Protein AF-0000000072901178 (afdb_homodimer)

pLDDT: mean 89.62, std 11.82, range [24.44, 98.69]

Organism: NCBI:txid1402861

Structure (mmCIF, N/CA/C/O backbone):
data_AF-0000000072901178-model_v1
#
loop_
_entity.id
_entity.type
_entity.pdbx_description
1 polymer 'GntR family transcriptional regulator'
#
loop_
_atom_site.group_PDB
_atom_site.id
_atom_site.type_symbol
_atom_site.label_atom_id
_atom_site.label_alt_id
_atom_site.label_comp_id
_atom_site.label_asym_id
_atom_site.label_entity_id
_atom_site.label_seq_id
_atom_site.pdbx_PDB_ins_code
_atom_site.Cartn_x
_atom_site.Cartn_y
_atom_site.Cartn_z
_atom_site.occupancy
_atom_site.B_iso_or_equiv
_atom_site.auth_seq_id
_atom_site.auth_comp_id
_atom_site.auth_asym_id
_atom_site.auth_atom_id
_atom_site.pdbx_PDB_model_num
ATOM 1 N N . MET A 1 1 ? 55.562 -14.57 12.508 1 24.8 1 MET A N 1
ATOM 2 C CA . MET A 1 1 ? 54.75 -13.367 12.734 1 24.8 1 MET A CA 1
ATOM 3 C C . MET A 1 1 ? 54.156 -12.867 11.43 1 24.8 1 MET A C 1
ATOM 5 O O . MET A 1 1 ? 54.781 -12.141 10.672 1 24.8 1 MET A O 1
ATOM 9 N N . LEU A 1 2 ? 53.594 -13.602 10.602 1 33.19 2 LEU A N 1
ATOM 10 C CA . LEU A 1 2 ? 53.031 -13.305 9.281 1 33.19 2 LEU A CA 1
ATOM 11 C C . LEU A 1 2 ? 52.125 -12.086 9.336 1 33.19 2 LEU A C 1
ATOM 13 O O . LEU A 1 2 ? 51.156 -12.062 10.102 1 33.19 2 LEU A O 1
ATOM 17 N N . SER A 1 3 ? 52.688 -10.852 9.195 1 34.44 3 SER A N 1
ATOM 18 C CA . SER A 1 3 ? 52.094 -9.531 9.359 1 34.44 3 SER A CA 1
ATOM 19 C C . SER A 1 3 ? 50.719 -9.438 8.672 1 34.44 3 SER A C 1
ATOM 21 O O . SER A 1 3 ? 50.562 -9.914 7.543 1 34.44 3 SER A O 1
ATOM 23 N N . LYS A 1 4 ? 49.656 -9.625 9.305 1 43.03 4 LYS A N 1
ATOM 24 C CA . LYS A 1 4 ? 48.281 -9.328 8.891 1 43.03 4 LYS A CA 1
ATOM 25 C C . LYS A 1 4 ? 48.219 -8.094 7.992 1 43.03 4 LYS A C 1
ATOM 27 O O . LYS A 1 4 ? 48.219 -6.965 8.484 1 43.03 4 LYS A O 1
ATOM 32 N N . THR A 1 5 ? 48.938 -7.812 6.957 1 46.62 5 THR A N 1
ATOM 33 C CA . THR A 1 5 ? 49.094 -6.656 6.078 1 46.62 5 THR A CA 1
ATOM 34 C C . THR A 1 5 ? 47.719 -6.02 5.797 1 46.62 5 THR A C 1
ATOM 36 O O . THR A 1 5 ? 46.875 -6.625 5.145 1 46.62 5 THR A O 1
ATOM 39 N N . SER A 1 6 ? 47.094 -5.203 6.625 1 63 6 SER A N 1
ATOM 40 C CA . SER A 1 6 ? 45.812 -4.473 6.715 1 63 6 SER A CA 1
ATOM 41 C C . SER A 1 6 ? 45.562 -3.678 5.441 1 63 6 SER A C 1
ATOM 43 O O . SER A 1 6 ? 46.406 -2.939 4.969 1 63 6 SER A O 1
ATOM 45 N N . ILE A 1 7 ? 44.812 -4.09 4.488 1 76.81 7 ILE A N 1
ATOM 46 C CA . ILE A 1 7 ? 44.438 -3.406 3.256 1 76.81 7 ILE A CA 1
ATOM 47 C C . ILE A 1 7 ? 44.188 -1.925 3.539 1 76.81 7 ILE A C 1
ATOM 49 O O . ILE A 1 7 ? 43.5 -1.571 4.488 1 76.81 7 ILE A O 1
ATOM 53 N N . PRO A 1 8 ? 45.094 -1.052 2.891 1 85.75 8 PRO A N 1
ATOM 54 C CA . PRO A 1 8 ? 44.875 0.387 3.057 1 85.75 8 PRO A CA 1
ATOM 55 C C . PRO A 1 8 ? 43.406 0.784 2.904 1 85.75 8 PRO A C 1
ATOM 57 O O . PRO A 1 8 ? 42.688 0.168 2.125 1 85.75 8 PRO A O 1
ATOM 60 N N . LYS A 1 9 ? 43 1.73 3.66 1 90.12 9 LYS A N 1
ATOM 61 C CA . LYS A 1 9 ? 41.594 2.166 3.713 1 90.12 9 LYS A CA 1
ATOM 62 C C . LYS A 1 9 ? 41.094 2.576 2.332 1 90.12 9 LYS A C 1
ATOM 64 O O . LYS A 1 9 ? 39.938 2.32 1.982 1 90.12 9 LYS A O 1
ATOM 69 N N . TYR A 1 10 ? 41.969 3.277 1.532 1 91.12 10 TYR A N 1
ATOM 70 C CA . TYR A 1 10 ? 41.531 3.68 0.201 1 91.12 10 TYR A CA 1
ATOM 71 C C . TYR A 1 10 ? 41.25 2.461 -0.67 1 91.12 10 TYR A C 1
ATOM 73 O O . TYR A 1 10 ? 40.344 2.488 -1.509 1 91.12 10 TYR A O 1
ATOM 81 N N . GLU A 1 11 ? 41.938 1.38 -0.488 1 91.31 11 GLU A N 1
ATOM 82 C CA . GLU A 1 11 ? 41.688 0.149 -1.235 1 91.31 11 GLU A CA 1
ATOM 83 C C . GLU A 1 11 ? 40.375 -0.48 -0.843 1 91.31 11 GLU A C 1
ATOM 85 O O . GLU A 1 11 ? 39.688 -1.094 -1.676 1 91.31 11 GLU A O 1
ATOM 90 N N . LYS A 1 12 ? 40.094 -0.376 0.398 1 91.94 12 LYS A N 1
ATOM 91 C CA . LYS A 1 12 ? 38.812 -0.865 0.851 1 91.94 12 LYS A CA 1
ATOM 92 C C . LYS A 1 12 ? 37.656 -0.14 0.139 1 91.94 12 LYS A C 1
ATOM 94 O O . LYS A 1 12 ? 36.688 -0.762 -0.254 1 91.94 12 LYS A O 1
ATOM 99 N N . ILE A 1 13 ? 37.781 1.166 0.029 1 93.25 13 ILE A N 1
ATOM 100 C CA . ILE A 1 13 ? 36.781 1.977 -0.667 1 93.25 13 ILE A CA 1
ATOM 101 C C . ILE A 1 13 ? 36.719 1.555 -2.133 1 93.25 13 ILE A C 1
ATOM 103 O O . ILE A 1 13 ? 35.625 1.398 -2.686 1 93.25 13 ILE A O 1
ATOM 107 N N . MET A 1 14 ? 37.875 1.368 -2.723 1 92.12 14 MET A N 1
ATOM 108 C CA . MET A 1 14 ? 37.906 0.944 -4.117 1 92.12 14 MET A CA 1
ATOM 109 C C . MET A 1 14 ? 37.219 -0.394 -4.301 1 92.12 14 MET A C 1
ATOM 111 O O . MET A 1 14 ? 36.406 -0.563 -5.238 1 92.12 14 MET A O 1
ATOM 115 N N . ARG A 1 15 ? 37.531 -1.324 -3.428 1 90.75 15 ARG A N 1
ATOM 116 C CA . ARG A 1 15 ? 36.906 -2.646 -3.504 1 90.75 15 ARG A CA 1
ATOM 117 C C . ARG A 1 15 ? 35.406 -2.555 -3.355 1 90.75 15 ARG A C 1
ATOM 119 O O . ARG A 1 15 ? 34.656 -3.254 -4.051 1 90.75 15 ARG A O 1
ATOM 126 N N . TYR A 1 16 ? 35 -1.699 -2.422 1 91.56 16 TYR A N 1
ATOM 127 C CA . TYR A 1 16 ? 33.594 -1.48 -2.195 1 91.56 16 TYR A CA 1
ATOM 128 C C . TYR A 1 16 ? 32.906 -0.979 -3.463 1 91.56 16 TYR A C 1
ATOM 130 O O . TYR A 1 16 ? 31.875 -1.518 -3.873 1 91.56 16 TYR A O 1
ATOM 138 N N . ILE A 1 17 ? 33.406 -0.001 -4.094 1 91.25 17 ILE A N 1
ATOM 139 C CA . ILE A 1 17 ? 32.844 0.615 -5.285 1 91.25 17 ILE A CA 1
ATOM 140 C C . ILE A 1 17 ? 32.844 -0.384 -6.441 1 91.25 17 ILE A C 1
ATOM 142 O O . ILE A 1 17 ? 31.859 -0.537 -7.152 1 91.25 17 ILE A O 1
ATOM 146 N N . LYS A 1 18 ? 33.969 -1.109 -6.602 1 90 18 LYS A N 1
ATOM 147 C CA . LYS A 1 18 ? 34.062 -2.117 -7.652 1 90 18 LYS A CA 1
ATOM 148 C C . LYS A 1 18 ? 33 -3.211 -7.473 1 90 18 LYS A C 1
ATOM 150 O O . LYS A 1 18 ? 32.438 -3.693 -8.453 1 90 18 LYS A O 1
ATOM 155 N N . GLU A 1 19 ? 32.812 -3.549 -6.254 1 88.94 19 GLU A N 1
ATOM 156 C CA . GLU A 1 19 ? 31.812 -4.578 -5.957 1 88.94 19 GLU A CA 1
ATOM 157 C C . GLU A 1 19 ? 30.406 -4.105 -6.324 1 88.94 19 GLU A C 1
ATOM 159 O O . GLU A 1 19 ? 29.625 -4.863 -6.898 1 88.94 19 GLU A O 1
ATOM 164 N N . LYS A 1 20 ? 30.062 -2.854 -5.973 1 90.75 20 LYS A N 1
ATOM 165 C CA . LYS A 1 20 ? 28.75 -2.287 -6.316 1 90.75 20 LYS A CA 1
ATOM 166 C C . LYS A 1 20 ? 28.531 -2.281 -7.828 1 90.75 20 LYS A C 1
ATOM 168 O O . LYS A 1 20 ? 27.438 -2.59 -8.305 1 90.75 20 LYS A O 1
ATOM 173 N N . ILE A 1 21 ? 29.578 -1.979 -8.531 1 86.31 21 ILE A N 1
ATOM 174 C CA . ILE A 1 21 ? 29.516 -1.896 -9.992 1 86.31 21 ILE A CA 1
ATOM 175 C C . ILE A 1 21 ? 29.391 -3.299 -10.578 1 86.31 21 ILE A C 1
ATOM 177 O O . ILE A 1 21 ? 28.531 -3.555 -11.422 1 86.31 21 ILE A O 1
ATOM 181 N N . SER A 1 22 ? 30.188 -4.246 -10.047 1 84.56 22 SER A N 1
ATOM 182 C CA . SER A 1 22 ? 30.25 -5.598 -10.602 1 84.56 22 SER A CA 1
ATOM 183 C C . SER A 1 22 ? 28.953 -6.355 -10.32 1 84.56 22 SER A C 1
ATOM 185 O O . SER A 1 22 ? 28.547 -7.215 -11.109 1 84.56 22 SER A O 1
ATOM 187 N N . ASN A 1 23 ? 28.328 -5.969 -9.25 1 85.62 23 ASN A N 1
ATOM 188 C CA . ASN A 1 23 ? 27.094 -6.645 -8.875 1 85.62 23 ASN A CA 1
ATOM 189 C C . ASN A 1 23 ? 25.891 -6 -9.555 1 85.62 23 ASN A C 1
ATOM 191 O O . ASN A 1 23 ? 24.75 -6.441 -9.359 1 85.62 23 ASN A O 1
ATOM 195 N N . GLY A 1 24 ? 26.094 -4.977 -10.281 1 83.75 24 GLY A N 1
ATOM 196 C CA . GLY A 1 24 ? 25.016 -4.328 -11 1 83.75 24 GLY A CA 1
ATOM 197 C C . GLY A 1 24 ? 24.203 -3.385 -10.133 1 83.75 24 GLY A C 1
ATOM 198 O O . GLY A 1 24 ? 23.156 -2.877 -10.57 1 83.75 24 GLY A O 1
ATOM 199 N N . GLU A 1 25 ? 24.609 -3.172 -8.922 1 87.75 25 GLU A N 1
ATOM 200 C CA . GLU A 1 25 ? 23.922 -2.238 -8.047 1 87.75 25 GLU A CA 1
ATOM 201 C C . GLU A 1 25 ? 24.078 -0.799 -8.523 1 87.75 25 GLU A C 1
ATOM 203 O O . GLU A 1 25 ? 23.188 0.032 -8.328 1 87.75 25 GLU A O 1
ATOM 208 N N . TRP A 1 26 ? 25.312 -0.471 -8.992 1 88 26 TRP A N 1
ATOM 209 C CA . TRP A 1 26 ? 25.625 0.805 -9.633 1 88 26 TRP A CA 1
ATOM 210 C C . TRP A 1 26 ? 25.953 0.611 -11.109 1 88 26 TRP A C 1
ATOM 212 O O . TRP A 1 26 ? 27.109 0.619 -11.508 1 88 26 TRP A O 1
ATOM 222 N N . PRO A 1 27 ? 24.875 0.467 -11.969 1 80.88 27 PRO A N 1
ATOM 223 C CA . PRO A 1 27 ? 25.125 0.315 -13.398 1 80.88 27 PRO A CA 1
ATOM 224 C C . PRO A 1 27 ? 25.734 1.566 -14.031 1 80.88 27 PRO A C 1
ATOM 226 O O . PRO A 1 27 ? 25.859 2.596 -13.359 1 80.88 27 PRO A O 1
ATOM 229 N N . ILE A 1 28 ? 26.141 1.435 -15.242 1 79.81 28 ILE A N 1
ATOM 230 C CA . ILE A 1 28 ? 26.719 2.559 -15.977 1 79.81 28 ILE A CA 1
ATOM 231 C C . ILE A 1 28 ? 25.75 3.736 -15.953 1 79.81 28 ILE A C 1
ATOM 233 O O . ILE A 1 28 ? 24.531 3.559 -16.141 1 79.81 28 ILE A O 1
ATOM 237 N N . GLY A 1 29 ? 26.312 4.848 -15.602 1 78.44 29 GLY A N 1
ATOM 238 C CA . GLY A 1 29 ? 25.484 6.047 -15.523 1 78.44 29 GLY A CA 1
ATOM 239 C C . GLY A 1 29 ? 25.047 6.383 -14.109 1 78.44 29 GLY A C 1
ATOM 240 O O . GLY A 1 29 ? 24.609 7.5 -13.844 1 78.44 29 GLY A O 1
ATOM 241 N N . SER A 1 30 ? 25.25 5.484 -13.234 1 83.56 30 SER A N 1
ATOM 242 C CA . SER A 1 30 ? 24.844 5.691 -11.844 1 83.56 30 SER A CA 1
ATOM 243 C C . SER A 1 30 ? 25.75 6.719 -11.164 1 83.56 30 SER A C 1
ATOM 245 O O . SER A 1 30 ? 26.969 6.719 -11.359 1 83.56 30 SER A O 1
ATOM 247 N N . LYS A 1 31 ? 25.156 7.578 -10.453 1 84.88 31 LYS A N 1
ATOM 248 C CA . LYS A 1 31 ? 25.906 8.477 -9.586 1 84.88 31 LYS A CA 1
ATOM 249 C C . LYS A 1 31 ? 26.266 7.789 -8.273 1 84.88 31 LYS A C 1
ATOM 251 O O . LYS A 1 31 ? 25.422 7.16 -7.637 1 84.88 31 LYS A O 1
ATOM 256 N N . ILE A 1 32 ? 27.516 7.84 -7.945 1 89.38 32 ILE A N 1
ATOM 257 C CA . ILE A 1 32 ? 27.922 7.234 -6.684 1 89.38 32 ILE A CA 1
ATOM 258 C C . ILE A 1 32 ? 27.812 8.266 -5.559 1 89.38 32 ILE A C 1
ATOM 260 O O . ILE A 1 32 ? 27.672 9.461 -5.82 1 89.38 32 ILE A O 1
ATOM 264 N N . PRO A 1 33 ? 27.797 7.859 -4.344 1 86.69 33 PRO A N 1
ATOM 265 C CA . PRO A 1 33 ? 27.734 8.805 -3.225 1 86.69 33 PRO A CA 1
ATOM 266 C C . PRO A 1 33 ? 28.844 9.852 -3.287 1 86.69 33 PRO A C 1
ATOM 268 O O . PRO A 1 33 ? 29.922 9.594 -3.838 1 86.69 33 PRO A O 1
ATOM 271 N N . SER A 1 34 ? 28.562 10.977 -2.734 1 86.69 34 SER A N 1
ATOM 272 C CA . SER A 1 34 ? 29.531 12.07 -2.721 1 86.69 34 SER A CA 1
ATOM 273 C C . SER A 1 34 ? 30.75 11.719 -1.89 1 86.69 34 SER A C 1
ATOM 275 O O . SER A 1 34 ? 30.734 10.766 -1.111 1 86.69 34 SER A O 1
ATOM 277 N N . GLN A 1 35 ? 31.844 12.477 -2.119 1 89.56 35 GLN A N 1
ATOM 278 C CA . GLN A 1 35 ? 33.094 12.281 -1.364 1 89.56 35 GLN A CA 1
ATOM 279 C C . GLN A 1 35 ? 32.844 12.398 0.137 1 89.56 35 GLN A C 1
ATOM 281 O O . GLN A 1 35 ? 33.375 11.609 0.922 1 89.56 35 GLN A O 1
ATOM 286 N N . ARG A 1 36 ? 31.984 13.32 0.454 1 84.38 36 ARG A N 1
ATOM 287 C CA . ARG A 1 36 ? 31.672 13.547 1.861 1 84.38 36 ARG A CA 1
ATOM 288 C C . ARG A 1 36 ? 30.938 12.352 2.453 1 84.38 36 ARG A C 1
ATOM 290 O O . ARG A 1 36 ? 31.234 11.922 3.572 1 84.38 36 ARG A O 1
ATOM 297 N N . GLN A 1 37 ? 30 11.836 1.739 1 85.5 37 GLN A N 1
ATOM 298 C CA . GLN A 1 37 ? 29.219 10.695 2.191 1 85.5 37 GLN A CA 1
ATOM 299 C C . GLN A 1 37 ? 30.094 9.453 2.346 1 85.5 37 GLN A C 1
ATOM 301 O O . GLN A 1 37 ? 29.969 8.719 3.328 1 85.5 37 GLN A O 1
ATOM 306 N N . LEU A 1 38 ? 30.953 9.195 1.382 1 90.69 38 LEU A N 1
ATOM 307 C CA . LEU A 1 38 ? 31.844 8.047 1.439 1 90.69 38 LEU A CA 1
ATOM 308 C C . LEU A 1 38 ? 32.812 8.172 2.607 1 90.69 38 LEU A C 1
ATOM 310 O O . LEU A 1 38 ? 33.125 7.184 3.281 1 90.69 38 LEU A O 1
ATOM 314 N N . ALA A 1 39 ? 33.281 9.383 2.816 1 90.81 39 ALA A N 1
ATOM 315 C CA . ALA A 1 39 ? 34.188 9.617 3.934 1 90.81 39 ALA A CA 1
ATOM 316 C C . ALA A 1 39 ? 33.531 9.281 5.266 1 90.81 39 ALA A C 1
ATOM 318 O O . ALA A 1 39 ? 34.156 8.656 6.133 1 90.81 39 ALA A O 1
ATOM 319 N N . LYS A 1 40 ? 32.344 9.695 5.359 1 85.75 40 LYS A N 1
ATOM 320 C CA . LYS A 1 40 ? 31.578 9.414 6.574 1 85.75 40 LYS A CA 1
ATOM 321 C C . LYS A 1 40 ? 31.312 7.922 6.727 1 85.75 40 LYS A C 1
ATOM 323 O O . LYS A 1 40 ? 31.484 7.363 7.816 1 85.75 40 LYS A O 1
ATOM 328 N N . GLU A 1 41 ? 30.906 7.297 5.684 1 86.5 41 GLU A N 1
ATOM 329 C CA . GLU A 1 41 ? 30.547 5.883 5.691 1 86.5 41 GLU A CA 1
ATOM 330 C C . GLU A 1 41 ? 31.75 5.012 6.066 1 86.5 41 GLU A C 1
ATOM 332 O O . GLU A 1 41 ? 31.609 4.012 6.773 1 86.5 41 GLU A O 1
ATOM 337 N N . PHE A 1 42 ? 32.938 5.359 5.598 1 91.19 42 PHE A N 1
ATOM 338 C CA . PHE A 1 42 ? 34.125 4.543 5.824 1 91.19 42 PHE A CA 1
ATOM 339 C C . PHE A 1 42 ? 34.969 5.102 6.973 1 91.19 42 PHE A C 1
ATOM 341 O O . PHE A 1 42 ? 36.031 4.555 7.309 1 91.19 42 PHE A O 1
ATOM 348 N N . ASN A 1 43 ? 34.406 6.176 7.562 1 90.31 43 ASN A N 1
ATOM 349 C CA . ASN A 1 43 ? 35.125 6.832 8.664 1 90.31 43 ASN A CA 1
ATOM 350 C C . ASN A 1 43 ? 36.562 7.16 8.305 1 90.31 43 ASN A C 1
ATOM 352 O O . ASN A 1 43 ? 37.5 6.75 9.008 1 90.31 43 ASN A O 1
ATOM 356 N N . VAL A 1 44 ? 36.781 7.812 7.223 1 92.81 44 VAL A N 1
ATOM 357 C CA . VAL A 1 44 ? 38.094 8.219 6.738 1 92.81 44 VAL A CA 1
ATOM 358 C C . VAL A 1 44 ? 38.062 9.688 6.332 1 92.81 44 VAL A C 1
ATOM 360 O O . VAL A 1 44 ? 37 10.297 6.254 1 92.81 44 VAL A O 1
ATOM 363 N N . ASN A 1 45 ? 39.188 10.219 6.219 1 91.19 45 ASN A N 1
ATOM 364 C CA . ASN A 1 45 ? 39.281 11.578 5.707 1 91.19 45 ASN A CA 1
ATOM 365 C C . ASN A 1 45 ? 38.906 11.656 4.234 1 91.19 45 ASN A C 1
ATOM 367 O O . ASN A 1 45 ? 39.062 10.68 3.494 1 91.19 45 ASN A O 1
ATOM 371 N N . ARG A 1 46 ? 38.5 12.812 3.867 1 92.06 46 ARG A N 1
ATOM 372 C CA . ARG A 1 46 ? 38.062 13.047 2.486 1 92.06 46 ARG A CA 1
ATOM 373 C C . ARG A 1 46 ? 39.219 12.758 1.518 1 92.06 46 ARG A C 1
ATOM 375 O O . ARG A 1 46 ? 39 12.289 0.4 1 92.06 46 ARG A O 1
ATOM 382 N N . SER A 1 47 ? 40.406 12.961 1.979 1 92.12 47 SER A N 1
ATOM 383 C CA . SER A 1 47 ? 41.594 12.75 1.116 1 92.12 47 SER A CA 1
ATOM 384 C C . SER A 1 47 ? 41.719 11.281 0.741 1 92.12 47 SER A C 1
ATOM 386 O O . SER A 1 47 ? 42.156 10.961 -0.373 1 92.12 47 SER A O 1
ATOM 388 N N . THR A 1 48 ? 41.375 10.445 1.671 1 93.31 48 THR A N 1
ATOM 389 C CA . THR A 1 48 ? 41.438 9.008 1.424 1 93.31 48 THR A CA 1
ATOM 390 C C . THR A 1 48 ? 40.438 8.609 0.351 1 93.31 48 THR A C 1
ATOM 392 O O . THR A 1 48 ? 40.719 7.773 -0.506 1 93.31 48 THR A O 1
ATOM 395 N N . VAL A 1 49 ? 39.219 9.203 0.395 1 94.44 49 VAL A N 1
ATOM 396 C CA . VAL A 1 49 ? 38.188 8.945 -0.592 1 94.44 49 VAL A CA 1
ATOM 397 C C . VAL A 1 49 ? 38.625 9.445 -1.963 1 94.44 49 VAL A C 1
ATOM 399 O O . VAL A 1 49 ? 38.469 8.758 -2.971 1 94.44 49 VAL A O 1
ATOM 402 N N . ILE A 1 50 ? 39.219 10.625 -1.949 1 93.44 50 ILE A N 1
ATOM 403 C CA . ILE A 1 50 ? 39.656 11.242 -3.191 1 93.44 50 ILE A CA 1
ATOM 404 C C . ILE A 1 50 ? 40.688 10.336 -3.865 1 93.44 50 ILE A C 1
ATOM 406 O O . ILE A 1 50 ? 40.656 10.117 -5.078 1 93.44 50 ILE A O 1
ATOM 410 N N . THR A 1 51 ? 41.594 9.781 -3.074 1 93.44 51 THR A N 1
ATOM 411 C CA . THR A 1 51 ? 42.625 8.867 -3.596 1 93.44 51 THR A CA 1
ATOM 412 C C . THR A 1 51 ? 41.969 7.66 -4.258 1 93.44 51 THR A C 1
ATOM 414 O O . THR A 1 51 ? 42.344 7.258 -5.355 1 93.44 51 THR A O 1
ATOM 417 N N . ALA A 1 52 ? 41.062 7.109 -3.586 1 93.88 52 ALA A N 1
ATOM 418 C CA . ALA A 1 52 ? 40.344 5.949 -4.113 1 93.88 52 ALA A CA 1
ATOM 419 C C . ALA A 1 52 ? 39.625 6.285 -5.422 1 93.88 52 ALA A C 1
ATOM 421 O O . ALA A 1 52 ? 39.719 5.527 -6.391 1 93.88 52 ALA A O 1
ATOM 422 N N . LEU A 1 53 ? 38.969 7.43 -5.441 1 94.12 53 LEU A N 1
ATOM 423 C CA . LEU A 1 53 ? 38.188 7.828 -6.609 1 94.12 53 LEU A CA 1
ATOM 424 C C . LEU A 1 53 ? 39.094 8.148 -7.785 1 94.12 53 LEU A C 1
ATOM 426 O O . LEU A 1 53 ? 38.781 7.809 -8.93 1 94.12 53 LEU A O 1
ATOM 430 N N . GLU A 1 54 ? 40.156 8.781 -7.477 1 92.94 54 GLU A N 1
ATOM 431 C CA . GLU A 1 54 ? 41.125 9.094 -8.531 1 92.94 54 GLU A CA 1
ATOM 432 C C . GLU A 1 54 ? 41.656 7.828 -9.172 1 92.94 54 GLU A C 1
ATOM 434 O O . GLU A 1 54 ? 41.844 7.77 -10.391 1 92.94 54 GLU A O 1
ATOM 439 N N . GLU A 1 55 ? 41.938 6.855 -8.336 1 92.19 55 GLU A N 1
ATOM 440 C CA . GLU A 1 55 ? 42.406 5.578 -8.867 1 92.19 55 GLU A CA 1
ATOM 441 C C . GLU A 1 55 ? 41.375 4.922 -9.758 1 92.19 55 GLU A C 1
ATOM 443 O O . GLU A 1 55 ? 41.688 4.387 -10.812 1 92.19 55 GLU A O 1
ATOM 448 N N . LEU A 1 56 ? 40.188 4.938 -9.328 1 92.62 56 LEU A N 1
ATOM 449 C CA . LEU A 1 56 ? 39.094 4.309 -10.078 1 92.62 56 LEU A CA 1
ATOM 450 C C . LEU A 1 56 ? 38.812 5.07 -11.367 1 92.62 56 LEU A C 1
ATOM 452 O O . LEU A 1 56 ? 38.438 4.477 -12.375 1 92.62 56 LEU A O 1
ATOM 456 N N . ILE A 1 57 ? 38.969 6.395 -11.359 1 91.5 57 ILE A N 1
ATOM 457 C CA . ILE A 1 57 ? 38.844 7.219 -12.562 1 91.5 57 ILE A CA 1
ATOM 458 C C . ILE A 1 57 ? 39.969 6.887 -13.531 1 91.5 57 ILE A C 1
ATOM 460 O O . ILE A 1 57 ? 39.719 6.734 -14.734 1 91.5 57 ILE A O 1
ATOM 464 N N . ALA A 1 58 ? 41.094 6.734 -12.969 1 91 58 ALA A N 1
ATOM 465 C CA . ALA A 1 58 ? 42.25 6.363 -13.789 1 91 58 ALA A CA 1
ATOM 466 C C . ALA A 1 58 ? 42.062 5 -14.438 1 91 58 ALA A C 1
ATOM 468 O O . ALA A 1 58 ? 42.469 4.777 -15.578 1 91 58 ALA A O 1
ATOM 469 N N . ASP A 1 59 ? 41.438 4.176 -13.672 1 89.44 59 ASP A N 1
ATOM 470 C CA . ASP A 1 59 ? 41.156 2.832 -14.164 1 89.44 59 ASP A CA 1
ATOM 471 C C . ASP A 1 59 ? 40.031 2.854 -15.203 1 89.44 59 ASP A C 1
ATOM 473 O O . ASP A 1 59 ? 39.75 1.835 -15.828 1 89.44 59 ASP A O 1
ATOM 477 N N . GLY A 1 60 ? 39.344 4.031 -15.352 1 87.94 60 GLY A N 1
ATOM 478 C CA . GLY A 1 60 ? 38.281 4.188 -16.344 1 87.94 60 GLY A CA 1
ATOM 479 C C . GLY A 1 60 ? 36.938 3.742 -15.852 1 87.94 60 GLY A C 1
ATOM 480 O O . GLY A 1 60 ? 35.969 3.656 -16.641 1 87.94 60 GLY A O 1
ATOM 481 N N . LEU A 1 61 ? 36.781 3.418 -14.609 1 89.75 61 LEU A N 1
ATOM 482 C CA . LEU A 1 61 ? 35.531 2.918 -14.055 1 89.75 61 LEU A CA 1
ATOM 483 C C . LEU A 1 61 ? 34.594 4.066 -13.727 1 89.75 61 LEU A C 1
ATOM 485 O O . LEU A 1 61 ? 33.375 3.908 -13.789 1 89.75 61 LEU A O 1
ATOM 489 N N . LEU A 1 62 ? 35.125 5.234 -13.328 1 92.12 62 LEU A N 1
ATOM 490 C CA . LEU A 1 62 ? 34.344 6.391 -12.906 1 92.12 62 LEU A CA 1
ATOM 491 C C . LEU A 1 62 ? 34.75 7.629 -13.711 1 92.12 62 LEU A C 1
ATOM 493 O O . LEU A 1 62 ? 35.812 7.664 -14.328 1 92.12 62 LEU A O 1
ATOM 497 N N . GLU A 1 63 ? 33.875 8.531 -13.742 1 91 63 GLU A N 1
ATOM 498 C CA . GLU A 1 63 ? 34.156 9.844 -14.32 1 91 63 GLU A CA 1
ATOM 499 C C . GLU A 1 63 ? 33.5 10.953 -13.484 1 91 63 GLU A C 1
ATOM 501 O O . GLU A 1 63 ? 32.375 10.82 -13.047 1 91 63 GLU A O 1
ATOM 506 N N . ALA A 1 64 ? 34.25 11.93 -13.148 1 89.25 64 ALA A N 1
ATOM 507 C CA . ALA A 1 64 ? 33.719 13.094 -12.453 1 89.25 64 ALA A CA 1
ATOM 508 C C . ALA A 1 64 ? 33.062 14.078 -13.438 1 89.25 64 ALA A C 1
ATOM 510 O O . ALA A 1 64 ? 33.688 14.398 -14.469 1 89.25 64 ALA A O 1
ATOM 511 N N . GLN A 1 65 ? 31.906 14.391 -13.266 1 82.69 65 GLN A N 1
ATOM 512 C CA . GLN A 1 65 ? 31.219 15.367 -14.094 1 82.69 65 GLN A CA 1
ATOM 513 C C . GLN A 1 65 ? 30.844 16.609 -13.289 1 82.69 65 GLN A C 1
ATOM 515 O O . GLN A 1 65 ? 30.203 16.5 -12.242 1 82.69 65 GLN A O 1
ATOM 520 N N . THR A 1 66 ? 31.188 17.703 -13.766 1 76.69 66 THR A N 1
ATOM 521 C CA . THR A 1 66 ? 30.906 18.969 -13.086 1 76.69 66 THR A CA 1
ATOM 522 C C . THR A 1 66 ? 29.406 19.172 -12.906 1 76.69 66 THR A C 1
ATOM 524 O O . THR A 1 66 ? 28.641 19.031 -13.867 1 76.69 66 THR A O 1
ATOM 527 N N . GLY A 1 67 ? 29.047 19.469 -11.828 1 70.81 67 GLY A N 1
ATOM 528 C CA . GLY A 1 67 ? 27.641 19.766 -11.547 1 70.81 67 GLY A CA 1
ATOM 529 C C . GLY A 1 67 ? 26.812 18.516 -11.289 1 70.81 67 GLY A C 1
ATOM 530 O O . GLY A 1 67 ? 25.688 18.609 -10.805 1 70.81 67 GLY A O 1
ATOM 531 N N . VAL A 1 68 ? 27.344 17.359 -11.641 1 73.12 68 VAL A N 1
ATOM 532 C CA . VAL A 1 68 ? 26.547 16.125 -11.508 1 73.12 68 VAL A CA 1
ATOM 533 C C . VAL A 1 68 ? 27.125 15.266 -10.391 1 73.12 68 VAL A C 1
ATOM 535 O O . VAL A 1 68 ? 26.391 14.758 -9.547 1 73.12 68 VAL A O 1
ATOM 538 N N . GLY A 1 69 ? 28.375 15.117 -10.336 1 84.44 69 GLY A N 1
ATOM 539 C CA . GLY A 1 69 ? 29.047 14.219 -9.406 1 84.44 69 GLY A CA 1
ATOM 540 C C . GLY A 1 69 ? 29.875 13.148 -10.102 1 84.44 69 GLY A C 1
ATOM 541 O O . GLY A 1 69 ? 30.312 13.344 -11.234 1 84.44 69 GLY A O 1
ATOM 542 N N . THR A 1 70 ? 30.234 12.133 -9.375 1 89.38 70 THR A N 1
ATOM 543 C CA . THR A 1 70 ? 31.016 11.023 -9.922 1 89.38 70 THR A CA 1
ATOM 544 C C . THR A 1 70 ? 30.094 9.914 -10.414 1 89.38 70 THR A C 1
ATOM 546 O O . THR A 1 70 ? 29.219 9.453 -9.688 1 89.38 70 THR A O 1
ATOM 549 N N . ILE A 1 71 ? 30.219 9.539 -11.656 1 89.94 71 ILE A N 1
ATOM 550 C CA . ILE A 1 71 ? 29.328 8.562 -12.25 1 89.94 71 ILE A CA 1
ATOM 551 C C . ILE A 1 71 ? 30.109 7.328 -12.688 1 89.94 71 ILE A C 1
ATOM 553 O O . ILE A 1 71 ? 31.297 7.422 -13 1 89.94 71 ILE A O 1
ATOM 557 N N . VAL A 1 72 ? 29.453 6.223 -12.75 1 88.31 72 VAL A N 1
ATOM 558 C CA . VAL A 1 72 ? 30.031 4.984 -13.266 1 88.31 72 VAL A CA 1
ATOM 559 C C . VAL A 1 72 ? 30.047 5.02 -14.797 1 88.31 72 VAL A C 1
ATOM 561 O O . VAL A 1 72 ? 29.016 5.289 -15.43 1 88.31 72 VAL A O 1
ATOM 564 N N . THR A 1 73 ? 31.094 4.797 -15.438 1 85.12 73 THR A N 1
ATOM 565 C CA . THR A 1 73 ? 31.203 4.914 -16.891 1 85.12 73 THR A CA 1
ATOM 566 C C . THR A 1 73 ? 31.484 3.553 -17.531 1 85.12 73 THR A C 1
ATOM 568 O O . THR A 1 73 ? 31.266 3.365 -18.719 1 85.12 73 THR A O 1
ATOM 571 N N . ASN A 1 74 ? 32.094 2.684 -16.781 1 79.12 74 ASN A N 1
ATOM 572 C CA . ASN A 1 74 ? 32.406 1.367 -17.312 1 79.12 74 ASN A CA 1
ATOM 573 C C . ASN A 1 74 ? 32.281 0.28 -16.25 1 79.12 74 ASN A C 1
ATOM 575 O O . ASN A 1 74 ? 32.25 0.573 -15.055 1 79.12 74 ASN A O 1
ATOM 579 N N . ASN A 1 75 ? 31.938 -0.873 -16.75 1 68.56 75 ASN A N 1
ATOM 580 C CA . ASN A 1 75 ? 31.953 -2.031 -15.859 1 68.56 75 ASN A CA 1
ATOM 581 C C . ASN A 1 75 ? 33.094 -2.979 -16.188 1 68.56 75 ASN A C 1
ATOM 583 O O . ASN A 1 75 ? 33.594 -3.004 -17.328 1 68.56 75 ASN A O 1
ATOM 587 N N . THR A 1 76 ? 34.062 -3.012 -15.312 1 55.84 76 THR A N 1
ATOM 588 C CA . THR A 1 76 ? 35.344 -3.693 -15.531 1 55.84 76 THR A CA 1
ATOM 589 C C . THR A 1 76 ? 35.219 -4.754 -16.625 1 55.84 76 THR A C 1
ATOM 591 O O . THR A 1 76 ? 36.125 -4.922 -17.438 1 55.84 76 THR A O 1
ATOM 594 N N . TRP A 1 77 ? 34.375 -5.672 -16.406 1 47.19 77 TRP A N 1
ATOM 595 C CA . TRP A 1 77 ? 34.562 -6.941 -17.094 1 47.19 77 TRP A CA 1
ATOM 596 C C . TRP A 1 77 ? 33.906 -6.902 -18.469 1 47.19 77 TRP A C 1
ATOM 598 O O . TRP A 1 77 ? 34.188 -7.75 -19.328 1 47.19 77 TRP A O 1
ATOM 608 N N . ASN A 1 78 ? 32.844 -6.102 -18.672 1 48.09 78 ASN A N 1
ATOM 609 C CA . ASN A 1 78 ? 32.188 -6.219 -19.984 1 48.09 78 ASN A CA 1
ATOM 610 C C . ASN A 1 78 ? 32.25 -4.898 -20.75 1 48.09 78 ASN A C 1
ATOM 612 O O . ASN A 1 78 ? 31.391 -4.031 -20.547 1 48.09 78 ASN A O 1
ATOM 616 N N . LEU A 1 79 ? 33.375 -4.516 -21.219 1 42.41 79 LEU A N 1
ATOM 617 C CA . LEU A 1 79 ? 33.594 -3.348 -22.062 1 42.41 79 LEU A CA 1
ATOM 618 C C . LEU A 1 79 ? 32.406 -3.141 -23.016 1 42.41 79 LEU A C 1
ATOM 620 O O . LEU A 1 79 ? 32.125 -2.012 -23.406 1 42.41 79 LEU A O 1
ATOM 624 N N . LEU A 1 80 ? 32.031 -4.09 -23.812 1 40.91 80 LEU A N 1
ATOM 625 C CA . LEU A 1 80 ? 31.172 -3.986 -24.969 1 40.91 80 LEU A CA 1
ATOM 626 C C . LEU A 1 80 ? 29.703 -4.031 -24.578 1 40.91 80 LEU A C 1
ATOM 628 O O . LEU A 1 80 ? 28.828 -4.051 -25.438 1 40.91 80 LEU A O 1
ATOM 632 N N . SER A 1 81 ? 29.391 -4.289 -23.344 1 46.62 81 SER A N 1
ATOM 633 C CA . SER A 1 81 ? 27.984 -4.641 -23.156 1 46.62 81 SER A CA 1
ATOM 634 C C . SER A 1 81 ? 27.109 -3.396 -23.031 1 46.62 81 SER A C 1
ATOM 636 O O . SER A 1 81 ? 27.531 -2.398 -22.438 1 46.62 81 SER A O 1
ATOM 638 N N . SER A 1 82 ? 26.25 -3.248 -24.031 1 47.34 82 SER A N 1
ATOM 639 C CA . SER A 1 82 ? 25.141 -2.293 -24.047 1 47.34 82 SER A CA 1
ATOM 640 C C . SER A 1 82 ? 24.469 -2.195 -22.672 1 47.34 82 SER A C 1
ATOM 642 O O . SER A 1 82 ? 24.031 -3.205 -22.125 1 47.34 82 SER A O 1
ATOM 644 N N . SER A 1 83 ? 24.922 -1.233 -21.906 1 54.5 83 SER A N 1
ATOM 645 C CA . SER A 1 83 ? 24.422 -1.045 -20.547 1 54.5 83 SER A CA 1
ATOM 646 C C . SER A 1 83 ? 23.031 -0.402 -20.547 1 54.5 83 SER A C 1
ATOM 648 O O . SER A 1 83 ? 22.734 0.432 -21.406 1 54.5 83 SER A O 1
ATOM 650 N N . LEU A 1 84 ? 22.078 -1.113 -20 1 57.09 84 LEU A N 1
ATOM 651 C CA . LEU A 1 84 ? 20.781 -0.518 -19.766 1 57.09 84 LEU A CA 1
ATOM 652 C C . LEU A 1 84 ? 20.906 0.753 -18.922 1 57.09 84 LEU A C 1
ATOM 654 O O . LEU A 1 84 ? 21.547 0.748 -17.875 1 57.09 84 LEU A O 1
ATOM 658 N N . ASN A 1 85 ? 20.719 1.864 -19.562 1 56.28 85 ASN A N 1
ATOM 659 C CA . ASN A 1 85 ? 20.719 3.119 -18.812 1 56.28 85 ASN A CA 1
ATOM 660 C C . ASN A 1 85 ? 19.422 3.314 -18.047 1 56.28 85 ASN A C 1
ATOM 662 O O . ASN A 1 85 ? 18.422 3.768 -18.625 1 56.28 85 ASN A O 1
ATOM 666 N N . TRP A 1 86 ? 19.391 2.91 -16.828 1 64.12 86 TRP A N 1
ATOM 667 C CA . TRP A 1 86 ? 18.188 3.004 -16.016 1 64.12 86 TRP A CA 1
ATOM 668 C C . TRP A 1 86 ? 17.781 4.457 -15.805 1 64.12 86 TRP A C 1
ATOM 670 O O . TRP A 1 86 ? 16.625 4.746 -15.461 1 64.12 86 TRP A O 1
ATOM 680 N N . ASN A 1 87 ? 18.703 5.355 -15.984 1 59.53 87 ASN A N 1
ATOM 681 C CA . ASN A 1 87 ? 18.375 6.766 -15.805 1 59.53 87 ASN A CA 1
ATOM 682 C C . ASN A 1 87 ? 17.25 7.195 -16.75 1 59.53 87 ASN A C 1
ATOM 684 O O . ASN A 1 87 ? 16.438 8.055 -16.406 1 59.53 87 ASN A O 1
ATOM 688 N N . THR A 1 88 ? 17.297 6.559 -17.906 1 60.75 88 THR A N 1
ATOM 689 C CA . THR A 1 88 ? 16.25 6.879 -18.859 1 60.75 88 THR A CA 1
ATOM 690 C C . THR A 1 88 ? 14.914 6.293 -18.391 1 60.75 88 THR A C 1
ATOM 692 O O . THR A 1 88 ? 13.867 6.918 -18.562 1 60.75 88 THR A O 1
ATOM 695 N N . HIS A 1 89 ? 15.008 5.246 -17.719 1 64.69 89 HIS A N 1
ATOM 696 C CA . HIS A 1 89 ? 13.789 4.57 -17.281 1 64.69 89 HIS A CA 1
ATOM 697 C C . HIS A 1 89 ? 13.227 5.215 -16.016 1 64.69 89 HIS A C 1
ATOM 699 O O . HIS A 1 89 ? 12.008 5.293 -15.852 1 64.69 89 HIS A O 1
ATOM 705 N N . VAL A 1 90 ? 14.102 5.73 -15.234 1 62.03 90 VAL A N 1
ATOM 706 C CA . VAL A 1 90 ? 13.688 6.328 -13.969 1 62.03 90 VAL A CA 1
ATOM 707 C C . VAL A 1 90 ? 12.945 7.637 -14.234 1 62.03 90 VAL A C 1
ATOM 709 O O . VAL A 1 90 ? 12.125 8.07 -13.414 1 62.03 90 VAL A O 1
ATOM 712 N N . GLU A 1 91 ? 13.164 8.211 -15.344 1 59.72 91 GLU A N 1
ATOM 713 C CA . GLU A 1 91 ? 12.484 9.453 -15.688 1 59.72 91 GLU A CA 1
ATOM 714 C C . GLU A 1 91 ? 11.258 9.18 -16.547 1 59.72 91 GLU A C 1
ATOM 716 O O . GLU A 1 91 ? 10.484 10.094 -16.844 1 59.72 91 GLU A O 1
ATOM 721 N N . ALA A 1 92 ? 11.039 7.875 -16.891 1 56.19 92 ALA A N 1
ATOM 722 C CA . ALA A 1 92 ? 10.055 7.527 -17.922 1 56.19 92 ALA A CA 1
ATOM 723 C C . ALA A 1 92 ? 8.688 7.27 -17.281 1 56.19 92 ALA A C 1
ATOM 725 O O . ALA A 1 92 ? 7.656 7.375 -17.953 1 56.19 92 ALA A O 1
ATOM 726 N N . GLY A 1 93 ? 8.641 7.094 -16.031 1 61.69 93 GLY A N 1
ATOM 727 C CA . GLY A 1 93 ? 7.395 6.684 -15.391 1 61.69 93 GLY A CA 1
ATOM 728 C C . GLY A 1 93 ? 6.32 7.754 -15.43 1 61.69 93 GLY A C 1
ATOM 729 O O . GLY A 1 93 ? 6.621 8.938 -15.633 1 61.69 93 GLY A O 1
ATOM 730 N N . MET A 1 94 ? 5.117 7.227 -15.25 1 66.12 94 MET A N 1
ATOM 731 C CA . MET A 1 94 ? 3.957 8.117 -15.258 1 66.12 94 MET A CA 1
ATOM 732 C C . MET A 1 94 ? 3.967 9.031 -14.039 1 66.12 94 MET A C 1
ATOM 734 O O . MET A 1 94 ? 3.57 10.195 -14.125 1 66.12 94 MET A O 1
ATOM 738 N N . LEU A 1 95 ? 4.48 8.492 -12.953 1 67.12 95 LEU A N 1
ATOM 739 C CA . LEU A 1 95 ? 4.504 9.289 -11.727 1 67.12 95 LEU A CA 1
ATOM 740 C C . LEU A 1 95 ? 5.773 10.125 -11.641 1 67.12 95 LEU A C 1
ATOM 742 O O . LEU A 1 95 ? 6.879 9.602 -11.805 1 67.12 95 LEU A O 1
ATOM 746 N N . LYS A 1 96 ? 5.566 11.336 -11.422 1 65.25 96 LYS A N 1
ATOM 747 C CA . LYS A 1 96 ? 6.707 12.242 -11.328 1 65.25 96 LYS A CA 1
ATOM 748 C C . LYS A 1 96 ? 7.414 12.109 -9.984 1 65.25 96 LYS A C 1
ATOM 750 O O . LYS A 1 96 ? 6.793 11.734 -8.984 1 65.25 96 LYS A O 1
ATOM 755 N N . GLN A 1 97 ? 8.695 12.367 -10.062 1 62.75 97 GLN A N 1
ATOM 756 C CA . GLN A 1 97 ? 9.469 12.422 -8.82 1 62.75 97 GLN A CA 1
ATOM 757 C C . GLN A 1 97 ? 8.945 13.516 -7.898 1 62.75 97 GLN A C 1
ATOM 759 O O . GLN A 1 97 ? 8.414 14.531 -8.359 1 62.75 97 GLN A O 1
ATOM 764 N N . SER A 1 98 ? 8.977 13.18 -6.629 1 67.69 98 SER A N 1
ATOM 765 C CA . SER A 1 98 ? 8.688 14.25 -5.684 1 67.69 98 SER A CA 1
ATOM 766 C C . SER A 1 98 ? 9.555 15.477 -5.957 1 67.69 98 SER A C 1
ATOM 768 O O . SER A 1 98 ? 10.617 15.367 -6.566 1 67.69 98 SER A O 1
ATOM 770 N N . ARG A 1 99 ? 8.961 16.609 -5.531 1 69.94 99 ARG A N 1
ATOM 771 C CA . ARG A 1 99 ? 9.805 17.797 -5.566 1 69.94 99 ARG A CA 1
ATOM 772 C C . ARG A 1 99 ? 11.125 17.562 -4.836 1 69.94 99 ARG A C 1
ATOM 774 O O . ARG A 1 99 ? 11.148 16.891 -3.801 1 69.94 99 ARG A O 1
ATOM 781 N N . SER A 1 100 ? 12.203 18.094 -5.445 1 69.56 100 SER A N 1
ATOM 782 C CA . SER A 1 100 ? 13.531 17.875 -4.887 1 69.56 100 SER A CA 1
ATOM 783 C C . SER A 1 100 ? 13.57 18.25 -3.408 1 69.56 100 SER A C 1
ATOM 785 O O . SER A 1 100 ? 14.148 17.516 -2.598 1 69.56 100 SER A O 1
ATOM 787 N N . THR A 1 101 ? 12.891 19.328 -3.115 1 73.94 101 THR A N 1
ATOM 788 C CA . THR A 1 101 ? 12.867 19.781 -1.729 1 73.94 101 THR A CA 1
ATOM 789 C C . THR A 1 101 ? 12.141 18.781 -0.84 1 73.94 101 THR A C 1
ATOM 791 O O . THR A 1 101 ? 12.594 18.484 0.268 1 73.94 101 THR A O 1
ATOM 794 N N . VAL A 1 102 ? 11.086 18.25 -1.323 1 76.88 102 VAL A N 1
ATOM 795 C CA . VAL A 1 102 ? 10.305 17.281 -0.566 1 76.88 102 VAL A CA 1
ATOM 796 C C . VAL A 1 102 ? 11.109 15.992 -0.382 1 76.88 102 VAL A C 1
ATOM 798 O O . VAL A 1 102 ? 11.133 15.422 0.709 1 76.88 102 VAL A O 1
ATOM 801 N N . GLN A 1 103 ? 11.797 15.586 -1.403 1 73.31 103 GLN A N 1
ATOM 802 C CA . GLN A 1 103 ? 12.656 14.414 -1.313 1 73.31 103 GLN A CA 1
ATOM 803 C C . GLN A 1 103 ? 13.758 14.617 -0.28 1 73.31 103 GLN A C 1
ATOM 805 O O . GLN A 1 103 ? 14.047 13.719 0.514 1 73.31 103 GLN A O 1
ATOM 810 N N . GLU A 1 104 ? 14.305 15.836 -0.353 1 75.56 104 GLU A N 1
ATOM 811 C CA . GLU A 1 104 ? 15.375 16.172 0.579 1 75.56 104 GLU A CA 1
ATOM 812 C C . GLU A 1 104 ? 14.875 16.156 2.021 1 75.56 104 GLU A C 1
ATOM 814 O O . GLU A 1 104 ? 15.555 15.648 2.916 1 75.56 104 GLU A O 1
ATOM 819 N N . ILE A 1 105 ? 13.758 16.688 2.191 1 75.69 105 ILE A N 1
ATOM 820 C CA . ILE A 1 105 ? 13.164 16.75 3.521 1 75.69 105 ILE A CA 1
ATOM 821 C C . ILE A 1 105 ? 12.875 15.336 4.02 1 75.69 105 ILE A C 1
ATOM 823 O O . ILE A 1 105 ? 13.258 14.977 5.137 1 75.69 105 ILE A O 1
ATOM 827 N N . ASN A 1 106 ? 12.32 14.547 3.205 1 72.44 106 ASN A N 1
ATOM 828 C CA . ASN A 1 106 ? 11.984 13.18 3.578 1 72.44 106 ASN A CA 1
ATOM 829 C C . ASN A 1 106 ? 13.234 12.367 3.924 1 72.44 106 ASN A C 1
ATOM 831 O O . ASN A 1 106 ? 13.242 11.625 4.906 1 72.44 106 ASN A O 1
ATOM 835 N N . ASN A 1 107 ? 14.25 12.586 3.115 1 71.75 107 ASN A N 1
ATOM 836 C CA . ASN A 1 107 ? 15.508 11.891 3.359 1 71.75 107 ASN A CA 1
ATOM 837 C C . ASN A 1 107 ? 16.188 12.375 4.641 1 71.75 107 ASN A C 1
ATOM 839 O O . ASN A 1 107 ? 16.75 11.586 5.391 1 71.75 107 ASN A O 1
ATOM 843 N N . SER A 1 108 ? 16.031 13.641 4.859 1 73.31 108 SER A N 1
ATOM 844 C CA . SER A 1 108 ? 16.703 14.25 6.008 1 73.31 108 SER A CA 1
ATOM 845 C C . SER A 1 108 ? 15.938 13.953 7.301 1 73.31 108 SER A C 1
ATOM 847 O O . SER A 1 108 ? 16.531 13.867 8.375 1 73.31 108 SER A O 1
ATOM 849 N N . GLU A 1 109 ? 14.695 13.828 7.18 1 72.62 109 GLU A N 1
ATOM 850 C CA . GLU A 1 109 ? 13.852 13.57 8.344 1 72.62 109 GLU A CA 1
ATOM 851 C C . GLU A 1 109 ? 14.188 12.219 8.977 1 72.62 109 GLU A C 1
ATOM 853 O O . GLU A 1 109 ? 13.875 11.984 10.141 1 72.62 109 GLU A O 1
ATOM 858 N N . SER A 1 110 ? 14.82 11.438 8.234 1 71.19 110 SER A N 1
ATOM 859 C CA . SER A 1 110 ? 15.172 10.125 8.75 1 71.19 110 SER A CA 1
ATOM 860 C C . SER A 1 110 ? 16.531 10.141 9.445 1 71.19 110 SER A C 1
ATOM 862 O O . SER A 1 110 ? 16.922 9.172 10.086 1 71.19 110 SER A O 1
ATOM 864 N N . GLN A 1 111 ? 17.203 11.344 9.359 1 71.44 111 GLN A N 1
ATOM 865 C CA . GLN A 1 111 ? 18.547 11.461 9.938 1 71.44 111 GLN A CA 1
ATOM 866 C C . GLN A 1 111 ? 18.484 12.039 11.344 1 71.44 111 GLN A C 1
ATOM 868 O O . GLN A 1 111 ? 17.938 13.133 11.555 1 71.44 111 GLN A O 1
ATOM 873 N N . GLN A 1 112 ? 19.047 11.422 12.258 1 71.94 112 GLN A N 1
ATOM 874 C CA . GLN A 1 112 ? 18.953 11.742 13.672 1 71.94 112 GLN A CA 1
ATOM 875 C C . GLN A 1 112 ? 19.781 12.984 14.016 1 71.94 112 GLN A C 1
ATOM 877 O O . GLN A 1 112 ? 19.578 13.602 15.062 1 71.94 112 GLN A O 1
ATOM 882 N N . GLN A 1 113 ? 20.562 13.406 13.172 1 80.5 113 GLN A N 1
ATOM 883 C CA . GLN A 1 113 ? 21.484 14.492 13.484 1 80.5 113 GLN A CA 1
ATOM 884 C C . GLN A 1 113 ? 20.797 15.852 13.312 1 80.5 113 GLN A C 1
ATOM 886 O O . GLN A 1 113 ? 21.297 16.859 13.805 1 80.5 113 GLN A O 1
ATOM 891 N N . PHE A 1 114 ? 19.656 15.836 12.75 1 90.06 114 PHE A N 1
ATOM 892 C CA . PHE A 1 114 ? 18.984 17.094 12.484 1 90.06 114 PHE A CA 1
ATOM 893 C C . PHE A 1 114 ? 17.938 17.391 13.562 1 90.06 114 PHE A C 1
ATOM 895 O O . PHE A 1 114 ? 17.297 16.484 14.07 1 90.06 114 PHE A O 1
ATOM 902 N N . ILE A 1 115 ? 17.844 18.672 13.953 1 94.81 115 ILE A N 1
ATOM 903 C CA . ILE A 1 115 ? 16.672 19.156 14.695 1 94.81 115 ILE A CA 1
ATOM 904 C C . ILE A 1 115 ? 15.461 19.219 13.766 1 94.81 115 ILE A C 1
ATOM 906 O O . ILE A 1 115 ? 15.469 19.969 12.789 1 94.81 115 ILE A O 1
ATOM 910 N N . GLN A 1 116 ? 14.469 18.453 14.102 1 94.12 116 GLN A N 1
ATOM 911 C CA . GLN A 1 116 ? 13.32 18.281 13.219 1 94.12 116 GLN A CA 1
ATOM 912 C C . GLN A 1 116 ? 12.211 19.266 13.555 1 94.12 116 GLN A C 1
ATOM 914 O O . GLN A 1 116 ? 11.312 18.969 14.344 1 94.12 116 GLN A O 1
ATOM 919 N N . LEU A 1 117 ? 12.242 20.391 12.852 1 96 117 LEU A N 1
ATOM 920 C CA . LEU A 1 117 ? 11.18 21.375 13.023 1 96 117 LEU A CA 1
ATOM 921 C C . LEU A 1 117 ? 10.156 21.266 11.898 1 96 117 LEU A C 1
ATOM 923 O O . LEU A 1 117 ? 9.305 22.156 11.734 1 96 117 LEU A O 1
ATOM 927 N N . SER A 1 118 ? 10.273 20.188 11.109 1 93.5 118 SER A N 1
ATOM 928 C CA . SER A 1 118 ? 9.43 20.031 9.93 1 93.5 118 SER A CA 1
ATOM 929 C C . SER A 1 118 ? 8.5 18.828 10.078 1 93.5 118 SER A C 1
ATOM 931 O O . SER A 1 118 ? 7.434 18.781 9.461 1 93.5 118 SER A O 1
ATOM 933 N N . LYS A 1 119 ? 8.766 17.875 10.844 1 92.38 119 LYS A N 1
ATOM 934 C CA . LYS A 1 119 ? 8.156 16.547 10.828 1 92.38 119 LYS A CA 1
ATOM 935 C C . LYS A 1 119 ? 6.719 16.594 11.336 1 92.38 119 LYS A C 1
ATOM 937 O O . LYS A 1 119 ? 6.43 17.234 12.352 1 92.38 119 LYS A O 1
ATOM 942 N N . GLY A 1 120 ? 5.867 16 10.531 1 93.5 120 GLY A N 1
ATOM 943 C CA . GLY A 1 120 ? 4.473 15.852 10.914 1 93.5 120 GLY A CA 1
ATOM 944 C C . GLY A 1 120 ? 4.172 14.539 11.602 1 93.5 120 GLY A C 1
ATOM 945 O O . GLY A 1 120 ? 3.273 13.805 11.188 1 93.5 120 GLY A O 1
ATOM 946 N N . GLU A 1 121 ? 4.852 14.273 12.609 1 94.38 121 GLU A N 1
ATOM 947 C CA . GLU A 1 121 ? 4.758 13.047 13.398 1 94.38 121 GLU A CA 1
ATOM 948 C C . GLU A 1 121 ? 4.949 13.344 14.891 1 94.38 121 GLU A C 1
ATOM 950 O O . GLU A 1 121 ? 5.609 14.32 15.25 1 94.38 121 GLU A O 1
ATOM 955 N N . LEU A 1 122 ? 4.344 12.531 15.719 1 96.69 122 LEU A N 1
ATOM 956 C CA . LEU A 1 122 ? 4.535 12.672 17.156 1 96.69 122 LEU A CA 1
ATOM 957 C C . LEU A 1 122 ? 5.961 12.305 17.562 1 96.69 122 LEU A C 1
ATOM 959 O O . LEU A 1 122 ? 6.559 11.398 16.969 1 96.69 122 LEU A O 1
ATOM 963 N N . SER A 1 123 ? 6.41 12.961 18.531 1 95.25 123 SER A N 1
ATOM 964 C CA . SER A 1 123 ? 7.707 12.633 19.109 1 95.25 123 SER A CA 1
ATOM 965 C C . SER A 1 123 ? 7.734 11.203 19.641 1 95.25 123 SER A C 1
ATOM 967 O O . SER A 1 123 ? 6.719 10.688 20.109 1 95.25 123 SER A O 1
ATOM 969 N N . SER A 1 124 ? 8.891 10.656 19.656 1 92.31 124 SER A N 1
ATOM 970 C CA . SER A 1 124 ? 9.062 9.312 20.203 1 92.31 124 SER A CA 1
ATOM 971 C C . SER A 1 124 ? 8.742 9.273 21.688 1 92.31 124 SER A C 1
ATOM 973 O O . SER A 1 124 ? 8.336 8.234 22.203 1 92.31 124 SER A O 1
ATOM 975 N N . ASP A 1 125 ? 8.844 10.43 22.312 1 92.38 125 ASP A N 1
ATOM 976 C CA . ASP A 1 125 ? 8.57 10.516 23.75 1 92.38 125 ASP A CA 1
ATOM 977 C C . ASP A 1 125 ? 7.086 10.328 24.031 1 92.38 125 ASP A C 1
ATOM 979 O O . ASP A 1 125 ? 6.707 9.977 25.156 1 92.38 125 ASP A O 1
ATOM 983 N N . MET A 1 126 ? 6.273 10.562 23.094 1 94.94 126 MET A N 1
ATOM 984 C CA . MET A 1 126 ? 4.828 10.453 23.281 1 94.94 126 MET A CA 1
ATOM 985 C C . MET A 1 126 ? 4.332 9.07 22.875 1 94.94 126 MET A C 1
ATOM 987 O O . MET A 1 126 ? 3.152 8.758 23.047 1 94.94 126 MET A O 1
ATOM 991 N N . PHE A 1 127 ? 5.262 8.258 22.359 1 95.38 127 PHE A N 1
ATOM 992 C CA . PHE A 1 127 ? 4.875 6.914 21.953 1 95.38 127 PHE A CA 1
ATOM 993 C C . PHE A 1 127 ? 4.477 6.07 23.156 1 95.38 127 PHE A C 1
ATOM 995 O O . PHE A 1 127 ? 5.25 5.941 24.109 1 95.38 127 PHE A O 1
ATOM 1002 N N . PRO A 1 128 ? 3.344 5.492 23.141 1 97.31 128 PRO A N 1
ATOM 1003 C CA . PRO A 1 128 ? 2.896 4.672 24.266 1 97.31 128 PRO A CA 1
ATOM 1004 C C . PRO A 1 128 ? 3.514 3.273 24.25 1 97.31 128 PRO A C 1
ATOM 1006 O O . PRO A 1 128 ? 2.803 2.281 24.078 1 97.31 128 PRO A O 1
ATOM 1009 N N . LEU A 1 129 ? 4.75 3.213 24.578 1 97.12 129 LEU A N 1
ATOM 1010 C CA . LEU A 1 129 ? 5.551 2.012 24.375 1 97.12 129 LEU A CA 1
ATOM 1011 C C . LEU A 1 129 ? 4.98 0.839 25.156 1 97.12 129 LEU A C 1
ATOM 1013 O O . LEU A 1 129 ? 4.723 -0.229 24.609 1 97.12 129 LEU A O 1
ATOM 1017 N N . GLN A 1 130 ? 4.754 1.037 26.469 1 97.19 130 GLN A N 1
ATOM 1018 C CA . GLN A 1 130 ? 4.297 -0.07 27.312 1 97.19 130 GLN A CA 1
ATOM 1019 C C . GLN A 1 130 ? 2.904 -0.535 26.891 1 97.19 130 GLN A C 1
ATOM 1021 O O . GLN A 1 130 ? 2.646 -1.737 26.797 1 97.19 130 GLN A O 1
ATOM 1026 N N . LYS A 1 131 ? 2.02 0.398 26.656 1 97.62 131 LYS A N 1
ATOM 1027 C CA . LYS A 1 131 ? 0.675 0.037 26.219 1 97.62 131 LYS A CA 1
ATOM 1028 C C . LYS A 1 131 ? 0.716 -0.689 24.875 1 97.62 131 LYS A C 1
ATOM 1030 O O . LYS A 1 131 ? -0.043 -1.634 24.656 1 97.62 131 LYS A O 1
ATOM 1035 N N . MET A 1 132 ? 1.556 -0.233 23.969 1 97.94 132 MET A N 1
ATOM 1036 C CA . MET A 1 132 ? 1.719 -0.873 22.672 1 97.94 132 MET A CA 1
ATOM 1037 C C . MET A 1 132 ? 2.201 -2.311 22.828 1 97.94 132 MET A C 1
ATOM 1039 O O . MET A 1 132 ? 1.663 -3.223 22.203 1 97.94 132 MET A O 1
ATOM 1043 N N . LYS A 1 133 ? 3.217 -2.51 23.672 1 97.75 133 LYS A N 1
ATOM 1044 C CA . LYS A 1 133 ? 3.713 -3.854 23.953 1 97.75 133 LYS A CA 1
ATOM 1045 C C . LYS A 1 133 ? 2.596 -4.758 24.469 1 97.75 133 LYS A C 1
ATOM 1047 O O . LYS A 1 133 ? 2.434 -5.883 24 1 97.75 133 LYS A O 1
ATOM 1052 N N . ASP A 1 134 ? 1.824 -4.219 25.375 1 97.5 134 ASP A N 1
ATOM 1053 C CA . ASP A 1 134 ? 0.735 -4.988 25.969 1 97.5 134 ASP A CA 1
ATOM 1054 C C . ASP A 1 134 ? -0.296 -5.387 24.922 1 97.5 134 ASP A C 1
ATOM 1056 O O . ASP A 1 134 ? -0.784 -6.516 24.922 1 97.5 134 ASP A O 1
ATOM 1060 N N . ILE A 1 135 ? -0.614 -4.516 24.078 1 98.12 135 ILE A N 1
ATOM 1061 C CA . ILE A 1 135 ? -1.622 -4.75 23.062 1 98.12 135 ILE A CA 1
ATOM 1062 C C . ILE A 1 135 ? -1.104 -5.773 22.047 1 98.12 135 ILE A C 1
ATOM 1064 O O . ILE A 1 135 ? -1.83 -6.695 21.656 1 98.12 135 ILE A O 1
ATOM 1068 N N . ILE A 1 136 ? 0.161 -5.598 21.578 1 98.06 136 ILE A N 1
ATOM 1069 C CA . ILE A 1 136 ? 0.741 -6.547 20.625 1 98.06 136 ILE A CA 1
ATOM 1070 C C . ILE A 1 136 ? 0.751 -7.945 21.25 1 98.06 136 ILE A C 1
ATOM 1072 O O . ILE A 1 136 ? 0.426 -8.93 20.578 1 98.06 136 ILE A O 1
ATOM 1076 N N . ASN A 1 137 ? 1.08 -8.008 22.531 1 97.5 137 ASN A N 1
ATOM 1077 C CA . ASN A 1 137 ? 1.086 -9.289 23.234 1 97.5 137 ASN A CA 1
ATOM 1078 C C . ASN A 1 137 ? -0.316 -9.891 23.312 1 97.5 137 ASN A C 1
ATOM 1080 O O . ASN A 1 137 ? -0.494 -11.094 23.125 1 97.5 137 ASN A O 1
ATOM 1084 N N . LYS A 1 138 ? -1.249 -9.078 23.641 1 97.44 138 LYS A N 1
ATOM 1085 C CA . LYS A 1 138 ? -2.631 -9.539 23.688 1 97.44 138 LYS A CA 1
ATOM 1086 C C . LYS A 1 138 ? -3.088 -10.07 22.328 1 97.44 138 LYS A C 1
ATOM 1088 O O . LYS A 1 138 ? -3.709 -11.133 22.25 1 97.44 138 LYS A O 1
ATOM 1093 N N . VAL A 1 139 ? -2.822 -9.344 21.312 1 97.5 139 VAL A N 1
ATOM 1094 C CA . VAL A 1 139 ? -3.172 -9.75 19.953 1 97.5 139 VAL A CA 1
ATOM 1095 C C . VAL A 1 139 ? -2.482 -11.07 19.609 1 97.5 139 VAL A C 1
ATOM 1097 O O . VAL A 1 139 ? -3.105 -11.977 19.062 1 97.5 139 VAL A O 1
ATOM 1100 N N . SER A 1 140 ? -1.188 -11.141 19.922 1 97.06 140 SER A N 1
ATOM 1101 C CA . SER A 1 140 ? -0.416 -12.352 19.656 1 97.06 140 SER A CA 1
ATOM 1102 C C . SER A 1 140 ? -1.029 -13.562 20.359 1 97.06 140 SER A C 1
ATOM 1104 O O . SER A 1 140 ? -1.158 -14.633 19.75 1 97.06 140 SER A O 1
ATOM 1106 N N . ASN A 1 141 ? -1.446 -13.43 21.547 1 95.69 141 ASN A N 1
ATOM 1107 C CA . ASN A 1 141 ? -1.968 -14.523 22.359 1 95.69 141 ASN A CA 1
ATOM 1108 C C . ASN A 1 141 ? -3.289 -15.055 21.797 1 95.69 141 ASN A C 1
ATOM 1110 O O . ASN A 1 141 ? -3.619 -16.219 21.984 1 95.69 141 ASN A O 1
ATOM 1114 N N . HIS A 1 142 ? -3.98 -14.242 21.094 1 95 142 HIS A N 1
ATOM 1115 C CA . HIS A 1 142 ? -5.297 -14.648 20.609 1 95 142 HIS A CA 1
ATOM 1116 C C . HIS A 1 142 ? -5.324 -14.758 19.094 1 95 142 HIS A C 1
ATOM 1118 O O . HIS A 1 142 ? -6.391 -14.938 18.5 1 95 142 HIS A O 1
ATOM 1124 N N . ILE A 1 143 ? -4.207 -14.656 18.594 1 94.31 143 ILE A N 1
ATOM 1125 C CA . ILE A 1 143 ? -4.156 -14.602 17.141 1 94.31 143 ILE A CA 1
ATOM 1126 C C . ILE A 1 143 ? -4.473 -15.977 16.562 1 94.31 143 ILE A C 1
ATOM 1128 O O . ILE A 1 143 ? -4.145 -17 17.156 1 94.31 143 ILE A O 1
ATOM 1132 N N . THR A 1 144 ? -5.195 -16.016 15.461 1 93.62 144 THR A N 1
ATOM 1133 C CA . THR A 1 144 ? -5.473 -17.203 14.656 1 93.62 144 THR A CA 1
ATOM 1134 C C . THR A 1 144 ? -4.777 -17.109 13.297 1 93.62 144 THR A C 1
ATOM 1136 O O . THR A 1 144 ? -4.285 -16.031 12.922 1 93.62 144 THR A O 1
ATOM 1139 N N . PRO A 1 145 ? -4.648 -18.266 12.727 1 92.56 145 PRO A N 1
ATOM 1140 C CA . PRO A 1 145 ? -4.055 -18.172 11.383 1 92.56 145 PRO A CA 1
ATOM 1141 C C . PRO A 1 145 ? -4.68 -17.078 10.539 1 92.56 145 PRO A C 1
ATOM 1143 O O . PRO A 1 145 ? -5.898 -16.875 10.57 1 92.56 145 PRO A O 1
ATOM 1146 N N . PHE A 1 146 ? -3.799 -16.297 10.008 1 87.19 146 PHE A N 1
ATOM 1147 C CA . PHE A 1 146 ? -4.297 -15.211 9.18 1 87.19 146 PHE A CA 1
ATOM 1148 C C . PHE A 1 146 ? -3.621 -15.211 7.812 1 87.19 146 PHE A C 1
ATOM 1150 O O . PHE A 1 146 ? -2.502 -15.711 7.672 1 87.19 146 PHE A O 1
ATOM 1157 N N . GLY A 1 147 ? -4.367 -14.891 6.84 1 89.19 147 GLY A N 1
ATOM 1158 C CA . GLY A 1 147 ? -3.939 -14.727 5.461 1 89.19 147 GLY A CA 1
ATOM 1159 C C . GLY A 1 147 ? -4.379 -13.414 4.848 1 89.19 147 GLY A C 1
ATOM 1160 O O . GLY A 1 147 ? -4.266 -12.359 5.477 1 89.19 147 GLY A O 1
ATOM 1161 N N . TYR A 1 148 ? -4.766 -13.531 3.625 1 82.69 148 TYR A N 1
ATOM 1162 C CA . TYR A 1 148 ? -5.332 -12.336 3.004 1 82.69 148 TYR A CA 1
ATOM 1163 C C . TYR A 1 148 ? -6.586 -11.883 3.738 1 82.69 148 TYR A C 1
ATOM 1165 O O . TYR A 1 148 ? -7.422 -12.711 4.125 1 82.69 148 TYR A O 1
ATOM 1173 N N . GLU A 1 149 ? -6.617 -10.609 3.963 1 84.25 149 GLU A N 1
ATOM 1174 C CA . GLU A 1 149 ? -7.844 -10.047 4.516 1 84.25 149 GLU A CA 1
ATOM 1175 C C . GLU A 1 149 ? -8.922 -9.906 3.443 1 84.25 149 GLU A C 1
ATOM 1177 O O . GLU A 1 149 ? -8.625 -9.969 2.248 1 84.25 149 GLU A O 1
ATOM 1182 N N . GLU A 1 150 ? -10.141 -9.703 3.957 1 88.38 150 GLU A N 1
ATOM 1183 C CA . GLU A 1 150 ? -11.18 -9.273 3.027 1 88.38 150 GLU A CA 1
ATOM 1184 C C . GLU A 1 150 ? -10.805 -7.965 2.344 1 88.38 150 GLU A C 1
ATOM 1186 O O . GLU A 1 150 ? -10.062 -7.156 2.906 1 88.38 150 GLU A O 1
ATOM 1191 N N . PRO A 1 151 ? -11.32 -7.809 1.193 1 87.69 151 PRO A N 1
ATOM 1192 C CA . PRO A 1 151 ? -10.938 -6.645 0.39 1 87.69 151 PRO A CA 1
ATOM 1193 C C . PRO A 1 151 ? -11.102 -5.328 1.144 1 87.69 151 PRO A C 1
ATOM 1195 O O . PRO A 1 151 ? -10.266 -4.426 1.006 1 87.69 151 PRO A O 1
ATOM 1198 N N . ARG A 1 152 ? -12.148 -5.203 2.012 1 94.19 152 ARG A N 1
ATOM 1199 C CA . ARG A 1 152 ? -12.406 -3.955 2.723 1 94.19 152 ARG A CA 1
ATOM 1200 C C . ARG A 1 152 ? -11.523 -3.838 3.961 1 94.19 152 ARG A C 1
ATOM 1202 O O . ARG A 1 152 ? -11.445 -2.771 4.574 1 94.19 152 ARG A O 1
ATOM 1209 N N . GLY A 1 153 ? -10.867 -4.945 4.324 1 95.69 153 GLY A N 1
ATOM 1210 C CA . GLY A 1 153 ? -10.039 -4.957 5.52 1 95.69 153 GLY A CA 1
ATOM 1211 C C . GLY A 1 153 ? -10.633 -5.793 6.641 1 95.69 153 GLY A C 1
ATOM 1212 O O . GLY A 1 153 ? -11.742 -6.316 6.516 1 95.69 153 GLY A O 1
ATOM 1213 N N . TYR A 1 154 ? -9.953 -5.941 7.754 1 96.5 154 TYR A N 1
ATOM 1214 C CA . TYR A 1 154 ? -10.289 -6.758 8.914 1 96.5 154 TYR A CA 1
ATOM 1215 C C . TYR A 1 154 ? -11.594 -6.297 9.547 1 96.5 154 TYR A C 1
ATOM 1217 O O . TYR A 1 154 ? -11.703 -5.152 10.008 1 96.5 154 TYR A O 1
ATOM 1225 N N . LEU A 1 155 ? -12.617 -7.133 9.562 1 96.38 155 LEU A N 1
ATOM 1226 C CA . LEU A 1 155 ? -13.977 -6.766 9.953 1 96.38 155 LEU A CA 1
ATOM 1227 C C . LEU A 1 155 ? -14 -6.203 11.367 1 96.38 155 LEU A C 1
ATOM 1229 O O . LEU A 1 155 ? -14.617 -5.16 11.609 1 96.38 155 LEU A O 1
ATOM 1233 N N . PRO A 1 156 ? -13.289 -6.836 12.352 1 97.75 156 PRO A N 1
ATOM 1234 C CA . PRO A 1 156 ? -13.32 -6.254 13.695 1 97.75 156 PRO A CA 1
ATOM 1235 C C . PRO A 1 156 ? -12.766 -4.832 13.734 1 97.75 156 PRO A C 1
ATOM 1237 O O . PRO A 1 156 ? -13.234 -4.004 14.523 1 97.75 156 PRO A O 1
ATOM 1240 N N . LEU A 1 157 ? -11.773 -4.543 12.898 1 98.5 157 LEU A N 1
ATOM 1241 C CA . LEU A 1 157 ? -11.266 -3.176 12.836 1 98.5 157 LEU A CA 1
ATOM 1242 C C . LEU A 1 157 ? -12.305 -2.236 12.234 1 98.5 157 LEU A C 1
ATOM 1244 O O . LEU A 1 157 ? -12.5 -1.119 12.719 1 98.5 157 LEU A O 1
ATOM 1248 N N . ARG A 1 158 ? -12.969 -2.664 11.141 1 98.38 158 ARG A N 1
ATOM 1249 C CA . ARG A 1 158 ? -14.008 -1.842 10.523 1 98.38 158 ARG A CA 1
ATOM 1250 C C . ARG A 1 158 ? -15.141 -1.561 11.508 1 98.38 158 ARG A C 1
ATOM 1252 O O . ARG A 1 158 ? -15.672 -0.449 11.547 1 98.38 158 ARG A O 1
ATOM 1259 N N . LYS A 1 159 ? -15.492 -2.57 12.32 1 98.5 159 LYS A N 1
ATOM 1260 C CA . LYS A 1 159 ? -16.5 -2.383 13.359 1 98.5 159 LYS A CA 1
ATOM 1261 C C . LYS A 1 159 ? -16.031 -1.37 14.398 1 98.5 159 LYS A C 1
ATOM 1263 O O . LYS A 1 159 ? -16.812 -0.515 14.836 1 98.5 159 LYS A O 1
ATOM 1268 N N . ALA A 1 160 ? -14.812 -1.508 14.797 1 98.69 160 ALA A N 1
ATOM 1269 C CA . ALA A 1 160 ? -14.25 -0.597 15.797 1 98.69 160 ALA A CA 1
ATOM 1270 C C . ALA A 1 160 ? -14.219 0.836 15.266 1 98.69 160 ALA A C 1
ATOM 1272 O O . ALA A 1 160 ? -14.531 1.778 16 1 98.69 160 ALA A O 1
ATOM 1273 N N . VAL A 1 161 ? -13.867 1.002 14.008 1 98.56 161 VAL A N 1
ATOM 1274 C CA . VAL A 1 161 ? -13.828 2.322 13.383 1 98.56 161 VAL A CA 1
ATOM 1275 C C . VAL A 1 161 ? -15.242 2.883 13.281 1 98.56 161 VAL A C 1
ATOM 1277 O O . VAL A 1 161 ? -15.469 4.07 13.539 1 98.56 161 VAL A O 1
ATOM 1280 N N . SER A 1 162 ? -16.172 2.027 12.875 1 98.38 162 SER A N 1
ATOM 1281 C CA . SER A 1 162 ? -17.578 2.434 12.82 1 98.38 162 SER A CA 1
ATOM 1282 C C . SER A 1 162 ? -18.047 2.975 14.164 1 98.38 162 SER A C 1
ATOM 1284 O O . SER A 1 162 ? -18.672 4.035 14.234 1 98.38 162 SER A O 1
ATOM 1286 N N . ALA A 1 163 ? -17.75 2.254 15.195 1 98.25 163 ALA A N 1
ATOM 1287 C CA . ALA A 1 163 ? -18.141 2.67 16.547 1 98.25 163 ALA A CA 1
ATOM 1288 C C . ALA A 1 163 ? -17.453 3.986 16.922 1 98.25 163 ALA A C 1
ATOM 1290 O O . ALA A 1 163 ? -18.078 4.855 17.531 1 98.25 163 ALA A O 1
ATOM 1291 N N . TYR A 1 164 ? -16.25 4.129 16.625 1 97.94 164 TYR A N 1
ATOM 1292 C CA . TYR A 1 164 ? -15.508 5.352 16.891 1 97.94 164 TYR A CA 1
ATOM 1293 C C . TYR A 1 164 ? -16.125 6.543 16.172 1 97.94 164 TYR A C 1
ATOM 1295 O O . TYR A 1 164 ? -16.312 7.609 16.781 1 97.94 164 TYR A O 1
ATOM 1303 N N . LEU A 1 165 ? -16.453 6.387 14.883 1 97.94 165 LEU A N 1
ATOM 1304 C CA . LEU A 1 165 ? -17.031 7.453 14.078 1 97.94 165 LEU A CA 1
ATOM 1305 C C . LEU A 1 165 ? -18.422 7.828 14.594 1 97.94 165 LEU A C 1
ATOM 1307 O O . LEU A 1 165 ? -18.812 8.992 14.523 1 97.94 165 LEU A O 1
ATOM 1311 N N . HIS A 1 166 ? -19.094 6.871 15.125 1 97.5 166 HIS A N 1
ATOM 1312 C CA . HIS A 1 166 ? -20.422 7.105 15.664 1 97.5 166 HIS A CA 1
ATOM 1313 C C . HIS A 1 166 ? -20.391 8.117 16.797 1 97.5 166 HIS A C 1
ATOM 1315 O O . HIS A 1 166 ? -21.344 8.891 16.969 1 97.5 166 HIS A O 1
ATOM 1321 N N . LYS A 1 167 ? -19.328 8.156 17.547 1 96.31 167 LYS A N 1
ATOM 1322 C CA . LYS A 1 167 ? -19.188 9.086 18.656 1 96.31 167 LYS A CA 1
ATOM 1323 C C . LYS A 1 167 ? -19.188 10.531 18.172 1 96.31 167 LYS A C 1
ATOM 1325 O O . LYS A 1 167 ? -19.484 11.453 18.938 1 96.31 167 LYS A O 1
ATOM 1330 N N . MET A 1 168 ? -18.891 10.773 16.953 1 96.19 168 MET A N 1
ATOM 1331 C CA . MET A 1 168 ? -18.906 12.117 16.391 1 96.19 168 MET A CA 1
ATOM 1332 C C . MET A 1 168 ? -20.062 12.273 15.398 1 96.19 168 MET A C 1
ATOM 1334 O O . MET A 1 168 ? -19.953 13.016 14.422 1 96.19 168 MET A O 1
ATOM 1338 N N . ASN A 1 169 ? -21.031 11.43 15.531 1 95.88 169 ASN A N 1
ATOM 1339 C CA . ASN A 1 169 ? -22.281 11.484 14.781 1 95.88 169 ASN A CA 1
ATOM 1340 C C . ASN A 1 169 ? -22.078 11.141 13.312 1 95.88 169 ASN A C 1
ATOM 1342 O O . ASN A 1 169 ? -22.797 11.633 12.445 1 95.88 169 ASN A O 1
ATOM 1346 N N . VAL A 1 170 ? -21 10.523 12.992 1 96.31 170 VAL A N 1
ATOM 1347 C CA . VAL A 1 170 ? -20.828 9.938 11.672 1 96.31 170 VAL A CA 1
ATOM 1348 C C . VAL A 1 170 ? -21.344 8.5 11.664 1 96.31 170 VAL A C 1
ATOM 1350 O O . VAL A 1 170 ? -20.672 7.59 12.141 1 96.31 170 VAL A O 1
ATOM 1353 N N . ASN A 1 171 ? -22.5 8.344 11.109 1 94.12 171 ASN A N 1
ATOM 1354 C CA . ASN A 1 171 ? -23.156 7.039 11.117 1 94.12 171 ASN A CA 1
ATOM 1355 C C . ASN A 1 171 ? -22.875 6.258 9.836 1 94.12 171 ASN A C 1
ATOM 1357 O O . ASN A 1 171 ? -23.531 6.473 8.812 1 94.12 171 ASN A O 1
ATOM 1361 N N . VAL A 1 172 ? -21.953 5.352 9.945 1 94.31 172 VAL A N 1
ATOM 1362 C CA . VAL A 1 172 ? -21.562 4.508 8.82 1 94.31 172 VAL A CA 1
ATOM 1363 C C . VAL A 1 172 ? -21.406 3.059 9.281 1 94.31 172 VAL A C 1
ATOM 1365 O O . VAL A 1 172 ? -20.938 2.803 10.391 1 94.31 172 VAL A O 1
ATOM 1368 N N . SER A 1 173 ? -21.922 2.123 8.516 1 95.3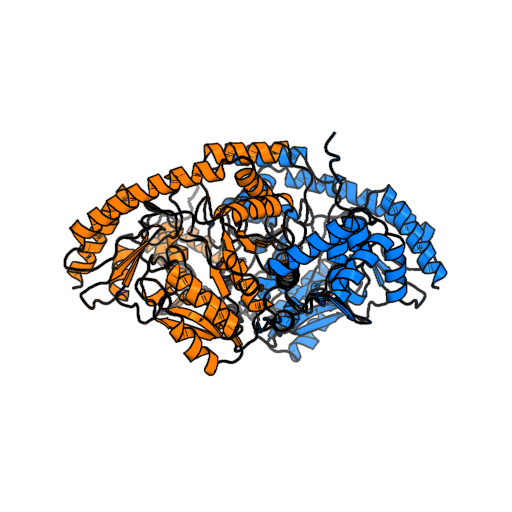8 173 SER A N 1
ATOM 1369 C CA . SER A 1 173 ? -21.75 0.704 8.805 1 95.38 173 SER A CA 1
ATOM 1370 C C . SER A 1 173 ? -20.359 0.227 8.398 1 95.38 173 SER A C 1
ATOM 1372 O O . SER A 1 173 ? -19.672 0.883 7.613 1 95.38 173 SER A O 1
ATOM 1374 N N . PRO A 1 174 ? -19.922 -0.931 8.969 1 96.44 174 PRO A N 1
ATOM 1375 C CA . PRO A 1 174 ? -18.625 -1.487 8.594 1 96.44 174 PRO A CA 1
ATOM 1376 C C . PRO A 1 174 ? -18.5 -1.724 7.09 1 96.44 174 PRO A C 1
ATOM 1378 O O . PRO A 1 174 ? -17.391 -1.646 6.543 1 96.44 174 PRO A O 1
ATOM 1381 N N . SER A 1 175 ? -19.594 -1.976 6.371 1 93.25 175 SER A N 1
ATOM 1382 C CA . SER A 1 175 ? -19.578 -2.229 4.934 1 93.25 175 SER A CA 1
ATOM 1383 C C . SER A 1 175 ? -19.266 -0.956 4.156 1 93.25 175 SER A C 1
ATOM 1385 O O . SER A 1 175 ? -18.906 -1.017 2.975 1 93.25 175 SER A O 1
ATOM 1387 N N . SER A 1 176 ? -19.344 0.212 4.82 1 95.56 176 SER A N 1
ATOM 1388 C CA . SER A 1 176 ? -19.062 1.505 4.199 1 95.56 176 SER A CA 1
ATOM 1389 C C . SER A 1 176 ? -17.703 2.033 4.602 1 95.56 176 SER A C 1
ATOM 1391 O O . SER A 1 176 ? -17.438 3.236 4.512 1 95.56 176 SER A O 1
ATOM 1393 N N . ILE A 1 177 ? -16.906 1.111 5.102 1 98.25 177 ILE A N 1
ATOM 1394 C CA . ILE A 1 177 ? -15.57 1.493 5.543 1 98.25 177 ILE A CA 1
ATOM 1395 C C . ILE A 1 177 ? -14.523 0.631 4.836 1 98.25 177 ILE A C 1
ATOM 1397 O O . ILE A 1 177 ? -14.672 -0.59 4.754 1 98.25 177 ILE A O 1
ATOM 1401 N N . LEU A 1 178 ? -13.523 1.256 4.266 1 98.25 178 LEU A N 1
ATOM 1402 C CA . LEU A 1 178 ? -12.352 0.595 3.705 1 98.25 178 LEU A CA 1
ATOM 1403 C C . LEU A 1 178 ? -11.102 0.935 4.508 1 98.25 178 LEU A C 1
ATOM 1405 O O . LEU A 1 178 ? -10.789 2.109 4.715 1 98.25 178 LEU A O 1
ATOM 1409 N N . ILE A 1 179 ? -10.438 -0.124 5.031 1 98.5 179 ILE A N 1
ATOM 1410 C CA . ILE A 1 179 ? -9.164 0.084 5.711 1 98.5 179 ILE A CA 1
ATOM 1411 C C . ILE A 1 179 ? -8.062 0.33 4.684 1 98.5 179 ILE A C 1
ATOM 1413 O O . ILE A 1 179 ? -7.961 -0.391 3.686 1 98.5 179 ILE A O 1
ATOM 1417 N N . VAL A 1 180 ? -7.277 1.355 4.895 1 97.31 180 VAL A N 1
ATOM 1418 C CA . VAL A 1 180 ? -6.203 1.737 3.982 1 97.31 180 VAL A CA 1
ATOM 1419 C C . VAL A 1 180 ? -4.902 1.906 4.762 1 97.31 180 VAL A C 1
ATOM 1421 O O . VAL A 1 180 ? -4.91 1.957 5.992 1 97.31 180 VAL A O 1
ATOM 1424 N N . SER A 1 181 ? -3.803 1.954 4.039 1 95.12 181 SER A N 1
ATOM 1425 C CA . SER A 1 181 ? -2.49 2.174 4.637 1 95.12 181 SER A CA 1
ATOM 1426 C C . SER A 1 181 ? -2.205 3.662 4.809 1 95.12 181 SER A C 1
ATOM 1428 O O . SER A 1 181 ? -1.262 4.191 4.219 1 95.12 181 SER A O 1
ATOM 1430 N N . GLY A 1 182 ? -3.037 4.293 5.621 1 93.69 182 GLY A N 1
ATOM 1431 C CA . GLY A 1 182 ? -2.924 5.727 5.859 1 93.69 182 GLY A CA 1
ATOM 1432 C C . GLY A 1 182 ? -3.795 6.555 4.938 1 93.69 182 GLY A C 1
ATOM 1433 O O . GLY A 1 182 ? -4.301 6.051 3.934 1 93.69 182 GLY A O 1
ATOM 1434 N N . ALA A 1 183 ? -3.869 7.824 5.258 1 94.12 183 ALA A N 1
ATOM 1435 C CA . ALA A 1 183 ? -4.746 8.734 4.531 1 94.12 183 ALA A CA 1
ATOM 1436 C C . ALA A 1 183 ? -4.266 8.938 3.098 1 94.12 183 ALA A C 1
ATOM 1438 O O . ALA A 1 183 ? -5.074 9.109 2.182 1 94.12 183 ALA A O 1
ATOM 1439 N N . LEU A 1 184 ? -3.031 8.93 2.92 1 92.31 184 LEU A N 1
ATOM 1440 C CA . LEU A 1 184 ? -2.48 9.148 1.588 1 92.31 184 LEU A CA 1
ATOM 1441 C C . LEU A 1 184 ? -2.957 8.07 0.618 1 92.31 184 LEU A C 1
ATOM 1443 O O . LEU A 1 184 ? -3.244 8.359 -0.545 1 92.31 184 LEU A O 1
ATOM 1447 N N . GLN A 1 185 ? -2.973 6.832 1.063 1 94.44 185 GLN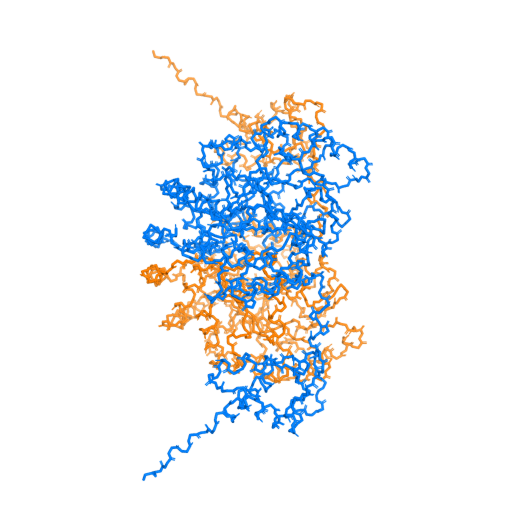 A N 1
ATOM 1448 C CA . GLN A 1 185 ? -3.457 5.785 0.172 1 94.44 185 GLN A CA 1
ATOM 1449 C C . GLN A 1 185 ? -4.922 6.004 -0.19 1 94.44 185 GLN A C 1
ATOM 1451 O O . GLN A 1 185 ? -5.34 5.719 -1.313 1 94.44 185 GLN A O 1
ATOM 1456 N N . ALA A 1 186 ? -5.695 6.465 0.783 1 95.19 186 ALA A N 1
ATOM 1457 C CA . ALA A 1 186 ? -7.086 6.781 0.481 1 95.19 186 ALA A CA 1
ATOM 1458 C C . ALA A 1 186 ? -7.184 7.793 -0.658 1 95.19 186 ALA A C 1
ATOM 1460 O O . ALA A 1 186 ? -7.965 7.609 -1.595 1 95.19 186 ALA A O 1
ATOM 1461 N N . LEU A 1 187 ? -6.398 8.805 -0.574 1 93.06 187 LEU A N 1
ATOM 1462 C CA . LEU A 1 187 ? -6.402 9.859 -1.587 1 93.06 187 LEU A CA 1
ATOM 1463 C C . LEU A 1 187 ? -5.969 9.305 -2.941 1 93.06 187 LEU A C 1
ATOM 1465 O O . LEU A 1 187 ? -6.543 9.664 -3.975 1 93.06 187 LEU A O 1
ATOM 1469 N N . GLN A 1 188 ? -5.023 8.469 -2.902 1 89.44 188 GLN A N 1
ATOM 1470 C CA . GLN A 1 188 ? -4.551 7.84 -4.133 1 89.44 188 GLN A CA 1
ATOM 1471 C C . GLN A 1 188 ? -5.645 6.98 -4.762 1 89.44 188 GLN A C 1
ATOM 1473 O O . GLN A 1 188 ? -5.883 7.059 -5.969 1 89.44 188 GLN A O 1
ATOM 1478 N N . LEU A 1 189 ? -6.254 6.125 -3.984 1 90.81 189 LEU A N 1
ATOM 1479 C CA . LEU A 1 189 ? -7.312 5.246 -4.473 1 90.81 189 LEU A CA 1
ATOM 1480 C C . LEU A 1 189 ? -8.453 6.059 -5.082 1 90.81 189 LEU A C 1
ATOM 1482 O O . LEU A 1 189 ? -8.984 5.691 -6.133 1 90.81 189 LEU A O 1
ATOM 1486 N N . VAL A 1 190 ? -8.82 7.145 -4.418 1 90.5 190 VAL A N 1
ATOM 1487 C CA . VAL A 1 190 ? -9.883 8.008 -4.934 1 90.5 190 VAL A CA 1
ATOM 1488 C C . VAL A 1 190 ? -9.453 8.609 -6.27 1 90.5 190 VAL A C 1
ATOM 1490 O O . VAL A 1 190 ? -10.242 8.633 -7.223 1 90.5 190 VAL A O 1
ATOM 1493 N N . SER A 1 191 ? -8.234 9.047 -6.352 1 87.12 191 SER A N 1
ATOM 1494 C CA . SER A 1 191 ? -7.719 9.703 -7.547 1 87.12 191 SER A CA 1
ATOM 1495 C C . SER A 1 191 ? -7.715 8.758 -8.742 1 87.12 191 SER A C 1
ATOM 1497 O O . SER A 1 191 ? -8.125 9.133 -9.844 1 87.12 191 SER A O 1
ATOM 1499 N N . ILE A 1 192 ? -7.324 7.539 -8.547 1 83.5 192 ILE A N 1
ATOM 1500 C CA . ILE A 1 192 ? -7.156 6.633 -9.68 1 83.5 192 ILE A CA 1
ATOM 1501 C C . ILE A 1 192 ? -8.445 5.836 -9.891 1 83.5 192 ILE A C 1
ATOM 1503 O O . ILE A 1 192 ? -8.68 5.305 -10.977 1 83.5 192 ILE A O 1
ATOM 1507 N N . GLY A 1 193 ? -9.242 5.766 -8.875 1 84.25 193 GLY A N 1
ATOM 1508 C CA . GLY A 1 193 ? -10.422 4.914 -8.953 1 84.25 193 GLY A CA 1
ATOM 1509 C C . GLY A 1 193 ? -11.68 5.676 -9.312 1 84.25 193 GLY A C 1
ATOM 1510 O O . GLY A 1 193 ? -12.609 5.109 -9.891 1 84.25 193 GLY A O 1
ATOM 1511 N N . LEU A 1 194 ? -11.742 6.941 -8.922 1 86.12 194 LEU A N 1
ATOM 1512 C CA . LEU A 1 194 ? -13.016 7.637 -9.023 1 86.12 194 LEU A CA 1
ATOM 1513 C C . LEU A 1 194 ? -12.906 8.836 -9.961 1 86.12 194 LEU A C 1
ATOM 1515 O O . LEU A 1 194 ? -13.922 9.336 -10.461 1 86.12 194 LEU A O 1
ATOM 1519 N N . LEU A 1 195 ? -11.703 9.359 -10.117 1 83.5 195 LEU A N 1
ATOM 1520 C CA . LEU A 1 195 ? -11.555 10.578 -10.906 1 83.5 195 LEU A CA 1
ATOM 1521 C C . LEU A 1 195 ? -11.039 10.258 -12.305 1 83.5 195 LEU A C 1
ATOM 1523 O O . LEU A 1 195 ? -10.234 9.344 -12.484 1 83.5 195 LEU A O 1
ATOM 1527 N N . GLN A 1 196 ? -11.461 11 -13.266 1 79.88 196 GLN A N 1
ATOM 1528 C CA . GLN A 1 196 ? -11.008 10.852 -14.648 1 79.88 196 GLN A CA 1
ATOM 1529 C C . GLN A 1 196 ? -9.875 11.828 -14.961 1 79.88 196 GLN A C 1
ATOM 1531 O O . GLN A 1 196 ? -9.711 12.836 -14.273 1 79.88 196 GLN A O 1
ATOM 1536 N N . LYS A 1 197 ? -9.125 11.43 -15.992 1 79.94 197 LYS A N 1
ATOM 1537 C CA . LYS A 1 197 ? -8.148 12.391 -16.484 1 79.94 197 LYS A CA 1
ATOM 1538 C C . LYS A 1 197 ? -8.812 13.727 -16.828 1 79.94 197 LYS A C 1
ATOM 1540 O O . LYS A 1 197 ? -9.891 13.75 -17.422 1 79.94 197 LYS A O 1
ATOM 1545 N N . GLY A 1 198 ? -8.219 14.82 -16.359 1 83.38 198 GLY A N 1
ATOM 1546 C CA . GLY A 1 198 ? -8.789 16.125 -16.625 1 83.38 198 GLY A CA 1
ATOM 1547 C C . GLY A 1 198 ? -9.672 16.641 -15.508 1 83.38 198 GLY A C 1
ATOM 1548 O O . GLY A 1 198 ? -10.008 17.828 -15.461 1 83.38 198 GLY A O 1
ATOM 1549 N N . SER A 1 199 ? -10.047 15.711 -14.562 1 84.75 199 SER A N 1
ATOM 1550 C CA . SER A 1 199 ? -10.82 16.141 -13.406 1 84.75 199 SER A CA 1
ATOM 1551 C C . SER A 1 199 ? -10.062 17.203 -12.602 1 84.75 199 SER A C 1
ATOM 1553 O O . SER A 1 199 ? -8.852 17.359 -12.773 1 84.75 199 SER A O 1
ATOM 1555 N N . THR A 1 200 ? -10.859 17.938 -11.773 1 90.25 200 THR A N 1
ATOM 1556 C CA . THR A 1 200 ? -10.266 19 -10.969 1 90.25 200 THR A CA 1
ATOM 1557 C C . THR A 1 200 ? -10.508 18.75 -9.484 1 90.25 200 THR A C 1
ATOM 1559 O O . THR A 1 200 ? -11.633 18.453 -9.078 1 90.25 200 THR A O 1
ATOM 1562 N N . ILE A 1 201 ? -9.469 18.781 -8.75 1 93 201 ILE A N 1
ATOM 1563 C CA . ILE A 1 201 ? -9.586 18.828 -7.297 1 93 201 ILE A CA 1
ATOM 1564 C C . ILE A 1 201 ? -9.562 20.281 -6.828 1 93 201 ILE A C 1
ATOM 1566 O O . ILE A 1 201 ? -8.578 21 -7.047 1 93 201 ILE A O 1
ATOM 1570 N N . LEU A 1 202 ? -10.719 20.688 -6.312 1 94.25 202 LEU A N 1
ATOM 1571 C CA . LEU A 1 202 ? -10.773 21.969 -5.609 1 94.25 202 LEU A CA 1
ATOM 1572 C C . LEU A 1 202 ? -10.211 21.844 -4.199 1 94.25 202 LEU A C 1
ATOM 1574 O O . LEU A 1 202 ? -10.5 20.875 -3.496 1 94.25 202 LEU A O 1
ATOM 1578 N N . LEU A 1 203 ? -9.336 22.734 -3.824 1 95.12 203 LEU A N 1
ATOM 1579 C CA . LEU A 1 203 ? -8.688 22.641 -2.518 1 95.12 203 LEU A CA 1
ATOM 1580 C C . LEU A 1 203 ? -8.32 24.016 -1.996 1 95.12 203 LEU A C 1
ATOM 1582 O O . LEU A 1 203 ? -8.391 25.016 -2.732 1 95.12 203 LEU A O 1
ATOM 1586 N N . GLU A 1 204 ? -7.977 24.047 -0.8 1 95.31 204 GLU A N 1
ATOM 1587 C CA . GLU A 1 204 ? -7.496 25.297 -0.199 1 95.31 204 GLU A CA 1
ATOM 1588 C C . GLU A 1 204 ? -6.125 25.672 -0.746 1 95.31 204 GLU A C 1
ATOM 1590 O O . GLU A 1 204 ? -5.355 24.812 -1.175 1 95.31 204 GLU A O 1
ATOM 1595 N N . LYS A 1 205 ? -5.867 26.969 -0.756 1 94.44 205 LYS A N 1
ATOM 1596 C CA . LYS A 1 205 ? -4.539 27.5 -1.037 1 94.44 205 LYS A CA 1
ATOM 1597 C C . LYS A 1 205 ? -3.994 28.266 0.162 1 94.44 205 LYS A C 1
ATOM 1599 O O . LYS A 1 205 ? -4.516 29.328 0.517 1 94.44 205 LYS A O 1
ATOM 1604 N N . PRO A 1 206 ? -2.924 27.812 0.784 1 95.88 206 PRO A N 1
ATOM 1605 C CA . PRO A 1 206 ? -2.131 26.609 0.533 1 95.88 206 PRO A CA 1
ATOM 1606 C C . PRO A 1 206 ? -2.848 25.328 0.964 1 95.88 206 PRO A C 1
ATOM 1608 O O . PRO A 1 206 ? -3.914 25.391 1.579 1 95.88 206 PRO A O 1
ATOM 1611 N N . SER A 1 207 ? -2.268 24.188 0.565 1 96.38 207 SER A N 1
ATOM 1612 C CA . SER A 1 207 ? -2.807 22.875 0.93 1 96.38 207 SER A CA 1
ATOM 1613 C C . SER A 1 207 ? -1.715 21.812 0.944 1 96.38 207 SER A C 1
ATOM 1615 O O . SER A 1 207 ? -0.73 21.922 0.21 1 96.38 207 SER A O 1
ATOM 1617 N N . TYR A 1 208 ? -1.933 20.875 1.764 1 93.69 208 TYR A N 1
ATOM 1618 C CA . TYR A 1 208 ? -1.043 19.719 1.818 1 93.69 208 TYR A CA 1
ATOM 1619 C C . TYR A 1 208 ? -0.938 19.047 0.454 1 93.69 208 TYR A C 1
ATOM 1621 O O . TYR A 1 208 ? 0.134 18.562 0.071 1 93.69 208 TYR A O 1
ATOM 1629 N N . LEU A 1 209 ? -1.916 18.984 -0.331 1 93.5 209 LEU A N 1
ATOM 1630 C CA . LEU A 1 209 ? -1.975 18.25 -1.594 1 93.5 209 LEU A CA 1
ATOM 1631 C C . LEU A 1 209 ? -0.982 18.828 -2.6 1 93.5 209 LEU A C 1
ATOM 1633 O O . LEU A 1 209 ? -0.508 18.109 -3.486 1 93.5 209 LEU A O 1
ATOM 1637 N N . TYR A 1 210 ? -0.686 20.125 -2.436 1 91.38 210 TYR A N 1
ATOM 1638 C CA . TYR A 1 210 ? 0.275 20.734 -3.352 1 91.38 210 TYR A CA 1
ATOM 1639 C C . TYR A 1 210 ? 1.664 20.141 -3.158 1 91.38 210 TYR A C 1
ATOM 1641 O O . TYR A 1 210 ? 2.518 20.234 -4.039 1 91.38 210 TYR A O 1
ATOM 1649 N N . SER A 1 211 ? 1.86 19.547 -2.006 1 89.19 211 SER A N 1
ATOM 1650 C CA . SER A 1 211 ? 3.162 18.953 -1.715 1 89.19 211 SER A CA 1
ATOM 1651 C C . SER A 1 211 ? 3.295 17.578 -2.348 1 89.19 211 SER A C 1
ATOM 1653 O O . SER A 1 211 ? 4.367 16.969 -2.312 1 89.19 211 SER A O 1
ATOM 1655 N N . LEU A 1 212 ? 2.197 17.047 -2.854 1 86.25 212 LEU A N 1
ATOM 1656 C CA . LEU A 1 212 ? 2.158 15.727 -3.473 1 86.25 212 LEU A CA 1
ATOM 1657 C C . LEU A 1 212 ? 2.145 15.836 -4.992 1 86.25 212 LEU A C 1
ATOM 1659 O O . LEU A 1 212 ? 1.491 16.719 -5.547 1 86.25 212 LEU A O 1
ATOM 1663 N N . ARG A 1 213 ? 2.789 14.977 -5.664 1 81 213 ARG A N 1
ATOM 1664 C CA . ARG A 1 213 ? 2.834 15.031 -7.121 1 81 213 ARG A CA 1
ATOM 1665 C C . ARG A 1 213 ? 1.934 13.969 -7.738 1 81 213 ARG A C 1
ATOM 1667 O O . ARG A 1 213 ? 1.729 13.953 -8.953 1 81 213 ARG A O 1
ATOM 1674 N N . ILE A 1 214 ? 1.387 13.219 -6.988 1 76.88 214 ILE A N 1
ATOM 1675 C CA . ILE A 1 214 ? 0.659 12.047 -7.453 1 76.88 214 ILE A CA 1
ATOM 1676 C C . ILE A 1 214 ? -0.548 12.477 -8.281 1 76.88 214 ILE A C 1
ATOM 1678 O O . ILE A 1 214 ? -0.882 11.836 -9.281 1 76.88 214 ILE A O 1
ATOM 1682 N N . PHE A 1 215 ? -1.227 13.531 -7.918 1 82.06 215 PHE A N 1
ATOM 1683 C CA . PHE A 1 215 ? -2.438 13.961 -8.609 1 82.06 215 PHE A CA 1
ATOM 1684 C C . PHE A 1 215 ? -2.105 14.531 -9.977 1 82.06 215 PHE A C 1
ATOM 1686 O O . PHE A 1 215 ? -2.758 14.195 -10.969 1 82.06 215 PHE A O 1
ATOM 1693 N N . GLN A 1 216 ? -1.079 15.297 -9.961 1 80.12 216 GLN A N 1
ATOM 1694 C CA . GLN A 1 216 ? -0.651 15.875 -11.227 1 80.12 216 GLN A CA 1
ATOM 1695 C C . GLN A 1 216 ? -0.174 14.789 -12.195 1 80.12 216 GLN A C 1
ATOM 1697 O O . GLN A 1 216 ? -0.461 14.844 -13.391 1 80.12 216 GLN A O 1
ATOM 1702 N N . SER A 1 217 ? 0.471 13.859 -11.625 1 76.81 217 SER A N 1
ATOM 1703 C CA . SER A 1 217 ? 0.967 12.75 -12.438 1 76.81 217 SER A CA 1
ATOM 1704 C C . SER A 1 217 ? -0.182 11.953 -13.039 1 76.81 217 SER A C 1
ATOM 1706 O O . SER A 1 217 ? -0.046 11.391 -14.133 1 76.81 217 SER A O 1
ATOM 1708 N N . ALA A 1 218 ? -1.296 11.93 -12.398 1 74.69 218 ALA A N 1
ATOM 1709 C CA . ALA A 1 218 ? -2.469 11.203 -12.867 1 74.69 218 ALA A CA 1
ATOM 1710 C C . ALA A 1 218 ? -3.303 12.055 -13.82 1 74.69 218 ALA A C 1
ATOM 1712 O O . ALA A 1 218 ? -4.387 11.641 -14.242 1 74.69 218 ALA A O 1
ATOM 1713 N N . GLY A 1 219 ? -2.814 13.273 -14.125 1 80 219 GLY A N 1
ATOM 1714 C CA . GLY A 1 219 ? -3.523 14.164 -15.031 1 80 219 GLY A CA 1
ATOM 1715 C C . GLY A 1 219 ? -4.684 14.883 -14.375 1 80 219 GLY A C 1
ATOM 1716 O O . GLY A 1 219 ? -5.621 15.305 -15.055 1 80 219 GLY A O 1
ATOM 1717 N N . ILE A 1 220 ? -4.664 14.938 -13.086 1 85.75 220 ILE A N 1
ATOM 1718 C CA . ILE A 1 220 ? -5.695 15.633 -12.328 1 85.75 220 ILE A CA 1
ATOM 1719 C C . ILE A 1 220 ? -5.246 17.062 -12.039 1 85.75 220 ILE A C 1
ATOM 1721 O O . ILE A 1 220 ? -4.09 17.297 -11.68 1 85.75 220 ILE A O 1
ATOM 1725 N N . ASN A 1 221 ? -6.133 17.984 -12.242 1 88.62 221 ASN A N 1
ATOM 1726 C CA . ASN A 1 221 ? -5.828 19.391 -12 1 88.62 221 ASN A CA 1
ATOM 1727 C C . ASN A 1 221 ? -6.105 19.781 -10.555 1 88.62 221 ASN A C 1
ATOM 1729 O O . ASN A 1 221 ? -7.039 19.281 -9.938 1 88.62 221 ASN A O 1
ATOM 1733 N N . LEU A 1 222 ? -5.266 20.609 -10.039 1 92.06 222 LEU A N 1
ATOM 1734 C CA . LEU A 1 222 ? -5.504 21.219 -8.734 1 92.06 222 LEU A CA 1
ATOM 1735 C C . LEU A 1 222 ? -5.875 22.688 -8.875 1 92.06 222 LEU A C 1
ATOM 1737 O O . LEU A 1 222 ? -5.168 23.453 -9.547 1 92.06 222 LEU A O 1
ATOM 1741 N N . THR A 1 223 ? -6.992 23.047 -8.367 1 92.62 223 THR A N 1
ATOM 1742 C CA . THR A 1 223 ? -7.414 24.438 -8.359 1 92.62 223 THR A CA 1
ATOM 1743 C C . THR A 1 223 ? -7.574 24.953 -6.934 1 92.62 223 THR A C 1
ATOM 1745 O O . THR A 1 223 ? -8.484 24.547 -6.215 1 92.62 223 THR A O 1
ATOM 1748 N N . GLY A 1 224 ? -6.766 25.891 -6.648 1 93.25 224 GLY A N 1
ATOM 1749 C CA . GLY A 1 224 ? -6.742 26.438 -5.297 1 93.25 224 GLY A CA 1
ATOM 1750 C C . GLY A 1 224 ? -7.762 27.531 -5.074 1 93.25 224 GLY A C 1
ATOM 1751 O O . GLY A 1 224 ? -8.008 28.344 -5.965 1 93.25 224 GLY A O 1
ATOM 1752 N N . MET A 1 225 ? -8.359 27.453 -3.9 1 92.38 225 MET A N 1
ATOM 1753 C CA . MET A 1 225 ? -9.266 28.5 -3.436 1 92.38 225 MET A CA 1
ATOM 1754 C C . MET A 1 225 ? -8.695 29.203 -2.213 1 92.38 225 MET A C 1
ATOM 1756 O O . MET A 1 225 ? -7.969 28.609 -1.42 1 92.38 225 MET A O 1
ATOM 1760 N N . PRO A 1 226 ? -9.062 30.453 -2.133 1 90.75 226 PRO A N 1
ATOM 1761 C CA . PRO A 1 226 ? -8.516 31.188 -0.992 1 90.75 226 PRO A CA 1
ATOM 1762 C C . PRO A 1 226 ? -8.961 30.609 0.351 1 90.75 226 PRO A C 1
ATOM 1764 O O . PRO A 1 226 ? -10.117 30.219 0.504 1 90.75 226 PRO A O 1
ATOM 1767 N N . LEU A 1 227 ? -8.008 30.516 1.216 1 90.25 227 LEU A N 1
ATOM 1768 C CA . LEU A 1 227 ? -8.258 30.078 2.582 1 90.25 227 LEU A CA 1
ATOM 1769 C C . LEU A 1 227 ? -8.383 31.266 3.525 1 90.25 227 LEU A C 1
ATOM 1771 O O . LEU A 1 227 ? -7.469 32.094 3.623 1 90.25 227 LEU A O 1
ATOM 1775 N N . ALA A 1 228 ? -9.531 31.406 4.184 1 85.31 228 ALA A N 1
ATOM 1776 C CA . ALA A 1 228 ? -9.766 32.5 5.145 1 85.31 228 ALA A CA 1
ATOM 1777 C C . ALA A 1 228 ? -9.539 32 6.574 1 85.31 228 ALA A C 1
ATOM 1779 O O . ALA A 1 228 ? -9.195 30.844 6.797 1 85.31 228 ALA A O 1
ATOM 1780 N N . HIS A 1 229 ? -9.703 32.844 7.516 1 86.56 229 HIS A N 1
ATOM 1781 C CA . HIS A 1 229 ? -9.414 32.594 8.922 1 86.56 229 HIS A CA 1
ATOM 1782 C C . HIS A 1 229 ? -10.258 31.422 9.445 1 86.56 229 HIS A C 1
ATOM 1784 O O . HIS A 1 229 ? -9.836 30.703 10.359 1 86.56 229 HIS A O 1
ATOM 1790 N N . GLU A 1 230 ? -11.398 31.297 8.797 1 85.94 230 GLU A N 1
ATOM 1791 C CA . GLU A 1 230 ? -12.266 30.219 9.258 1 85.94 230 GLU A CA 1
ATOM 1792 C C . GLU A 1 230 ? -12.383 29.109 8.211 1 85.94 230 GLU A C 1
ATOM 1794 O O . GLU A 1 230 ? -13.328 28.328 8.234 1 85.94 230 GLU A O 1
ATOM 1799 N N . GLY A 1 231 ? -11.445 29.094 7.281 1 88.38 231 GLY A N 1
ATOM 1800 C CA . GLY A 1 231 ? -11.453 28.031 6.277 1 88.38 231 GLY A CA 1
ATOM 1801 C C . GLY A 1 231 ? -12.008 28.5 4.941 1 88.38 231 GLY A C 1
ATOM 1802 O O . GLY A 1 231 ? -12.062 29.688 4.66 1 88.38 231 GLY A O 1
ATOM 1803 N N . LEU A 1 232 ? -12.352 27.562 4.164 1 89.81 232 LEU A N 1
ATOM 1804 C CA . LEU A 1 232 ? -12.797 27.781 2.789 1 89.81 232 LEU A CA 1
ATOM 1805 C C . LEU A 1 232 ? -14.141 28.484 2.75 1 89.81 232 LEU A C 1
ATOM 1807 O O . LEU A 1 232 ? -15.031 28.188 3.553 1 89.81 232 LEU A O 1
ATOM 1811 N N . LEU A 1 233 ? -14.25 29.422 1.773 1 86.31 233 LEU A N 1
ATOM 1812 C CA . LEU A 1 233 ? -15.531 30.094 1.55 1 86.31 233 LEU A CA 1
ATOM 1813 C C . LEU A 1 233 ? -16.328 29.391 0.449 1 86.31 233 LEU A C 1
ATOM 1815 O O . LEU A 1 233 ? -15.828 29.219 -0.668 1 86.31 233 LEU A O 1
ATOM 1819 N N . ALA A 1 234 ? -17.562 29.078 0.748 1 88.31 234 ALA A N 1
ATOM 1820 C CA . ALA A 1 234 ? -18.422 28.312 -0.152 1 88.31 234 ALA A CA 1
ATOM 1821 C C . ALA A 1 234 ? -18.641 29.062 -1.468 1 88.31 234 ALA A C 1
ATOM 1823 O O . ALA A 1 234 ? -18.812 28.438 -2.518 1 88.31 234 ALA A O 1
ATOM 1824 N N . GLN A 1 235 ? -18.609 30.344 -1.396 1 85.94 235 GLN A N 1
ATOM 1825 C CA . GLN A 1 235 ? -18.844 31.156 -2.572 1 85.94 235 GLN A CA 1
ATOM 1826 C C . GLN A 1 235 ? -17.828 30.875 -3.672 1 85.94 235 GLN A C 1
ATOM 1828 O O . GLN A 1 235 ? -18.141 31 -4.859 1 85.94 235 GLN A O 1
ATOM 1833 N N . HIS A 1 236 ? -16.719 30.5 -3.281 1 86.19 236 HIS A N 1
ATOM 1834 C CA . HIS A 1 236 ? -15.672 30.203 -4.25 1 86.19 236 HIS A CA 1
ATOM 1835 C C . HIS A 1 236 ? -15.953 28.906 -4.992 1 86.19 236 HIS A C 1
ATOM 1837 O O . HIS A 1 236 ? -15.531 28.734 -6.141 1 86.19 236 HIS A O 1
ATOM 1843 N N . LEU A 1 237 ? -16.656 28 -4.375 1 87.38 237 LEU A N 1
ATOM 1844 C CA . LEU A 1 237 ? -16.984 26.719 -4.984 1 87.38 237 LEU A CA 1
ATOM 1845 C C . LEU A 1 237 ? -17.969 26.906 -6.137 1 87.38 237 LEU A C 1
ATOM 1847 O O . LEU A 1 237 ? -17.844 26.266 -7.184 1 87.38 237 LEU A O 1
ATOM 1851 N N . GLU A 1 238 ? -18.875 27.766 -5.977 1 80.56 238 GLU A N 1
ATOM 1852 C CA . GLU A 1 238 ? -19.891 28.031 -6.984 1 80.56 238 GLU A CA 1
ATOM 1853 C C . GLU A 1 238 ? -19.281 28.609 -8.25 1 80.56 238 GLU A C 1
ATOM 1855 O O . GLU A 1 238 ? -19.672 28.25 -9.367 1 80.56 238 GLU A O 1
ATOM 1860 N N . HIS A 1 239 ? -18.344 29.344 -8.062 1 77.94 239 HIS A N 1
ATOM 1861 C CA . HIS A 1 239 ? -17.703 30.031 -9.18 1 77.94 239 HIS A CA 1
ATOM 1862 C C . HIS A 1 239 ? -16.891 29.047 -10.031 1 77.94 239 HIS A C 1
ATOM 1864 O O . HIS A 1 239 ? -16.906 29.141 -11.266 1 77.94 239 HIS A O 1
ATOM 1870 N N . VAL A 1 240 ? -16.312 28.109 -9.359 1 73.69 240 VAL A N 1
ATOM 1871 C CA . VAL A 1 240 ? -15.391 27.203 -10.039 1 73.69 240 VAL A CA 1
ATOM 1872 C C . VAL A 1 240 ? -16.172 26.125 -10.781 1 73.69 240 VAL A C 1
ATOM 1874 O O . VAL A 1 240 ? -15.82 25.75 -11.906 1 73.69 240 VAL A O 1
ATOM 1877 N N . LYS A 1 241 ? -17.156 25.594 -10.227 1 69.62 241 LYS A N 1
ATOM 1878 C CA . LYS A 1 241 ? -17.938 24.516 -10.812 1 69.62 241 LYS A CA 1
ATOM 1879 C C . LYS A 1 241 ? -18.516 24.922 -12.156 1 69.62 241 LYS A C 1
ATOM 1881 O O . LYS A 1 241 ? -18.609 24.125 -13.086 1 69.62 241 LYS A O 1
ATOM 1886 N N . LYS A 1 242 ? -18.797 26.094 -12.242 1 66.38 242 LYS A N 1
ATOM 1887 C CA . LYS A 1 242 ? -19.359 26.578 -13.5 1 66.38 242 LYS A CA 1
ATOM 1888 C C . LYS A 1 242 ? -18.359 26.422 -14.641 1 66.38 242 LYS A C 1
ATOM 1890 O O . LYS A 1 242 ? -18.766 26.297 -15.805 1 66.38 242 LYS A O 1
ATOM 1895 N N . LYS A 1 243 ? -17.266 26.219 -14.289 1 61.16 243 LYS A N 1
ATOM 1896 C CA . LYS A 1 243 ? -16.203 26.203 -15.297 1 61.16 243 LYS A CA 1
ATOM 1897 C C . LYS A 1 243 ? -15.672 24.781 -15.492 1 61.16 243 LYS A C 1
ATOM 1899 O O . LYS A 1 243 ? -15.031 24.484 -16.5 1 61.16 243 LYS A O 1
ATOM 1904 N N . ARG A 1 244 ? -15.977 24.031 -14.539 1 66.56 244 ARG A N 1
ATOM 1905 C CA . ARG A 1 244 ? -15.312 22.734 -14.562 1 66.56 244 ARG A CA 1
ATOM 1906 C C . ARG A 1 244 ? -16.328 21.609 -14.375 1 66.56 244 ARG A C 1
ATOM 1908 O O . ARG A 1 244 ? -17.047 21.578 -13.383 1 66.56 244 ARG A O 1
ATOM 1915 N N . LYS A 1 245 ? -16.453 20.797 -15.297 1 63.5 245 LYS A N 1
ATOM 1916 C CA . LYS A 1 245 ? -17.5 19.781 -15.281 1 63.5 245 LYS A CA 1
ATOM 1917 C C . LYS A 1 245 ? -17.219 18.703 -14.234 1 63.5 245 LYS A C 1
ATOM 1919 O O . LYS A 1 245 ? -18.109 18.297 -13.5 1 63.5 245 LYS A O 1
ATOM 1924 N N . GLU A 1 246 ? -16.047 18.219 -14.062 1 81.62 246 GLU A N 1
ATOM 1925 C CA . GLU A 1 246 ? -15.805 17.141 -13.109 1 81.62 246 GLU A CA 1
ATOM 1926 C C . GLU A 1 246 ? -14.859 17.594 -12 1 81.62 246 GLU A C 1
ATOM 1928 O O . GLU A 1 246 ? -13.648 17.672 -12.195 1 81.62 246 GLU A O 1
ATOM 1933 N N . ALA A 1 247 ? -15.547 18.078 -10.867 1 87.94 247 ALA A N 1
ATOM 1934 C CA . ALA A 1 247 ? -14.773 18.625 -9.758 1 87.94 247 ALA A CA 1
ATOM 1935 C C . ALA A 1 247 ? -15.086 17.906 -8.453 1 87.94 247 ALA A C 1
ATOM 1937 O O . ALA A 1 247 ? -16.219 17.469 -8.234 1 87.94 247 ALA A O 1
ATOM 1938 N N . VAL A 1 248 ? -14.094 17.672 -7.672 1 91.56 248 VAL A N 1
ATOM 1939 C CA . VAL A 1 248 ? -14.203 17.172 -6.309 1 91.56 248 VAL A CA 1
ATOM 1940 C C . VAL A 1 248 ? -13.516 18.125 -5.34 1 91.56 248 VAL A C 1
ATOM 1942 O O . VAL A 1 248 ? -12.461 18.672 -5.645 1 91.56 248 VAL A O 1
ATOM 1945 N N . LEU A 1 249 ? -14.148 18.406 -4.207 1 94.81 249 LEU A N 1
ATOM 1946 C CA . LEU A 1 249 ? -13.547 19.266 -3.189 1 94.81 249 LEU A CA 1
ATOM 1947 C C . LEU A 1 249 ? -12.711 18.438 -2.215 1 94.81 249 LEU A C 1
ATOM 1949 O O . LEU A 1 249 ? -13.188 17.438 -1.669 1 94.81 249 LEU A O 1
ATOM 1953 N N . TYR A 1 250 ? -11.492 18.75 -2.098 1 96.56 250 TYR A N 1
ATOM 1954 C CA . TYR A 1 250 ? -10.664 18.297 -0.986 1 96.56 250 TYR A CA 1
ATOM 1955 C C . TYR A 1 250 ? -10.547 19.375 0.084 1 96.56 250 TYR A C 1
ATOM 1957 O O . TYR A 1 250 ? -10.195 20.516 -0.215 1 96.56 250 TYR A O 1
ATOM 1965 N N . THR A 1 251 ? -10.797 18.969 1.355 1 97.31 251 THR A N 1
ATOM 1966 C CA . THR A 1 251 ? -10.656 19.953 2.424 1 97.31 251 THR A CA 1
ATOM 1967 C C . THR A 1 251 ? -10.141 19.297 3.701 1 97.31 251 THR A C 1
ATOM 1969 O O . THR A 1 251 ? -10.383 18.109 3.936 1 97.31 251 THR A O 1
ATOM 1972 N N . ASN A 1 252 ? -9.383 19.969 4.441 1 97.31 252 ASN A N 1
ATOM 1973 C CA . ASN A 1 252 ? -8.875 19.625 5.766 1 97.31 252 ASN A CA 1
ATOM 1974 C C . ASN A 1 252 ? -9.445 20.547 6.84 1 97.31 252 ASN A C 1
ATOM 1976 O O . ASN A 1 252 ? -8.789 21.5 7.266 1 97.31 252 ASN A O 1
ATOM 1980 N N . PRO A 1 253 ? -10.617 20.188 7.383 1 97.62 253 PRO A N 1
ATOM 1981 C CA . PRO A 1 253 ? -11.391 21.125 8.203 1 97.62 253 PRO A CA 1
ATOM 1982 C C . PRO A 1 253 ? -10.82 21.281 9.609 1 97.62 253 PRO A C 1
ATOM 1984 O O . PRO A 1 253 ? -11.109 22.266 10.289 1 97.62 253 PRO A O 1
ATOM 1987 N N . CYS A 1 254 ? -10.141 20.25 10.07 1 97.88 254 CYS A N 1
ATOM 1988 C CA . CYS A 1 254 ? -9.602 20.312 11.43 1 97.88 254 CYS A CA 1
ATOM 1989 C C . CYS A 1 254 ? -8.094 20.484 11.414 1 97.88 254 CYS A C 1
ATOM 1991 O O . CYS A 1 254 ? -7.359 19.609 10.961 1 97.88 254 CYS A O 1
ATOM 1993 N N . PHE A 1 255 ? -7.684 21.656 11.953 1 97.69 255 PHE A N 1
ATOM 1994 C CA . PHE A 1 255 ? -6.266 21.938 12.141 1 97.69 255 PHE A CA 1
ATOM 1995 C C . PHE A 1 255 ? -5.496 21.719 10.844 1 97.69 255 PHE A C 1
ATOM 1997 O O . PHE A 1 255 ? -4.578 20.891 10.797 1 97.69 255 PHE A O 1
ATOM 2004 N N . HIS A 1 256 ? -5.805 22.531 9.922 1 97.38 256 HIS A N 1
ATOM 2005 C CA . HIS A 1 256 ? -5.422 22.5 8.516 1 97.38 256 HIS A CA 1
ATOM 2006 C C . HIS A 1 256 ? -3.908 22.406 8.359 1 97.38 256 HIS A C 1
ATOM 2008 O O . HIS A 1 256 ? -3.166 23.094 9.07 1 97.38 256 HIS A O 1
ATOM 2014 N N . ASN A 1 257 ? -3.42 21.453 7.602 1 96.88 257 ASN A N 1
ATOM 2015 C CA . ASN A 1 257 ? -2.035 21.375 7.148 1 96.88 257 ASN A CA 1
ATOM 2016 C C . ASN A 1 257 ? -1.826 22.141 5.844 1 96.88 257 ASN A C 1
ATOM 2018 O O . ASN A 1 257 ? -2.32 21.719 4.793 1 96.88 257 ASN A O 1
ATOM 2022 N N . PRO A 1 258 ? -1.202 23.266 5.859 1 96.38 258 PRO A N 1
ATOM 2023 C CA . PRO A 1 258 ? -0.127 23.625 6.793 1 96.38 258 PRO A CA 1
ATOM 2024 C C . PRO A 1 258 ? -0.528 24.719 7.77 1 96.38 258 PRO A C 1
ATOM 2026 O O . PRO A 1 258 ? 0.218 25.031 8.703 1 96.38 258 PRO A O 1
ATOM 2029 N N . THR A 1 259 ? -1.699 25.297 7.738 1 96.38 259 THR A N 1
ATOM 2030 C CA . THR A 1 259 ? -1.942 26.609 8.32 1 96.38 259 THR A CA 1
ATOM 2031 C C . THR A 1 259 ? -2.398 26.484 9.773 1 96.38 259 THR A C 1
ATOM 2033 O O . THR A 1 259 ? -2.367 27.453 10.523 1 96.38 259 THR A O 1
ATOM 2036 N N . GLY A 1 260 ? -2.912 25.328 10.102 1 96.06 260 GLY A N 1
ATOM 2037 C CA . GLY A 1 260 ? -3.443 25.141 11.445 1 96.06 260 GLY A CA 1
ATOM 2038 C C . GLY A 1 260 ? -4.863 25.641 11.602 1 96.06 260 GLY A C 1
ATOM 2039 O O . GLY A 1 260 ? -5.457 25.516 12.672 1 96.06 260 GLY A O 1
ATOM 2040 N N . THR A 1 261 ? -5.473 26.094 10.57 1 96.19 261 THR A N 1
ATOM 2041 C CA . THR A 1 261 ? -6.801 26.688 10.594 1 96.19 261 THR A CA 1
ATOM 2042 C C . THR A 1 261 ? -7.852 25.656 10.984 1 96.19 261 THR A C 1
ATOM 2044 O O . THR A 1 261 ? -7.793 24.5 10.555 1 96.19 261 THR A O 1
ATOM 2047 N N . LEU A 1 262 ? -8.797 26.078 11.836 1 97.25 262 LEU A N 1
ATOM 2048 C CA . LEU A 1 262 ? -9.969 25.281 12.195 1 97.25 262 LEU A CA 1
ATOM 2049 C C . LEU A 1 262 ? -11.227 25.844 11.539 1 97.25 262 LEU A C 1
ATOM 2051 O O . LEU A 1 262 ? -11.578 27 11.75 1 97.25 262 LEU A O 1
ATOM 2055 N N . MET A 1 263 ? -11.82 25.031 10.703 1 97.31 263 MET A N 1
ATOM 2056 C CA . MET A 1 263 ? -13.047 25.438 10.023 1 97.31 263 MET A CA 1
ATOM 2057 C C . MET A 1 263 ? -14.211 25.531 11.008 1 97.31 263 MET A C 1
ATOM 2059 O O . MET A 1 263 ? -14.43 24.609 11.797 1 97.31 263 MET A O 1
ATOM 2063 N N . SER A 1 264 ? -14.977 26.594 10.969 1 97.12 264 SER A N 1
ATOM 2064 C CA . SER A 1 264 ? -16.078 26.797 11.891 1 97.12 264 SER A CA 1
ATOM 2065 C C . SER A 1 264 ? -17.281 25.938 11.516 1 97.12 264 SER A C 1
ATOM 2067 O O . SER A 1 264 ? -17.359 25.422 10.398 1 97.12 264 SER A O 1
ATOM 2069 N N . GLU A 1 265 ? -18.172 25.781 12.461 1 96.88 265 GLU A N 1
ATOM 2070 C CA . GLU A 1 265 ? -19.391 25.016 12.234 1 96.88 265 GLU A CA 1
ATOM 2071 C C . GLU A 1 265 ? -20.219 25.641 11.109 1 96.88 265 GLU A C 1
ATOM 2073 O O . GLU A 1 265 ? -20.766 24.922 10.258 1 96.88 265 GLU A O 1
ATOM 2078 N N . LYS A 1 266 ? -20.312 26.969 11.141 1 96.06 266 LYS A N 1
ATOM 2079 C CA . LYS A 1 266 ? -21.094 27.688 10.141 1 96.06 266 LYS A CA 1
ATOM 2080 C C . LYS A 1 266 ? -20.531 27.453 8.734 1 96.06 266 LYS A C 1
ATOM 2082 O O . LYS A 1 266 ? -21.297 27.219 7.793 1 96.06 266 LYS A O 1
ATOM 2087 N N . ARG A 1 267 ? -19.25 27.5 8.609 1 95.38 267 ARG A N 1
ATOM 2088 C CA . ARG A 1 267 ? -18.594 27.266 7.324 1 95.38 267 ARG A CA 1
ATOM 2089 C C . ARG A 1 267 ? -18.828 25.844 6.84 1 95.38 267 ARG A C 1
ATOM 2091 O O . ARG A 1 267 ? -19.047 25.609 5.648 1 95.38 267 ARG A O 1
ATOM 2098 N N . ARG A 1 268 ? -18.766 24.891 7.707 1 97.19 268 ARG A N 1
ATOM 2099 C CA . ARG A 1 268 ? -18.984 23.484 7.359 1 97.19 268 ARG A CA 1
ATOM 2100 C C . ARG A 1 268 ? -20.375 23.281 6.777 1 97.19 268 ARG A C 1
ATOM 2102 O O . ARG A 1 268 ? -20.531 22.594 5.766 1 97.19 268 ARG A O 1
ATOM 2109 N N . LYS A 1 269 ? -21.344 23.859 7.414 1 96.56 269 LYS A N 1
ATOM 2110 C CA . LYS A 1 269 ? -22.719 23.766 6.934 1 96.56 269 LYS A CA 1
ATOM 2111 C C . LYS A 1 269 ? -22.859 24.375 5.543 1 96.56 269 LYS A C 1
ATOM 2113 O O . LYS A 1 269 ? -23.5 23.797 4.664 1 96.56 269 LYS A O 1
ATOM 2118 N N . SER A 1 270 ? -22.25 25.531 5.414 1 95.31 270 SER A N 1
ATOM 2119 C CA . SER A 1 270 ? -22.312 26.234 4.133 1 95.31 270 SER A CA 1
ATOM 2120 C C . SER A 1 270 ? -21.656 25.406 3.025 1 95.31 270 SER A C 1
ATOM 2122 O O . SER A 1 270 ? -22.156 25.359 1.899 1 95.31 270 SER A O 1
ATOM 2124 N N . ILE A 1 271 ? -20.578 24.75 3.297 1 95.12 271 ILE A N 1
ATOM 2125 C CA . ILE A 1 271 ? -19.844 23.953 2.324 1 95.12 271 ILE A CA 1
ATOM 2126 C C . ILE A 1 271 ? -20.672 22.75 1.906 1 95.12 271 ILE A C 1
ATOM 2128 O O . ILE A 1 271 ? -20.812 22.469 0.714 1 95.12 271 ILE A O 1
ATOM 2132 N N . ILE A 1 272 ? -21.219 22.031 2.854 1 94.12 272 ILE A N 1
ATOM 2133 C CA . ILE A 1 272 ? -22.016 20.828 2.559 1 94.12 272 ILE A CA 1
ATOM 2134 C C . ILE A 1 272 ? -23.219 21.203 1.716 1 94.12 272 ILE A C 1
ATOM 2136 O O . ILE A 1 272 ? -23.547 20.516 0.743 1 94.12 272 ILE A O 1
ATOM 2140 N N . GLU A 1 273 ? -23.844 22.281 2.1 1 93.31 273 GLU A N 1
ATOM 2141 C CA . GLU A 1 273 ? -25.031 22.734 1.369 1 93.31 273 GLU A CA 1
ATOM 2142 C C . GLU A 1 273 ? -24.688 23.094 -0.076 1 93.31 273 GLU A C 1
ATOM 2144 O O . GLU A 1 273 ? -25.375 22.672 -1.004 1 93.31 273 GLU A O 1
ATOM 2149 N N . THR A 1 274 ? -23.656 23.844 -0.202 1 92.31 274 THR A N 1
ATOM 2150 C CA . THR A 1 274 ? -23.234 24.281 -1.53 1 92.31 274 THR A CA 1
ATOM 2151 C C . THR A 1 274 ? -22.828 23.078 -2.379 1 92.31 274 THR A C 1
ATOM 2153 O O . THR A 1 274 ? -23.203 22.984 -3.547 1 92.31 274 THR A O 1
ATOM 2156 N N . CYS A 1 275 ? -22.031 22.156 -1.819 1 91.31 275 CYS A N 1
ATOM 2157 C CA . CYS A 1 275 ? -21.547 21 -2.559 1 91.31 275 CYS A CA 1
ATOM 2158 C C . CYS A 1 275 ? -22.688 20.062 -2.928 1 91.31 275 CYS A C 1
ATOM 2160 O O . CYS A 1 275 ? -22.688 19.469 -4.012 1 91.31 275 CYS A O 1
ATOM 2162 N N . THR A 1 276 ? -23.625 19.922 -2.035 1 87.38 276 THR A N 1
ATOM 2163 C CA . THR A 1 276 ? -24.797 19.109 -2.322 1 87.38 276 THR A CA 1
ATOM 2164 C C . THR A 1 276 ? -25.625 19.719 -3.451 1 87.38 276 THR A C 1
ATOM 2166 O O . THR A 1 276 ? -26 19.016 -4.395 1 87.38 276 THR A O 1
ATOM 2169 N N . LYS A 1 277 ? -25.812 21.016 -3.357 1 86.81 277 LYS A N 1
ATOM 2170 C CA . LYS A 1 277 ? -26.578 21.734 -4.359 1 86.81 277 LYS A CA 1
ATOM 2171 C C . LYS A 1 277 ? -25.953 21.609 -5.742 1 86.81 277 LYS A C 1
ATOM 2173 O O . LYS A 1 277 ? -26.672 21.453 -6.742 1 86.81 277 LYS A O 1
ATOM 2178 N N . HIS A 1 278 ? -24.719 21.625 -5.797 1 85.19 278 HIS A N 1
ATOM 2179 C CA . HIS A 1 278 ? -24.031 21.641 -7.082 1 85.19 278 HIS A CA 1
ATOM 2180 C C . HIS A 1 278 ? -23.453 20.266 -7.422 1 85.19 278 HIS A C 1
ATOM 2182 O O . HIS A 1 278 ? -22.672 20.141 -8.359 1 85.19 278 HIS A O 1
ATOM 2188 N N . GLN A 1 279 ? -23.719 19.234 -6.641 1 83.94 279 GLN A N 1
ATOM 2189 C CA . GLN A 1 279 ? -23.312 17.859 -6.867 1 83.94 279 GLN A CA 1
ATOM 2190 C C . GLN A 1 279 ? -21.797 17.719 -6.93 1 83.94 279 GLN A C 1
ATOM 2192 O O . GLN A 1 279 ? -21.266 17.094 -7.852 1 83.94 279 GLN A O 1
ATOM 2197 N N . ILE A 1 280 ? -21.141 18.344 -6.012 1 88.44 280 ILE A N 1
ATOM 2198 C CA . ILE A 1 280 ? -19.688 18.266 -5.895 1 88.44 280 ILE A CA 1
ATOM 2199 C C . ILE A 1 280 ? -19.328 17.297 -4.77 1 88.44 280 ILE A C 1
ATOM 2201 O O . ILE A 1 280 ? -19.625 17.547 -3.602 1 88.44 280 ILE A O 1
ATOM 2205 N N . PRO A 1 281 ? -18.688 16.156 -5.09 1 90.75 281 PRO A N 1
ATOM 2206 C CA . PRO A 1 281 ? -18.203 15.297 -4.012 1 90.75 281 PRO A CA 1
ATOM 2207 C C . PRO A 1 281 ? -17.156 15.984 -3.123 1 90.75 281 PRO A C 1
ATOM 2209 O O . PRO A 1 281 ? -16.469 16.891 -3.576 1 90.75 281 PRO A O 1
ATOM 2212 N N . ILE A 1 282 ? -17.141 15.562 -1.87 1 95.56 282 ILE A N 1
ATOM 2213 C CA . ILE A 1 282 ? -16.203 16.141 -0.912 1 95.56 282 ILE A CA 1
ATOM 2214 C C . ILE A 1 282 ? -15.289 15.055 -0.353 1 95.56 282 ILE A C 1
ATOM 2216 O O . ILE A 1 282 ? -15.766 13.992 0.069 1 95.56 282 ILE A O 1
ATOM 2220 N N . ILE A 1 2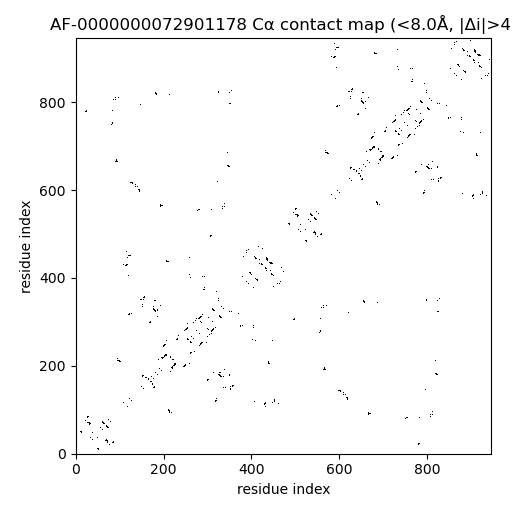83 ? -14.031 15.242 -0.437 1 97.31 283 ILE A N 1
ATOM 2221 C CA . ILE A 1 283 ? -13.07 14.477 0.35 1 97.31 283 ILE A CA 1
ATOM 2222 C C . ILE A 1 283 ? -12.727 15.242 1.628 1 97.31 283 ILE A C 1
ATOM 2224 O O . ILE A 1 283 ? -12.078 16.297 1.578 1 97.31 283 ILE A O 1
ATOM 2228 N N . GLU A 1 284 ? -13.156 14.734 2.713 1 98.44 284 GLU A N 1
ATOM 2229 C CA . GLU A 1 284 ? -12.883 15.336 4.016 1 98.44 284 GLU A CA 1
ATOM 2230 C C . GLU A 1 284 ? -11.688 14.656 4.691 1 98.44 284 GLU A C 1
ATOM 2232 O O . GLU A 1 284 ? -11.805 13.539 5.195 1 98.44 284 GLU A O 1
ATOM 2237 N N . ASP A 1 285 ? -10.555 15.32 4.668 1 98.25 285 ASP A N 1
ATOM 2238 C CA . ASP A 1 285 ? -9.359 14.867 5.367 1 98.25 285 ASP A CA 1
ATOM 2239 C C . ASP A 1 285 ? -9.383 15.297 6.832 1 98.25 285 ASP A C 1
ATOM 2241 O O . ASP A 1 285 ? -9.07 16.438 7.156 1 98.25 285 ASP A O 1
ATOM 2245 N N . ASP A 1 286 ? -9.625 14.344 7.73 1 98.38 286 ASP A N 1
ATOM 2246 C CA . ASP A 1 286 ? -9.867 14.672 9.133 1 98.38 286 ASP A CA 1
ATOM 2247 C C . ASP A 1 286 ? -8.867 13.977 10.047 1 98.38 286 ASP A C 1
ATOM 2249 O O . ASP A 1 286 ? -9.211 13.578 11.164 1 98.38 286 ASP A O 1
ATOM 2253 N N . ILE A 1 287 ? -7.625 13.883 9.703 1 97.88 287 ILE A N 1
ATOM 2254 C CA . ILE A 1 287 ? -6.645 13.031 10.367 1 97.88 287 ILE A CA 1
ATOM 2255 C C . ILE A 1 287 ? -6.121 13.742 11.617 1 97.88 287 ILE A C 1
ATOM 2257 O O . ILE A 1 287 ? -5.523 13.109 12.492 1 97.88 287 ILE A O 1
ATOM 2261 N N . TYR A 1 288 ? -6.352 15.078 11.828 1 98.44 288 TYR A N 1
ATOM 2262 C CA . TYR A 1 288 ? -5.82 15.82 12.969 1 98.44 288 TYR A CA 1
ATOM 2263 C C . TYR A 1 288 ? -6.91 16.078 14 1 98.44 288 TYR A C 1
ATOM 2265 O O . TYR A 1 288 ? -6.664 16.734 15.023 1 98.44 288 TYR A O 1
ATOM 2273 N N . ARG A 1 289 ? -8.109 15.609 13.805 1 97.81 289 ARG A N 1
ATOM 2274 C CA . ARG A 1 289 ? -9.297 16.016 14.562 1 97.81 289 ARG A CA 1
ATOM 2275 C C . ARG A 1 289 ? -9.078 15.812 16.062 1 97.81 289 ARG A C 1
ATOM 2277 O O . ARG A 1 289 ? -9.555 16.609 16.875 1 97.81 289 ARG A O 1
ATOM 2284 N N . GLU A 1 290 ? -8.383 14.75 16.438 1 98.25 290 GLU A N 1
ATOM 2285 C CA . GLU A 1 290 ? -8.266 14.383 17.844 1 98.25 290 GLU A CA 1
ATOM 2286 C C . GLU A 1 290 ? -7.234 15.258 18.547 1 98.25 290 GLU A C 1
ATOM 2288 O O . GLU A 1 290 ? -7.121 15.219 19.781 1 98.25 290 GLU A O 1
ATOM 2293 N N . LEU A 1 291 ? -6.535 16.078 17.812 1 98.62 291 LEU A N 1
ATOM 2294 C CA . LEU A 1 291 ? -5.418 16.828 18.375 1 98.62 291 LEU A CA 1
ATOM 2295 C C . LEU A 1 291 ? -5.84 18.25 18.75 1 98.62 291 LEU A C 1
ATOM 2297 O O . LEU A 1 291 ? -5.16 19.203 18.391 1 98.62 291 LEU A O 1
ATOM 2301 N N . TRP A 1 292 ? -6.969 18.328 19.406 1 98.31 292 TRP A N 1
ATOM 2302 C CA . TRP A 1 292 ? -7.488 19.609 19.875 1 98.31 292 TRP A CA 1
ATOM 2303 C C . TRP A 1 292 ? -6.973 19.938 21.266 1 98.31 292 TRP A C 1
ATOM 2305 O O . TRP A 1 292 ? -6.602 19.047 22.016 1 98.31 292 TRP A O 1
ATOM 2315 N N . PHE A 1 293 ? -6.891 21.203 21.688 1 96.88 293 PHE A N 1
ATOM 2316 C CA . PHE A 1 293 ? -6.348 21.625 22.969 1 96.88 293 PHE A CA 1
ATOM 2317 C C . PHE A 1 293 ? -7.469 22.031 23.922 1 96.88 293 PHE A C 1
ATOM 2319 O O . PHE A 1 293 ? -7.934 21.234 24.734 1 96.88 293 PHE A O 1
ATOM 2326 N N . GLU A 1 294 ? -8.055 23.219 23.766 1 93.94 294 GLU A N 1
ATOM 2327 C CA . GLU A 1 294 ? -9.016 23.781 24.719 1 93.94 294 GLU A CA 1
ATOM 2328 C C . GLU A 1 294 ? -10.414 23.234 24.453 1 93.94 294 GLU A C 1
ATOM 2330 O O . GLU A 1 294 ? -11.148 22.922 25.406 1 93.94 294 GLU A O 1
ATOM 2335 N N . LYS A 1 295 ? -10.742 23.203 23.234 1 95.5 295 LYS A N 1
ATOM 2336 C CA . LYS A 1 295 ? -12.086 22.797 22.844 1 95.5 295 LYS A CA 1
ATOM 2337 C C . LYS A 1 295 ? -12.047 21.812 21.688 1 95.5 295 LYS A C 1
ATOM 2339 O O . LYS A 1 295 ? -11.266 21.984 20.734 1 95.5 295 LYS A O 1
ATOM 2344 N N . ALA A 1 296 ? -12.945 20.797 21.828 1 96.56 296 ALA A N 1
ATOM 2345 C CA . ALA A 1 296 ? -13.102 19.875 20.703 1 96.56 296 ALA A CA 1
ATOM 2346 C C . ALA A 1 296 ? -13.586 20.609 19.453 1 96.56 296 ALA A C 1
ATOM 2348 O O . ALA A 1 296 ? -14.375 21.547 19.547 1 96.56 296 ALA A O 1
ATOM 2349 N N . PRO A 1 297 ? -13.094 20.156 18.297 1 97.81 297 PRO A N 1
ATOM 2350 C CA . PRO A 1 297 ? -13.539 20.797 17.062 1 97.81 297 PRO A CA 1
ATOM 2351 C C . PRO A 1 297 ? -15.008 20.516 16.734 1 97.81 297 PRO A C 1
ATOM 2353 O O . PRO A 1 297 ? -15.594 19.578 17.297 1 97.81 297 PRO A O 1
ATOM 2356 N N . PRO A 1 298 ? -15.617 21.391 15.805 1 97.75 298 PRO A N 1
ATOM 2357 C CA . PRO A 1 298 ? -16.969 21.062 15.328 1 97.75 298 PRO A CA 1
ATOM 2358 C C . PRO A 1 298 ? -17.062 19.672 14.719 1 97.75 298 PRO A C 1
ATOM 2360 O O . PRO A 1 298 ? -16.047 19.094 14.32 1 97.75 298 PRO A O 1
ATOM 2363 N N . LEU A 1 299 ? -18.25 19.125 14.68 1 98.06 299 LEU A N 1
ATOM 2364 C CA . LEU A 1 299 ? -18.484 17.828 14.07 1 98.06 299 LEU A CA 1
ATOM 2365 C C . LEU A 1 299 ? -18 17.797 12.625 1 98.06 299 LEU A C 1
ATOM 2367 O O . LEU A 1 299 ? -17.938 18.844 11.977 1 98.06 299 LEU A O 1
ATOM 2371 N N . PRO A 1 300 ? -17.656 16.594 12.109 1 98.12 300 PRO A N 1
ATOM 2372 C CA . PRO A 1 300 ? -17.203 16.5 10.719 1 98.12 300 PRO A CA 1
ATOM 2373 C C . PRO A 1 300 ? -18.281 16.875 9.719 1 98.12 300 PRO A C 1
ATOM 2375 O O . PRO A 1 300 ? -19.484 16.766 10.023 1 98.12 300 PRO A O 1
ATOM 2378 N N . LEU A 1 301 ? -17.844 17.297 8.484 1 97.62 301 LEU A N 1
ATOM 2379 C CA . LEU A 1 301 ? -18.781 17.469 7.379 1 97.62 301 LEU A CA 1
ATOM 2380 C C . LEU A 1 301 ? -19.609 16.203 7.16 1 97.62 301 LEU A C 1
ATOM 2382 O O . LEU A 1 301 ? -20.797 16.281 6.887 1 97.62 301 LEU A O 1
ATOM 2386 N N . LYS A 1 302 ? -18.969 15.055 7.293 1 97.56 302 LYS A N 1
ATOM 2387 C CA . LYS A 1 302 ? -19.594 13.758 7.055 1 97.56 302 LYS A CA 1
ATOM 2388 C C . LYS A 1 302 ? -20.812 13.562 7.953 1 97.56 302 LYS A C 1
ATOM 2390 O O . LYS A 1 302 ? -21.781 12.898 7.57 1 97.56 302 LYS A O 1
ATOM 2395 N N . SER A 1 303 ? -20.781 14.133 9.133 1 96.75 303 SER A N 1
ATOM 2396 C CA . SER A 1 303 ? -21.906 14 10.062 1 96.75 303 SER A CA 1
ATOM 2397 C C . SER A 1 303 ? -23.156 14.688 9.523 1 96.75 303 SER A C 1
ATOM 2399 O O . SER A 1 303 ? -24.266 14.383 9.945 1 96.75 303 SER A O 1
ATOM 2401 N N . LEU A 1 304 ? -22.953 15.602 8.617 1 94 304 LEU A N 1
ATOM 2402 C CA . LEU A 1 304 ? -24.047 16.375 8.039 1 94 304 LEU A CA 1
ATOM 2403 C C . LEU A 1 304 ? -24.469 15.781 6.699 1 94 304 LEU A C 1
ATOM 2405 O O . LEU A 1 304 ? -25.438 16.25 6.086 1 94 304 LEU A O 1
ATOM 2409 N N . ASP A 1 305 ? -23.781 14.773 6.242 1 91.38 305 ASP A N 1
ATOM 2410 C CA . ASP A 1 305 ? -23.984 14.211 4.91 1 91.38 305 ASP A CA 1
ATOM 2411 C C . ASP A 1 305 ? -25.125 13.195 4.902 1 91.38 305 ASP A C 1
ATOM 2413 O O . ASP A 1 305 ? -25 12.117 5.488 1 91.38 305 ASP A O 1
ATOM 2417 N N . GLN A 1 306 ? -26.141 13.461 4.188 1 84.69 306 GLN A N 1
ATOM 2418 C CA . GLN A 1 306 ? -27.281 12.547 4.102 1 84.69 306 GLN A CA 1
ATOM 2419 C C . GLN A 1 306 ? -27.438 12 2.688 1 84.69 306 GLN A C 1
ATOM 2421 O O . GLN A 1 306 ? -28.344 11.195 2.424 1 84.69 306 GLN A O 1
ATOM 2426 N N . THR A 1 307 ? -26.594 12.383 1.85 1 83.75 307 THR A N 1
ATOM 2427 C CA . THR A 1 307 ? -26.781 12.047 0.442 1 83.75 307 THR A CA 1
ATOM 2428 C C . THR A 1 307 ? -25.594 11.25 -0.091 1 83.75 307 THR A C 1
ATOM 2430 O O . THR A 1 307 ? -25.594 10.828 -1.249 1 83.75 307 THR A O 1
ATOM 2433 N N . GLY A 1 308 ? -24.594 11.086 0.688 1 87.12 308 GLY A N 1
ATOM 2434 C CA . GLY A 1 308 ? -23.453 10.289 0.273 1 87.12 308 GLY A CA 1
ATOM 2435 C C . GLY A 1 308 ? -22.406 11.094 -0.485 1 87.12 308 GLY A C 1
ATOM 2436 O O . GLY A 1 308 ? -21.641 10.531 -1.268 1 87.12 308 GLY A O 1
ATOM 2437 N N . HIS A 1 309 ? -22.344 12.461 -0.218 1 88.5 309 HIS A N 1
ATOM 2438 C CA . HIS A 1 309 ? -21.438 13.344 -0.94 1 88.5 309 HIS A CA 1
ATOM 2439 C C . HIS A 1 309 ? -20.031 13.328 -0.322 1 88.5 309 HIS A C 1
ATOM 2441 O O . HIS A 1 309 ? -19.062 13.695 -0.978 1 88.5 309 HIS A O 1
ATOM 2447 N N . VAL A 1 310 ? -19.922 12.859 0.91 1 95.38 310 VAL A N 1
ATOM 2448 C CA . VAL A 1 310 ? -18.672 13.078 1.631 1 95.38 310 VAL A CA 1
ATOM 2449 C C . VAL A 1 310 ? -17.922 11.758 1.747 1 95.38 310 VAL A C 1
ATOM 2451 O O . VAL A 1 310 ? -18.453 10.766 2.238 1 95.38 310 VAL A O 1
ATOM 2454 N N . LEU A 1 311 ? -16.703 11.711 1.246 1 97.31 311 LEU A N 1
ATOM 2455 C CA . LEU A 1 311 ? -15.711 10.68 1.532 1 97.31 311 LEU A CA 1
ATOM 2456 C C . LEU A 1 311 ? -14.836 11.086 2.715 1 97.31 311 LEU A C 1
ATOM 2458 O O . LEU A 1 311 ? -13.969 11.953 2.584 1 97.31 311 LEU A O 1
ATOM 2462 N N . TYR A 1 312 ? -15.055 10.422 3.836 1 98.5 312 TYR A N 1
ATOM 2463 C CA . TYR A 1 312 ? -14.391 10.797 5.078 1 98.5 312 TYR A CA 1
ATOM 2464 C C . TYR A 1 312 ? -13.109 9.992 5.277 1 98.5 312 TYR A C 1
ATOM 2466 O O . TYR A 1 312 ? -13.148 8.758 5.293 1 98.5 312 TYR A O 1
ATOM 2474 N N . VAL A 1 313 ? -11.992 10.711 5.48 1 98.62 313 VAL A N 1
ATOM 2475 C CA . VAL A 1 313 ? -10.695 10.047 5.594 1 98.62 313 VAL A CA 1
ATOM 2476 C C . VAL A 1 313 ? -10.125 10.273 6.992 1 98.62 313 VAL A C 1
ATOM 2478 O O . VAL A 1 313 ? -10.055 11.406 7.469 1 98.62 313 VAL A O 1
ATOM 2481 N N . GLY A 1 314 ? -9.758 9.156 7.672 1 98.25 314 GLY A N 1
ATOM 2482 C CA . GLY A 1 314 ? -9.086 9.18 8.961 1 98.25 314 GLY A CA 1
ATOM 2483 C C . GLY A 1 314 ? -7.859 8.289 9.008 1 98.25 314 GLY A C 1
ATOM 2484 O O . GLY A 1 314 ? -7.598 7.527 8.07 1 98.25 314 GLY A O 1
ATOM 2485 N N . SER A 1 315 ? -7.086 8.422 10.078 1 97.75 315 SER A N 1
ATOM 2486 C CA . SER A 1 315 ? -5.859 7.641 10.211 1 97.75 315 SER A CA 1
ATOM 2487 C C . SER A 1 315 ? -5.355 7.648 11.656 1 97.75 315 SER A C 1
ATOM 2489 O O . SER A 1 315 ? -5.676 8.555 12.422 1 97.75 315 SER A O 1
ATOM 2491 N N . LEU A 1 316 ? -4.582 6.613 12.016 1 98 316 LEU A N 1
ATOM 2492 C CA . LEU A 1 316 ? -3.939 6.543 13.328 1 98 316 LEU A CA 1
ATOM 2493 C C . LEU A 1 316 ? -2.547 7.16 13.281 1 98 316 LEU A C 1
ATOM 2495 O O . LEU A 1 316 ? -1.871 7.254 14.312 1 98 316 LEU A O 1
ATOM 2499 N N . SER A 1 317 ? -2.129 7.691 12.172 1 96.81 317 SER A N 1
ATOM 2500 C CA . SER A 1 317 ? -0.741 8.078 11.93 1 96.81 317 SER A CA 1
ATOM 2501 C C . SER A 1 317 ? -0.351 9.289 12.766 1 96.81 317 SER A C 1
ATOM 2503 O O . SER A 1 317 ? 0.812 9.445 13.148 1 96.81 317 SER A O 1
ATOM 2505 N N . LYS A 1 318 ? -1.337 10.172 13.016 1 97.81 318 LYS A N 1
ATOM 2506 C CA . LYS A 1 318 ? -0.997 11.445 13.664 1 97.81 318 LYS A CA 1
ATOM 2507 C C . LYS A 1 318 ? -1.307 11.398 15.156 1 97.81 318 LYS A C 1
ATOM 2509 O O . LYS A 1 318 ? -0.852 12.258 15.914 1 97.81 318 LYS A O 1
ATOM 2514 N N . THR A 1 319 ? -2.025 10.398 15.617 1 97.94 319 THR A N 1
ATOM 2515 C CA . THR A 1 319 ? -2.463 10.344 17 1 97.94 319 THR A CA 1
ATOM 2516 C C . THR A 1 319 ? -1.779 9.195 17.734 1 97.94 319 THR A C 1
ATOM 2518 O O . THR A 1 319 ? -1.597 9.25 18.953 1 97.94 319 THR A O 1
ATOM 2521 N N . LEU A 1 320 ? -1.43 8.148 17.062 1 97.62 320 LEU A N 1
ATOM 2522 C CA . LEU A 1 320 ? -0.823 6.965 17.656 1 97.62 320 LEU A CA 1
ATOM 2523 C C . LEU A 1 320 ? 0.562 6.711 17.078 1 97.62 320 LEU A C 1
ATOM 2525 O O . LEU A 1 320 ? 1.569 7.137 17.656 1 97.62 320 LEU A O 1
ATOM 2529 N N . THR A 1 321 ? 0.613 6.148 15.922 1 96.5 321 THR A N 1
ATOM 2530 C CA . THR A 1 321 ? 1.894 5.949 15.258 1 96.5 321 THR A CA 1
ATOM 2531 C C . THR A 1 321 ? 1.692 5.699 13.766 1 96.5 321 THR A C 1
ATOM 2533 O O . THR A 1 321 ? 0.819 4.922 13.375 1 96.5 321 THR A O 1
ATOM 2536 N N . PRO A 1 322 ? 2.459 6.41 12.977 1 95.44 322 PRO A N 1
ATOM 2537 C CA . PRO A 1 322 ? 2.373 6.137 11.539 1 95.44 322 PRO A CA 1
ATOM 2538 C C . PRO A 1 322 ? 2.951 4.777 11.164 1 95.44 322 PRO A C 1
ATOM 2540 O O . PRO A 1 322 ? 2.701 4.277 10.062 1 95.44 322 PRO A O 1
ATOM 2543 N N . GLY A 1 323 ? 3.639 4.121 12.031 1 95.38 323 GLY A N 1
ATOM 2544 C CA . GLY A 1 323 ? 4.293 2.857 11.742 1 95.38 323 GLY A CA 1
ATOM 2545 C C . GLY A 1 323 ? 3.316 1.718 11.516 1 95.38 323 GLY A C 1
ATOM 2546 O O . GLY A 1 323 ? 3.639 0.744 10.836 1 95.38 323 GLY A O 1
ATOM 2547 N N . LEU A 1 324 ? 2.133 1.797 12.094 1 96.69 324 LEU A N 1
ATOM 2548 C CA . LEU A 1 324 ? 1.125 0.763 11.883 1 96.69 324 LEU A CA 1
ATOM 2549 C C . LEU A 1 324 ? 0.589 0.812 10.461 1 96.69 324 LEU A C 1
ATOM 2551 O O . LEU A 1 324 ? 0.098 -0.193 9.938 1 96.69 324 LEU A O 1
ATOM 2555 N N . ARG A 1 325 ? 0.631 1.989 9.859 1 96.75 325 ARG A N 1
ATOM 2556 C CA . ARG A 1 325 ? 0.101 2.215 8.516 1 96.75 325 ARG A CA 1
ATOM 2557 C C . ARG A 1 325 ? -1.375 1.841 8.445 1 96.75 325 ARG A C 1
ATOM 2559 O O . ARG A 1 325 ? -1.793 1.121 7.535 1 96.75 325 ARG A O 1
ATOM 2566 N N . ILE A 1 326 ? -2.154 2.41 9.367 1 98.19 326 ILE A N 1
ATOM 2567 C CA . ILE A 1 326 ? -3.586 2.133 9.383 1 98.19 326 ILE A CA 1
ATOM 2568 C C . ILE A 1 326 ? -4.367 3.438 9.273 1 98.19 326 ILE A C 1
ATOM 2570 O O . ILE A 1 326 ? -4.148 4.371 10.047 1 98.19 326 ILE A O 1
ATOM 2574 N N . GLY A 1 327 ? -5.195 3.545 8.32 1 98.12 327 GLY A N 1
ATOM 2575 C CA . GLY A 1 327 ? -6.219 4.559 8.117 1 98.12 327 GLY A CA 1
ATOM 2576 C C . GLY A 1 327 ? -7.523 3.99 7.594 1 98.12 327 GLY A C 1
ATOM 2577 O O . GLY A 1 327 ? -7.691 2.771 7.516 1 98.12 327 GLY A O 1
ATOM 2578 N N . TRP A 1 328 ? -8.469 4.887 7.273 1 98.69 328 TRP A N 1
ATOM 2579 C CA . TRP A 1 328 ? -9.75 4.426 6.758 1 98.69 328 TRP A CA 1
ATOM 2580 C C . TRP A 1 328 ? -10.414 5.496 5.898 1 98.69 328 TRP A C 1
ATOM 2582 O O . TRP A 1 328 ? -10.102 6.684 6.023 1 98.69 328 TRP A O 1
ATOM 2592 N N . ILE A 1 329 ? -11.219 5.07 5.023 1 98.19 329 ILE A N 1
ATOM 2593 C CA . ILE A 1 329 ? -12.133 5.922 4.273 1 98.19 329 ILE A CA 1
ATOM 2594 C C . ILE A 1 329 ? -13.562 5.422 4.449 1 98.19 329 ILE A C 1
ATOM 2596 O O . ILE A 1 329 ? -13.836 4.23 4.289 1 98.19 329 ILE A O 1
ATOM 2600 N N . ALA A 1 330 ? -14.414 6.27 4.961 1 98 330 ALA A N 1
ATOM 2601 C CA . ALA A 1 330 ? -15.852 6.02 5.047 1 98 330 ALA A CA 1
ATOM 2602 C C . ALA A 1 330 ? -16.594 6.707 3.906 1 98 330 ALA A C 1
ATOM 2604 O O . ALA A 1 330 ? -16.5 7.93 3.744 1 98 330 ALA A O 1
ATOM 2605 N N . ALA A 1 331 ? -17.312 6 3.098 1 95.75 331 ALA A N 1
ATOM 2606 C CA . ALA A 1 331 ? -17.984 6.465 1.884 1 95.75 331 ALA A CA 1
ATOM 2607 C C . ALA A 1 331 ? -19.156 5.555 1.519 1 95.75 331 ALA A C 1
ATOM 2609 O O . ALA A 1 331 ? -19.359 4.523 2.16 1 95.75 331 ALA A O 1
ATOM 2610 N N . PRO A 1 332 ? -19.938 5.988 0.529 1 90.81 332 PRO A N 1
ATOM 2611 C CA . PRO A 1 332 ? -21.016 5.102 0.083 1 90.81 332 PRO A CA 1
ATOM 2612 C C . PRO A 1 332 ? -20.5 3.73 -0.361 1 90.81 332 PRO A C 1
ATOM 2614 O O . PRO A 1 332 ? -19.391 3.627 -0.903 1 90.81 332 PRO A O 1
ATOM 2617 N N . GLU A 1 333 ? -21.266 2.713 -0.174 1 89.69 333 GLU A N 1
ATOM 2618 C CA . GLU A 1 333 ? -20.859 1.331 -0.399 1 89.69 333 GLU A CA 1
ATOM 2619 C C . GLU A 1 333 ? -20.375 1.123 -1.836 1 89.69 333 GLU A C 1
ATOM 2621 O O . GLU A 1 333 ? -19.391 0.437 -2.076 1 89.69 333 GLU A O 1
ATOM 2626 N N . PRO A 1 334 ? -21.062 1.706 -2.848 1 84.5 334 PRO A N 1
ATOM 2627 C CA . PRO A 1 334 ? -20.547 1.526 -4.207 1 84.5 334 PRO A CA 1
ATOM 2628 C C . PRO A 1 334 ? -19.125 2.066 -4.371 1 84.5 334 PRO A C 1
ATOM 2630 O O . PRO A 1 334 ? -18.312 1.479 -5.094 1 84.5 334 PRO A O 1
ATOM 2633 N N . VAL A 1 335 ? -18.859 3.178 -3.721 1 89 335 VAL A N 1
ATOM 2634 C CA . VAL A 1 335 ? -17.516 3.766 -3.756 1 89 335 VAL A CA 1
ATOM 2635 C C . VAL A 1 335 ? -16.531 2.84 -3.053 1 89 335 VAL A C 1
ATOM 2637 O O . VAL A 1 335 ? -15.453 2.561 -3.58 1 89 335 VAL A O 1
ATOM 2640 N N . ILE A 1 336 ? -16.953 2.324 -1.889 1 92.69 336 ILE A N 1
ATOM 2641 C CA . ILE A 1 336 ? -16.094 1.449 -1.099 1 92.69 336 ILE A CA 1
ATOM 2642 C C . ILE A 1 336 ? -15.789 0.173 -1.882 1 92.69 336 ILE A C 1
ATOM 2644 O O . ILE A 1 336 ? -14.648 -0.296 -1.908 1 92.69 336 ILE A O 1
ATOM 2648 N N . ASN A 1 337 ? -16.812 -0.383 -2.545 1 86.62 337 ASN A N 1
ATOM 2649 C CA . ASN A 1 337 ? -16.625 -1.581 -3.355 1 86.62 337 ASN A CA 1
ATOM 2650 C C . ASN A 1 337 ? -15.609 -1.341 -4.473 1 86.62 337 ASN A C 1
ATOM 2652 O O . ASN A 1 337 ? -14.734 -2.176 -4.715 1 86.62 337 ASN A O 1
ATOM 2656 N N . ARG A 1 338 ? -15.727 -0.237 -5.07 1 86.75 338 ARG A N 1
ATOM 2657 C CA . ARG A 1 338 ? -14.836 0.134 -6.164 1 86.75 338 ARG A CA 1
ATOM 2658 C C . ARG A 1 338 ? -13.406 0.31 -5.664 1 86.75 338 ARG A C 1
ATOM 2660 O O . ARG A 1 338 ? -12.469 -0.228 -6.254 1 86.75 338 ARG A O 1
ATOM 2667 N N . LEU A 1 339 ? -13.297 1.021 -4.602 1 92 339 LEU A N 1
ATOM 2668 C CA . LEU A 1 339 ? -11.969 1.291 -4.062 1 92 339 LEU A CA 1
ATOM 2669 C C . LEU A 1 339 ? -11.32 0.011 -3.539 1 92 339 LEU A C 1
ATOM 2671 O O . LEU A 1 339 ? -10.109 -0.172 -3.66 1 92 339 LEU A O 1
ATOM 2675 N N . ALA A 1 340 ? -12.102 -0.825 -2.928 1 91.56 340 ALA A N 1
ATOM 2676 C CA . ALA A 1 340 ? -11.594 -2.102 -2.428 1 91.56 340 ALA A CA 1
ATOM 2677 C C . ALA A 1 340 ? -11.062 -2.965 -3.568 1 91.56 340 ALA A C 1
ATOM 2679 O O . ALA A 1 340 ? -10.023 -3.619 -3.43 1 91.56 340 ALA A O 1
ATOM 2680 N N . ASP A 1 341 ? -11.797 -2.992 -4.641 1 86.56 341 ASP A N 1
ATOM 2681 C CA . ASP A 1 341 ? -11.375 -3.742 -5.82 1 86.56 341 ASP A CA 1
ATOM 2682 C C . ASP A 1 341 ? -10.031 -3.24 -6.344 1 86.56 341 ASP A C 1
ATOM 2684 O O . ASP A 1 341 ? -9.156 -4.039 -6.676 1 86.56 341 ASP A O 1
ATOM 2688 N N . ILE A 1 342 ? -9.867 -1.967 -6.391 1 86.81 342 ILE A N 1
ATOM 2689 C CA . ILE A 1 342 ? -8.633 -1.353 -6.871 1 86.81 342 ILE A CA 1
ATOM 2690 C C . ILE A 1 342 ? -7.492 -1.668 -5.902 1 86.81 342 ILE A C 1
ATOM 2692 O O . ILE A 1 342 ? -6.371 -1.961 -6.328 1 86.81 342 ILE A O 1
ATOM 2696 N N . LYS A 1 343 ? -7.824 -1.557 -4.66 1 90.25 343 LYS A N 1
ATOM 2697 C CA . LYS A 1 343 ? -6.809 -1.844 -3.652 1 90.25 343 LYS A CA 1
ATOM 2698 C C . LYS A 1 343 ? -6.281 -3.27 -3.795 1 90.25 343 LYS A C 1
ATOM 2700 O O . LYS A 1 343 ? -5.078 -3.51 -3.654 1 90.25 343 LYS A O 1
ATOM 2705 N N . MET A 1 344 ? -7.113 -4.176 -4.09 1 86.81 344 MET A N 1
ATOM 2706 C CA . MET A 1 344 ? -6.711 -5.566 -4.301 1 86.81 344 MET A CA 1
ATOM 2707 C C . MET A 1 344 ? -5.75 -5.684 -5.477 1 86.81 344 MET A C 1
ATOM 2709 O O . MET A 1 344 ? -4.867 -6.543 -5.48 1 86.81 344 MET A O 1
ATOM 2713 N N . GLN A 1 345 ? -5.91 -4.824 -6.355 1 83.56 345 GLN A N 1
ATOM 2714 C CA . GLN A 1 345 ? -5.066 -4.852 -7.543 1 83.56 345 GLN A CA 1
ATOM 2715 C C . GLN A 1 345 ? -3.711 -4.203 -7.277 1 83.56 345 GLN A C 1
ATOM 2717 O O . GLN A 1 345 ? -2.756 -4.41 -8.031 1 83.56 345 GLN A O 1
ATOM 2722 N N . ILE A 1 346 ? -3.676 -3.41 -6.23 1 84.5 346 ILE A N 1
ATOM 2723 C CA . ILE A 1 346 ? -2.477 -2.609 -6.02 1 84.5 346 ILE A CA 1
ATOM 2724 C C . ILE A 1 346 ? -1.564 -3.303 -5.008 1 84.5 346 ILE A C 1
ATOM 2726 O O . ILE A 1 346 ? -0.368 -3.471 -5.258 1 84.5 346 ILE A O 1
ATOM 2730 N N . ASP A 1 347 ? -2.211 -3.699 -3.863 1 86.06 347 ASP A N 1
ATOM 2731 C CA . ASP A 1 347 ? -1.33 -4.254 -2.84 1 86.06 347 ASP A CA 1
ATOM 2732 C C . ASP A 1 347 ? -2.059 -5.293 -1.992 1 86.06 347 ASP A C 1
ATOM 2734 O O . ASP A 1 347 ? -1.559 -5.711 -0.946 1 86.06 347 ASP A O 1
ATOM 2738 N N . TYR A 1 348 ? -3.195 -5.699 -2.336 1 81.38 348 TYR A N 1
ATOM 2739 C CA . TYR A 1 348 ? -4.012 -6.715 -1.679 1 81.38 348 TYR A CA 1
ATOM 2740 C C . TYR A 1 348 ? -4.398 -6.277 -0.271 1 81.38 348 TYR A C 1
ATOM 2742 O O . TYR A 1 348 ? -5.055 -7.023 0.458 1 81.38 348 TYR A O 1
ATOM 2750 N N . GLY A 1 349 ? -3.963 -5.195 0.168 1 86.5 349 GLY A N 1
ATOM 2751 C CA . GLY A 1 349 ? -4.469 -4.695 1.436 1 86.5 349 GLY A CA 1
ATOM 2752 C C . GLY A 1 349 ? -3.373 -4.387 2.438 1 86.5 349 GLY A C 1
ATOM 2753 O O . GLY A 1 349 ? -2.191 -4.59 2.154 1 86.5 349 GLY A O 1
ATOM 2754 N N . SER A 1 350 ? -3.801 -3.887 3.584 1 92.62 350 SER A N 1
ATOM 2755 C CA . SER A 1 350 ? -2.91 -3.527 4.684 1 92.62 350 SER A CA 1
ATOM 2756 C C . SER A 1 350 ? -2.566 -4.742 5.539 1 92.62 350 SER A C 1
ATOM 2758 O O . SER A 1 350 ? -3.283 -5.746 5.516 1 92.62 350 SER A O 1
ATOM 2760 N N . SER A 1 351 ? -1.513 -4.641 6.297 1 96.12 351 SER A N 1
ATOM 2761 C CA . SER A 1 351 ? -1.064 -5.707 7.18 1 96.12 351 SER A CA 1
ATOM 2762 C C . SER A 1 351 ? -2.191 -6.18 8.094 1 96.12 351 SER A C 1
ATOM 2764 O O . SER A 1 351 ? -2.799 -5.375 8.805 1 96.12 351 SER A O 1
ATOM 2766 N N . SER A 1 352 ? -2.438 -7.496 8.047 1 96.25 352 SER A N 1
ATOM 2767 C CA . SER A 1 352 ? -3.439 -8.078 8.93 1 96.25 352 SER A CA 1
ATOM 2768 C C . SER A 1 352 ? -3.051 -7.906 10.391 1 96.25 352 SER A C 1
ATOM 2770 O O . SER A 1 352 ? -3.91 -7.68 11.25 1 96.25 352 SER A O 1
ATOM 2772 N N . LEU A 1 353 ? -1.79 -8.031 10.68 1 97 353 LEU A N 1
ATOM 2773 C CA . LEU A 1 353 ? -1.29 -7.887 12.039 1 97 353 LEU A CA 1
ATOM 2774 C C . LEU A 1 353 ? -1.521 -6.473 12.562 1 97 353 LEU A C 1
ATOM 2776 O O . LEU A 1 353 ? -2.018 -6.289 13.68 1 97 353 LEU A O 1
ATOM 2780 N N . SER A 1 354 ? -1.166 -5.496 11.766 1 97.56 354 SER A N 1
ATOM 2781 C CA . SER A 1 354 ? -1.37 -4.105 12.164 1 97.56 354 SER A CA 1
ATOM 2782 C C . SER A 1 354 ? -2.85 -3.805 12.383 1 97.56 354 SER A C 1
ATOM 2784 O O . SER A 1 354 ? -3.205 -3.029 13.273 1 97.56 354 SER A O 1
ATOM 2786 N N . GLN A 1 355 ? -3.686 -4.379 11.516 1 98.12 355 GLN A N 1
ATOM 2787 C CA . GLN A 1 355 ? -5.121 -4.148 11.648 1 98.12 355 GLN A CA 1
ATOM 2788 C C . GLN A 1 355 ? -5.652 -4.711 12.961 1 98.12 355 GLN A C 1
ATOM 2790 O O . GLN A 1 355 ? -6.5 -4.098 13.609 1 98.12 355 GLN A O 1
ATOM 2795 N N . ARG A 1 356 ? -5.164 -5.879 13.359 1 98.12 356 ARG A N 1
ATOM 2796 C CA . ARG A 1 356 ? -5.578 -6.484 14.617 1 98.12 356 ARG A CA 1
ATOM 2797 C C . ARG A 1 356 ? -5.117 -5.645 15.805 1 98.12 356 ARG A C 1
ATOM 2799 O O . ARG A 1 356 ? -5.855 -5.469 16.781 1 98.12 356 ARG A O 1
ATOM 2806 N N . VAL A 1 357 ? -3.912 -5.141 15.719 1 98.44 357 VAL A N 1
ATOM 2807 C CA . VAL A 1 357 ? -3.381 -4.273 16.766 1 98.44 357 VAL A CA 1
ATOM 2808 C C . VAL A 1 357 ? -4.215 -2.996 16.844 1 98.44 357 VAL A C 1
ATOM 2810 O O . VAL A 1 357 ? -4.598 -2.568 17.938 1 98.44 357 VAL A O 1
ATOM 2813 N N . ALA A 1 358 ? -4.512 -2.412 15.711 1 98.56 358 ALA A N 1
ATOM 2814 C CA . ALA A 1 358 ? -5.332 -1.206 15.656 1 98.56 358 ALA A CA 1
ATOM 2815 C C . ALA A 1 358 ? -6.723 -1.464 16.234 1 98.56 358 ALA A C 1
ATOM 2817 O O . ALA A 1 358 ? -7.254 -0.64 16.984 1 98.56 358 ALA A O 1
ATOM 2818 N N . ALA A 1 359 ? -7.297 -2.611 15.836 1 98.56 359 ALA A N 1
ATOM 2819 C CA . ALA A 1 359 ? -8.609 -2.965 16.375 1 98.56 359 ALA A CA 1
ATOM 2820 C C . ALA A 1 359 ? -8.594 -3.018 17.891 1 98.56 359 ALA A C 1
ATOM 2822 O O . ALA A 1 359 ? -9.508 -2.514 18.547 1 98.56 359 ALA A O 1
ATOM 2823 N N . GLU A 1 360 ? -7.547 -3.605 18.438 1 98.38 360 GLU A N 1
ATOM 2824 C CA . GLU A 1 360 ? -7.438 -3.738 19.891 1 98.38 360 GLU A CA 1
ATOM 2825 C C . GLU A 1 360 ? -7.297 -2.375 20.562 1 98.38 360 GLU A C 1
ATOM 2827 O O . GLU A 1 360 ? -7.836 -2.154 21.641 1 98.38 360 GLU A O 1
ATOM 2832 N N . TRP A 1 361 ? -6.578 -1.484 20 1 98.5 361 TRP A N 1
ATOM 2833 C CA . TRP A 1 361 ? -6.469 -0.131 20.531 1 98.5 361 TRP A CA 1
ATOM 2834 C C . TRP A 1 361 ? -7.844 0.507 20.688 1 98.5 361 TRP A C 1
ATOM 2836 O O . TRP A 1 361 ? -8.141 1.108 21.719 1 98.5 361 TRP A O 1
ATOM 2846 N N . PHE A 1 362 ? -8.688 0.391 19.672 1 98.31 362 PHE A N 1
ATOM 2847 C CA . PHE A 1 362 ? -10.008 0.994 19.703 1 98.31 362 PHE A CA 1
ATOM 2848 C C . PHE A 1 362 ? -10.906 0.278 20.703 1 98.31 362 PHE A C 1
ATOM 2850 O O . PHE A 1 362 ? -11.594 0.921 21.5 1 98.31 362 PHE A O 1
ATOM 2857 N N . GLN A 1 363 ? -10.906 -1.035 20.656 1 97.25 363 GLN A N 1
ATOM 2858 C CA . GLN A 1 363 ? -11.859 -1.844 21.406 1 97.25 363 GLN A CA 1
ATOM 2859 C C . GLN A 1 363 ? -11.562 -1.812 22.906 1 97.25 363 GLN A C 1
ATOM 2861 O O . GLN A 1 363 ? -12.484 -1.901 23.719 1 97.25 363 GLN A O 1
ATOM 2866 N N . SER A 1 364 ? -10.32 -1.65 23.281 1 96.19 364 SER A N 1
ATOM 2867 C CA . SER A 1 364 ? -9.93 -1.693 24.688 1 96.19 364 SER A CA 1
ATOM 2868 C C . SER A 1 364 ? -10.156 -0.347 25.359 1 96.19 364 SER A C 1
ATOM 2870 O O . SER A 1 364 ? -10.117 -0.251 26.594 1 96.19 364 SER A O 1
ATOM 2872 N N . GLY A 1 365 ? -10.344 0.733 24.578 1 94.5 365 GLY A N 1
ATOM 2873 C CA . GLY A 1 365 ? -10.477 2.062 25.156 1 94.5 365 GLY A CA 1
ATOM 2874 C C . GLY A 1 365 ? -9.148 2.762 25.375 1 94.5 365 GLY A C 1
ATOM 2875 O O . GLY A 1 365 ? -9.109 3.959 25.656 1 94.5 365 GLY A O 1
ATOM 2876 N N . LEU A 1 366 ? -8.086 2.08 25.141 1 96.88 366 LEU A N 1
ATOM 2877 C CA . LEU A 1 366 ? -6.754 2.627 25.375 1 96.88 366 LEU A CA 1
ATOM 2878 C C . LEU A 1 366 ? -6.465 3.773 24.406 1 96.88 366 LEU A C 1
ATOM 2880 O O . LEU A 1 366 ? -5.695 4.68 24.734 1 96.88 366 LEU A O 1
ATOM 2884 N N . TYR A 1 367 ? -7.098 3.703 23.281 1 97.81 367 TYR A N 1
ATOM 2885 C CA . TYR A 1 367 ? -6.883 4.762 22.297 1 97.81 367 TYR A CA 1
ATOM 2886 C C . TYR A 1 367 ? -7.34 6.109 22.844 1 97.81 367 TYR A C 1
ATOM 2888 O O . TYR A 1 367 ? -6.621 7.105 22.734 1 97.81 367 TYR A O 1
ATOM 2896 N N . VAL A 1 368 ? -8.5 6.156 23.422 1 96.56 368 VAL A N 1
ATOM 2897 C CA . VAL A 1 368 ? -9.062 7.387 23.969 1 96.56 368 VAL A CA 1
ATOM 2898 C C . VAL A 1 368 ? -8.164 7.926 25.078 1 96.56 368 VAL A C 1
ATOM 2900 O O . VAL A 1 368 ? -7.895 9.133 25.125 1 96.56 368 VAL A O 1
ATOM 2903 N N . GLU A 1 369 ? -7.695 7.066 25.891 1 97.31 369 GLU A N 1
ATOM 2904 C CA . GLU A 1 369 ? -6.789 7.457 26.969 1 97.31 369 GLU A CA 1
ATOM 2905 C C . GLU A 1 369 ? -5.484 8.023 26.422 1 97.31 369 GLU A C 1
ATOM 2907 O O . GLU A 1 369 ? -4.984 9.039 26.906 1 97.31 369 GLU A O 1
ATOM 2912 N N . HIS A 1 370 ? -5.027 7.352 25.453 1 98.12 370 HIS A N 1
ATOM 2913 C CA . HIS A 1 370 ? -3.758 7.762 24.859 1 98.12 370 HIS A CA 1
ATOM 2914 C C . HIS A 1 370 ? -3.867 9.141 24.219 1 98.12 370 HIS A C 1
ATOM 2916 O O . HIS A 1 370 ? -2.994 9.992 24.406 1 98.12 370 HIS A O 1
ATOM 2922 N N . VAL A 1 371 ? -4.887 9.352 23.5 1 98 371 VAL A N 1
ATOM 2923 C CA . VAL A 1 371 ? -5.047 10.602 22.766 1 98 371 VAL A CA 1
ATOM 2924 C C . VAL A 1 371 ? -5.156 11.766 23.75 1 98 371 VAL A C 1
ATOM 2926 O O . VAL A 1 371 ? -4.676 12.867 23.469 1 98 371 VAL A O 1
ATOM 2929 N N . LYS A 1 372 ? -5.785 11.531 24.875 1 97.69 372 LYS A N 1
ATOM 2930 C CA . LYS A 1 372 ? -5.852 12.555 25.906 1 97.69 372 LYS A CA 1
ATOM 2931 C C . LYS A 1 372 ? -4.457 12.969 26.359 1 97.69 372 LYS A C 1
ATOM 2933 O O . LYS A 1 372 ? -4.168 14.156 26.5 1 97.69 372 LYS A O 1
ATOM 2938 N N . LYS A 1 373 ? -3.605 12.008 26.562 1 97.75 373 LYS A N 1
ATOM 2939 C CA . LYS A 1 373 ? -2.23 12.281 26.969 1 97.75 373 LYS A CA 1
ATOM 2940 C C . LYS A 1 373 ? -1.463 13.008 25.875 1 97.75 373 LYS A C 1
ATOM 2942 O O . LYS A 1 373 ? -0.645 13.883 26.156 1 97.75 373 LYS A O 1
ATOM 2947 N N . VAL A 1 374 ? -1.729 12.602 24.672 1 98.31 374 VAL A N 1
ATOM 2948 C CA . VAL A 1 374 ? -1.091 13.25 23.531 1 98.31 374 VAL A CA 1
ATOM 2949 C C . VAL A 1 374 ? -1.477 14.727 23.484 1 98.31 374 VAL A C 1
ATOM 2951 O O . VAL A 1 374 ? -0.621 15.594 23.297 1 98.31 374 VAL A O 1
AT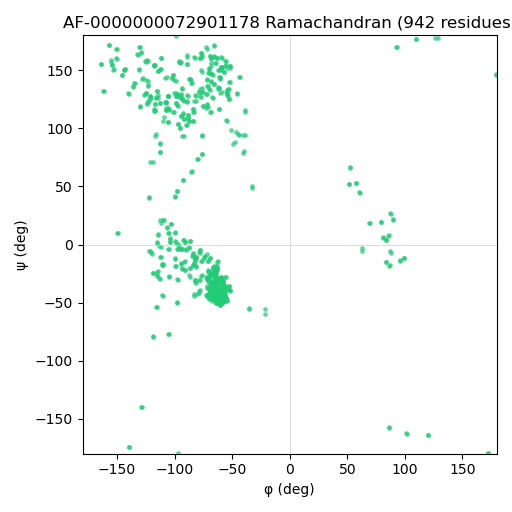OM 2954 N N . ARG A 1 375 ? -2.748 15.047 23.703 1 98.38 375 ARG A N 1
ATOM 2955 C CA . ARG A 1 375 ? -3.227 16.422 23.688 1 98.38 375 ARG A CA 1
ATOM 2956 C C . ARG A 1 375 ? -2.537 17.25 24.766 1 98.38 375 ARG A C 1
ATOM 2958 O O . ARG A 1 375 ? -2.15 18.406 24.516 1 98.38 375 ARG A O 1
ATOM 2965 N N . GLU A 1 376 ? -2.4 16.672 25.891 1 97.94 376 GLU A N 1
ATOM 2966 C CA . GLU A 1 376 ? -1.752 17.375 26.984 1 97.94 376 GLU A CA 1
ATOM 2967 C C . GLU A 1 376 ? -0.296 17.688 26.656 1 97.94 376 GLU A C 1
ATOM 2969 O O . GLU A 1 376 ? 0.17 18.812 26.906 1 97.94 376 GLU A O 1
ATOM 2974 N N . ASN A 1 377 ? 0.357 16.703 26.156 1 97.88 377 ASN A N 1
ATOM 2975 C CA . ASN A 1 377 ? 1.756 16.891 25.797 1 97.88 377 ASN A CA 1
ATOM 2976 C C . ASN A 1 377 ? 1.91 17.938 24.688 1 97.88 377 ASN A C 1
ATOM 2978 O O . ASN A 1 377 ? 2.777 18.797 24.75 1 97.88 377 ASN A O 1
ATOM 2982 N N . LEU A 1 378 ? 1.068 17.812 23.672 1 98.38 378 LEU A N 1
ATOM 2983 C CA . LEU A 1 378 ? 1.141 18.734 22.547 1 98.38 378 LEU A CA 1
ATOM 2984 C C . LEU A 1 378 ? 0.842 20.156 23 1 98.38 378 LEU A C 1
ATOM 2986 O O . LEU A 1 378 ? 1.425 21.109 22.484 1 98.38 378 LEU A O 1
ATOM 2990 N N . LEU A 1 379 ? -0.127 20.266 23.922 1 98.19 379 LEU A N 1
ATOM 2991 C CA . LEU A 1 379 ? -0.439 21.594 24.469 1 98.19 379 LEU A CA 1
ATOM 2992 C C . LEU A 1 379 ? 0.788 22.219 25.125 1 98.19 379 LEU A C 1
ATOM 2994 O O . LEU A 1 379 ? 1.07 23.391 24.922 1 98.19 379 LEU A O 1
ATOM 2998 N N . GLU A 1 380 ? 1.464 21.469 25.891 1 97.75 380 GLU A N 1
ATOM 2999 C CA . GLU A 1 380 ? 2.688 21.953 26.531 1 97.75 380 GLU A CA 1
ATOM 3000 C C . GLU A 1 380 ? 3.729 22.359 25.484 1 97.75 380 GLU A C 1
ATOM 3002 O O . GLU A 1 380 ? 4.344 23.422 25.594 1 97.75 380 GLU A O 1
ATOM 3007 N N . ARG A 1 381 ? 3.957 21.531 24.531 1 97.88 381 ARG A N 1
ATOM 3008 C CA . ARG A 1 381 ? 4.93 21.797 23.469 1 97.88 381 ARG A CA 1
ATOM 3009 C C . ARG A 1 381 ? 4.559 23.062 22.688 1 97.88 381 ARG A C 1
ATOM 3011 O O . ARG A 1 381 ? 5.426 23.875 22.359 1 97.88 381 ARG A O 1
ATOM 3018 N N . LYS A 1 382 ? 3.262 23.109 22.391 1 98.06 382 LYS A N 1
ATOM 3019 C CA . LYS A 1 382 ? 2.762 24.297 21.703 1 98.06 382 LYS A CA 1
ATOM 3020 C C . LYS A 1 382 ? 3.07 25.562 22.5 1 98.06 382 LYS A C 1
ATOM 3022 O O . LYS A 1 382 ? 3.547 26.547 21.938 1 98.06 382 LYS A O 1
ATOM 3027 N N . ASN A 1 383 ? 2.797 25.578 23.734 1 98.12 383 ASN A N 1
ATOM 3028 C CA . ASN A 1 383 ? 3.039 26.75 24.594 1 98.12 383 ASN A CA 1
ATOM 3029 C C . ASN A 1 383 ? 4.52 27.109 24.625 1 98.12 383 ASN A C 1
ATOM 3031 O O . ASN A 1 383 ? 4.867 28.297 24.547 1 98.12 383 ASN A O 1
ATOM 3035 N N . VAL A 1 384 ? 5.344 26.141 24.734 1 98 384 VAL A N 1
ATOM 3036 C CA . VAL A 1 384 ? 6.785 26.375 24.734 1 98 384 VAL A CA 1
ATOM 3037 C C . VAL A 1 384 ? 7.215 26.953 23.375 1 98 384 VAL A C 1
ATOM 3039 O O . VAL A 1 384 ? 7.98 27.922 23.328 1 98 384 VAL A O 1
ATOM 3042 N N . ALA A 1 385 ? 6.766 26.359 22.328 1 98.31 385 ALA A N 1
ATOM 3043 C CA . ALA A 1 385 ? 7.113 26.828 21 1 98.31 385 ALA A CA 1
ATOM 3044 C C . ALA A 1 385 ? 6.688 28.266 20.797 1 98.31 385 ALA A C 1
ATOM 3046 O O . ALA A 1 385 ? 7.445 29.078 20.266 1 98.31 385 ALA A O 1
ATOM 3047 N N . LEU A 1 386 ? 5.48 28.594 21.219 1 98.25 386 LEU A N 1
ATOM 3048 C CA . LEU A 1 386 ? 4.965 29.953 21.062 1 98.25 386 LEU A CA 1
ATOM 3049 C C . LEU A 1 386 ? 5.785 30.953 21.875 1 98.25 386 LEU A C 1
ATOM 3051 O O . LEU A 1 386 ? 6.035 32.062 21.422 1 98.25 386 LEU A O 1
ATOM 3055 N N . LYS A 1 387 ? 6.102 30.531 23.031 1 98.31 387 LYS A N 1
ATOM 3056 C CA . LYS A 1 387 ? 6.961 31.375 23.859 1 98.31 387 LYS A CA 1
ATOM 3057 C C . LYS A 1 387 ? 8.289 31.641 23.172 1 98.31 387 LYS A C 1
ATOM 3059 O O . LYS A 1 387 ? 8.758 32.781 23.125 1 98.31 387 LYS A O 1
ATOM 3064 N N . LEU A 1 388 ? 8.914 30.609 22.656 1 98.5 388 LEU A N 1
ATOM 3065 C CA . LEU A 1 388 ? 10.195 30.719 21.969 1 98.5 388 LEU A CA 1
ATOM 3066 C C . LEU A 1 388 ? 10.055 31.562 20.703 1 98.5 388 LEU A C 1
ATOM 3068 O O . LEU A 1 388 ? 10.93 32.375 20.391 1 98.5 388 LEU A O 1
ATOM 3072 N N . ILE A 1 389 ? 9.023 31.375 19.969 1 98.38 389 ILE A N 1
ATOM 3073 C CA . ILE A 1 389 ? 8.766 32.125 18.75 1 98.38 389 ILE A CA 1
ATOM 3074 C C . ILE A 1 389 ? 8.609 33.625 19.078 1 98.38 389 ILE A C 1
ATOM 3076 O O . ILE A 1 389 ? 9.156 34.469 18.391 1 98.38 389 ILE A O 1
ATOM 3080 N N . LYS A 1 390 ? 7.844 33.875 20.125 1 98.12 390 LYS A N 1
ATOM 3081 C CA . LYS A 1 390 ? 7.691 35.25 20.562 1 98.12 390 LYS A CA 1
ATOM 3082 C C . LYS A 1 390 ? 9.039 35.875 20.922 1 98.12 390 LYS A C 1
ATOM 3084 O O . LYS A 1 390 ? 9.344 37 20.531 1 98.12 390 LYS A O 1
ATOM 3089 N N . GLN A 1 391 ? 9.797 35.156 21.594 1 98.19 391 GLN A N 1
ATOM 3090 C CA . GLN A 1 391 ? 11.086 35.625 22.078 1 98.19 391 GLN A CA 1
ATOM 3091 C C . GLN A 1 391 ? 12.047 35.875 20.922 1 98.19 391 GLN A C 1
ATOM 3093 O O . GLN A 1 391 ? 12.805 36.844 20.938 1 98.19 391 GLN A O 1
ATOM 3098 N N . HIS A 1 392 ? 12.031 35.031 19.922 1 98 392 HIS A N 1
ATOM 3099 C CA . HIS A 1 392 ? 13.125 35.062 18.953 1 98 392 HIS A CA 1
ATOM 3100 C C . HIS A 1 392 ? 12.656 35.594 17.609 1 98 392 HIS A C 1
ATOM 3102 O O . HIS A 1 392 ? 13.469 36 16.781 1 98 392 HIS A O 1
ATOM 3108 N N . LEU A 1 393 ? 11.367 35.625 17.359 1 97.38 393 LEU A N 1
ATOM 3109 C CA . LEU A 1 393 ? 10.906 35.969 16.016 1 97.38 393 LEU A CA 1
ATOM 3110 C C . LEU A 1 393 ? 10.016 37.188 16.047 1 97.38 393 LEU A C 1
ATOM 3112 O O . LEU A 1 393 ? 9.609 37.688 14.984 1 97.38 393 LEU A O 1
ATOM 3116 N N . GLU A 1 394 ? 9.688 37.656 17.219 1 96.38 394 GLU A N 1
ATOM 3117 C CA . GLU A 1 394 ? 8.914 38.875 17.297 1 96.38 394 GLU A CA 1
ATOM 3118 C C . GLU A 1 394 ? 9.586 40 16.5 1 96.38 394 GLU A C 1
ATOM 3120 O O . GLU A 1 394 ? 10.797 40.219 16.609 1 96.38 394 GLU A O 1
ATOM 3125 N N . GLY A 1 395 ? 8.766 40.656 15.75 1 96.31 395 GLY A N 1
ATOM 3126 C CA . GLY A 1 395 ? 9.297 41.719 14.906 1 96.31 395 GLY A CA 1
ATOM 3127 C C . GLY A 1 395 ? 9.797 41.219 13.562 1 96.31 395 GLY A C 1
ATOM 3128 O O . GLY A 1 395 ? 9.953 42 12.625 1 96.31 395 GLY A O 1
ATOM 3129 N N . LEU A 1 396 ? 10.023 39.969 13.492 1 97 396 LEU A N 1
ATOM 3130 C CA . LEU A 1 396 ? 10.539 39.375 12.258 1 97 396 LEU A CA 1
ATOM 3131 C C . LEU A 1 396 ? 9.438 38.625 11.516 1 97 396 LEU A C 1
ATOM 3133 O O . LEU A 1 396 ? 9.523 38.438 10.305 1 97 396 LEU A O 1
ATOM 3137 N N . ALA A 1 397 ? 8.469 38.156 12.258 1 97.69 397 ALA A N 1
ATOM 3138 C CA . ALA A 1 397 ? 7.426 37.312 11.695 1 97.69 397 ALA A CA 1
ATOM 3139 C C . ALA A 1 397 ? 6.113 37.469 12.445 1 97.69 397 ALA A C 1
ATOM 3141 O O . ALA A 1 397 ? 6.09 38.031 13.539 1 97.69 397 ALA A O 1
ATOM 3142 N N . THR A 1 398 ? 5.039 37.062 11.781 1 97.5 398 THR A N 1
ATOM 3143 C CA . THR A 1 398 ? 3.732 36.938 12.414 1 97.5 398 THR A CA 1
ATOM 3144 C C . THR A 1 398 ? 3.246 35.5 12.375 1 97.5 398 THR A C 1
ATOM 3146 O O . THR A 1 398 ? 3.715 34.719 11.555 1 97.5 398 THR A O 1
ATOM 3149 N N . TRP A 1 399 ? 2.424 35.094 13.258 1 96.44 399 TRP A N 1
ATOM 3150 C CA . TRP A 1 399 ? 1.874 33.75 13.352 1 96.44 399 TRP A CA 1
ATOM 3151 C C . TRP A 1 399 ? 0.541 33.781 14.094 1 96.44 399 TRP A C 1
ATOM 3153 O O . TRP A 1 399 ? 0.194 34.75 14.75 1 96.44 399 TRP A O 1
ATOM 3163 N N . GLU A 1 400 ? -0.218 32.781 13.875 1 90.69 400 GLU A N 1
ATOM 3164 C CA . GLU A 1 400 ? -1.437 32.594 14.648 1 90.69 400 GLU A CA 1
ATOM 3165 C C . GLU A 1 400 ? -1.277 31.422 15.625 1 90.69 400 GLU A C 1
ATOM 3167 O O . GLU A 1 400 ? -0.576 30.453 15.336 1 90.69 400 GLU A O 1
ATOM 3172 N N . GLU A 1 401 ? -1.868 31.609 16.75 1 94.88 401 GLU A N 1
ATOM 3173 C CA . GLU A 1 401 ? -1.84 30.531 17.734 1 94.88 401 GLU A CA 1
ATOM 3174 C C . GLU A 1 401 ? -2.73 29.375 17.312 1 94.88 401 GLU A C 1
ATOM 3176 O O . GLU A 1 401 ? -3.934 29.547 17.109 1 94.88 401 GLU A O 1
ATOM 3181 N N . PRO A 1 402 ? -2.174 28.25 17.172 1 95.38 402 PRO A N 1
ATOM 3182 C CA . PRO A 1 402 ? -3.004 27.109 16.781 1 95.38 402 PRO A CA 1
ATOM 3183 C C . PRO A 1 402 ? -3.939 26.641 17.891 1 95.38 402 PRO A C 1
ATOM 3185 O O . PRO A 1 402 ? -3.566 26.688 19.062 1 95.38 402 PRO A O 1
ATOM 3188 N N . GLN A 1 403 ? -5.074 26.156 17.531 1 97 403 GLN A N 1
ATOM 3189 C CA . GLN A 1 403 ? -6.051 25.609 18.469 1 97 403 GLN A CA 1
ATOM 3190 C C . GLN A 1 403 ? -5.934 24.094 18.578 1 97 403 GLN A C 1
ATOM 3192 O O . GLN A 1 403 ? -6.648 23.453 19.359 1 97 403 GLN A O 1
ATOM 3197 N N . GLY A 1 404 ? -5.066 23.516 17.875 1 98 404 GLY A N 1
ATOM 3198 C CA . GLY A 1 404 ? -4.781 22.094 17.781 1 98 404 GLY A CA 1
ATOM 3199 C C . GLY A 1 404 ? -3.795 21.75 16.688 1 98 404 GLY A C 1
ATOM 3200 O O . GLY A 1 404 ? -3.24 22.641 16.047 1 98 404 GLY A O 1
ATOM 3201 N N . GLY A 1 405 ? -3.486 20.453 16.531 1 98.06 405 GLY A N 1
ATOM 3202 C CA . GLY A 1 405 ? -2.621 19.969 15.469 1 98.06 405 GLY A CA 1
ATOM 3203 C C . GLY A 1 405 ? -1.147 20.016 15.828 1 98.06 405 GLY A C 1
ATOM 3204 O O . GLY A 1 405 ? -0.788 19.906 17 1 98.06 405 GLY A O 1
ATOM 3205 N N . PHE A 1 406 ? -0.316 20.047 14.805 1 97.94 406 PHE A N 1
ATOM 3206 C CA . PHE A 1 406 ? 1.123 19.875 14.969 1 97.94 406 PHE A CA 1
ATOM 3207 C C . PHE A 1 406 ? 1.863 21.156 14.648 1 97.94 406 PHE A C 1
ATOM 3209 O O . PHE A 1 406 ? 3.049 21.297 14.969 1 97.94 406 PHE A O 1
ATOM 3216 N N . PHE A 1 407 ? 1.161 22.203 14.047 1 98.12 407 PHE A N 1
ATOM 3217 C CA . PHE A 1 407 ? 1.963 23.125 13.25 1 98.12 407 PHE A CA 1
ATOM 3218 C C . PHE A 1 407 ? 1.668 24.578 13.625 1 98.12 407 PHE A C 1
ATOM 3220 O O . PHE A 1 407 ? 0.571 24.891 14.094 1 98.12 407 PHE A O 1
ATOM 3227 N N . ILE A 1 408 ? 2.627 25.406 13.477 1 98 408 ILE A N 1
ATOM 3228 C CA . ILE A 1 408 ? 2.512 26.859 13.492 1 98 408 ILE A CA 1
ATOM 3229 C C . ILE A 1 408 ? 2.922 27.422 12.133 1 98 408 ILE A C 1
ATOM 3231 O O . ILE A 1 408 ? 4.008 27.109 11.633 1 98 408 ILE A O 1
ATOM 3235 N N . TRP A 1 409 ? 2.004 28.109 11.539 1 97.38 409 TRP A N 1
ATOM 3236 C CA . TRP A 1 409 ? 2.213 28.734 10.242 1 97.38 409 TRP A CA 1
ATOM 3237 C C . TRP A 1 409 ? 2.795 30.141 10.398 1 97.38 409 TRP A C 1
ATOM 3239 O O . TRP A 1 409 ? 2.1 31.062 10.82 1 97.38 409 TRP A O 1
ATOM 3249 N N . ILE A 1 410 ? 4.074 30.297 10.039 1 97.75 410 ILE A N 1
ATOM 3250 C CA . ILE A 1 410 ? 4.816 31.516 10.344 1 97.75 410 ILE A CA 1
ATOM 3251 C C . ILE A 1 410 ? 4.996 32.344 9.07 1 97.75 410 ILE A C 1
ATOM 3253 O O . ILE A 1 410 ? 5.461 31.828 8.047 1 97.75 410 ILE A O 1
ATOM 3257 N N . HIS A 1 411 ? 4.641 33.562 9.133 1 97.44 411 HIS A N 1
ATOM 3258 C CA . HIS A 1 411 ? 4.793 34.5 8.023 1 97.44 411 HIS A CA 1
ATOM 3259 C C . HIS A 1 411 ? 5.961 35.469 8.266 1 97.44 411 HIS A C 1
ATOM 3261 O O . HIS A 1 411 ? 5.941 36.25 9.219 1 97.44 411 HIS A O 1
ATOM 3267 N N . LEU A 1 412 ? 6.938 35.375 7.43 1 97.75 412 LEU A N 1
ATOM 3268 C CA . LEU A 1 412 ? 8.086 36.281 7.559 1 97.75 412 LEU A CA 1
ATOM 3269 C C . LEU A 1 412 ? 7.758 37.688 7.039 1 97.75 412 LEU A C 1
ATOM 3271 O O . LEU A 1 412 ? 7.211 37.812 5.945 1 97.75 412 LEU A O 1
ATOM 3275 N N . LEU A 1 413 ? 8.125 38.656 7.754 1 96.38 413 LEU A N 1
ATOM 3276 C CA . LEU A 1 413 ? 7.793 40.031 7.406 1 96.38 413 LEU A CA 1
ATOM 3277 C C . LEU A 1 413 ? 8.719 40.562 6.312 1 96.38 413 LEU A C 1
ATOM 3279 O O . LEU A 1 413 ? 8.281 41.281 5.406 1 96.38 413 LEU A O 1
ATOM 3283 N N . SER A 1 414 ? 10.016 40.219 6.398 1 93.5 414 SER A N 1
ATOM 3284 C CA . SER A 1 414 ? 10.984 40.625 5.383 1 93.5 414 SER A CA 1
ATOM 3285 C C . SER A 1 414 ? 11.016 39.656 4.223 1 93.5 414 SER A C 1
ATOM 3287 O O . SER A 1 414 ? 10.875 38.438 4.422 1 93.5 414 SER A O 1
ATOM 3289 N N . PRO A 1 415 ? 11.164 40.156 3.033 1 92.25 415 PRO A N 1
ATOM 3290 C CA . PRO A 1 415 ? 11.273 39.281 1.875 1 92.25 415 PRO A CA 1
ATOM 3291 C C . PRO A 1 415 ? 12.641 38.625 1.763 1 92.25 415 PRO A C 1
ATOM 3293 O O . PRO A 1 415 ? 13.469 39.031 0.948 1 92.25 415 PRO A O 1
ATOM 3296 N N . ILE A 1 416 ? 12.875 37.688 2.473 1 93.12 416 ILE A N 1
ATOM 3297 C CA . ILE A 1 416 ? 14.148 37 2.387 1 93.12 416 ILE A CA 1
ATOM 3298 C C . ILE A 1 416 ? 14.008 35.781 1.458 1 93.12 416 ILE A C 1
ATOM 3300 O O . ILE A 1 416 ? 12.898 35.312 1.216 1 93.12 416 ILE A O 1
ATOM 3304 N N . SER A 1 417 ? 15.148 35.375 0.916 1 93.69 417 SER A N 1
ATOM 3305 C CA . SER A 1 417 ? 15.164 34.156 0.081 1 93.69 417 SER A CA 1
ATOM 3306 C C . SER A 1 417 ? 14.914 32.906 0.911 1 93.69 417 SER A C 1
ATOM 3308 O O . SER A 1 417 ? 15.75 32.531 1.729 1 93.69 417 SER A O 1
ATOM 3310 N N . MET A 1 418 ? 13.828 32.281 0.662 1 93.56 418 MET A N 1
ATOM 3311 C CA . MET A 1 418 ? 13.508 31.062 1.376 1 93.56 418 MET A CA 1
ATOM 3312 C C . MET A 1 418 ? 14.508 29.969 1.046 1 93.56 418 MET A C 1
ATOM 3314 O O . MET A 1 418 ? 14.828 29.141 1.898 1 93.56 418 MET A O 1
ATOM 3318 N N . LYS A 1 419 ? 14.977 29.953 -0.172 1 90.25 419 LYS A N 1
ATOM 3319 C CA . LYS A 1 419 ? 16 29 -0.577 1 90.25 419 LYS A CA 1
ATOM 3320 C C . LYS A 1 419 ? 17.266 29.141 0.271 1 90.25 419 LYS A C 1
ATOM 3322 O O . LYS A 1 419 ? 17.828 28.141 0.722 1 90.25 419 LYS A O 1
ATOM 3327 N N . SER A 1 420 ? 17.656 30.375 0.458 1 93.38 420 SER A N 1
ATOM 3328 C CA . SER A 1 420 ? 18.844 30.641 1.275 1 93.38 420 SER A CA 1
ATOM 3329 C C . SER A 1 420 ? 18.594 30.266 2.734 1 93.38 420 SER A C 1
ATOM 3331 O O . SER A 1 420 ? 19.469 29.688 3.381 1 93.38 420 SER A O 1
ATOM 3333 N N . LEU A 1 421 ? 17.453 30.656 3.193 1 95.5 421 LEU A N 1
ATOM 3334 C CA . LEU A 1 421 ? 17.125 30.328 4.57 1 95.5 421 LEU A CA 1
ATOM 3335 C C . LEU A 1 421 ? 17.141 28.812 4.781 1 95.5 421 LEU A C 1
ATOM 3337 O O . LEU A 1 421 ? 17.734 28.328 5.754 1 95.5 421 LEU A O 1
ATOM 3341 N N . TYR A 1 422 ? 16.531 28.094 3.902 1 92.94 422 TYR A N 1
ATOM 3342 C CA . TYR A 1 422 ? 16.469 26.641 3.98 1 92.94 422 TYR A CA 1
ATOM 3343 C C . TYR A 1 422 ? 17.859 26.031 3.967 1 92.94 422 TYR A C 1
ATOM 3345 O O . TYR A 1 422 ? 18.188 25.172 4.789 1 92.94 422 TYR A O 1
ATOM 3353 N N . ALA A 1 423 ? 18.672 26.422 3.041 1 91.25 423 ALA A N 1
ATOM 3354 C CA . ALA A 1 423 ? 20.016 25.906 2.898 1 91.25 423 ALA A CA 1
ATOM 3355 C C . ALA A 1 423 ? 20.844 26.172 4.148 1 91.25 423 ALA A C 1
ATOM 3357 O O . ALA A 1 423 ? 21.578 25.297 4.629 1 91.25 423 ALA A O 1
ATOM 3358 N N . ARG A 1 424 ? 20.781 27.359 4.656 1 93.88 424 ARG A N 1
ATOM 3359 C CA . ARG A 1 424 ? 21.531 27.734 5.844 1 93.88 424 ARG A CA 1
ATOM 3360 C C . ARG A 1 424 ? 21.031 26.984 7.074 1 93.88 424 ARG A C 1
ATOM 3362 O O . ARG A 1 424 ? 21.828 26.594 7.93 1 93.88 424 ARG A O 1
ATOM 3369 N N . ALA A 1 425 ? 19.703 26.891 7.18 1 95.56 425 ALA A N 1
ATOM 3370 C CA . ALA A 1 425 ? 19.141 26.125 8.281 1 95.56 425 ALA A CA 1
ATOM 3371 C C . ALA A 1 425 ? 19.672 24.688 8.266 1 95.56 425 ALA A C 1
ATOM 3373 O O . ALA A 1 425 ? 20.062 24.156 9.305 1 95.56 425 ALA A O 1
ATOM 3374 N N . ARG A 1 426 ? 19.672 24.078 7.125 1 91.25 426 ARG A N 1
ATOM 3375 C CA . ARG A 1 426 ? 20.156 22.719 6.973 1 91.25 426 ARG A CA 1
ATOM 3376 C C . ARG A 1 426 ? 21.625 22.594 7.395 1 91.25 426 ARG A C 1
ATOM 3378 O O . ARG A 1 426 ? 22.016 21.641 8.062 1 91.25 426 ARG A O 1
ATOM 3385 N N . THR A 1 427 ? 22.406 23.531 6.965 1 90.69 427 THR A N 1
ATOM 3386 C CA . THR A 1 427 ? 23.812 23.562 7.324 1 90.69 427 THR A CA 1
ATOM 3387 C C . THR A 1 427 ? 23.984 23.625 8.836 1 90.69 427 THR A C 1
ATOM 3389 O O . THR A 1 427 ? 24.953 23.094 9.383 1 90.69 427 THR A O 1
ATOM 3392 N N . GLN A 1 428 ? 23.031 24.234 9.461 1 93.31 428 GLN A N 1
ATOM 3393 C CA . GLN A 1 428 ? 23.094 24.375 10.914 1 93.31 428 GLN A CA 1
ATOM 3394 C C . GLN A 1 428 ? 22.375 23.219 11.609 1 93.31 428 GLN A C 1
ATOM 3396 O O . GLN A 1 428 ? 22.156 23.25 12.82 1 93.31 428 GLN A O 1
ATOM 3401 N N . GLY A 1 429 ? 21.906 22.266 10.852 1 93.12 429 GLY A N 1
ATOM 3402 C CA . GLY A 1 429 ? 21.344 21.047 11.414 1 93.12 429 GLY A CA 1
ATOM 3403 C C . GLY A 1 429 ? 19.859 21.156 11.688 1 93.12 429 GLY A C 1
ATOM 3404 O O . GLY A 1 429 ? 19.328 20.438 12.547 1 93.12 429 GLY A O 1
ATOM 3405 N N . ILE A 1 430 ? 19.203 22.078 11.031 1 95.25 430 ILE A N 1
ATOM 3406 C CA . ILE A 1 430 ? 17.766 22.266 11.234 1 95.25 430 ILE A CA 1
ATOM 3407 C C . ILE A 1 430 ? 17.016 21.938 9.953 1 95.25 430 ILE A C 1
ATOM 3409 O O . ILE A 1 430 ? 17.406 22.359 8.867 1 95.25 430 ILE A O 1
ATOM 3413 N N . ILE A 1 431 ? 15.953 21.141 10.094 1 94.12 431 ILE A N 1
ATOM 3414 C CA . ILE A 1 431 ? 15.094 20.875 8.945 1 94.12 431 ILE A CA 1
ATOM 3415 C C . ILE A 1 431 ? 13.781 21.656 9.086 1 94.12 431 ILE A C 1
ATOM 3417 O O . ILE A 1 431 ? 13.133 21.594 10.133 1 94.12 431 ILE A O 1
ATOM 3421 N N . LEU A 1 432 ? 13.477 22.391 8.023 1 92.88 432 LEU A N 1
ATOM 3422 C CA . LEU A 1 432 ? 12.273 23.219 7.973 1 92.88 432 LEU A CA 1
ATOM 3423 C C . LEU A 1 432 ? 11.414 22.844 6.766 1 92.88 432 LEU A C 1
ATOM 3425 O O . LEU A 1 432 ? 11.922 22.281 5.789 1 92.88 432 LEU A O 1
ATOM 3429 N N . ASN A 1 433 ? 10.133 23.188 6.848 1 94.69 433 ASN A N 1
ATOM 3430 C CA . ASN A 1 433 ? 9.258 23.125 5.684 1 94.69 433 ASN A CA 1
ATOM 3431 C C . ASN A 1 433 ? 8.945 24.516 5.133 1 94.69 433 ASN A C 1
ATOM 3433 O O . ASN A 1 433 ? 8.141 25.25 5.707 1 94.69 433 ASN A O 1
ATOM 3437 N N . PRO A 1 434 ? 9.594 24.828 3.99 1 94.94 434 PRO A N 1
ATOM 3438 C CA . PRO A 1 434 ? 9.211 26.094 3.367 1 94.94 434 PRO A CA 1
ATOM 3439 C C . PRO A 1 434 ? 7.773 26.094 2.844 1 94.94 434 PRO A C 1
ATOM 3441 O O . PRO A 1 434 ? 7.309 25.062 2.332 1 94.94 434 PRO A O 1
ATOM 3444 N N . GLY A 1 435 ? 7.16 27.234 2.93 1 94.88 435 GLY A N 1
ATOM 3445 C CA . GLY A 1 435 ? 5.754 27.344 2.578 1 94.88 435 GLY A CA 1
ATOM 3446 C C . GLY A 1 435 ? 5.484 27.078 1.109 1 94.88 435 GLY A C 1
ATOM 3447 O O . GLY A 1 435 ? 4.398 26.625 0.746 1 94.88 435 GLY A O 1
ATOM 3448 N N . HIS A 1 436 ? 6.473 27.297 0.27 1 92.62 436 HIS A N 1
ATOM 3449 C CA . HIS A 1 436 ? 6.266 27.156 -1.168 1 92.62 436 HIS A CA 1
ATOM 3450 C C . HIS A 1 436 ? 5.98 25.719 -1.552 1 92.62 436 HIS A C 1
ATOM 3452 O O . HIS A 1 436 ? 5.473 25.438 -2.643 1 92.62 436 HIS A O 1
ATOM 3458 N N . ILE A 1 437 ? 6.32 24.734 -0.682 1 91.81 437 ILE A N 1
ATOM 3459 C CA . ILE A 1 437 ? 6.031 23.328 -0.943 1 91.81 437 ILE A CA 1
ATOM 3460 C C . ILE A 1 437 ? 4.52 23.109 -0.975 1 91.81 437 ILE A C 1
ATOM 3462 O O . ILE A 1 437 ? 4.035 22.188 -1.63 1 91.81 437 ILE A O 1
ATOM 3466 N N . TYR A 1 438 ? 3.795 24.016 -0.257 1 94.62 438 TYR A N 1
ATOM 3467 C CA . TYR A 1 438 ? 2.348 23.875 -0.144 1 94.62 438 TYR A CA 1
ATOM 3468 C C . TYR A 1 438 ? 1.625 24.781 -1.128 1 94.62 438 TYR A C 1
ATOM 3470 O O . TYR A 1 438 ? 0.42 24.641 -1.348 1 94.62 438 TYR A O 1
ATOM 3478 N N . HIS A 1 439 ? 2.297 25.734 -1.607 1 92.62 439 HIS A N 1
ATOM 3479 C CA . HIS A 1 439 ? 1.848 26.609 -2.695 1 92.62 439 HIS A CA 1
ATOM 3480 C C . HIS A 1 439 ? 2.883 27.672 -3.016 1 92.62 439 HIS A C 1
ATOM 3482 O O . HIS A 1 439 ? 3.52 28.219 -2.111 1 92.62 439 HIS A O 1
ATOM 3488 N N . GLU A 1 440 ? 2.971 28.016 -4.238 1 89.75 440 GLU A N 1
ATOM 3489 C CA . GLU A 1 440 ? 3.99 28.953 -4.695 1 89.75 440 GLU A CA 1
ATOM 3490 C C . GLU A 1 440 ? 3.814 30.312 -4.047 1 89.75 440 GLU A C 1
ATOM 3492 O O . GLU A 1 440 ? 4.793 31.016 -3.787 1 89.75 440 GLU A O 1
ATOM 3497 N N . GLN A 1 441 ? 2.617 30.703 -3.756 1 90.75 441 GLN A N 1
ATOM 3498 C CA . GLN A 1 441 ? 2.328 32.031 -3.189 1 90.75 441 GLN A CA 1
ATOM 3499 C C . GLN A 1 441 ? 2.656 32.062 -1.7 1 90.75 441 GLN A C 1
ATOM 3501 O O . GLN A 1 441 ? 2.586 33.125 -1.073 1 90.75 441 GLN A O 1
ATOM 3506 N N . SER A 1 442 ? 3.033 30.938 -1.175 1 93.25 442 SER A N 1
ATOM 3507 C CA . SER A 1 442 ? 3.404 30.891 0.235 1 93.25 442 SER A CA 1
ATOM 3508 C C . SER A 1 442 ? 4.918 30.922 0.412 1 93.25 442 SER A C 1
ATOM 3510 O O . SER A 1 442 ? 5.465 30.234 1.274 1 93.25 442 SER A O 1
ATOM 3512 N N . SER A 1 443 ? 5.578 31.734 -0.349 1 91.88 443 SER A N 1
ATOM 3513 C CA . SER A 1 443 ? 7.035 31.75 -0.408 1 91.88 443 SER A CA 1
ATOM 3514 C C . SER A 1 443 ? 7.633 32.438 0.82 1 91.88 443 SER A C 1
ATOM 3516 O O . SER A 1 443 ? 8.82 32.281 1.11 1 91.88 443 SER A O 1
ATOM 3518 N N . ARG A 1 444 ? 6.812 33.156 1.6 1 95.44 444 ARG A N 1
ATOM 3519 C CA . ARG A 1 444 ? 7.328 33.844 2.785 1 95.44 444 ARG A CA 1
ATOM 3520 C C . ARG A 1 444 ? 6.879 33.125 4.059 1 95.44 444 ARG A C 1
ATOM 3522 O O . ARG A 1 444 ? 6.945 33.688 5.148 1 95.44 444 ARG A O 1
ATOM 3529 N N . TYR A 1 445 ? 6.395 31.938 3.885 1 96.56 445 TYR A N 1
ATOM 3530 C CA . TYR A 1 445 ? 5.871 31.203 5.035 1 96.56 445 TYR A CA 1
ATOM 3531 C C . TYR A 1 445 ? 6.75 30 5.359 1 96.56 445 TYR A C 1
ATOM 3533 O O . TYR A 1 445 ? 7.43 29.469 4.484 1 96.56 445 TYR A O 1
ATOM 3541 N N . ILE A 1 446 ? 6.766 29.641 6.637 1 96.94 446 ILE A N 1
ATOM 3542 C CA . ILE A 1 446 ? 7.371 28.406 7.156 1 96.94 446 ILE A CA 1
ATOM 3543 C C . ILE A 1 446 ? 6.344 27.641 7.977 1 96.94 446 ILE A C 1
ATOM 3545 O O . ILE A 1 446 ? 5.625 28.219 8.789 1 96.94 446 ILE A O 1
ATOM 3549 N N . ARG A 1 447 ? 6.199 26.375 7.676 1 97.38 447 ARG A N 1
ATOM 3550 C CA . ARG A 1 447 ? 5.441 25.516 8.594 1 97.38 447 ARG A CA 1
ATOM 3551 C C . ARG A 1 447 ? 6.352 24.922 9.664 1 97.38 447 ARG A C 1
ATOM 3553 O O . ARG A 1 447 ? 7.191 24.078 9.375 1 97.38 447 ARG A O 1
ATOM 3560 N N . LEU A 1 448 ? 6.191 25.328 10.844 1 97.75 448 LEU A N 1
ATOM 3561 C CA . LEU A 1 448 ? 6.984 24.828 11.969 1 97.75 448 LEU A CA 1
ATOM 3562 C C . LEU A 1 448 ? 6.227 23.766 12.75 1 97.75 448 LEU A C 1
ATOM 3564 O O . LEU A 1 448 ? 5.082 23.984 13.148 1 97.75 448 LEU A O 1
ATOM 3568 N N . SER A 1 449 ? 6.848 22.641 12.953 1 97.88 449 SER A N 1
ATOM 3569 C CA . SER A 1 449 ? 6.246 21.562 13.75 1 97.88 449 SER A CA 1
ATOM 3570 C C . SER A 1 449 ? 6.75 21.594 15.188 1 97.88 449 SER A C 1
ATOM 3572 O O . SER A 1 449 ? 7.957 21.672 15.422 1 97.88 449 SER A O 1
ATOM 3574 N N . TYR A 1 450 ? 5.891 21.578 16.094 1 97.94 450 TYR A N 1
ATOM 3575 C CA . TYR A 1 450 ? 6.277 21.484 17.5 1 97.94 450 TYR A CA 1
ATOM 3576 C C . TYR A 1 450 ? 6.012 20.094 18.047 1 97.94 450 TYR A C 1
ATOM 3578 O O . TYR A 1 450 ? 6.164 19.844 19.25 1 97.94 450 TYR A O 1
ATOM 3586 N N . ALA A 1 451 ? 5.688 19.172 17.188 1 97.31 451 ALA A N 1
ATOM 3587 C CA . ALA A 1 451 ? 5.145 17.891 17.625 1 97.31 451 ALA A CA 1
ATOM 3588 C C . ALA A 1 451 ? 6.246 16.844 17.75 1 97.31 451 ALA A C 1
ATOM 3590 O O . ALA A 1 451 ? 6.066 15.812 18.422 1 97.31 451 ALA A O 1
ATOM 3591 N N . TYR A 1 452 ? 7.41 17.047 17.188 1 95.75 452 TYR A N 1
ATOM 3592 C CA . TYR A 1 452 ? 8.359 15.945 17.062 1 95.75 452 TYR A CA 1
ATOM 3593 C C . TYR A 1 452 ? 9.617 16.203 17.875 1 95.75 452 TYR A C 1
ATOM 3595 O O . TYR A 1 452 ? 10.016 15.383 18.688 1 95.75 452 TYR A O 1
ATOM 3603 N N . ALA A 1 453 ? 10.305 17.328 17.703 1 95.81 453 ALA A N 1
ATOM 3604 C CA . ALA A 1 453 ? 11.594 17.625 18.328 1 95.81 453 ALA A CA 1
ATOM 3605 C C . ALA A 1 453 ? 11.484 17.594 19.844 1 95.81 453 ALA A C 1
ATOM 3607 O O . ALA A 1 453 ? 10.43 17.922 20.406 1 95.81 453 ALA A O 1
ATOM 3608 N N . SER A 1 454 ? 12.547 17.266 20.516 1 95.19 454 SER A N 1
ATOM 3609 C CA . SER A 1 454 ? 12.578 17.391 21.984 1 95.19 454 SER A CA 1
ATOM 3610 C C . SER A 1 454 ? 12.414 18.844 22.406 1 95.19 454 SER A C 1
ATOM 3612 O O . SER A 1 454 ? 12.625 19.766 21.609 1 95.19 454 SER A O 1
ATOM 3614 N N . MET A 1 455 ? 12.031 19.016 23.656 1 95.44 455 MET A N 1
ATOM 3615 C CA . MET A 1 455 ? 11.891 20.375 24.172 1 95.44 455 MET A CA 1
ATOM 3616 C C . MET A 1 455 ? 13.203 21.141 24.031 1 95.44 455 MET A C 1
ATOM 3618 O O . MET A 1 455 ? 13.188 22.328 23.688 1 95.44 455 MET A O 1
ATOM 3622 N N . GLN A 1 456 ? 14.273 20.453 24.25 1 96.31 456 GLN A N 1
ATOM 3623 C CA . GLN A 1 456 ? 15.594 21.062 24.094 1 96.31 456 GLN A CA 1
ATOM 3624 C C . GLN A 1 456 ? 15.859 21.438 22.641 1 96.31 456 GLN A C 1
ATOM 3626 O O . GLN A 1 456 ? 16.344 22.531 22.359 1 96.31 456 GLN A O 1
ATOM 3631 N N . ASP A 1 457 ? 15.539 20.531 21.781 1 96.44 457 ASP A N 1
ATOM 3632 C CA . ASP A 1 457 ? 15.758 20.781 20.359 1 96.44 457 ASP A CA 1
ATOM 3633 C C . ASP A 1 457 ? 14.852 21.891 19.859 1 96.44 457 ASP A C 1
ATOM 3635 O O . ASP A 1 457 ? 15.242 22.656 18.969 1 96.44 457 ASP A O 1
ATOM 3639 N N . LEU A 1 458 ? 13.656 22.016 20.391 1 97.06 458 LEU A N 1
ATOM 3640 C CA . LEU A 1 458 ? 12.773 23.109 20.031 1 97.06 458 LEU A CA 1
ATOM 3641 C C . LEU A 1 458 ? 13.406 24.453 20.406 1 97.06 458 LEU A C 1
ATOM 3643 O O . LEU A 1 458 ? 13.367 25.406 19.609 1 97.06 458 LEU A O 1
ATOM 3647 N N . GLU A 1 459 ? 13.945 24.453 21.547 1 97.75 459 GLU A N 1
ATOM 3648 C CA . GLU A 1 459 ? 14.578 25.688 22.016 1 97.75 459 GLU A CA 1
ATOM 3649 C C . GLU A 1 459 ? 15.766 26.078 21.141 1 97.75 459 GLU A C 1
ATOM 3651 O O . GLU A 1 459 ? 15.844 27.203 20.656 1 97.75 459 GLU A O 1
ATOM 3656 N N . ILE A 1 460 ? 16.656 25.109 20.906 1 97.94 460 ILE A N 1
ATOM 3657 C CA . ILE A 1 460 ? 17.844 25.344 20.094 1 97.94 460 ILE A CA 1
ATOM 3658 C C . ILE A 1 460 ? 17.453 25.703 18.672 1 97.94 460 ILE A C 1
ATOM 3660 O O . ILE A 1 460 ? 17.953 26.672 18.094 1 97.94 460 ILE A O 1
ATOM 3664 N N . GLY A 1 461 ? 16.547 24.953 18.141 1 98 461 GLY A N 1
ATOM 3665 C CA . GLY A 1 461 ? 16.156 25.125 16.75 1 98 461 GLY A CA 1
ATOM 3666 C C . GLY A 1 461 ? 15.484 26.453 16.484 1 98 461 GLY A C 1
ATOM 3667 O O . GLY A 1 461 ? 15.82 27.141 15.508 1 98 461 GLY A O 1
ATOM 3668 N N . ILE A 1 462 ? 14.555 26.875 17.328 1 98.25 462 ILE A N 1
ATOM 3669 C CA . ILE A 1 462 ? 13.82 28.125 17.125 1 98.25 462 ILE A CA 1
ATOM 3670 C C . ILE A 1 462 ? 14.742 29.312 17.344 1 98.25 462 ILE A C 1
ATOM 3672 O O . ILE A 1 462 ? 14.664 30.312 16.625 1 98.25 462 ILE A O 1
ATOM 3676 N N . ARG A 1 463 ? 15.602 29.203 18.297 1 98.12 463 ARG A N 1
ATOM 3677 C CA . ARG A 1 463 ? 16.594 30.25 18.516 1 98.12 463 ARG A CA 1
ATOM 3678 C C . ARG A 1 463 ? 17.469 30.438 17.281 1 98.12 463 ARG A C 1
ATOM 3680 O O . ARG A 1 463 ? 17.656 31.562 16.812 1 98.12 463 ARG A O 1
ATOM 3687 N N . LYS A 1 464 ? 18 29.359 16.797 1 97.94 464 LYS A N 1
ATOM 3688 C CA . LYS A 1 464 ? 18.844 29.406 15.609 1 97.94 464 LYS A CA 1
ATOM 3689 C C . LYS A 1 464 ? 18.078 29.953 14.414 1 97.94 464 LYS A C 1
ATOM 3691 O O . LYS A 1 464 ? 18.625 30.703 13.602 1 97.94 464 LYS A O 1
ATOM 3696 N N . LEU A 1 465 ? 16.859 29.531 14.297 1 97.5 465 LEU A N 1
ATOM 3697 C CA . LEU A 1 465 ? 16.016 30.016 13.211 1 97.5 465 LEU A CA 1
ATOM 3698 C C . LEU A 1 465 ? 15.867 31.531 13.273 1 97.5 465 LEU A C 1
ATOM 3700 O O . LEU A 1 465 ? 15.961 32.188 12.242 1 97.5 465 LEU A O 1
ATOM 3704 N N . GLY A 1 466 ? 15.586 32.062 14.453 1 97.56 466 GLY A N 1
ATOM 3705 C CA . GLY A 1 466 ? 15.508 33.5 14.633 1 97.56 466 GLY A CA 1
ATOM 3706 C C . GLY A 1 466 ? 16.781 34.219 14.203 1 97.56 466 GLY A C 1
ATOM 3707 O O . GLY A 1 466 ? 16.703 35.25 13.539 1 97.56 466 GLY A O 1
ATOM 3708 N N . LEU A 1 467 ? 17.906 33.656 14.594 1 97.56 467 LEU A N 1
ATOM 3709 C CA . LEU A 1 467 ? 19.203 34.25 14.234 1 97.56 467 LEU A CA 1
ATOM 3710 C C . LEU A 1 467 ? 19.391 34.25 12.719 1 97.56 467 LEU A C 1
ATOM 3712 O O . LEU A 1 467 ? 19.875 35.219 12.148 1 97.56 467 LEU A O 1
ATOM 3716 N N . LEU A 1 468 ? 19.031 33.156 12.125 1 97.38 468 LEU A N 1
ATOM 3717 C CA . LEU A 1 468 ? 19.172 33.031 10.68 1 97.38 468 LEU A CA 1
ATOM 3718 C C . LEU A 1 468 ? 18.297 34.031 9.953 1 97.38 468 LEU A C 1
ATOM 3720 O O . LEU A 1 468 ? 18.734 34.656 8.992 1 97.38 468 LEU A O 1
ATOM 3724 N N . ILE A 1 469 ? 17.047 34.188 10.398 1 97.19 469 ILE A N 1
ATOM 3725 C CA . ILE A 1 469 ? 16.109 35.125 9.773 1 97.19 469 ILE A CA 1
ATOM 3726 C C . ILE A 1 469 ? 16.609 36.562 9.93 1 97.19 469 ILE A C 1
ATOM 3728 O O . ILE A 1 469 ? 16.562 37.344 8.984 1 97.19 469 ILE A O 1
ATOM 3732 N N . ARG A 1 470 ? 17.141 36.875 11.055 1 96.12 470 ARG A N 1
ATOM 3733 C CA . ARG A 1 470 ? 17.688 38.219 11.32 1 96.12 470 ARG A CA 1
ATOM 3734 C C . ARG A 1 470 ? 18.875 38.5 10.414 1 96.12 470 ARG A C 1
ATOM 3736 O O . ARG A 1 470 ? 19.016 39.625 9.898 1 96.12 470 ARG A O 1
ATOM 3743 N N . SER A 1 471 ? 19.656 37.531 10.266 1 95.75 471 SER A N 1
ATOM 3744 C CA . SER A 1 471 ? 20.859 37.719 9.461 1 95.75 471 SER A CA 1
ATOM 3745 C C . SER A 1 471 ? 20.516 37.906 7.992 1 95.75 471 SER A C 1
ATOM 3747 O O . SER A 1 471 ? 21.25 38.531 7.25 1 95.75 471 SER A O 1
ATOM 3749 N N . LEU A 1 472 ? 19.5 37.312 7.578 1 94.62 472 LEU A N 1
ATOM 3750 C CA . LEU A 1 472 ? 19.109 37.375 6.168 1 94.62 472 LEU A CA 1
ATOM 3751 C C . LEU A 1 472 ? 18.25 38.594 5.891 1 94.62 472 LEU A C 1
ATOM 3753 O O . LEU A 1 472 ? 18.094 39 4.734 1 94.62 472 LEU A O 1
ATOM 3757 N N . SER A 1 473 ? 17.672 39.125 6.949 1 89.5 473 SER A N 1
ATOM 3758 C CA . SER A 1 473 ? 16.797 40.312 6.812 1 89.5 473 SER A CA 1
ATOM 3759 C C . SER A 1 473 ? 17.625 41.594 6.719 1 89.5 473 SER A C 1
ATOM 3761 O O . SER A 1 473 ? 17.266 42.5 5.988 1 89.5 473 SER A O 1
ATOM 3763 N N . MET B 1 1 ? -48.531 -6.273 31.953 1 24.44 1 MET B N 1
ATOM 3764 C CA . MET B 1 1 ? -47.781 -7.152 31.047 1 24.44 1 MET B CA 1
ATOM 3765 C C . MET B 1 1 ? -47.594 -6.496 29.688 1 24.44 1 MET B C 1
ATOM 3767 O O . MET B 1 1 ? -48.469 -6.57 28.828 1 24.44 1 MET B O 1
ATOM 3771 N N . LEU B 1 2 ? -47.25 -5.289 29.562 1 32.41 2 LEU B N 1
ATOM 3772 C CA . LEU B 1 2 ? -47.125 -4.473 28.359 1 32.41 2 LEU B CA 1
ATOM 3773 C C . LEU B 1 2 ? -46.344 -5.215 27.281 1 32.41 2 LEU B C 1
ATOM 3775 O O . LEU B 1 2 ? -45.219 -5.648 27.5 1 32.41 2 LEU B O 1
ATOM 3779 N N . SER B 1 3 ? -47.031 -6.02 26.422 1 34.47 3 SER B N 1
ATOM 3780 C CA . SER B 1 3 ? -46.562 -6.938 25.391 1 34.47 3 SER B CA 1
ATOM 3781 C C . SER B 1 3 ? -45.438 -6.312 24.562 1 34.47 3 SER B C 1
ATOM 3783 O O . SER B 1 3 ? -45.531 -5.148 24.172 1 34.47 3 SER B O 1
ATOM 3785 N N . LYS B 1 4 ? -44.219 -6.492 24.828 1 42.59 4 LYS B N 1
ATOM 3786 C CA . LYS B 1 4 ? -43.031 -6.184 24.031 1 42.59 4 LYS B CA 1
ATOM 3787 C C . LYS B 1 4 ? -43.312 -6.328 22.531 1 42.59 4 LYS B C 1
ATOM 3789 O O . LYS B 1 4 ? -43.312 -7.441 22 1 42.59 4 LYS B O 1
ATOM 3794 N N . THR B 1 5 ? -44.281 -5.836 21.828 1 46.62 5 THR B N 1
ATOM 3795 C CA . THR B 1 5 ? -44.781 -5.957 20.469 1 46.62 5 THR B CA 1
ATOM 3796 C C . THR B 1 5 ? -43.625 -6.012 19.484 1 46.62 5 THR B C 1
ATOM 3798 O O . THR B 1 5 ? -42.906 -5.031 19.312 1 46.62 5 THR B O 1
ATOM 3801 N N . SER B 1 6 ? -42.875 -7.094 19.234 1 63.72 6 SER B N 1
ATOM 3802 C CA . SER B 1 6 ? -41.75 -7.504 18.438 1 63.72 6 SER B CA 1
ATOM 3803 C C . SER B 1 6 ? -41.875 -7.039 16.984 1 63.72 6 SER B C 1
ATOM 3805 O O . SER B 1 6 ? -42.906 -7.262 16.359 1 63.72 6 SER B O 1
ATOM 3807 N N . ILE B 1 7 ? -41.312 -5.98 16.531 1 77.12 7 ILE B N 1
ATOM 3808 C CA . ILE B 1 7 ? -41.312 -5.465 15.164 1 77.12 7 ILE B CA 1
ATOM 3809 C C . ILE B 1 7 ? -41.188 -6.617 14.172 1 77.12 7 ILE B C 1
ATOM 3811 O O . ILE B 1 7 ? -40.312 -7.484 14.328 1 77.12 7 ILE B O 1
ATOM 3815 N N . PRO B 1 8 ? -42.344 -6.805 13.344 1 85.94 8 PRO B N 1
ATOM 3816 C CA . PRO B 1 8 ? -42.25 -7.844 12.312 1 85.94 8 PRO B CA 1
ATOM 3817 C C . PRO B 1 8 ? -40.906 -7.824 11.57 1 85.94 8 PRO B C 1
ATOM 3819 O O . PRO B 1 8 ? -40.344 -6.758 11.375 1 85.94 8 PRO B O 1
ATOM 3822 N N . LYS B 1 9 ? -40.406 -8.961 11.219 1 90.44 9 LYS B N 1
ATOM 3823 C CA . LYS B 1 9 ? -39.125 -9.125 10.594 1 90.44 9 LYS B CA 1
ATOM 3824 C C . LYS B 1 9 ? -39 -8.305 9.312 1 90.44 9 LYS B C 1
ATOM 3826 O O . LYS B 1 9 ? -37.938 -7.746 9.008 1 90.44 9 LYS B O 1
ATOM 3831 N N . TYR B 1 10 ? -40.125 -8.266 8.508 1 91.31 10 TYR B N 1
ATOM 3832 C CA . TYR B 1 10 ? -40.062 -7.48 7.281 1 91.31 10 TYR B CA 1
ATOM 3833 C C . TYR B 1 10 ? -39.875 -6.004 7.586 1 91.31 10 TYR B C 1
ATOM 3835 O O . TYR B 1 10 ? -39.188 -5.289 6.832 1 91.31 10 TYR B O 1
ATOM 3843 N N . GLU B 1 11 ? -40.375 -5.512 8.664 1 91.56 11 GLU B N 1
ATOM 3844 C CA . GLU B 1 11 ? -40.188 -4.121 9.07 1 91.56 11 GLU B CA 1
ATOM 3845 C C . GLU B 1 11 ? -38.719 -3.854 9.469 1 91.56 11 GLU B C 1
ATOM 3847 O O . GLU B 1 11 ? -38.219 -2.754 9.25 1 91.56 11 GLU B O 1
ATOM 3852 N N . LYS B 1 12 ? -38.188 -4.824 10.086 1 92.25 12 LYS B N 1
ATOM 3853 C CA . LYS B 1 12 ? -36.781 -4.699 10.422 1 92.25 12 LYS B CA 1
ATOM 3854 C C . LYS B 1 12 ? -35.938 -4.512 9.172 1 92.25 12 LYS B C 1
ATOM 3856 O O . LYS B 1 12 ? -35 -3.701 9.156 1 92.25 12 LYS B O 1
ATOM 3861 N N . ILE B 1 13 ? -36.219 -5.289 8.148 1 93.44 13 ILE B N 1
ATOM 3862 C CA . ILE B 1 13 ? -35.5 -5.184 6.871 1 93.44 13 ILE B CA 1
ATOM 3863 C C . ILE B 1 13 ? -35.75 -3.803 6.266 1 93.44 13 ILE B C 1
ATOM 3865 O O . ILE B 1 13 ? -34.812 -3.164 5.777 1 93.44 13 ILE B O 1
ATOM 3869 N N . MET B 1 14 ? -37 -3.367 6.324 1 92.31 14 MET B N 1
ATOM 3870 C CA . MET B 1 14 ? -37.344 -2.047 5.793 1 92.31 14 MET B CA 1
ATOM 3871 C C . MET B 1 14 ? -36.531 -0.959 6.512 1 92.31 14 MET B C 1
ATOM 3873 O O . MET B 1 14 ? -36 -0.058 5.875 1 92.31 14 MET B O 1
ATOM 3877 N N . ARG B 1 15 ? -36.531 -1.046 7.824 1 91 15 ARG B N 1
ATOM 3878 C CA . ARG B 1 15 ? -35.812 -0.059 8.617 1 91 15 ARG B CA 1
ATOM 3879 C C . ARG B 1 15 ? -34.312 -0.06 8.273 1 91 15 ARG B C 1
ATOM 3881 O O . ARG B 1 15 ? -33.688 1 8.195 1 91 15 ARG B O 1
ATOM 3888 N N . TYR B 1 16 ? -33.812 -1.271 8.109 1 91.81 16 TYR B N 1
ATOM 3889 C CA . TYR B 1 16 ? -32.406 -1.425 7.738 1 91.81 16 TYR B CA 1
ATOM 3890 C C . TYR B 1 16 ? -32.125 -0.726 6.418 1 91.81 16 TYR B C 1
ATOM 3892 O O . TYR B 1 16 ? -31.156 0.048 6.32 1 91.81 16 TYR B O 1
ATOM 3900 N N . ILE B 1 17 ? -32.875 -0.951 5.422 1 91.5 17 ILE B N 1
ATOM 3901 C CA . ILE B 1 17 ? -32.688 -0.395 4.086 1 91.5 17 ILE B CA 1
ATOM 3902 C C . ILE B 1 17 ? -32.875 1.12 4.125 1 91.5 17 ILE B C 1
ATOM 3904 O O . ILE B 1 17 ? -32.062 1.864 3.561 1 91.5 17 ILE B O 1
ATOM 3908 N N . LYS B 1 18 ? -33.875 1.589 4.852 1 90.19 18 LYS B N 1
ATOM 3909 C CA . LYS B 1 18 ? -34.125 3.023 4.984 1 90.19 18 LYS B CA 1
ATOM 3910 C C . LYS B 1 18 ? -32.938 3.717 5.66 1 90.19 18 LYS B C 1
ATOM 3912 O O . LYS B 1 18 ? -32.562 4.828 5.277 1 90.19 18 LYS B O 1
ATOM 3917 N N . GLU B 1 19 ? -32.406 3.049 6.613 1 89.25 19 GLU B N 1
ATOM 3918 C CA . GLU B 1 19 ? -31.25 3.607 7.328 1 89.25 19 GLU B CA 1
ATOM 3919 C C . GLU B 1 19 ? -30.047 3.732 6.41 1 89.25 19 GLU B C 1
ATOM 3921 O O . GLU B 1 19 ? -29.344 4.746 6.434 1 89.25 19 GLU B O 1
ATOM 3926 N N . LYS B 1 20 ? -29.766 2.691 5.594 1 91.06 20 LYS B N 1
ATOM 3927 C CA . LYS B 1 20 ? -28.656 2.723 4.645 1 91.06 20 LYS B CA 1
ATOM 3928 C C . LYS B 1 20 ? -28.812 3.877 3.656 1 91.06 20 LYS B C 1
ATOM 3930 O O . LYS B 1 20 ? -27.844 4.559 3.328 1 91.06 20 LYS B O 1
ATOM 3935 N N . ILE B 1 21 ? -30.016 4.094 3.244 1 86.81 21 ILE B N 1
ATOM 3936 C CA . ILE B 1 21 ? -30.312 5.137 2.27 1 86.81 21 ILE B CA 1
ATOM 3937 C C . ILE B 1 21 ? -30.188 6.512 2.928 1 86.81 21 ILE B C 1
ATOM 3939 O O . ILE B 1 21 ? -29.531 7.402 2.391 1 86.81 21 ILE B O 1
ATOM 3943 N N . SER B 1 22 ? -30.719 6.641 4.164 1 85 22 SER B N 1
ATOM 3944 C CA . SER B 1 22 ? -30.75 7.926 4.852 1 85 22 SER B CA 1
ATOM 3945 C C . SER B 1 22 ? -29.344 8.359 5.277 1 85 22 SER B C 1
ATOM 3947 O O . SER B 1 22 ? -29.062 9.555 5.348 1 85 22 SER B O 1
ATOM 3949 N N . ASN B 1 23 ? -28.531 7.363 5.492 1 85.81 23 ASN B N 1
ATOM 3950 C CA . ASN B 1 23 ? -27.172 7.664 5.926 1 85.81 23 ASN B CA 1
ATOM 3951 C C . ASN B 1 23 ? -26.25 7.887 4.738 1 85.81 23 ASN B C 1
ATOM 3953 O O . ASN B 1 23 ? -25.062 8.164 4.918 1 85.81 23 ASN B O 1
ATOM 3957 N N . GLY B 1 24 ? -26.734 7.746 3.58 1 84 24 GLY B N 1
ATOM 3958 C CA . GLY B 1 24 ? -25.938 7.984 2.387 1 84 24 GLY B CA 1
ATOM 3959 C C . GLY B 1 24 ? -25.047 6.812 2.018 1 84 24 GLY B C 1
ATOM 3960 O O . GLY B 1 24 ? -24.203 6.918 1.118 1 84 24 GLY B O 1
ATOM 3961 N N . GLU B 1 25 ? -25.188 5.719 2.705 1 88 25 GLU B N 1
ATOM 3962 C CA . GLU B 1 25 ? -24.406 4.523 2.381 1 88 25 GLU B CA 1
ATOM 3963 C C . GLU B 1 25 ? -24.844 3.926 1.048 1 88 25 GLU B C 1
ATOM 3965 O O . GLU B 1 25 ? -24.031 3.34 0.327 1 88 25 GLU B O 1
ATOM 3970 N N . TRP B 1 26 ? -26.188 3.932 0.808 1 88.31 26 TRP B N 1
ATOM 3971 C CA . TRP B 1 26 ? -26.781 3.543 -0.466 1 88.31 26 TRP B CA 1
ATOM 3972 C C . TRP B 1 26 ? -27.422 4.742 -1.151 1 88.31 26 TRP B C 1
ATOM 3974 O O . TRP B 1 26 ? -28.656 4.898 -1.114 1 88.31 26 TRP B O 1
ATOM 3984 N N . PRO B 1 27 ? -26.578 5.598 -1.826 1 81.56 27 PRO B N 1
ATOM 3985 C CA . PRO B 1 27 ? -27.156 6.742 -2.529 1 81.56 27 PRO B CA 1
ATOM 3986 C C . PRO B 1 27 ? -28.047 6.328 -3.705 1 81.56 27 PRO B C 1
ATOM 3988 O O . PRO B 1 27 ? -28.125 5.141 -4.031 1 81.56 27 PRO B O 1
ATOM 3991 N N . ILE B 1 28 ? -28.719 7.289 -4.258 1 80.5 28 ILE B N 1
ATOM 3992 C CA . ILE B 1 28 ? -29.562 7.039 -5.414 1 80.5 28 ILE B CA 1
ATOM 3993 C C . ILE B 1 28 ? -28.766 6.363 -6.52 1 80.5 28 ILE B C 1
ATOM 3995 O O . ILE B 1 28 ? -27.625 6.754 -6.793 1 80.5 28 ILE B O 1
ATOM 3999 N N . GLY B 1 29 ? -29.344 5.316 -7.008 1 78.38 29 GLY B N 1
ATOM 4000 C CA . GLY B 1 29 ? -28.672 4.566 -8.055 1 78.38 29 GLY B CA 1
ATOM 4001 C C . GLY B 1 29 ? -27.953 3.338 -7.543 1 78.38 29 GLY B C 1
ATOM 4002 O O . GLY B 1 29 ? -27.578 2.457 -8.32 1 78.38 29 GLY B O 1
ATOM 4003 N N . SER B 1 30 ? -27.828 3.242 -6.277 1 83.62 30 SER B N 1
ATOM 4004 C CA . SER B 1 30 ? -27.125 2.107 -5.68 1 83.62 30 SER B CA 1
ATOM 4005 C C . SER B 1 30 ? -27.938 0.826 -5.812 1 83.62 30 SER B C 1
ATOM 4007 O O . SER B 1 30 ? -29.172 0.841 -5.648 1 83.62 30 SER B O 1
ATOM 4009 N N . LYS B 1 31 ? -27.281 -0.195 -6.164 1 84.88 31 LYS B N 1
ATOM 4010 C CA . LYS B 1 31 ? -27.906 -1.519 -6.121 1 84.88 31 LYS B CA 1
ATOM 4011 C C . LYS B 1 31 ? -27.859 -2.096 -4.711 1 84.88 31 LYS B C 1
ATOM 4013 O O . LYS B 1 31 ? -26.828 -2.066 -4.047 1 84.88 31 LYS B O 1
ATOM 4018 N N . ILE B 1 32 ? -29 -2.514 -4.246 1 89.44 32 ILE B N 1
ATOM 4019 C CA . ILE B 1 32 ? -29.016 -3.111 -2.914 1 89.44 32 ILE B CA 1
ATOM 4020 C C . ILE B 1 32 ? -28.766 -4.613 -3.02 1 89.44 32 ILE B C 1
ATOM 4022 O O . ILE B 1 32 ? -28.812 -5.184 -4.109 1 89.44 32 ILE B O 1
ATOM 4026 N N . PRO B 1 33 ? -28.391 -5.258 -1.976 1 86.69 33 PRO B N 1
ATOM 4027 C CA . PRO B 1 33 ? -28.172 -6.707 -2 1 86.69 33 PRO B CA 1
ATOM 4028 C C . PRO B 1 33 ? -29.359 -7.473 -2.559 1 86.69 33 PRO B C 1
ATOM 4030 O O . PRO B 1 33 ? -30.5 -7.012 -2.445 1 86.69 33 PRO B O 1
ATOM 4033 N N . SER B 1 34 ? -29.094 -8.586 -3.125 1 86.56 34 SER B N 1
ATOM 4034 C CA . SER B 1 34 ? -30.141 -9.422 -3.703 1 86.56 34 SER B CA 1
ATOM 4035 C C . SER B 1 34 ? -31.078 -9.953 -2.627 1 86.56 34 SER B C 1
ATOM 4037 O O . SER B 1 34 ? -30.766 -9.906 -1.437 1 86.56 34 SER B O 1
ATOM 4039 N N . GLN B 1 35 ? -32.281 -10.391 -3.064 1 89.44 35 GLN B N 1
ATOM 4040 C CA . GLN B 1 35 ? -33.25 -10.969 -2.152 1 89.44 35 GLN B CA 1
ATOM 4041 C C . GLN B 1 35 ? -32.656 -12.141 -1.375 1 89.44 35 GLN B C 1
ATOM 4043 O O . GLN B 1 35 ? -32.906 -12.273 -0.172 1 89.44 35 GLN B O 1
ATOM 4048 N N . ARG B 1 36 ? -31.875 -12.891 -2.078 1 84 36 ARG B N 1
ATOM 4049 C CA . ARG B 1 36 ? -31.25 -14.055 -1.451 1 84 36 ARG B CA 1
ATOM 4050 C C . ARG B 1 36 ? -30.266 -13.633 -0.37 1 84 36 ARG B C 1
ATOM 4052 O O . ARG B 1 36 ? -30.234 -14.227 0.712 1 84 36 ARG B O 1
ATOM 4059 N N . GLN B 1 37 ? -29.484 -12.656 -0.652 1 85.44 37 GLN B N 1
ATOM 4060 C CA . GLN B 1 37 ? -28.484 -12.164 0.293 1 85.44 37 GLN B CA 1
ATOM 4061 C C . GLN B 1 37 ? -29.156 -11.562 1.529 1 85.44 37 GLN B C 1
ATOM 4063 O O . GLN B 1 37 ? -28.703 -11.805 2.656 1 85.44 37 GLN B O 1
ATOM 4068 N N . LEU B 1 38 ? -30.188 -10.773 1.334 1 90.75 38 LEU B N 1
ATOM 4069 C CA . LEU B 1 38 ? -30.906 -10.172 2.447 1 90.75 38 LEU B CA 1
ATOM 4070 C C . LEU B 1 38 ? -31.578 -11.242 3.307 1 90.75 38 LEU B C 1
ATOM 4072 O O . LEU B 1 38 ? -31.594 -11.133 4.535 1 90.75 38 LEU B O 1
ATOM 4076 N N . ALA B 1 39 ? -32.125 -12.234 2.639 1 90.88 39 ALA B N 1
ATOM 4077 C CA . ALA B 1 39 ? -32.75 -13.328 3.371 1 90.88 39 ALA B CA 1
ATOM 4078 C C . ALA B 1 39 ? -31.75 -14.031 4.285 1 90.88 39 ALA B C 1
ATOM 4080 O O . ALA B 1 39 ? -32.062 -14.344 5.438 1 90.88 39 ALA B O 1
ATOM 4081 N N . LYS B 1 40 ? -30.625 -14.242 3.75 1 85.69 40 LYS B N 1
ATOM 4082 C CA . LYS B 1 40 ? -29.562 -14.883 4.523 1 85.69 40 LYS B CA 1
ATOM 4083 C C . LYS B 1 40 ? -29.109 -13.984 5.676 1 85.69 40 LYS B C 1
ATOM 4085 O O . LYS B 1 40 ? -28.938 -14.461 6.801 1 85.69 40 LYS B O 1
ATOM 4090 N N . GLU B 1 41 ? -28.906 -12.758 5.391 1 86.62 41 GLU B N 1
ATOM 4091 C CA . GLU B 1 41 ? -28.391 -11.797 6.371 1 86.62 41 GLU B CA 1
ATOM 4092 C C . GLU B 1 41 ? -29.359 -11.648 7.543 1 86.62 41 GLU B C 1
ATOM 4094 O O . GLU B 1 41 ? -28.938 -11.508 8.688 1 86.62 41 GLU B O 1
ATOM 4099 N N . PHE B 1 42 ? -30.672 -11.648 7.285 1 91.31 42 PHE B N 1
ATOM 4100 C CA . PHE B 1 42 ? -31.672 -11.422 8.32 1 91.31 42 PHE B CA 1
ATOM 4101 C C . PHE B 1 42 ? -32.25 -12.734 8.812 1 91.31 42 PHE B C 1
ATOM 4103 O O . PHE B 1 42 ? -33.125 -12.75 9.695 1 91.31 42 PHE B O 1
ATOM 4110 N N . ASN B 1 43 ? -31.703 -13.82 8.25 1 90.5 43 ASN B N 1
ATOM 4111 C CA . ASN B 1 43 ? -32.188 -15.156 8.609 1 90.5 43 ASN B CA 1
ATOM 4112 C C . ASN B 1 43 ? -33.688 -15.266 8.492 1 90.5 43 ASN B C 1
ATOM 4114 O O . ASN B 1 43 ? -34.375 -15.625 9.453 1 90.5 43 ASN B O 1
ATOM 4118 N N . VAL B 1 44 ? -34.25 -14.906 7.371 1 93 44 VAL B N 1
ATOM 4119 C CA . VAL B 1 44 ? -35.688 -14.953 7.086 1 93 44 VAL B CA 1
ATOM 4120 C C . VAL B 1 44 ? -35.906 -15.609 5.727 1 93 44 VAL B C 1
ATOM 4122 O O . VAL B 1 44 ? -34.969 -15.828 4.965 1 93 44 VAL B O 1
ATOM 4125 N N . ASN B 1 45 ? -37.062 -15.984 5.535 1 91.31 45 ASN B N 1
ATOM 4126 C CA . ASN B 1 45 ? -37.469 -16.5 4.227 1 91.31 45 ASN B CA 1
ATOM 4127 C C . ASN B 1 45 ? -37.469 -15.406 3.168 1 91.31 45 ASN B C 1
ATOM 4129 O O . ASN B 1 45 ? -37.688 -14.234 3.482 1 91.31 45 ASN B O 1
ATOM 4133 N N . ARG B 1 46 ? -37.281 -15.836 1.974 1 92.06 46 ARG B N 1
ATOM 4134 C CA . ARG B 1 46 ? -37.25 -14.914 0.846 1 92.06 46 ARG B CA 1
ATOM 4135 C C . ARG B 1 46 ? -38.531 -14.125 0.743 1 92.06 46 ARG B C 1
ATOM 4137 O O . ARG B 1 46 ? -38.531 -12.961 0.349 1 92.06 46 ARG B O 1
ATOM 4144 N N . SER B 1 47 ? -39.625 -14.742 1.162 1 92.25 47 SER B N 1
ATOM 4145 C CA . SER B 1 47 ? -40.906 -14.086 1.067 1 92.25 47 SER B CA 1
ATOM 4146 C C . SER B 1 47 ? -41 -12.867 1.976 1 92.25 47 SER B C 1
ATOM 4148 O O . SER B 1 47 ? -41.625 -11.867 1.632 1 92.25 47 SER B O 1
ATOM 4150 N N . THR B 1 48 ? -40.344 -12.977 3.088 1 93.44 48 THR B N 1
ATOM 4151 C CA . THR B 1 48 ? -40.281 -11.859 4.023 1 93.44 48 THR B CA 1
ATOM 4152 C C . THR B 1 48 ? -39.531 -10.688 3.418 1 93.44 48 THR B C 1
ATOM 4154 O O . THR B 1 48 ? -39.938 -9.531 3.588 1 93.44 48 THR B O 1
ATOM 4157 N N . VAL B 1 49 ? -38.406 -10.969 2.705 1 94.56 49 VAL B N 1
ATOM 4158 C CA . VAL B 1 49 ? -37.625 -9.945 2.035 1 94.56 49 VAL B CA 1
ATOM 4159 C C . VAL B 1 49 ? -38.438 -9.297 0.926 1 94.56 49 VAL B C 1
ATOM 4161 O O . VAL B 1 49 ? -38.438 -8.07 0.778 1 94.56 49 VAL B O 1
ATOM 4164 N N . ILE B 1 50 ? -39.125 -10.133 0.185 1 93.44 50 ILE B N 1
ATOM 4165 C CA . ILE B 1 50 ? -39.938 -9.656 -0.929 1 93.44 50 ILE B CA 1
ATOM 4166 C C . ILE B 1 50 ? -41 -8.68 -0.415 1 93.44 50 ILE B C 1
ATOM 4168 O O . ILE B 1 50 ? -41.219 -7.621 -1.015 1 93.44 50 ILE B O 1
ATOM 4172 N N . THR B 1 51 ? -41.625 -9.016 0.702 1 93.62 51 THR B N 1
ATOM 4173 C CA . THR B 1 51 ? -42.625 -8.141 1.31 1 93.62 51 THR B CA 1
ATOM 4174 C C . THR B 1 51 ? -42 -6.781 1.647 1 93.62 51 THR B C 1
ATOM 4176 O O . THR B 1 51 ? -42.594 -5.742 1.362 1 93.62 51 THR B O 1
ATOM 4179 N N . ALA B 1 52 ? -40.906 -6.82 2.258 1 94 52 ALA B N 1
ATOM 4180 C CA . ALA B 1 52 ? -40.219 -5.59 2.631 1 94 52 ALA B CA 1
ATOM 4181 C C . ALA B 1 52 ? -39.906 -4.746 1.4 1 94 52 ALA B C 1
ATOM 4183 O O . ALA B 1 52 ? -40.125 -3.533 1.393 1 94 52 ALA B O 1
ATOM 4184 N N . LEU B 1 53 ? -39.375 -5.402 0.372 1 94.19 53 LEU B N 1
ATOM 4185 C CA . LEU B 1 53 ? -38.969 -4.703 -0.836 1 94.19 53 LEU B CA 1
ATOM 4186 C C . LEU B 1 53 ? -40.156 -4.129 -1.578 1 94.19 53 LEU B C 1
ATOM 4188 O O . LEU B 1 53 ? -40.094 -3.02 -2.109 1 94.19 53 LEU B O 1
ATOM 4192 N N . GLU B 1 54 ? -41.188 -4.895 -1.607 1 93.12 54 GLU B N 1
ATOM 4193 C CA . GLU B 1 54 ? -42.406 -4.426 -2.262 1 93.12 54 GLU B CA 1
ATOM 4194 C C . GLU B 1 54 ? -42.938 -3.178 -1.574 1 93.12 54 GLU B C 1
ATOM 4196 O O . GLU B 1 54 ? -43.406 -2.244 -2.24 1 93.12 54 GLU B O 1
ATOM 4201 N N . GLU B 1 55 ? -42.875 -3.195 -0.27 1 92.38 55 GLU B N 1
ATOM 4202 C CA . GLU B 1 55 ? -43.312 -2.021 0.476 1 92.38 55 GLU B CA 1
ATOM 4203 C C . GLU B 1 55 ? -42.469 -0.808 0.163 1 92.38 55 GLU B C 1
ATOM 4205 O O . GLU B 1 55 ? -42.969 0.3 -0.012 1 92.38 55 GLU B O 1
ATOM 4210 N N . LEU B 1 56 ? -41.219 -1.003 0.133 1 92.75 56 LEU B N 1
ATOM 4211 C CA . LEU B 1 56 ? -40.281 0.091 -0.119 1 92.75 56 LEU B CA 1
ATOM 4212 C C . LEU B 1 56 ? -40.406 0.591 -1.555 1 92.75 56 LEU B C 1
ATOM 4214 O O . LEU B 1 56 ? -40.219 1.777 -1.823 1 92.75 56 LEU B O 1
ATOM 4218 N N . ILE B 1 57 ? -40.719 -0.298 -2.512 1 91.5 57 ILE B N 1
ATOM 4219 C CA . ILE B 1 57 ? -40.969 0.074 -3.898 1 91.5 57 ILE B CA 1
ATOM 4220 C C . ILE B 1 57 ? -42.25 0.894 -3.979 1 91.5 57 ILE B C 1
ATOM 4222 O O . ILE B 1 57 ? -42.312 1.92 -4.66 1 91.5 57 ILE B O 1
ATOM 4226 N N . ALA B 1 58 ? -43.188 0.438 -3.242 1 91.12 58 ALA B N 1
ATOM 4227 C CA . ALA B 1 58 ? -44.469 1.165 -3.195 1 91.12 58 ALA B CA 1
ATOM 4228 C C . ALA B 1 58 ? -44.25 2.568 -2.627 1 91.12 58 ALA B C 1
ATOM 4230 O O . ALA B 1 58 ? -44.938 3.516 -3.057 1 91.12 58 ALA B O 1
ATOM 4231 N N . ASP B 1 59 ? -43.406 2.607 -1.675 1 89.69 59 ASP B N 1
ATOM 4232 C CA . ASP B 1 59 ? -43.094 3.887 -1.043 1 89.69 59 ASP B CA 1
ATOM 4233 C C . ASP B 1 59 ? -42.25 4.773 -1.969 1 89.69 59 ASP B C 1
ATOM 4235 O O . ASP B 1 59 ? -42 5.941 -1.663 1 89.69 59 ASP B O 1
ATOM 4239 N N . GLY B 1 60 ? -41.781 4.191 -3.111 1 88.12 60 GLY B N 1
ATOM 4240 C CA . GLY B 1 60 ? -41 4.953 -4.094 1 88.12 60 GLY B CA 1
ATOM 4241 C C . GLY B 1 60 ? -39.531 5.023 -3.785 1 88.12 60 GLY B C 1
ATOM 4242 O O . GLY B 1 60 ? -38.781 5.77 -4.434 1 88.12 60 GLY B O 1
ATOM 4243 N N . LEU B 1 61 ? -39.062 4.316 -2.805 1 89.88 61 LEU B N 1
ATOM 4244 C CA . LEU B 1 61 ? -37.656 4.363 -2.389 1 89.88 61 LEU B CA 1
ATOM 4245 C C . LEU B 1 61 ? -36.781 3.477 -3.275 1 89.88 61 LEU B C 1
ATOM 4247 O O . LEU B 1 61 ? -35.625 3.764 -3.49 1 89.88 61 LEU B O 1
ATOM 4251 N N . LEU B 1 62 ? -37.344 2.352 -3.764 1 92.12 62 LEU B N 1
ATOM 4252 C CA . LEU B 1 62 ? -36.625 1.366 -4.559 1 92.12 62 LEU B CA 1
ATOM 4253 C C . LEU B 1 62 ? -37.344 1.117 -5.891 1 92.12 62 LEU B C 1
ATOM 4255 O O . LEU B 1 62 ? -38.531 1.433 -6.039 1 92.12 62 LEU B O 1
ATOM 4259 N N . GLU B 1 63 ? -36.625 0.665 -6.793 1 90.94 63 GLU B N 1
ATOM 4260 C CA . GLU B 1 63 ? -37.156 0.21 -8.07 1 90.94 63 GLU B CA 1
ATOM 4261 C C . GLU B 1 63 ? -36.469 -1.066 -8.539 1 90.94 63 GLU B C 1
ATOM 4263 O O . GLU B 1 63 ? -35.219 -1.18 -8.453 1 90.94 63 GLU B O 1
ATOM 4268 N N . ALA B 1 64 ? -37.188 -2.053 -8.898 1 89.06 64 ALA B N 1
ATOM 4269 C CA . ALA B 1 64 ? -36.625 -3.27 -9.477 1 89.06 64 ALA B CA 1
ATOM 4270 C C . ALA B 1 64 ? -36.375 -3.098 -10.969 1 89.06 64 ALA B C 1
ATOM 4272 O O . ALA B 1 64 ? -37.219 -2.607 -11.703 1 89.06 64 ALA B O 1
ATOM 4273 N N . GLN B 1 65 ? -35.25 -3.291 -11.367 1 81.94 65 GLN B N 1
ATOM 4274 C CA . GLN B 1 65 ? -34.875 -3.221 -12.781 1 81.94 65 GLN B CA 1
ATOM 4275 C C . GLN B 1 65 ? -34.438 -4.59 -13.305 1 81.94 65 GLN B C 1
ATOM 4277 O O . GLN B 1 65 ? -33.562 -5.23 -12.734 1 81.94 65 GLN B O 1
ATOM 4282 N N . THR B 1 66 ? -35.031 -5 -14.336 1 76.25 66 THR B N 1
ATOM 4283 C CA . THR B 1 66 ? -34.719 -6.297 -14.93 1 76.25 66 THR B CA 1
ATOM 4284 C C . THR B 1 66 ? -33.25 -6.387 -15.328 1 76.25 66 THR B C 1
ATOM 4286 O O . THR B 1 66 ? -32.75 -5.496 -16 1 76.25 66 THR B O 1
ATOM 4289 N N . GLY B 1 67 ? -32.688 -7.348 -14.977 1 70.31 67 GLY B N 1
ATOM 4290 C CA . GLY B 1 67 ? -31.312 -7.594 -15.367 1 70.31 67 GLY B CA 1
ATOM 4291 C C . GLY B 1 67 ? -30.312 -6.887 -14.477 1 70.31 67 GLY B C 1
ATOM 4292 O O . GLY B 1 67 ? -29.109 -7.191 -14.516 1 70.31 67 GLY B O 1
ATOM 4293 N N . VAL B 1 68 ? -30.766 -5.926 -13.695 1 72.88 68 VAL B N 1
ATOM 4294 C CA . VAL B 1 68 ? -29.828 -5.137 -12.891 1 72.88 68 VAL B CA 1
ATOM 4295 C C . VAL B 1 68 ? -30.016 -5.473 -11.414 1 72.88 68 VAL B C 1
ATOM 4297 O O . VAL B 1 68 ? -29.031 -5.691 -10.695 1 72.88 68 VAL B O 1
ATOM 4300 N N . GLY B 1 69 ? -31.188 -5.566 -10.961 1 84.25 69 GLY B N 1
ATOM 4301 C CA . GLY B 1 69 ? -31.516 -5.75 -9.555 1 84.25 69 GLY B CA 1
ATOM 4302 C C . GLY B 1 69 ? -32.375 -4.633 -8.984 1 84.25 69 GLY B C 1
ATOM 4303 O O . GLY B 1 69 ? -33.094 -3.965 -9.711 1 84.25 69 GLY B O 1
ATOM 4304 N N . THR B 1 70 ? -32.438 -4.547 -7.684 1 89.25 70 THR B N 1
ATOM 4305 C CA . THR B 1 70 ? -33.188 -3.498 -7.008 1 89.25 70 THR B CA 1
ATOM 4306 C C . THR B 1 70 ? -32.312 -2.297 -6.699 1 89.25 70 THR B C 1
ATOM 4308 O O . THR B 1 70 ? -31.234 -2.449 -6.113 1 89.25 70 THR B O 1
ATOM 4311 N N . ILE B 1 71 ? -32.688 -1.146 -7.156 1 89.88 71 ILE B N 1
ATOM 4312 C CA . ILE B 1 71 ? -31.859 0.041 -7.008 1 89.88 71 ILE B CA 1
ATOM 4313 C C . ILE B 1 71 ? -32.594 1.085 -6.168 1 89.88 71 ILE B C 1
ATOM 4315 O O . ILE B 1 71 ? -33.812 1.121 -6.145 1 89.88 71 ILE B O 1
ATOM 4319 N N . VAL B 1 72 ? -31.844 1.93 -5.523 1 88.31 72 VAL B N 1
ATOM 4320 C CA . VAL B 1 72 ? -32.375 3.061 -4.773 1 88.31 72 VAL B CA 1
ATOM 4321 C C . VAL B 1 72 ? -32.781 4.18 -5.738 1 88.31 72 VAL B C 1
ATOM 4323 O O . VAL B 1 72 ? -31.969 4.594 -6.578 1 88.31 72 VAL B O 1
ATOM 4326 N N . THR B 1 73 ? -33.906 4.691 -5.723 1 85.19 73 THR B N 1
ATOM 4327 C CA . THR B 1 73 ? -34.375 5.691 -6.68 1 85.19 73 THR B CA 1
ATOM 4328 C C . THR B 1 73 ? -34.656 7.023 -5.98 1 85.19 73 THR B C 1
ATOM 4330 O O . THR B 1 73 ? -34.688 8.07 -6.629 1 85.19 73 THR B O 1
ATOM 4333 N N . ASN B 1 74 ? -34.969 6.973 -4.715 1 79.25 74 ASN B N 1
ATOM 4334 C CA . ASN B 1 74 ? -35.25 8.195 -3.98 1 79.25 74 ASN B CA 1
ATOM 4335 C C . ASN B 1 74 ? -34.75 8.133 -2.543 1 79.25 74 ASN B C 1
ATOM 4337 O O . ASN B 1 74 ? -34.5 7.043 -2.023 1 79.25 74 ASN B O 1
ATOM 4341 N N . ASN B 1 75 ? -34.406 9.297 -2.051 1 68.44 75 ASN B N 1
ATOM 4342 C CA . ASN B 1 75 ? -34.094 9.391 -0.63 1 68.44 75 ASN B CA 1
ATOM 4343 C C . ASN B 1 75 ? -35.156 10.156 0.135 1 68.44 75 ASN B C 1
ATOM 4345 O O . ASN B 1 75 ? -35.875 10.992 -0.438 1 68.44 75 ASN B O 1
ATOM 4349 N N . THR B 1 76 ? -35.938 9.414 0.877 1 56.03 76 THR B N 1
ATOM 4350 C CA . THR B 1 76 ? -37.156 9.906 1.538 1 56.03 76 THR B CA 1
ATOM 4351 C C . THR B 1 76 ? -37.094 11.422 1.681 1 56.03 76 THR B C 1
ATOM 4353 O O . THR B 1 76 ? -38.125 12.094 1.538 1 56.03 76 THR B O 1
ATOM 4356 N N . TRP B 1 77 ? -36.094 11.898 2.273 1 47.5 77 TRP B N 1
ATOM 4357 C CA . TRP B 1 77 ? -36.25 13.219 2.869 1 47.5 77 TRP B CA 1
ATOM 4358 C C . TRP B 1 77 ? -35.938 14.312 1.852 1 47.5 77 TRP B C 1
ATOM 4360 O O . TRP B 1 77 ? -36.281 15.477 2.057 1 47.5 77 TRP B O 1
ATOM 4370 N N . ASN B 1 78 ? -35.094 14.031 0.818 1 48.03 78 ASN B N 1
ATOM 4371 C CA . ASN B 1 78 ? -34.781 15.156 -0.06 1 48.03 78 ASN B CA 1
ATOM 4372 C C . ASN B 1 78 ? -35.188 14.859 -1.506 1 48.03 78 ASN B C 1
ATOM 4374 O O . ASN B 1 78 ? -34.406 14.258 -2.25 1 48.03 78 ASN B O 1
ATOM 4378 N N . LEU B 1 79 ? -36.438 14.82 -1.798 1 42.72 79 LEU B N 1
ATOM 4379 C CA . LEU B 1 79 ? -37 14.664 -3.141 1 42.72 79 LEU B CA 1
ATOM 4380 C C . LEU B 1 79 ? -36.125 15.383 -4.168 1 42.72 79 LEU B C 1
ATOM 4382 O O . LEU B 1 79 ? -36.062 14.961 -5.328 1 42.72 79 LEU B O 1
ATOM 4386 N N . LEU B 1 80 ? -35.844 16.625 -4.004 1 41.09 80 LEU B N 1
ATOM 4387 C CA . LEU B 1 80 ? -35.281 17.531 -5.008 1 41.09 80 LEU B CA 1
ATOM 4388 C C . LEU B 1 80 ? -33.781 17.422 -5.082 1 41.09 80 LEU B C 1
ATOM 4390 O O . LEU B 1 80 ? -33.125 18.172 -5.82 1 41.09 80 LEU B O 1
ATOM 4394 N N . SER B 1 81 ? -33.156 16.719 -4.215 1 46.41 81 SER B N 1
ATOM 4395 C CA . SER B 1 81 ? -31.734 16.953 -4.164 1 46.41 81 SER B CA 1
ATOM 4396 C C . SER B 1 81 ? -31 16.141 -5.234 1 46.41 81 SER B C 1
ATOM 4398 O O . SER B 1 81 ? -31.344 14.992 -5.496 1 46.41 81 SER B O 1
ATOM 4400 N N . SER B 1 82 ? -30.422 16.891 -6.164 1 47.19 82 SER B N 1
ATOM 4401 C CA . SER B 1 82 ? -29.469 16.391 -7.164 1 47.19 82 SER B CA 1
ATOM 4402 C C . SER B 1 82 ? -28.5 15.398 -6.555 1 47.19 82 SER B C 1
ATOM 4404 O O . SER B 1 82 ? -27.812 15.703 -5.578 1 47.19 82 SER B O 1
ATOM 4406 N N . SER B 1 83 ? -28.859 14.133 -6.676 1 54.19 83 SER B N 1
ATOM 4407 C CA . SER B 1 83 ? -28.062 13.062 -6.098 1 54.19 83 SER B CA 1
ATOM 4408 C C . SER B 1 83 ? -26.812 12.797 -6.922 1 54.19 83 SER B C 1
ATOM 4410 O O . SER B 1 83 ? -26.828 12.922 -8.148 1 54.19 83 SER B O 1
ATOM 4412 N N . LEU B 1 84 ? -25.672 12.969 -6.289 1 56.12 84 LEU B N 1
ATOM 4413 C CA . LEU B 1 84 ? -24.422 12.555 -6.902 1 56.12 84 LEU B CA 1
ATOM 4414 C C . LEU B 1 84 ? -24.484 11.078 -7.305 1 56.12 84 LEU B C 1
ATOM 4416 O O . LEU B 1 84 ? -24.828 10.227 -6.492 1 56.12 84 LEU B O 1
ATOM 4420 N N . ASN B 1 85 ? -24.594 10.836 -8.57 1 55.59 85 ASN B N 1
ATOM 4421 C CA . ASN B 1 85 ? -24.547 9.453 -9.047 1 55.59 85 ASN B CA 1
ATOM 4422 C C . ASN B 1 85 ? -23.125 8.914 -9.047 1 55.59 85 ASN B C 1
ATOM 4424 O O . ASN B 1 85 ? -22.359 9.156 -9.984 1 55.59 85 ASN B O 1
ATOM 4428 N N . TRP B 1 86 ? -22.75 8.266 -8 1 63.25 86 TRP B N 1
ATOM 4429 C CA . TRP B 1 86 ? -21.406 7.73 -7.863 1 63.25 86 TRP B CA 1
ATOM 4430 C C . TRP B 1 86 ? -21.125 6.676 -8.93 1 63.25 86 TRP B C 1
ATOM 4432 O O . TRP B 1 86 ? -19.969 6.363 -9.211 1 63.25 86 TRP B O 1
ATOM 4442 N N . ASN B 1 87 ? -22.172 6.109 -9.461 1 58.53 87 ASN B N 1
ATOM 4443 C CA . ASN B 1 87 ? -21.953 5.094 -10.492 1 58.53 87 ASN B CA 1
ATOM 4444 C C . ASN B 1 87 ? -21.156 5.645 -11.672 1 58.53 87 ASN B C 1
ATOM 4446 O O . ASN B 1 87 ? -20.375 4.922 -12.289 1 58.53 87 ASN B O 1
ATOM 4450 N N . THR B 1 88 ? -21.422 6.918 -11.898 1 59.75 88 THR B N 1
ATOM 4451 C CA . THR B 1 88 ? -20.672 7.539 -12.984 1 59.75 88 THR B CA 1
ATOM 4452 C C . THR B 1 88 ? -19.203 7.727 -12.594 1 59.75 88 THR B C 1
ATOM 4454 O O . THR B 1 88 ? -18.312 7.555 -13.422 1 59.75 88 THR B O 1
ATOM 4457 N N . HIS B 1 89 ? -19 7.902 -11.367 1 64.12 89 HIS B N 1
ATOM 4458 C CA . HIS B 1 89 ? -17.641 8.148 -10.891 1 64.12 89 HIS B CA 1
ATOM 4459 C C . HIS B 1 89 ? -16.875 6.844 -10.734 1 64.12 89 HIS B C 1
ATOM 4461 O O . HIS B 1 89 ? -15.672 6.793 -10.992 1 64.12 89 HIS B O 1
ATOM 4467 N N . VAL B 1 90 ? -17.578 5.816 -10.422 1 61.34 90 VAL B N 1
ATOM 4468 C CA . VAL B 1 90 ? -16.953 4.523 -10.195 1 61.34 90 VAL B CA 1
ATOM 4469 C C . VAL B 1 90 ? -16.453 3.951 -11.516 1 61.34 90 VAL B C 1
ATOM 4471 O O . VAL B 1 90 ? -15.516 3.152 -11.547 1 61.34 90 VAL B O 1
ATOM 4474 N N . GLU B 1 91 ? -17.031 4.383 -12.562 1 59.09 91 GLU B N 1
ATOM 4475 C CA . GLU B 1 91 ? -16.609 3.906 -13.875 1 59.09 91 GLU B CA 1
ATOM 4476 C C . GLU B 1 91 ? -15.594 4.859 -14.508 1 59.09 91 GLU B C 1
ATOM 4478 O O . GLU B 1 91 ? -15.016 4.551 -15.555 1 59.09 91 GLU B O 1
ATOM 4483 N N . ALA B 1 92 ? -15.32 5.996 -13.82 1 55.5 92 ALA B N 1
ATOM 4484 C CA . ALA B 1 92 ? -14.57 7.09 -14.43 1 55.5 92 ALA B CA 1
ATOM 4485 C C . ALA B 1 92 ? -13.07 6.941 -14.172 1 55.5 92 ALA B C 1
ATOM 4487 O O . ALA B 1 92 ? -12.25 7.484 -14.914 1 55.5 92 ALA B O 1
ATOM 4488 N N . GLY B 1 93 ? -12.711 6.109 -13.266 1 61.25 93 GLY B N 1
ATOM 4489 C CA . GLY B 1 93 ? -11.32 6.051 -12.867 1 61.25 93 GLY B CA 1
ATOM 4490 C C . GLY B 1 93 ? -10.406 5.508 -13.953 1 61.25 93 GLY B C 1
ATOM 4491 O O . GLY B 1 93 ? -10.875 4.867 -14.898 1 61.25 93 GLY B O 1
ATOM 4492 N N . MET B 1 94 ? -9.141 5.852 -13.727 1 65.81 94 MET B N 1
ATOM 4493 C CA . MET B 1 94 ? -8.117 5.422 -14.68 1 65.81 94 MET B CA 1
ATOM 4494 C C . MET B 1 94 ? -7.934 3.91 -14.625 1 65.81 94 MET B C 1
ATOM 4496 O O . MET B 1 94 ? -7.688 3.273 -15.656 1 65.81 94 MET B O 1
ATOM 4500 N N . LEU B 1 95 ? -8.117 3.371 -13.43 1 66.5 95 LEU B N 1
ATOM 4501 C CA . LEU B 1 95 ? -7.922 1.935 -13.273 1 66.5 95 LEU B CA 1
ATOM 4502 C C . LEU B 1 95 ? -9.219 1.176 -13.547 1 66.5 95 LEU B C 1
ATOM 4504 O O . LEU B 1 95 ? -10.266 1.515 -12.992 1 66.5 95 LEU B O 1
ATOM 4508 N N . LYS B 1 96 ? -9.094 0.245 -14.367 1 64.06 96 LYS B N 1
ATOM 4509 C CA . LYS B 1 96 ? -10.266 -0.553 -14.711 1 64.06 96 LYS B CA 1
ATOM 4510 C C . LYS B 1 96 ? -10.602 -1.545 -13.602 1 64.06 96 LYS B C 1
ATOM 4512 O O . LYS B 1 96 ? -9.719 -1.981 -12.859 1 64.06 96 LYS B O 1
ATOM 4517 N N . GLN B 1 97 ? -11.898 -1.792 -13.516 1 62.72 97 GLN B N 1
ATOM 4518 C CA . GLN B 1 97 ? -12.336 -2.838 -12.602 1 62.72 97 GLN B CA 1
ATOM 4519 C C . GLN B 1 97 ? -11.734 -4.188 -12.977 1 62.72 97 GLN B C 1
ATOM 4521 O O . GLN B 1 97 ? -11.453 -4.445 -14.148 1 62.72 97 GLN B O 1
ATOM 4526 N N . SER B 1 98 ? -11.422 -4.91 -11.93 1 68.19 98 SER B N 1
ATOM 4527 C CA . SER B 1 98 ? -11.031 -6.285 -12.219 1 68.19 98 SER B CA 1
ATOM 4528 C C . SER B 1 98 ? -12.078 -6.98 -13.086 1 68.19 98 SER B C 1
ATOM 4530 O O . SER B 1 98 ? -13.242 -6.574 -13.117 1 68.19 98 SER B O 1
ATOM 4532 N N . ARG B 1 99 ? -11.531 -7.973 -13.828 1 69.75 99 ARG B N 1
ATOM 4533 C CA . ARG B 1 99 ? -12.5 -8.82 -14.523 1 69.75 99 ARG B CA 1
ATOM 4534 C C . ARG B 1 99 ? -13.555 -9.352 -13.562 1 69.75 99 ARG B C 1
ATOM 4536 O O . ARG B 1 99 ? -13.242 -9.695 -12.422 1 69.75 99 ARG B O 1
ATOM 4543 N N . SER B 1 100 ? -14.805 -9.375 -14.062 1 69.25 100 SER B N 1
ATOM 4544 C CA . SER B 1 100 ? -15.922 -9.805 -13.227 1 69.25 100 SER B CA 1
ATOM 4545 C C . SER B 1 100 ? -15.641 -11.156 -12.578 1 69.25 100 SER B C 1
ATOM 4547 O O . SER B 1 100 ? -15.914 -11.352 -11.391 1 69.25 100 SER B O 1
ATOM 4549 N N . THR B 1 101 ? -15.023 -12 -13.375 1 73.75 101 THR B N 1
ATOM 4550 C CA . THR B 1 101 ? -14.711 -13.336 -12.867 1 73.75 101 THR B CA 1
ATOM 4551 C C . THR B 1 101 ? -13.68 -13.258 -11.75 1 73.75 101 THR B C 1
ATOM 4553 O O . THR B 1 101 ? -13.812 -13.938 -10.727 1 73.75 101 THR B O 1
ATOM 4556 N N . VAL B 1 102 ? -12.719 -12.43 -11.914 1 77.12 102 VAL B N 1
ATOM 4557 C CA . VAL B 1 102 ? -11.672 -12.273 -10.914 1 77.12 102 VAL B CA 1
ATOM 4558 C C . VAL B 1 102 ? -12.25 -11.664 -9.641 1 77.12 102 VAL B C 1
ATOM 4560 O O . VAL B 1 102 ? -11.945 -12.102 -8.531 1 77.12 102 VAL B O 1
ATOM 4563 N N . GLN B 1 103 ? -13.117 -10.711 -9.797 1 73.44 103 GLN B N 1
ATOM 4564 C CA . GLN B 1 103 ? -13.789 -10.109 -8.648 1 73.44 103 GLN B CA 1
ATOM 4565 C C . GLN B 1 103 ? -14.625 -11.141 -7.895 1 73.44 103 GLN B C 1
ATOM 4567 O O . GLN B 1 103 ? -14.602 -11.18 -6.664 1 73.44 103 GLN B O 1
ATOM 4572 N N . GLU B 1 104 ? -15.297 -11.945 -8.719 1 75.44 104 GLU B N 1
ATOM 4573 C CA . GLU B 1 104 ? -16.141 -12.984 -8.125 1 75.44 104 GLU B CA 1
ATOM 4574 C C . GLU B 1 104 ? -15.297 -14 -7.355 1 75.44 104 GLU B C 1
ATOM 4576 O O . GLU B 1 104 ? -15.672 -14.406 -6.254 1 75.44 104 GLU B O 1
ATOM 4581 N N . ILE B 1 105 ? -14.258 -14.344 -7.922 1 75.62 105 ILE B N 1
ATOM 4582 C CA . ILE B 1 105 ? -13.359 -15.312 -7.293 1 75.62 105 ILE B CA 1
ATOM 4583 C C . ILE B 1 105 ? -12.797 -14.727 -5.996 1 75.62 105 ILE B C 1
ATOM 4585 O O . ILE B 1 105 ? -12.852 -15.375 -4.945 1 75.62 105 ILE B O 1
ATOM 4589 N N . ASN B 1 106 ? -12.375 -13.531 -6.051 1 72.81 106 ASN B N 1
ATOM 4590 C CA . ASN B 1 106 ? -11.805 -12.883 -4.875 1 72.81 106 ASN B CA 1
ATOM 4591 C C . ASN B 1 106 ? -12.828 -12.75 -3.754 1 72.81 106 ASN B C 1
ATOM 4593 O O . ASN B 1 106 ? -12.508 -13 -2.588 1 72.81 106 ASN B O 1
ATOM 4597 N N . ASN B 1 107 ? -14.023 -12.398 -4.152 1 71.5 107 ASN B N 1
ATOM 4598 C CA . ASN B 1 107 ? -15.102 -12.273 -3.174 1 71.5 107 ASN B CA 1
ATOM 4599 C C . ASN B 1 107 ? -15.484 -13.633 -2.59 1 71.5 107 ASN B C 1
ATOM 4601 O O . ASN B 1 107 ? -15.758 -13.742 -1.392 1 71.5 107 ASN B O 1
ATOM 4605 N N . SER B 1 108 ? -15.438 -14.602 -3.447 1 73.19 108 SER B N 1
ATOM 4606 C CA . SER B 1 108 ? -15.859 -15.93 -3.031 1 73.19 108 SER B CA 1
ATOM 4607 C C . SER B 1 108 ? -14.781 -16.625 -2.203 1 73.19 108 SER B C 1
ATOM 4609 O O . SER B 1 108 ? -15.078 -17.422 -1.325 1 73.19 108 SER B O 1
ATOM 4611 N N . GLU B 1 109 ? -13.609 -16.312 -2.484 1 72.44 109 GLU B N 1
ATOM 4612 C CA . GLU B 1 109 ? -12.484 -16.906 -1.78 1 72.44 109 GLU B CA 1
ATOM 4613 C C . GLU B 1 109 ? -12.492 -16.547 -0.3 1 72.44 109 GLU B C 1
ATOM 4615 O O . GLU B 1 109 ? -11.875 -17.219 0.521 1 72.44 109 GLU B O 1
ATOM 4620 N N . SER B 1 110 ? -13.203 -15.539 -0.018 1 71.12 110 SER B N 1
ATOM 4621 C CA . SER B 1 110 ? -13.258 -15.109 1.373 1 71.12 110 SER B CA 1
ATOM 4622 C C . SER B 1 110 ? -14.406 -15.789 2.119 1 71.12 110 SER B C 1
ATOM 4624 O O . SER B 1 110 ? -14.5 -15.68 3.344 1 71.12 110 SER B O 1
ATOM 4626 N N . GLN B 1 111 ? -15.203 -16.594 1.345 1 71.06 111 GLN B N 1
ATOM 4627 C CA . GLN B 1 111 ? -16.359 -17.25 1.939 1 71.06 111 GLN B CA 1
ATOM 4628 C C . GLN B 1 111 ? -16.031 -18.672 2.357 1 71.06 111 GLN B C 1
ATOM 4630 O O . GLN B 1 111 ? -15.586 -19.484 1.537 1 71.06 111 GLN B O 1
ATOM 4635 N N . GLN B 1 112 ? -16.281 -19.016 3.531 1 71.44 112 GLN B N 1
ATOM 4636 C CA . GLN B 1 112 ? -15.867 -20.281 4.141 1 71.44 112 GLN B CA 1
ATOM 4637 C C . GLN B 1 112 ? -16.719 -21.438 3.629 1 71.44 112 GLN B C 1
ATOM 4639 O O . GLN B 1 112 ? -16.328 -22.594 3.752 1 71.44 112 GLN B O 1
ATOM 4644 N N . GLN B 1 113 ? -17.719 -21.172 2.98 1 79.94 113 GLN B N 1
ATOM 4645 C CA . GLN B 1 113 ? -18.656 -22.219 2.588 1 79.94 113 GLN B CA 1
ATOM 4646 C C . GLN B 1 113 ? -18.203 -22.906 1.301 1 79.94 113 GLN B C 1
ATOM 4648 O O . GLN B 1 113 ? -18.688 -23.984 0.97 1 79.94 113 GLN B O 1
ATOM 4653 N N . PHE B 1 114 ? -17.234 -22.359 0.682 1 89.81 114 PHE B N 1
ATOM 4654 C CA . PHE B 1 114 ? -16.812 -22.906 -0.597 1 89.81 114 PHE B CA 1
ATOM 4655 C C . PHE B 1 114 ? -15.57 -23.781 -0.417 1 89.81 114 PHE B C 1
ATOM 4657 O O . PHE B 1 114 ? -14.711 -23.484 0.415 1 89.81 114 PHE B O 1
ATOM 4664 N N . ILE B 1 115 ? -15.523 -24.891 -1.17 1 94.75 115 ILE B N 1
ATOM 4665 C CA . ILE B 1 115 ? -14.273 -25.625 -1.362 1 94.75 115 ILE B CA 1
ATOM 4666 C C . ILE B 1 115 ? -13.352 -24.844 -2.285 1 94.75 115 ILE B C 1
ATOM 4668 O O . ILE B 1 115 ? -13.68 -24.609 -3.451 1 94.75 115 ILE B O 1
ATOM 4672 N N . GLN B 1 116 ? -12.234 -24.469 -1.745 1 94.06 116 GLN B N 1
ATOM 4673 C CA . GLN B 1 116 ? -11.32 -23.562 -2.443 1 94.06 116 GLN B CA 1
ATOM 4674 C C . GLN B 1 116 ? -10.289 -24.344 -3.254 1 94.06 116 GLN B C 1
ATOM 4676 O O . GLN B 1 116 ? -9.195 -24.641 -2.762 1 94.06 116 GLN B O 1
ATOM 4681 N N . LEU B 1 117 ? -10.609 -24.562 -4.516 1 96.06 117 LEU B N 1
ATOM 4682 C CA . LEU B 1 117 ? -9.664 -25.219 -5.41 1 96.06 117 LEU B CA 1
ATOM 4683 C C . LEU B 1 117 ? -8.93 -24.188 -6.27 1 96.06 117 LEU B C 1
ATOM 4685 O O . LEU B 1 117 ? -8.258 -24.547 -7.234 1 96.06 117 LEU B O 1
ATOM 4689 N N . SER B 1 118 ? -9.125 -22.906 -5.914 1 93.56 118 SER B N 1
ATOM 4690 C CA . SER B 1 118 ? -8.586 -21.828 -6.727 1 93.56 118 SER B CA 1
ATOM 4691 C C . SER B 1 118 ? -7.516 -21.047 -5.969 1 93.56 118 SER B C 1
ATOM 4693 O O . SER B 1 118 ? -6.629 -20.438 -6.578 1 93.56 118 SER B O 1
ATOM 4695 N N . LYS B 1 119 ? -7.465 -21.031 -4.719 1 92.38 119 LYS B N 1
ATOM 4696 C CA . LYS B 1 119 ? -6.734 -20.078 -3.885 1 92.38 119 LYS B CA 1
ATOM 4697 C C . LYS B 1 119 ? -5.23 -20.328 -3.963 1 92.38 119 LYS B C 1
ATOM 4699 O O . LYS B 1 119 ? -4.777 -21.469 -3.881 1 92.38 119 LYS B O 1
ATOM 4704 N N . GLY B 1 120 ? -4.543 -19.25 -4.219 1 93.56 120 GLY B N 1
ATOM 4705 C CA . GLY B 1 120 ? -3.09 -19.281 -4.215 1 93.56 120 GLY B CA 1
ATOM 4706 C C . GLY B 1 120 ? -2.486 -18.906 -2.873 1 93.56 120 GLY B C 1
ATOM 4707 O O . GLY B 1 120 ? -1.641 -18 -2.795 1 93.56 120 GLY B O 1
ATOM 4708 N N . GLU B 1 121 ? -2.855 -19.562 -1.888 1 94.44 121 GLU B N 1
ATOM 4709 C CA . GLU B 1 121 ? -2.438 -19.344 -0.505 1 94.44 121 GLU B CA 1
ATOM 4710 C C . GLU B 1 121 ? -2.293 -20.672 0.238 1 94.44 121 GLU B C 1
ATOM 4712 O O . GLU B 1 121 ? -2.949 -21.656 -0.105 1 94.44 121 GLU B O 1
ATOM 4717 N N . LEU B 1 122 ? -1.412 -20.688 1.214 1 96.75 122 LEU B N 1
ATOM 4718 C CA . LEU B 1 122 ? -1.263 -21.891 2.043 1 96.75 122 LEU B CA 1
ATOM 4719 C C . LEU B 1 122 ? -2.496 -22.094 2.912 1 96.75 122 LEU B C 1
ATOM 4721 O O . LEU B 1 122 ? -3.111 -21.141 3.375 1 96.75 122 LEU B O 1
ATOM 4725 N N . SER B 1 123 ? -2.768 -23.312 3.133 1 95.31 123 SER B N 1
ATOM 4726 C CA . SER B 1 123 ? -3.838 -23.688 4.055 1 95.31 123 SER B CA 1
ATOM 4727 C C . SER B 1 123 ? -3.57 -23.141 5.457 1 95.31 123 SER B C 1
ATOM 4729 O O . SER B 1 123 ? -2.416 -23.047 5.875 1 95.31 123 SER B O 1
ATOM 4731 N N . SER B 1 124 ? -4.613 -22.938 6.16 1 92.44 124 SER B N 1
ATOM 4732 C CA . SER B 1 124 ? -4.496 -22.484 7.547 1 92.44 124 SER B CA 1
ATOM 4733 C C . SER B 1 124 ? -3.812 -23.531 8.406 1 92.44 124 SER B C 1
ATOM 4735 O O . SER B 1 124 ? -3.172 -23.203 9.414 1 92.44 124 SER B O 1
ATOM 4737 N N . ASP B 1 125 ? -3.891 -24.766 7.949 1 92.44 125 ASP B N 1
ATOM 4738 C CA . ASP B 1 125 ? -3.289 -25.875 8.695 1 92.44 125 ASP B CA 1
ATOM 4739 C C . ASP B 1 125 ? -1.765 -25.797 8.656 1 92.44 125 ASP B C 1
ATOM 4741 O O . ASP B 1 125 ? -1.085 -26.375 9.508 1 92.44 125 ASP B O 1
ATOM 4745 N N . MET B 1 126 ? -1.236 -25.156 7.699 1 94.94 126 MET B N 1
ATOM 4746 C CA . MET B 1 126 ? 0.212 -25.062 7.543 1 94.94 126 MET B CA 1
ATOM 4747 C C . MET B 1 126 ? 0.746 -23.797 8.203 1 94.94 126 MET B C 1
ATOM 4749 O O . MET B 1 126 ? 1.958 -23.578 8.25 1 94.94 126 MET B O 1
ATOM 4753 N N . PHE B 1 127 ? -0.195 -22.984 8.727 1 95.44 127 PHE B N 1
ATOM 4754 C CA . PHE B 1 127 ? 0.225 -21.75 9.383 1 95.44 127 PHE B CA 1
ATOM 4755 C C . PHE B 1 127 ? 0.994 -22.062 10.664 1 95.44 127 PHE B C 1
ATOM 4757 O O . PHE B 1 127 ? 0.497 -22.781 11.539 1 95.44 127 PHE B O 1
ATOM 4764 N N . PRO B 1 128 ? 2.152 -21.531 10.805 1 97.31 128 PRO B N 1
ATOM 4765 C CA . PRO B 1 128 ? 2.951 -21.797 12.008 1 97.31 128 PRO B CA 1
ATOM 4766 C C . PRO B 1 128 ? 2.512 -20.938 13.203 1 97.31 128 PRO B C 1
ATOM 4768 O O . PRO B 1 128 ? 3.262 -20.078 13.656 1 97.31 128 PRO B O 1
ATOM 4771 N N . LEU B 1 129 ? 1.404 -21.281 13.742 1 97.12 129 LEU B N 1
ATOM 4772 C CA . LEU B 1 129 ? 0.719 -20.438 14.719 1 97.12 129 LEU B CA 1
ATOM 4773 C C . LEU B 1 129 ? 1.595 -20.203 15.945 1 97.12 129 LEU B C 1
ATOM 4775 O O . LEU B 1 129 ? 1.824 -19.062 16.328 1 97.12 129 LEU B O 1
ATOM 4779 N N . GLN B 1 130 ? 2.115 -21.281 16.547 1 97.19 130 GLN B N 1
ATOM 4780 C CA . GLN B 1 130 ? 2.885 -21.125 17.781 1 97.19 130 GLN B CA 1
ATOM 4781 C C . GLN B 1 130 ? 4.176 -20.359 17.531 1 97.19 130 GLN B C 1
ATOM 4783 O O . GLN B 1 130 ? 4.535 -19.469 18.312 1 97.19 130 GLN B O 1
ATOM 4788 N N . LYS B 1 131 ? 4.871 -20.688 16.469 1 97.69 131 LYS B N 1
ATOM 4789 C CA . LYS B 1 131 ? 6.094 -19.969 16.141 1 97.69 131 LYS B CA 1
ATOM 4790 C C . LYS B 1 131 ? 5.809 -18.5 15.867 1 97.69 131 LYS B C 1
ATOM 4792 O O . LYS B 1 131 ? 6.59 -17.625 16.25 1 97.69 131 LYS B O 1
ATOM 4797 N N . MET B 1 132 ? 4.723 -18.219 15.18 1 97.94 132 MET B N 1
ATOM 4798 C CA . MET B 1 132 ? 4.316 -16.844 14.891 1 97.94 132 MET B CA 1
ATOM 4799 C C . MET B 1 132 ? 4.051 -16.078 16.188 1 97.94 132 MET B C 1
ATOM 4801 O O . MET B 1 132 ? 4.516 -14.945 16.344 1 97.94 132 MET B O 1
ATOM 4805 N N . LYS B 1 133 ? 3.307 -16.688 17.094 1 97.75 133 LYS B N 1
ATOM 4806 C CA . LYS B 1 133 ? 3.045 -16.078 18.391 1 97.75 133 LYS B CA 1
ATOM 4807 C C . LYS B 1 133 ? 4.348 -15.75 19.125 1 97.75 133 LYS B C 1
ATOM 4809 O O . LYS B 1 133 ? 4.516 -14.641 19.625 1 97.75 133 LYS B O 1
ATOM 4814 N N . ASP B 1 134 ? 5.25 -16.688 19.094 1 97.5 134 ASP B N 1
ATOM 4815 C CA . ASP B 1 134 ? 6.531 -16.516 19.766 1 97.5 134 ASP B CA 1
ATOM 4816 C C . ASP B 1 134 ? 7.312 -15.352 19.172 1 97.5 134 ASP B C 1
ATOM 4818 O O . ASP B 1 134 ? 7.906 -14.547 19.891 1 97.5 134 ASP B O 1
ATOM 4822 N N . ILE B 1 135 ? 7.316 -15.25 17.922 1 98.12 135 ILE B N 1
ATOM 4823 C CA . ILE B 1 135 ? 8.062 -14.211 17.219 1 98.12 135 ILE B CA 1
ATOM 4824 C C . ILE B 1 135 ? 7.438 -12.852 17.484 1 98.12 135 ILE B C 1
ATOM 4826 O O . ILE B 1 135 ? 8.141 -11.875 17.766 1 98.12 135 ILE B O 1
ATOM 4830 N N . ILE B 1 136 ? 6.078 -12.758 17.375 1 98.06 136 ILE B N 1
ATOM 4831 C CA . ILE B 1 136 ? 5.395 -11.492 17.641 1 98.06 136 ILE B CA 1
ATOM 4832 C C . ILE B 1 136 ? 5.691 -11.039 19.062 1 98.06 136 ILE B C 1
ATOM 4834 O O . ILE B 1 136 ? 5.953 -9.859 19.312 1 98.06 136 ILE B O 1
ATOM 4838 N N . ASN B 1 137 ? 5.691 -11.992 19.984 1 97.5 137 ASN B N 1
ATOM 4839 C CA . ASN B 1 137 ? 6 -11.672 21.375 1 97.5 137 ASN B CA 1
ATOM 4840 C C . ASN B 1 137 ? 7.438 -11.188 21.531 1 97.5 137 ASN B C 1
ATOM 4842 O O . ASN B 1 137 ? 7.699 -10.234 22.281 1 97.5 137 ASN B O 1
ATOM 4846 N N . LYS B 1 138 ? 8.328 -11.867 20.906 1 97.44 138 LYS B N 1
ATOM 4847 C CA . LYS B 1 138 ? 9.727 -11.445 20.953 1 97.44 138 LYS B CA 1
ATOM 4848 C C . LYS B 1 138 ? 9.898 -10.039 20.406 1 97.44 138 LYS B C 1
ATOM 4850 O O . LYS B 1 138 ? 10.594 -9.211 21 1 97.44 138 LYS B O 1
ATOM 4855 N N . VAL B 1 139 ? 9.305 -9.773 19.281 1 97.44 139 VAL B N 1
ATOM 4856 C CA . VAL B 1 139 ? 9.359 -8.453 18.672 1 97.44 139 VAL B CA 1
ATOM 4857 C C . VAL B 1 139 ? 8.766 -7.414 19.609 1 97.44 139 VAL B C 1
ATOM 4859 O O . VAL B 1 139 ? 9.336 -6.336 19.797 1 97.44 139 VAL B O 1
ATOM 4862 N N . SER B 1 140 ? 7.605 -7.746 20.188 1 97.06 140 SER B N 1
ATOM 4863 C CA . SER B 1 140 ? 6.934 -6.84 21.109 1 97.06 140 SER B CA 1
ATOM 4864 C C . SER B 1 140 ? 7.828 -6.5 22.297 1 97.06 140 SER B C 1
ATOM 4866 O O . SER B 1 140 ? 7.922 -5.336 22.703 1 97.06 140 SER B O 1
ATOM 4868 N N . ASN B 1 141 ? 8.516 -7.43 22.828 1 95.62 141 ASN B N 1
ATOM 4869 C CA . ASN B 1 141 ? 9.344 -7.258 24.016 1 95.62 141 ASN B CA 1
ATOM 4870 C C . ASN B 1 141 ? 10.531 -6.352 23.75 1 95.62 141 ASN B C 1
ATOM 4872 O O . ASN B 1 141 ? 11.031 -5.68 24.656 1 95.62 141 ASN B O 1
ATOM 4876 N N . HIS B 1 142 ? 10.938 -6.27 22.531 1 94.94 142 HIS B N 1
ATOM 4877 C CA . HIS B 1 142 ? 12.133 -5.504 22.219 1 94.94 142 HIS B CA 1
ATOM 4878 C C . HIS B 1 142 ? 11.805 -4.289 21.359 1 94.94 142 HIS B C 1
ATOM 4880 O O . HIS B 1 142 ? 12.703 -3.605 20.859 1 94.94 142 HIS B O 1
ATOM 4886 N N . ILE B 1 143 ? 10.586 -4.109 21.234 1 94.31 143 ILE B N 1
ATOM 4887 C CA . ILE B 1 143 ? 10.18 -3.062 20.312 1 94.31 143 ILE B CA 1
ATOM 4888 C C . ILE B 1 143 ? 10.492 -1.691 20.906 1 94.31 143 ILE B C 1
ATOM 4890 O O . ILE B 1 143 ? 10.438 -1.511 22.125 1 94.31 143 ILE B O 1
ATOM 4894 N N . THR B 1 144 ? 10.93 -0.756 20.078 1 93.69 144 THR B N 1
ATOM 4895 C CA . THR B 1 144 ? 11.125 0.652 20.406 1 93.69 144 THR B CA 1
ATOM 4896 C C . THR B 1 144 ? 10.117 1.523 19.656 1 93.69 144 THR B C 1
ATOM 4898 O O . THR B 1 144 ? 9.43 1.052 18.75 1 93.69 144 THR B O 1
ATOM 4901 N N . PRO B 1 145 ? 9.984 2.695 20.203 1 92.62 145 PRO B N 1
ATOM 4902 C CA . PRO B 1 145 ? 9.078 3.568 19.453 1 92.62 145 PRO B CA 1
ATOM 4903 C C . PRO B 1 145 ? 9.344 3.547 17.953 1 92.62 145 PRO B C 1
ATOM 4905 O O . PRO B 1 145 ? 10.508 3.521 17.531 1 92.62 145 PRO B O 1
ATOM 4908 N N . PHE B 1 146 ? 8.273 3.352 17.266 1 87.5 146 PHE B N 1
ATOM 4909 C CA . PHE B 1 146 ? 8.43 3.318 15.812 1 87.5 146 PHE B CA 1
ATOM 4910 C C . PHE B 1 146 ? 7.445 4.262 15.141 1 87.5 146 PHE B C 1
ATOM 4912 O O . PHE B 1 146 ? 6.383 4.551 15.688 1 87.5 146 PHE B O 1
ATOM 4919 N N . GLY B 1 147 ? 7.891 4.871 14.125 1 89.12 147 GLY B N 1
ATOM 4920 C CA . GLY B 1 147 ? 7.121 5.746 13.258 1 89.12 147 GLY B CA 1
ATOM 4921 C C . GLY B 1 147 ? 7.25 5.395 11.789 1 89.12 147 GLY B C 1
ATOM 4922 O O . GLY B 1 147 ? 7.172 4.223 11.414 1 89.12 147 GLY B O 1
ATOM 4923 N N . TYR B 1 148 ? 7.348 6.418 11.016 1 82.44 148 TYR B N 1
ATOM 4924 C CA . TYR B 1 148 ? 7.613 6.164 9.609 1 82.44 148 TYR B CA 1
ATOM 4925 C C . TYR B 1 148 ? 8.953 5.465 9.422 1 82.44 148 TYR B C 1
ATOM 4927 O O . TYR B 1 148 ? 9.938 5.816 10.078 1 82.44 148 TYR B O 1
ATOM 4935 N N . GLU B 1 149 ? 8.898 4.465 8.602 1 84.31 149 GLU B N 1
ATOM 4936 C CA . GLU B 1 149 ? 10.156 3.826 8.227 1 84.31 149 GLU B CA 1
ATOM 4937 C C . GLU B 1 149 ? 10.906 4.656 7.195 1 84.31 149 GLU B C 1
ATOM 4939 O O . GLU B 1 149 ? 10.336 5.555 6.574 1 84.31 149 GLU B O 1
ATOM 4944 N N . GLU B 1 150 ? 12.195 4.289 7.07 1 88.38 150 GLU B N 1
ATOM 4945 C CA . GLU B 1 150 ? 12.922 4.824 5.918 1 88.38 150 GLU B CA 1
ATOM 4946 C C . GLU B 1 150 ? 12.25 4.422 4.609 1 88.38 150 GLU B C 1
ATOM 4948 O O . GLU B 1 150 ? 11.594 3.379 4.539 1 88.38 150 GLU B O 1
ATOM 4953 N N . PRO B 1 151 ? 12.438 5.227 3.648 1 87.62 151 PRO B N 1
ATOM 4954 C CA . PRO B 1 151 ? 11.734 5.023 2.383 1 87.62 151 PRO B CA 1
ATOM 4955 C C . PRO B 1 151 ? 11.922 3.613 1.822 1 87.62 151 PRO B C 1
ATOM 4957 O O . PRO B 1 151 ? 10.984 3.033 1.271 1 87.62 151 PRO B O 1
ATOM 4960 N N . ARG B 1 152 ? 13.133 3.008 2.004 1 94.31 152 ARG B N 1
ATOM 4961 C CA . ARG B 1 152 ? 13.406 1.688 1.447 1 94.31 152 ARG B CA 1
ATOM 4962 C C . ARG B 1 152 ? 12.844 0.587 2.336 1 94.31 152 ARG B C 1
ATOM 4964 O O . ARG B 1 152 ? 12.773 -0.576 1.932 1 94.31 152 ARG B O 1
ATOM 4971 N N . GLY B 1 153 ? 12.43 0.963 3.555 1 95.69 153 GLY B N 1
ATOM 4972 C CA . GLY B 1 153 ? 11.922 -0.018 4.504 1 95.69 153 GLY B CA 1
ATOM 4973 C C . GLY B 1 153 ? 12.859 -0.249 5.676 1 95.69 153 GLY B C 1
ATOM 4974 O O . GLY B 1 153 ? 13.961 0.308 5.719 1 95.69 153 GLY B O 1
ATOM 4975 N N . TYR B 1 154 ? 12.492 -1.062 6.633 1 96.56 154 TYR B N 1
ATOM 4976 C CA . TYR B 1 154 ? 13.195 -1.361 7.879 1 96.56 154 TYR B CA 1
ATOM 4977 C C . TYR B 1 154 ? 14.555 -1.99 7.605 1 96.56 154 TYR B C 1
ATOM 4979 O O . TYR B 1 154 ? 14.641 -3.066 7.008 1 96.56 154 TYR B O 1
ATOM 4987 N N . LEU B 1 155 ? 15.633 -1.346 7.988 1 96.38 155 LEU B N 1
ATOM 4988 C CA . LEU B 1 155 ? 17 -1.719 7.621 1 96.38 155 LEU B CA 1
ATOM 4989 C C . LEU B 1 155 ? 17.297 -3.145 8.062 1 96.38 155 LEU B C 1
ATOM 4991 O O . LEU B 1 155 ? 17.828 -3.939 7.281 1 96.38 155 LEU B O 1
ATOM 4995 N N . PRO B 1 156 ? 16.922 -3.545 9.32 1 97.75 156 PRO B N 1
ATOM 4996 C CA . PRO B 1 156 ? 17.219 -4.93 9.703 1 97.75 156 PRO B CA 1
ATOM 4997 C C . PRO B 1 156 ? 16.531 -5.949 8.805 1 97.75 156 PRO B C 1
ATOM 4999 O O . PRO B 1 156 ? 17.078 -7.023 8.555 1 97.75 156 PRO B O 1
ATOM 5002 N N . LEU B 1 157 ? 15.344 -5.621 8.312 1 98.5 157 LEU B N 1
ATOM 5003 C CA . LEU B 1 157 ? 14.688 -6.531 7.379 1 98.5 157 LEU B CA 1
ATOM 5004 C C . LEU B 1 157 ? 15.438 -6.574 6.051 1 98.5 157 LEU B C 1
ATOM 5006 O O . LEU B 1 157 ? 15.609 -7.645 5.469 1 98.5 157 LEU B O 1
ATOM 5010 N N . ARG B 1 158 ? 15.859 -5.402 5.531 1 98.44 158 ARG B N 1
ATOM 5011 C CA . ARG B 1 158 ? 16.609 -5.363 4.285 1 98.44 158 ARG B CA 1
ATOM 5012 C C . ARG B 1 158 ? 17.906 -6.152 4.402 1 98.44 158 ARG B C 1
ATOM 5014 O O . ARG B 1 158 ? 18.312 -6.852 3.467 1 98.44 158 ARG B O 1
ATOM 5021 N N . LYS B 1 159 ? 18.562 -6.062 5.57 1 98.5 159 LYS B N 1
ATOM 5022 C CA . LYS B 1 159 ? 19.766 -6.848 5.82 1 98.5 159 LYS B CA 1
ATOM 5023 C C . LYS B 1 159 ? 19.453 -8.344 5.824 1 98.5 159 LYS B C 1
ATOM 5025 O O . LYS B 1 159 ? 20.219 -9.141 5.258 1 98.5 159 LYS B O 1
ATOM 5030 N N . ALA B 1 160 ? 18.391 -8.688 6.465 1 98.62 160 ALA B N 1
ATOM 5031 C CA . ALA B 1 160 ? 17.984 -10.094 6.535 1 98.62 160 ALA B CA 1
ATOM 5032 C C . ALA B 1 160 ? 17.672 -10.641 5.145 1 98.62 160 ALA B C 1
ATOM 5034 O O . ALA B 1 160 ? 18.047 -11.766 4.816 1 98.62 160 ALA B O 1
ATOM 5035 N N . VAL B 1 161 ? 17 -9.852 4.332 1 98.56 161 VAL B N 1
ATOM 5036 C CA . VAL B 1 161 ? 16.672 -10.25 2.969 1 98.56 161 VAL B CA 1
ATOM 5037 C C . VAL B 1 161 ? 17.938 -10.383 2.139 1 98.56 161 VAL B C 1
ATOM 5039 O O . VAL B 1 161 ? 18.078 -11.32 1.352 1 98.56 161 VAL B O 1
ATOM 5042 N N . SER B 1 162 ? 18.828 -9.406 2.301 1 98.31 162 SER B N 1
ATOM 5043 C CA . SER B 1 162 ? 20.125 -9.477 1.619 1 98.31 162 SER B CA 1
ATOM 5044 C C . SER B 1 162 ? 20.844 -10.781 1.929 1 98.31 162 SER B C 1
ATOM 5046 O O . SER B 1 162 ? 21.344 -11.453 1.021 1 98.31 162 SER B O 1
ATOM 5048 N N . ALA B 1 163 ? 20.906 -11.117 3.172 1 98.25 163 ALA B N 1
ATOM 5049 C CA . ALA B 1 163 ? 21.547 -12.352 3.6 1 98.25 163 ALA B CA 1
ATOM 5050 C C . ALA B 1 163 ? 20.844 -13.57 3.012 1 98.25 163 ALA B C 1
ATOM 5052 O O . ALA B 1 163 ? 21.484 -14.523 2.582 1 98.25 163 ALA B O 1
ATOM 5053 N N . TYR B 1 164 ? 19.594 -13.586 3.018 1 97.88 164 TYR B N 1
ATOM 5054 C CA . TYR B 1 164 ? 18.797 -14.664 2.451 1 97.88 164 TYR B CA 1
ATOM 5055 C C . TYR B 1 164 ? 19.078 -14.836 0.964 1 97.88 164 TYR B C 1
ATOM 5057 O O . TYR B 1 164 ? 19.281 -15.953 0.489 1 97.88 164 TYR B O 1
ATOM 5065 N N . LEU B 1 165 ? 19.094 -13.719 0.208 1 97.94 165 LEU B N 1
ATOM 5066 C CA . LEU B 1 165 ? 19.344 -13.75 -1.229 1 97.94 165 LEU B CA 1
ATOM 5067 C C . LEU B 1 165 ? 20.766 -14.219 -1.531 1 97.94 165 LEU B C 1
ATOM 5069 O O . LEU B 1 165 ? 21 -14.891 -2.541 1 97.94 165 LEU B O 1
ATOM 5073 N N . HIS B 1 166 ? 21.641 -13.922 -0.65 1 97.5 166 HIS B N 1
ATOM 5074 C CA . HIS B 1 166 ? 23.031 -14.32 -0.823 1 97.5 166 HIS B CA 1
ATOM 5075 C C . HIS B 1 166 ? 23.172 -15.844 -0.871 1 97.5 166 HIS B C 1
ATOM 5077 O O . HIS B 1 166 ? 24.031 -16.375 -1.57 1 97.5 166 HIS B O 1
ATOM 5083 N N . LYS B 1 167 ? 22.312 -16.547 -0.184 1 96.31 167 LYS B N 1
ATOM 5084 C CA . LYS B 1 167 ? 22.344 -18 -0.159 1 96.31 167 LYS B CA 1
ATOM 5085 C C . LYS B 1 167 ? 22.062 -18.578 -1.544 1 96.31 167 LYS B C 1
ATOM 5087 O O . LYS B 1 167 ? 22.422 -19.719 -1.827 1 96.31 167 LYS B O 1
ATOM 5092 N N . MET B 1 168 ? 21.453 -17.859 -2.395 1 96.25 168 MET B N 1
ATOM 5093 C CA . MET B 1 168 ? 21.172 -18.297 -3.758 1 96.25 168 MET B CA 1
ATOM 5094 C C . MET B 1 168 ? 22.031 -17.531 -4.762 1 96.25 168 MET B C 1
ATOM 5096 O O . MET B 1 168 ? 21.609 -17.312 -5.898 1 96.25 168 MET B O 1
ATOM 5100 N N . ASN B 1 169 ? 23.094 -16.984 -4.289 1 95.88 169 ASN B N 1
ATOM 5101 C CA . ASN B 1 169 ? 24.109 -16.312 -5.094 1 95.88 169 ASN B CA 1
ATOM 5102 C C . ASN B 1 169 ? 23.594 -15.016 -5.695 1 95.88 169 ASN B C 1
ATOM 5104 O O . ASN B 1 169 ? 24.016 -14.609 -6.777 1 95.88 169 ASN B O 1
ATOM 5108 N N . VAL B 1 170 ? 22.562 -14.5 -5.164 1 96.31 170 VAL B N 1
ATOM 5109 C CA . VAL B 1 170 ? 22.125 -13.148 -5.496 1 96.31 170 VAL B CA 1
ATOM 5110 C C . VAL B 1 170 ? 22.781 -12.141 -4.551 1 96.31 170 VAL B C 1
ATOM 5112 O O . VAL B 1 170 ? 22.344 -11.992 -3.404 1 96.31 170 VAL B O 1
ATOM 5115 N N . ASN B 1 171 ? 23.781 -11.484 -5.062 1 94.12 171 ASN B N 1
ATOM 5116 C CA . ASN B 1 171 ? 24.562 -10.562 -4.242 1 94.12 171 ASN B CA 1
ATOM 5117 C C . ASN B 1 171 ? 24.062 -9.133 -4.375 1 94.12 171 ASN B C 1
ATOM 5119 O O . ASN B 1 171 ? 24.406 -8.438 -5.332 1 94.12 171 ASN B O 1
ATOM 5123 N N . VAL B 1 172 ? 23.297 -8.727 -3.398 1 94.25 172 VAL B N 1
ATOM 5124 C CA . VAL B 1 172 ? 22.75 -7.375 -3.365 1 94.25 172 VAL B CA 1
ATOM 5125 C C . VAL B 1 172 ? 22.875 -6.797 -1.958 1 94.25 172 VAL B C 1
ATOM 5127 O O . VAL B 1 172 ? 22.719 -7.512 -0.968 1 94.25 172 VAL B O 1
ATOM 5130 N N . SER B 1 173 ? 23.281 -5.555 -1.855 1 95.38 173 SER B N 1
ATOM 5131 C CA . SER B 1 173 ? 23.344 -4.863 -0.57 1 95.38 173 SER B CA 1
ATOM 5132 C C . SER B 1 173 ? 21.969 -4.406 -0.121 1 95.38 173 SER B C 1
ATOM 5134 O O . SER B 1 173 ? 21.047 -4.32 -0.932 1 95.38 173 SER B O 1
ATOM 5136 N N . PRO B 1 174 ? 21.828 -4.129 1.204 1 96.44 174 PRO B N 1
ATOM 5137 C CA . PRO B 1 174 ? 20.547 -3.625 1.708 1 96.44 174 PRO B CA 1
ATOM 5138 C C . PRO B 1 174 ? 20.078 -2.357 0.99 1 96.44 174 PRO B C 1
ATOM 5140 O O . PRO B 1 174 ? 18.875 -2.117 0.866 1 96.44 174 PRO B O 1
ATOM 5143 N N . SER B 1 175 ? 21 -1.535 0.468 1 93.31 175 SER B N 1
ATOM 5144 C CA . SER B 1 175 ? 20.656 -0.296 -0.223 1 93.31 175 SER B CA 1
ATOM 5145 C C . SER B 1 175 ? 20.016 -0.576 -1.58 1 93.31 175 SER B C 1
ATOM 5147 O O . SER B 1 175 ? 19.391 0.308 -2.174 1 93.31 175 SER B O 1
ATOM 5149 N N . SER B 1 176 ? 20.125 -1.824 -2.061 1 95.56 176 SER B N 1
ATOM 5150 C CA . SER B 1 176 ? 19.562 -2.234 -3.346 1 95.56 176 SER B CA 1
ATOM 5151 C C . SER B 1 176 ? 18.281 -3.033 -3.16 1 95.56 176 SER B C 1
ATOM 5153 O O . SER B 1 176 ? 17.875 -3.779 -4.055 1 95.56 176 SER B O 1
ATOM 5155 N N . ILE B 1 177 ? 17.75 -2.893 -1.973 1 98.25 177 ILE B N 1
ATOM 5156 C CA . ILE B 1 177 ? 16.516 -3.627 -1.661 1 98.25 177 ILE B CA 1
ATOM 5157 C C . ILE B 1 177 ? 15.438 -2.652 -1.196 1 98.25 177 ILE B C 1
ATOM 5159 O O . ILE B 1 177 ? 15.703 -1.776 -0.369 1 98.25 177 ILE B O 1
ATOM 5163 N N . LEU B 1 178 ? 14.266 -2.744 -1.773 1 98.25 178 LEU B N 1
ATOM 5164 C CA . LEU B 1 178 ? 13.078 -2.027 -1.338 1 98.25 178 LEU B CA 1
ATOM 5165 C C . LEU B 1 178 ? 12.031 -2.992 -0.791 1 98.25 178 LEU B C 1
ATOM 5167 O O . LEU B 1 178 ? 11.648 -3.951 -1.467 1 98.25 178 LEU B O 1
ATOM 5171 N N . ILE B 1 179 ? 11.633 -2.766 0.488 1 98.5 179 ILE B N 1
ATOM 5172 C CA . ILE B 1 179 ? 10.547 -3.555 1.061 1 98.5 179 ILE B CA 1
ATOM 5173 C C . ILE B 1 179 ? 9.211 -3.07 0.508 1 98.5 179 ILE B C 1
ATOM 5175 O O . ILE B 1 179 ? 8.953 -1.865 0.456 1 98.5 179 ILE B O 1
ATOM 5179 N N . VAL B 1 180 ? 8.398 -3.99 0.059 1 97.31 180 VAL B N 1
ATOM 5180 C CA . VAL B 1 180 ? 7.102 -3.68 -0.529 1 97.31 180 VAL B CA 1
ATOM 5181 C C . VAL B 1 180 ? 6.016 -4.52 0.14 1 97.31 180 VAL B C 1
ATOM 5183 O O . VAL B 1 180 ? 6.316 -5.477 0.857 1 97.31 180 VAL B O 1
ATOM 5186 N N . SER B 1 181 ? 4.773 -4.129 -0.073 1 95.19 181 SER B N 1
ATOM 5187 C CA . SER B 1 181 ? 3.629 -4.871 0.448 1 95.19 181 SER B CA 1
ATOM 5188 C C . SER B 1 181 ? 3.23 -6.004 -0.49 1 95.19 181 SER B C 1
ATOM 5190 O O . SER B 1 181 ? 2.123 -6.008 -1.032 1 95.19 181 SER B O 1
ATOM 5192 N N . GLY B 1 182 ? 4.152 -6.934 -0.65 1 93.69 182 GLY B N 1
ATOM 5193 C CA . GLY B 1 182 ? 3.936 -8.055 -1.548 1 93.69 182 GLY B CA 1
ATOM 5194 C C . GLY B 1 182 ? 4.457 -7.809 -2.949 1 93.69 182 GLY B C 1
ATOM 5195 O O . GLY B 1 182 ? 4.762 -6.672 -3.312 1 93.69 182 GLY B O 1
ATOM 5196 N N . ALA B 1 183 ? 4.461 -8.867 -3.729 1 94.12 183 ALA B N 1
ATOM 5197 C CA . ALA B 1 183 ? 5.027 -8.828 -5.074 1 94.12 183 ALA B CA 1
ATOM 5198 C C . ALA B 1 183 ? 4.195 -7.938 -5.992 1 94.12 183 ALA B C 1
ATOM 5200 O O . ALA B 1 183 ? 4.734 -7.27 -6.879 1 94.12 183 ALA B O 1
ATOM 5201 N N . LEU B 1 184 ? 2.961 -7.941 -5.797 1 92.31 184 LEU B N 1
ATOM 5202 C CA . LEU B 1 184 ? 2.084 -7.148 -6.652 1 92.31 184 LEU B CA 1
ATOM 5203 C C . LEU B 1 184 ? 2.426 -5.664 -6.559 1 92.31 184 LEU B C 1
ATOM 5205 O O . LEU B 1 184 ? 2.387 -4.949 -7.559 1 92.31 184 LEU B O 1
ATOM 5209 N N . GLN B 1 185 ? 2.693 -5.184 -5.355 1 94.44 185 GLN B N 1
ATOM 5210 C CA . GLN B 1 185 ? 3.064 -3.777 -5.234 1 94.44 185 GLN B CA 1
ATOM 5211 C C . GLN B 1 185 ? 4.363 -3.486 -5.98 1 94.44 185 GLN B C 1
ATOM 5213 O O . GLN B 1 185 ? 4.523 -2.41 -6.562 1 94.44 185 GLN B O 1
ATOM 5218 N N . ALA B 1 186 ? 5.289 -4.422 -5.914 1 95.12 186 ALA B N 1
ATOM 5219 C CA . ALA B 1 186 ? 6.523 -4.246 -6.676 1 95.12 186 ALA B CA 1
ATOM 5220 C C . ALA B 1 186 ? 6.227 -4.047 -8.164 1 95.12 186 ALA B C 1
ATOM 5222 O O . ALA B 1 186 ? 6.77 -3.135 -8.789 1 95.12 186 ALA B O 1
ATOM 5223 N N . LEU B 1 187 ? 5.379 -4.855 -8.672 1 93.06 187 LEU B N 1
ATOM 5224 C CA . LEU B 1 187 ? 5.02 -4.785 -10.086 1 93.06 187 LEU B CA 1
ATOM 5225 C C . LEU B 1 187 ? 4.336 -3.457 -10.398 1 93.06 187 LEU B C 1
ATOM 5227 O O . LEU B 1 187 ? 4.598 -2.855 -11.445 1 93.06 187 LEU B O 1
ATOM 5231 N N . GLN B 1 188 ? 3.527 -3.053 -9.523 1 89.5 188 GLN B N 1
ATOM 5232 C CA . GLN B 1 188 ? 2.846 -1.775 -9.695 1 89.5 188 GLN B CA 1
ATOM 5233 C C . GLN B 1 188 ? 3.84 -0.618 -9.703 1 89.5 188 GLN B C 1
ATOM 5235 O O . GLN B 1 188 ? 3.766 0.263 -10.562 1 89.5 188 GLN B O 1
ATOM 5240 N N . LEU B 1 189 ? 4.707 -0.574 -8.734 1 90.81 189 LEU B N 1
ATOM 5241 C CA . LEU B 1 189 ? 5.707 0.485 -8.633 1 90.81 189 LEU B CA 1
ATOM 5242 C C . LEU B 1 189 ? 6.566 0.543 -9.891 1 90.81 189 LEU B C 1
ATOM 5244 O O . LEU B 1 189 ? 6.863 1.629 -10.398 1 90.81 189 LEU B O 1
ATOM 5248 N N . VAL B 1 190 ? 6.961 -0.614 -10.375 1 90.56 190 VAL B N 1
ATOM 5249 C CA . VAL B 1 190 ? 7.762 -0.67 -11.594 1 90.56 190 VAL B CA 1
ATOM 5250 C C . VAL B 1 190 ? 6.961 -0.108 -12.766 1 90.56 190 VAL B C 1
ATOM 5252 O O . VAL B 1 190 ? 7.48 0.682 -13.562 1 90.56 190 VAL B O 1
ATOM 5255 N N . SER B 1 191 ? 5.715 -0.479 -12.852 1 87.19 191 SER B N 1
ATOM 5256 C CA . SER B 1 191 ? 4.859 -0.073 -13.961 1 87.19 191 SER B CA 1
ATOM 5257 C C . SER B 1 191 ? 4.664 1.439 -13.984 1 87.19 191 SER B C 1
ATOM 5259 O O . SER B 1 191 ? 4.746 2.062 -15.047 1 87.19 191 SER B O 1
ATOM 5261 N N . ILE B 1 192 ? 4.473 2.043 -12.867 1 83.5 192 ILE B N 1
ATOM 5262 C CA . ILE B 1 192 ? 4.137 3.463 -12.844 1 83.5 192 ILE B CA 1
ATOM 5263 C C . ILE B 1 192 ? 5.414 4.289 -12.695 1 83.5 192 ILE B C 1
ATOM 5265 O O . ILE B 1 192 ? 5.434 5.477 -13.031 1 83.5 192 ILE B O 1
ATOM 5269 N N . GLY B 1 193 ? 6.441 3.67 -12.203 1 84.38 193 GLY B N 1
ATOM 5270 C CA . GLY B 1 193 ? 7.652 4.414 -11.906 1 84.38 193 GLY B CA 1
ATOM 5271 C C . GLY B 1 193 ? 8.688 4.332 -13.008 1 84.38 193 GLY B C 1
ATOM 5272 O O . GLY B 1 193 ? 9.5 5.242 -13.18 1 84.38 193 GLY B O 1
ATOM 5273 N N . LEU B 1 194 ? 8.695 3.219 -13.727 1 86.12 194 LEU B N 1
ATOM 5274 C CA . LEU B 1 194 ? 9.82 2.984 -14.633 1 86.12 194 LEU B CA 1
ATOM 5275 C C . LEU B 1 194 ? 9.344 2.885 -16.078 1 86.12 194 LEU B C 1
ATOM 5277 O O . LEU B 1 194 ? 10.141 3.047 -17 1 86.12 194 LEU B O 1
ATOM 5281 N N . LEU B 1 195 ? 8.094 2.529 -16.266 1 83.69 195 LEU B N 1
ATOM 5282 C CA . LEU B 1 195 ? 7.613 2.305 -17.625 1 83.69 195 LEU B CA 1
ATOM 5283 C C . LEU B 1 195 ? 6.812 3.504 -18.125 1 83.69 195 LEU B C 1
ATOM 5285 O O . LEU B 1 195 ? 6.094 4.141 -17.344 1 83.69 195 LEU B O 1
ATOM 5289 N N . GLN B 1 196 ? 6.898 3.787 -19.375 1 80.12 196 GLN B N 1
ATOM 5290 C CA . GLN B 1 196 ? 6.141 4.867 -20 1 80.12 196 GLN B CA 1
ATOM 5291 C C . GLN B 1 196 ? 4.863 4.336 -20.641 1 80.12 196 GLN B C 1
ATOM 5293 O O . GLN B 1 196 ? 4.754 3.145 -20.922 1 80.12 196 GLN B O 1
ATOM 5298 N N . LYS B 1 197 ? 3.93 5.297 -20.797 1 80.12 197 LYS B N 1
ATOM 5299 C CA . LYS B 1 197 ? 2.758 4.922 -21.578 1 80.12 197 LYS B CA 1
ATOM 5300 C C . LYS B 1 197 ? 3.164 4.387 -22.953 1 80.12 197 LYS B C 1
ATOM 5302 O O . LYS B 1 197 ? 4.055 4.938 -23.594 1 80.12 197 LYS B O 1
ATOM 5307 N N . GLY B 1 198 ? 2.586 3.26 -23.344 1 83.44 198 GLY B N 1
ATOM 5308 C CA . GLY B 1 198 ? 2.922 2.664 -24.625 1 83.44 198 GLY B CA 1
ATOM 5309 C C . GLY B 1 198 ? 3.99 1.591 -24.531 1 83.44 198 GLY B C 1
ATOM 5310 O O . GLY B 1 198 ? 4.191 0.819 -25.469 1 83.44 198 GLY B O 1
ATOM 5311 N N . SER B 1 199 ? 4.688 1.529 -23.344 1 85 199 SER B N 1
ATOM 5312 C CA . SER B 1 199 ? 5.66 0.462 -23.156 1 85 199 SER B CA 1
ATOM 5313 C C . SER B 1 199 ? 5.008 -0.912 -23.25 1 85 199 SER B C 1
ATOM 5315 O O . SER B 1 199 ? 3.783 -1.028 -23.188 1 85 199 SER B O 1
ATOM 5317 N N . THR B 1 200 ? 5.891 -1.923 -23.484 1 90.38 200 THR B N 1
ATOM 5318 C CA . THR B 1 200 ? 5.395 -3.285 -23.641 1 90.38 200 THR B CA 1
ATOM 5319 C C . THR B 1 200 ? 6.023 -4.207 -22.594 1 90.38 200 THR B C 1
ATOM 5321 O O . THR B 1 200 ? 7.242 -4.199 -22.406 1 90.38 200 THR B O 1
ATOM 5324 N N . ILE B 1 201 ? 5.195 -4.891 -21.906 1 93.06 201 ILE B N 1
ATOM 5325 C CA . ILE B 1 201 ? 5.66 -5.996 -21.078 1 93.06 201 ILE B CA 1
ATOM 5326 C C . ILE B 1 201 ? 5.582 -7.301 -21.875 1 93.06 201 ILE B C 1
ATOM 5328 O O . ILE B 1 201 ? 4.5 -7.719 -22.297 1 93.06 201 ILE B O 1
ATOM 5332 N N . LEU B 1 202 ? 6.773 -7.82 -22.141 1 94.31 202 LEU B N 1
ATOM 5333 C CA . LEU B 1 202 ? 6.852 -9.172 -22.688 1 94.31 202 LEU B CA 1
ATOM 5334 C C . LEU B 1 202 ? 6.668 -10.211 -21.578 1 94.31 202 LEU B C 1
ATOM 5336 O O . LEU B 1 202 ? 7.23 -10.07 -20.484 1 94.31 202 LEU B O 1
ATOM 5340 N N . LEU B 1 203 ? 5.812 -11.172 -21.797 1 95.12 203 LEU B N 1
ATOM 5341 C CA . LEU B 1 203 ? 5.52 -12.164 -20.766 1 95.12 203 LEU B CA 1
ATOM 5342 C C . LEU B 1 203 ? 5.133 -13.5 -21.391 1 95.12 203 LEU B C 1
ATOM 5344 O O . LEU B 1 203 ? 4.914 -13.586 -22.609 1 95.12 203 LEU B O 1
ATOM 5348 N N . GLU B 1 204 ? 5.09 -14.461 -20.594 1 95.38 204 GLU B N 1
ATOM 5349 C CA . GLU B 1 204 ? 4.633 -15.773 -21.031 1 95.38 204 GLU B CA 1
ATOM 5350 C C . GLU B 1 204 ? 3.133 -15.766 -21.312 1 95.38 204 GLU B C 1
ATOM 5352 O O . GLU B 1 204 ? 2.389 -14.969 -20.75 1 95.38 204 GLU B O 1
ATOM 5357 N N . LYS B 1 205 ? 2.732 -16.625 -22.234 1 94.5 205 LYS B N 1
ATOM 5358 C CA . LYS B 1 205 ? 1.324 -16.922 -22.484 1 94.5 205 LYS B CA 1
ATOM 5359 C C . LYS B 1 205 ? 1.002 -18.375 -22.188 1 94.5 205 LYS B C 1
ATOM 5361 O O . LYS B 1 205 ? 1.472 -19.281 -22.891 1 94.5 205 LYS B O 1
ATOM 5366 N N . PRO B 1 206 ? 0.166 -18.672 -21.203 1 95.88 206 PRO B N 1
ATOM 5367 C CA . PRO B 1 206 ? -0.521 -17.797 -20.25 1 95.88 206 PRO B CA 1
ATOM 5368 C C . PRO B 1 206 ? 0.42 -17.203 -19.203 1 95.88 206 PRO B C 1
ATOM 5370 O O . PRO B 1 206 ? 1.588 -17.594 -19.125 1 95.88 206 PRO B O 1
ATOM 5373 N N . SER B 1 207 ? -0.092 -16.219 -18.469 1 96.38 207 SER B N 1
ATOM 5374 C CA . SER B 1 207 ? 0.665 -15.57 -17.391 1 96.38 207 SER B CA 1
ATOM 5375 C C . SER B 1 207 ? -0.263 -15.008 -16.328 1 96.38 207 SER B C 1
ATOM 5377 O O . SER B 1 207 ? -1.4 -14.633 -16.609 1 96.38 207 SER B O 1
ATOM 5379 N N . TYR B 1 208 ? 0.253 -14.969 -15.164 1 93.56 208 TYR B N 1
ATOM 5380 C CA . TYR B 1 208 ? -0.46 -14.359 -14.047 1 93.56 208 TYR B CA 1
ATOM 5381 C C . TYR B 1 208 ? -0.816 -12.906 -14.359 1 93.56 208 TYR B C 1
ATOM 5383 O O . TYR B 1 208 ? -1.887 -12.43 -13.984 1 93.56 208 TYR B O 1
ATOM 5391 N N . LEU B 1 209 ? -0.056 -12.18 -15.031 1 93.5 209 LEU B N 1
ATOM 5392 C CA . LEU B 1 209 ? -0.224 -10.75 -15.289 1 93.5 209 LEU B CA 1
ATOM 5393 C C . LEU B 1 209 ? -1.488 -10.484 -16.094 1 93.5 209 LEU B C 1
ATOM 5395 O O . LEU B 1 209 ? -2.084 -9.414 -15.992 1 93.5 209 LEU B O 1
ATOM 5399 N N . TYR B 1 210 ? -1.881 -11.484 -16.891 1 91.38 210 TYR B N 1
ATOM 5400 C CA . TYR B 1 210 ? -3.096 -11.305 -17.688 1 91.38 210 TYR B CA 1
ATOM 5401 C C . TYR B 1 210 ? -4.32 -11.219 -16.781 1 91.38 210 TYR B C 1
ATOM 5403 O O . TYR B 1 210 ? -5.371 -10.719 -17.188 1 91.38 210 TYR B O 1
ATOM 5411 N N . SER B 1 211 ? -4.164 -11.711 -15.578 1 89.12 211 SER B N 1
ATOM 5412 C CA . SER B 1 211 ? -5.281 -11.688 -14.641 1 89.12 211 SER B CA 1
ATOM 5413 C C . SER B 1 211 ? -5.414 -10.328 -13.969 1 89.12 211 SER B C 1
ATOM 5415 O O . SER B 1 211 ? -6.371 -10.086 -13.234 1 89.12 211 SER B O 1
ATOM 5417 N N . LEU B 1 212 ? -4.422 -9.492 -14.156 1 86.19 212 LEU B N 1
ATOM 5418 C CA . LEU B 1 212 ? -4.387 -8.164 -13.562 1 86.19 212 LEU B CA 1
ATOM 5419 C C . LEU B 1 212 ? -4.758 -7.098 -14.586 1 86.19 212 LEU B C 1
ATOM 5421 O O . LEU B 1 212 ? -4.367 -7.188 -15.75 1 86.19 212 LEU B O 1
ATOM 5425 N N . ARG B 1 213 ? -5.441 -6.102 -14.188 1 80.5 213 ARG B N 1
ATOM 5426 C CA . ARG B 1 213 ? -5.848 -5.055 -15.125 1 80.5 213 ARG B CA 1
ATOM 5427 C C . ARG B 1 213 ? -5.016 -3.793 -14.93 1 80.5 213 ARG B C 1
ATOM 5429 O O . ARG B 1 213 ? -5.113 -2.852 -15.719 1 80.5 213 ARG B O 1
ATOM 5436 N N . ILE B 1 214 ? -4.227 -3.799 -14.039 1 76.56 214 ILE B N 1
ATOM 5437 C CA . ILE B 1 214 ? -3.516 -2.596 -13.617 1 76.56 214 ILE B CA 1
ATOM 5438 C C . ILE B 1 214 ? -2.596 -2.121 -14.742 1 76.56 214 ILE B C 1
ATOM 5440 O O . ILE B 1 214 ? -2.441 -0.917 -14.961 1 76.56 214 ILE B O 1
ATOM 5444 N N . PHE B 1 215 ? -1.971 -3.004 -15.469 1 82 215 PHE B N 1
ATOM 5445 C CA . PHE B 1 215 ? -1.017 -2.637 -16.516 1 82 215 PHE B CA 1
ATOM 5446 C C . PHE B 1 215 ? -1.73 -2.021 -17.703 1 82 215 PHE B C 1
ATOM 5448 O O . PHE B 1 215 ? -1.308 -0.984 -18.219 1 82 215 PHE B O 1
ATOM 5455 N N . GLN B 1 216 ? -2.791 -2.654 -18.016 1 80.06 216 GLN B N 1
ATOM 5456 C CA . GLN B 1 216 ? -3.572 -2.135 -19.141 1 80.06 216 GLN B CA 1
ATOM 5457 C C . GLN B 1 216 ? -4.148 -0.761 -18.812 1 80.06 216 GLN B C 1
ATOM 5459 O O . GLN B 1 216 ? -4.172 0.127 -19.672 1 80.06 216 GLN B O 1
ATOM 5464 N N . SER B 1 217 ? -4.535 -0.649 -17.625 1 76.5 217 SER B N 1
ATOM 5465 C CA . SER B 1 217 ? -5.09 0.625 -17.172 1 76.5 217 SER B CA 1
ATOM 5466 C C . SER B 1 217 ? -4.043 1.732 -17.234 1 76.5 217 SER B C 1
ATOM 5468 O O . SER B 1 217 ? -4.379 2.898 -17.453 1 76.5 217 SER B O 1
ATOM 5470 N N . ALA B 1 218 ? -2.811 1.39 -17.078 1 74.56 218 ALA B N 1
ATOM 5471 C CA . ALA B 1 218 ? -1.716 2.355 -17.094 1 74.56 218 ALA B CA 1
ATOM 5472 C C . ALA B 1 218 ? -1.236 2.604 -18.531 1 74.56 218 ALA B C 1
ATOM 5474 O O . ALA B 1 218 ? -0.251 3.312 -18.734 1 74.56 218 ALA B O 1
ATOM 5475 N N . GLY B 1 219 ? -1.91 1.982 -19.516 1 79.81 219 GLY B N 1
ATOM 5476 C CA . GLY B 1 219 ? -1.545 2.154 -20.906 1 79.81 219 GLY B CA 1
ATOM 5477 C C . GLY B 1 219 ? -0.347 1.319 -21.312 1 79.81 219 GLY B C 1
ATOM 5478 O O . GLY B 1 219 ? 0.353 1.657 -22.281 1 79.81 219 GLY B O 1
ATOM 5479 N N . ILE B 1 220 ? -0.057 0.326 -20.547 1 85.75 220 ILE B N 1
ATOM 5480 C CA . ILE B 1 220 ? 1.044 -0.583 -20.844 1 85.75 220 ILE B CA 1
ATOM 5481 C C . ILE B 1 220 ? 0.521 -1.786 -21.625 1 85.75 220 ILE B C 1
ATOM 5483 O O . ILE B 1 220 ? -0.531 -2.34 -21.297 1 85.75 220 ILE B O 1
ATOM 5487 N N . ASN B 1 221 ? 1.222 -2.135 -22.672 1 88.62 221 ASN B N 1
ATOM 5488 C CA . ASN B 1 221 ? 0.831 -3.27 -23.5 1 88.62 221 ASN B CA 1
ATOM 5489 C C . ASN B 1 221 ? 1.406 -4.578 -22.953 1 88.62 221 ASN B C 1
ATOM 5491 O O . ASN B 1 221 ? 2.516 -4.602 -22.422 1 88.62 221 ASN B O 1
ATOM 5495 N N . LEU B 1 222 ? 0.623 -5.598 -23.047 1 92.06 222 LEU B N 1
ATOM 5496 C CA . LEU B 1 222 ? 1.101 -6.945 -22.75 1 92.06 222 LEU B CA 1
ATOM 5497 C C . LEU B 1 222 ? 1.251 -7.762 -24.031 1 92.06 222 LEU B C 1
ATOM 5499 O O . LEU B 1 222 ? 0.32 -7.84 -24.844 1 92.06 222 LEU B O 1
ATOM 5503 N N . THR B 1 223 ? 2.414 -8.242 -24.266 1 92.75 223 THR B N 1
ATOM 5504 C CA . THR B 1 223 ? 2.66 -9.117 -25.406 1 92.75 223 THR B CA 1
ATOM 5505 C C . THR B 1 223 ? 3.102 -10.5 -24.953 1 92.75 223 THR B C 1
ATOM 5507 O O . THR B 1 223 ? 4.199 -10.664 -24.406 1 92.75 223 THR B O 1
ATOM 5510 N N . GLY B 1 224 ? 2.281 -11.414 -25.266 1 93.44 224 GLY B N 1
ATOM 5511 C CA . GLY B 1 224 ? 2.525 -12.781 -24.844 1 93.44 224 GLY B CA 1
ATOM 5512 C C . GLY B 1 224 ? 3.439 -13.547 -25.781 1 93.44 224 GLY B C 1
ATOM 5513 O O . GLY B 1 224 ? 3.363 -13.383 -27 1 93.44 224 GLY B O 1
ATOM 5514 N N . MET B 1 225 ? 4.316 -14.312 -25.141 1 92.62 225 MET B N 1
ATOM 5515 C CA . MET B 1 225 ? 5.188 -15.234 -25.859 1 92.62 225 MET B CA 1
ATOM 5516 C C . MET B 1 225 ? 4.855 -16.688 -25.5 1 92.62 225 MET B C 1
ATOM 5518 O O . MET B 1 225 ? 4.422 -16.969 -24.391 1 92.62 225 MET B O 1
ATOM 5522 N N . PRO B 1 226 ? 5.082 -17.516 -26.469 1 91.12 226 PRO B N 1
ATOM 5523 C CA . PRO B 1 226 ? 4.758 -18.922 -26.203 1 91.12 226 PRO B CA 1
ATOM 5524 C C . PRO B 1 226 ? 5.578 -19.5 -25.047 1 91.12 226 PRO B C 1
ATOM 5526 O O . PRO B 1 226 ? 6.777 -19.219 -24.938 1 91.12 226 PRO B O 1
ATOM 5529 N N . LEU B 1 227 ? 4.875 -20.188 -24.203 1 90.44 227 LEU B N 1
ATOM 5530 C CA . LEU B 1 227 ? 5.504 -20.906 -23.094 1 90.44 227 LEU B CA 1
ATOM 5531 C C . LEU B 1 227 ? 5.715 -22.375 -23.438 1 90.44 227 LEU B C 1
ATOM 5533 O O . LEU B 1 227 ? 4.758 -23.078 -23.766 1 90.44 227 LEU B O 1
ATOM 5537 N N . ALA B 1 228 ? 6.969 -22.828 -23.438 1 85.44 228 ALA B N 1
ATOM 5538 C CA . ALA B 1 228 ? 7.297 -24.234 -23.703 1 85.44 228 ALA B CA 1
ATOM 5539 C C . ALA B 1 228 ? 7.488 -25.016 -22.422 1 85.44 228 ALA B C 1
ATOM 5541 O O . ALA B 1 228 ? 7.352 -24.453 -21.328 1 85.44 228 ALA B O 1
ATOM 5542 N N . HIS B 1 229 ? 7.789 -26.25 -22.5 1 86.69 229 HIS B N 1
ATOM 5543 C CA . HIS B 1 229 ? 7.891 -27.156 -21.375 1 86.69 229 HIS B CA 1
ATOM 5544 C C . HIS B 1 229 ? 8.953 -26.688 -20.375 1 86.69 229 HIS B C 1
ATOM 5546 O O . HIS B 1 229 ? 8.852 -26.953 -19.188 1 86.69 229 HIS B O 1
ATOM 5552 N N . GLU B 1 230 ? 9.914 -25.984 -20.953 1 86.06 230 GLU B N 1
ATOM 5553 C CA . GLU B 1 230 ? 10.977 -25.516 -20.062 1 86.06 230 GLU B CA 1
ATOM 5554 C C . GLU B 1 230 ? 10.953 -23.984 -19.938 1 86.06 230 GLU B C 1
ATOM 5556 O O . GLU B 1 230 ? 11.961 -23.375 -19.578 1 86.06 230 GLU B O 1
ATOM 5561 N N . GLY B 1 231 ? 9.82 -23.391 -20.25 1 88.38 231 GLY B N 1
ATOM 5562 C CA . GLY B 1 231 ? 9.703 -21.953 -20.094 1 88.38 231 GLY B CA 1
ATOM 5563 C C . GLY B 1 231 ? 9.859 -21.203 -21.391 1 88.38 231 GLY B C 1
ATOM 5564 O O . GLY B 1 231 ? 9.711 -21.781 -22.484 1 88.38 231 GLY B O 1
ATOM 5565 N N . LEU B 1 232 ? 10.117 -19.969 -21.281 1 90 232 LEU B N 1
ATOM 5566 C CA . LEU B 1 232 ? 10.188 -19.031 -22.391 1 90 232 LEU B CA 1
ATOM 5567 C C . LEU B 1 232 ? 11.398 -19.328 -23.281 1 90 232 LEU B C 1
ATOM 5569 O O . LEU B 1 232 ? 12.477 -19.641 -22.766 1 90 232 LEU B O 1
ATOM 5573 N N . LEU B 1 233 ? 11.164 -19.203 -24.609 1 86.81 233 LEU B N 1
ATOM 5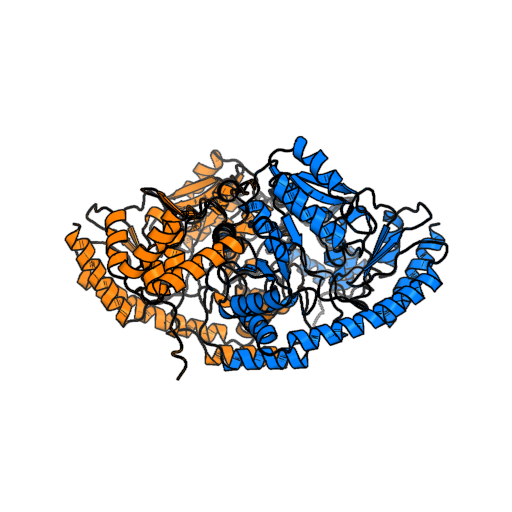574 C CA . LEU B 1 233 ? 12.266 -19.328 -25.547 1 86.81 233 LEU B CA 1
ATOM 5575 C C . LEU B 1 233 ? 12.844 -17.953 -25.891 1 86.81 233 LEU B C 1
ATOM 5577 O O . LEU B 1 233 ? 12.117 -17.062 -26.328 1 86.81 233 LEU B O 1
ATOM 5581 N N . ALA B 1 234 ? 14.156 -17.844 -25.781 1 88.81 234 ALA B N 1
ATOM 5582 C CA . ALA B 1 234 ? 14.852 -16.578 -25.969 1 88.81 234 ALA B CA 1
ATOM 5583 C C . ALA B 1 234 ? 14.648 -16.047 -27.375 1 88.81 234 ALA B C 1
ATOM 5585 O O . ALA B 1 234 ? 14.625 -14.828 -27.594 1 88.81 234 ALA B O 1
ATOM 5586 N N . GLN B 1 235 ? 14.477 -16.922 -28.281 1 86.5 235 GLN B N 1
ATOM 5587 C CA . GLN B 1 235 ? 14.328 -16.547 -29.688 1 86.5 235 GLN B CA 1
ATOM 5588 C C . GLN B 1 235 ? 13.109 -15.648 -29.891 1 86.5 235 GLN B C 1
ATOM 5590 O O . GLN B 1 235 ? 13.094 -14.797 -30.781 1 86.5 235 GLN B O 1
ATOM 5595 N N . HIS B 1 236 ? 12.18 -15.836 -29.094 1 86.75 236 HIS B N 1
ATOM 5596 C CA . HIS B 1 236 ? 10.953 -15.047 -29.203 1 86.75 236 HIS B CA 1
ATOM 5597 C C . HIS B 1 236 ? 11.188 -13.609 -28.75 1 86.75 236 HIS B C 1
ATOM 5599 O O . HIS B 1 236 ? 10.523 -12.688 -29.234 1 86.75 236 HIS B O 1
ATOM 5605 N N . LEU B 1 237 ? 12.117 -13.422 -27.859 1 87.94 237 LEU B N 1
ATOM 5606 C CA . LEU B 1 237 ? 12.438 -12.094 -27.359 1 87.94 237 LEU B CA 1
ATOM 5607 C C . LEU B 1 237 ? 13.062 -11.234 -28.453 1 87.94 237 LEU B C 1
ATOM 5609 O O . LEU B 1 237 ? 12.734 -10.047 -28.578 1 87.94 237 LEU B O 1
ATOM 5613 N N . GLU B 1 238 ? 13.891 -11.82 -29.219 1 81.56 238 GLU B N 1
ATOM 5614 C CA . GLU B 1 238 ? 14.578 -11.117 -30.297 1 81.56 238 GLU B CA 1
ATOM 5615 C C . GLU B 1 238 ? 13.586 -10.633 -31.359 1 81.56 238 GLU B C 1
ATOM 5617 O O . GLU B 1 238 ? 13.711 -9.516 -31.875 1 81.56 238 GLU B O 1
ATOM 5622 N N . HIS B 1 239 ? 12.672 -11.383 -31.562 1 78.94 239 HIS B N 1
ATOM 5623 C CA . HIS B 1 239 ? 11.688 -11.078 -32.594 1 78.94 239 HIS B CA 1
ATOM 5624 C C . HIS B 1 239 ? 10.805 -9.906 -32.188 1 78.94 239 HIS B C 1
ATOM 5626 O O . HIS B 1 239 ? 10.5 -9.047 -33.031 1 78.94 239 HIS B O 1
ATOM 5632 N N . VAL B 1 240 ? 10.5 -9.875 -30.938 1 74.94 240 VAL B N 1
ATOM 5633 C CA . VAL B 1 240 ? 9.539 -8.883 -30.453 1 74.94 240 VAL B CA 1
ATOM 5634 C C . VAL B 1 240 ? 10.227 -7.527 -30.312 1 74.94 240 VAL B C 1
ATOM 5636 O O . VAL B 1 240 ? 9.648 -6.488 -30.641 1 74.94 240 VAL B O 1
ATOM 5639 N N . LYS B 1 241 ? 11.383 -7.492 -29.828 1 70.12 241 LYS B N 1
ATOM 5640 C CA . LYS B 1 241 ? 12.109 -6.25 -29.578 1 70.12 241 LYS B CA 1
ATOM 5641 C C . LYS B 1 241 ? 12.289 -5.461 -30.875 1 70.12 241 LYS B C 1
ATOM 5643 O O . LYS B 1 241 ? 12.219 -4.23 -30.875 1 70.12 241 LYS B O 1
ATOM 5648 N N . LYS B 1 242 ? 12.422 -6.121 -31.875 1 68.69 242 LYS B N 1
ATOM 5649 C CA . LYS B 1 242 ? 12.586 -5.457 -33.156 1 68.69 242 LYS B CA 1
ATOM 5650 C C . LYS B 1 242 ? 11.367 -4.621 -33.531 1 68.69 242 LYS B C 1
ATOM 5652 O O . LYS B 1 242 ? 11.461 -3.652 -34.281 1 68.69 242 LYS B O 1
ATOM 5657 N N . LYS B 1 243 ? 10.422 -4.879 -32.844 1 63.66 243 LYS B N 1
ATOM 5658 C CA . LYS B 1 243 ? 9.156 -4.238 -33.188 1 63.66 243 LYS B CA 1
ATOM 5659 C C . LYS B 1 243 ? 8.75 -3.211 -32.125 1 63.66 243 LYS B C 1
ATOM 5661 O O . LYS B 1 243 ? 7.926 -2.338 -32.375 1 63.66 243 LYS B O 1
ATOM 5666 N N . ARG B 1 244 ? 9.391 -3.402 -31.047 1 67.25 244 ARG B N 1
ATOM 5667 C CA . ARG B 1 244 ? 8.906 -2.586 -29.938 1 67.25 244 ARG B CA 1
ATOM 5668 C C . ARG B 1 244 ? 10.055 -1.865 -29.25 1 67.25 244 ARG B C 1
ATOM 5670 O O . ARG B 1 244 ? 11.039 -2.492 -28.859 1 67.25 244 ARG B O 1
ATOM 5677 N N . LYS B 1 245 ? 10.047 -0.627 -29.234 1 63.53 245 LYS B N 1
ATOM 5678 C CA . LYS B 1 245 ? 11.18 0.151 -28.75 1 63.53 245 LYS B CA 1
ATOM 5679 C C . LYS B 1 245 ? 11.312 0.044 -27.234 1 63.53 245 LYS B C 1
ATOM 5681 O O . LYS B 1 245 ? 12.414 -0.135 -26.703 1 63.53 245 LYS B O 1
ATOM 5686 N N . GLU B 1 246 ? 10.289 0.133 -26.438 1 81.44 246 GLU B N 1
ATOM 5687 C CA . GLU B 1 246 ? 10.43 0.102 -24.984 1 81.44 246 GLU B CA 1
ATOM 5688 C C . GLU B 1 246 ? 9.734 -1.122 -24.391 1 81.44 246 GLU B C 1
ATOM 5690 O O . GLU B 1 246 ? 8.508 -1.157 -24.281 1 81.44 246 GLU B O 1
ATOM 5695 N N . ALA B 1 247 ? 10.625 -2.195 -24.203 1 88.06 247 ALA B N 1
ATOM 5696 C CA . ALA B 1 247 ? 10.07 -3.461 -23.719 1 88.06 247 ALA B CA 1
ATOM 5697 C C . ALA B 1 247 ? 10.773 -3.922 -22.453 1 88.06 247 ALA B C 1
ATOM 5699 O O . ALA B 1 247 ? 11.961 -3.658 -22.25 1 88.06 247 ALA B O 1
ATOM 5700 N N . VAL B 1 248 ? 10.031 -4.465 -21.562 1 91.62 248 VAL B N 1
ATOM 5701 C CA . VAL B 1 248 ? 10.531 -5.141 -20.375 1 91.62 248 VAL B CA 1
ATOM 5702 C C . VAL B 1 248 ? 10 -6.57 -20.328 1 91.62 248 VAL B C 1
ATOM 5704 O O . VAL B 1 248 ? 8.836 -6.816 -20.656 1 91.62 248 VAL B O 1
ATOM 5707 N N . LEU B 1 249 ? 10.859 -7.523 -19.984 1 95 249 LEU B N 1
ATOM 5708 C CA . LEU B 1 249 ? 10.43 -8.906 -19.844 1 95 249 LEU B CA 1
ATOM 5709 C C . LEU B 1 249 ? 9.953 -9.195 -18.422 1 95 249 LEU B C 1
ATOM 5711 O O . LEU B 1 249 ? 10.664 -8.898 -17.453 1 95 249 LEU B O 1
ATOM 5715 N N . TYR B 1 250 ? 8.773 -9.641 -18.297 1 96.69 250 TYR B N 1
ATOM 5716 C CA . TYR B 1 250 ? 8.297 -10.266 -17.062 1 96.69 250 TYR B CA 1
ATOM 5717 C C . TYR B 1 250 ? 8.32 -11.781 -17.188 1 96.69 250 TYR B C 1
ATOM 5719 O O . TYR B 1 250 ? 7.789 -12.344 -18.141 1 96.69 250 TYR B O 1
ATOM 5727 N N . THR B 1 251 ? 8.922 -12.445 -16.156 1 97.38 251 THR B N 1
ATOM 5728 C CA . THR B 1 251 ? 8.938 -13.898 -16.203 1 97.38 251 THR B CA 1
ATOM 5729 C C . THR B 1 251 ? 8.828 -14.484 -14.805 1 97.38 251 THR B C 1
ATOM 5731 O O . THR B 1 251 ? 9.242 -13.859 -13.828 1 97.38 251 THR B O 1
ATOM 5734 N N . ASN B 1 252 ? 8.195 -15.562 -14.664 1 97.31 252 ASN B N 1
ATOM 5735 C CA . ASN B 1 252 ? 8.062 -16.391 -13.469 1 97.31 252 ASN B CA 1
ATOM 5736 C C . ASN B 1 252 ? 8.773 -17.734 -13.641 1 97.31 252 ASN B C 1
ATOM 5738 O O . ASN B 1 252 ? 8.125 -18.75 -13.922 1 97.31 252 ASN B O 1
ATOM 5742 N N . PRO B 1 253 ? 10.078 -17.766 -13.328 1 97.56 253 PRO B N 1
ATOM 5743 C CA . PRO B 1 253 ? 10.914 -18.906 -13.711 1 97.56 253 PRO B CA 1
ATOM 5744 C C . PRO B 1 253 ? 10.695 -20.125 -12.82 1 97.56 253 PRO B C 1
ATOM 5746 O O . PRO B 1 253 ? 11.016 -21.25 -13.211 1 97.56 253 PRO B O 1
ATOM 5749 N N . CYS B 1 254 ? 10.266 -19.891 -11.609 1 97.88 254 CYS B N 1
ATOM 5750 C CA . CYS B 1 254 ? 10.078 -21 -10.68 1 97.88 254 CYS B CA 1
ATOM 5751 C C . CYS B 1 254 ? 8.594 -21.281 -10.453 1 97.88 254 CYS B C 1
ATOM 5753 O O . CYS B 1 254 ? 7.883 -20.453 -9.883 1 97.88 254 CYS B O 1
ATOM 5755 N N . PHE B 1 255 ? 8.195 -22.484 -10.891 1 97.69 255 PHE B N 1
ATOM 5756 C CA . PHE B 1 255 ? 6.84 -22.969 -10.641 1 97.69 255 PHE B CA 1
ATOM 5757 C C . PHE B 1 255 ? 5.809 -21.938 -11.086 1 97.69 255 PHE B C 1
ATOM 5759 O O . PHE B 1 255 ? 5.008 -21.469 -10.273 1 97.69 255 PHE B O 1
ATOM 5766 N N . HIS B 1 256 ? 5.785 -21.75 -12.336 1 97.38 256 HIS B N 1
ATOM 5767 C CA . HIS B 1 256 ? 5.078 -20.703 -13.078 1 97.38 256 HIS B CA 1
ATOM 5768 C C . HIS B 1 256 ? 3.594 -20.703 -12.734 1 97.38 256 HIS B C 1
ATOM 5770 O O . HIS B 1 256 ? 2.971 -21.766 -12.633 1 97.38 256 HIS B O 1
ATOM 5776 N N . ASN B 1 257 ? 3.045 -19.562 -12.367 1 96.88 257 ASN B N 1
ATOM 5777 C CA . ASN B 1 257 ? 1.611 -19.328 -12.25 1 96.88 257 ASN B CA 1
ATOM 5778 C C . ASN B 1 257 ? 1.007 -18.875 -13.57 1 96.88 257 ASN B C 1
ATOM 5780 O O . ASN B 1 257 ? 1.278 -17.766 -14.031 1 96.88 257 ASN B O 1
ATOM 5784 N N . PRO B 1 258 ? 0.284 -19.703 -14.25 1 96.44 258 PRO B N 1
ATOM 5785 C CA . PRO B 1 258 ? -0.562 -20.75 -13.672 1 96.44 258 PRO B CA 1
ATOM 5786 C C . PRO B 1 258 ? -0.064 -22.156 -14 1 96.44 258 PRO B C 1
ATOM 5788 O O . PRO B 1 258 ? -0.59 -23.125 -13.469 1 96.44 258 PRO B O 1
ATOM 5791 N N . THR B 1 259 ? 0.986 -22.375 -14.742 1 96.44 259 THR B N 1
ATOM 5792 C CA . THR B 1 259 ? 1.214 -23.641 -15.43 1 96.44 259 THR B CA 1
ATOM 5793 C C . THR B 1 259 ? 2.021 -24.594 -14.555 1 96.44 259 THR B C 1
ATOM 5795 O O . THR B 1 259 ? 2.064 -25.797 -14.812 1 96.44 259 THR B O 1
ATOM 5798 N N . GLY B 1 260 ? 2.729 -24.031 -13.609 1 96.06 260 GLY B N 1
ATOM 5799 C CA . GLY B 1 260 ? 3.59 -24.859 -12.773 1 96.06 260 GLY B CA 1
ATOM 5800 C C . GLY B 1 260 ? 4.938 -25.141 -13.406 1 96.06 260 GLY B C 1
ATOM 5801 O O . GLY B 1 260 ? 5.789 -25.797 -12.797 1 96.06 260 GLY B O 1
ATOM 5802 N N . THR B 1 261 ? 5.219 -24.594 -14.523 1 96.19 261 THR B N 1
ATOM 5803 C CA . THR B 1 261 ? 6.434 -24.844 -15.281 1 96.19 261 THR B CA 1
ATOM 5804 C C . THR B 1 261 ? 7.664 -24.344 -14.523 1 96.19 261 THR B C 1
ATOM 5806 O O . THR B 1 261 ? 7.633 -23.281 -13.922 1 96.19 261 THR B O 1
ATOM 5809 N N . LEU B 1 262 ? 8.727 -25.156 -14.547 1 97.25 262 LEU B N 1
ATOM 5810 C CA . LEU B 1 262 ? 10.031 -24.781 -14.023 1 97.25 262 LEU B CA 1
ATOM 5811 C C . LEU B 1 262 ? 11.016 -24.5 -15.148 1 97.25 262 LEU B C 1
ATOM 5813 O O . LEU B 1 262 ? 11.281 -25.391 -15.977 1 97.25 262 LEU B O 1
ATOM 5817 N N . MET B 1 263 ? 11.492 -23.281 -15.211 1 97.31 263 MET B N 1
ATOM 5818 C CA . MET B 1 263 ? 12.461 -22.906 -16.234 1 97.31 263 MET B CA 1
ATOM 5819 C C . MET B 1 263 ? 13.805 -23.562 -15.977 1 97.31 263 MET B C 1
ATOM 5821 O O . MET B 1 263 ? 14.32 -23.531 -14.859 1 97.31 263 MET B O 1
ATOM 5825 N N . SER B 1 264 ? 14.422 -24.141 -16.984 1 97.06 264 SER B N 1
ATOM 5826 C CA . SER B 1 264 ? 15.688 -24.844 -16.844 1 97.06 264 SER B CA 1
ATOM 5827 C C . SER B 1 264 ? 16.859 -23.875 -16.719 1 97.06 264 SER B C 1
ATOM 5829 O O . SER B 1 264 ? 16.703 -22.688 -17.047 1 97.06 264 SER B O 1
ATOM 5831 N N . GLU B 1 265 ? 17.938 -24.375 -16.234 1 96.88 265 GLU B N 1
ATOM 5832 C CA . GLU B 1 265 ? 19.156 -23.562 -16.109 1 96.88 265 GLU B CA 1
ATOM 5833 C C . GLU B 1 265 ? 19.609 -23.047 -17.453 1 96.88 265 GLU B C 1
ATOM 5835 O O . GLU B 1 265 ? 20 -21.875 -17.578 1 96.88 265 GLU B O 1
ATOM 5840 N N . LYS B 1 266 ? 19.562 -23.922 -18.453 1 96.12 266 LYS B N 1
ATOM 5841 C CA . LYS B 1 266 ? 19.984 -23.562 -19.797 1 96.12 266 LYS B CA 1
ATOM 5842 C C . LYS B 1 266 ? 19.141 -22.406 -20.344 1 96.12 266 LYS B C 1
ATOM 5844 O O . LYS B 1 266 ? 19.672 -21.469 -20.938 1 96.12 266 LYS B O 1
ATOM 5849 N N . ARG B 1 267 ? 17.844 -22.5 -20.156 1 95.38 267 ARG B N 1
ATOM 5850 C CA . ARG B 1 267 ? 16.938 -21.469 -20.609 1 95.38 267 ARG B CA 1
ATOM 5851 C C . ARG B 1 267 ? 17.203 -20.141 -19.906 1 95.38 267 ARG B C 1
ATOM 5853 O O . ARG B 1 267 ? 17.156 -19.078 -20.516 1 95.38 267 ARG B O 1
ATOM 5860 N N . ARG B 1 268 ? 17.453 -20.172 -18.641 1 97.19 268 ARG B N 1
ATOM 5861 C CA . ARG B 1 268 ? 17.75 -18.984 -17.859 1 97.19 268 ARG B CA 1
ATOM 5862 C C . ARG B 1 268 ? 18.969 -18.25 -18.391 1 97.19 268 ARG B C 1
ATOM 5864 O O . ARG B 1 268 ? 18.953 -17.031 -18.547 1 97.19 268 ARG B O 1
ATOM 5871 N N . LYS B 1 269 ? 20 -18.984 -18.672 1 96.56 269 LYS B N 1
ATOM 5872 C CA . LYS B 1 269 ? 21.219 -18.422 -19.234 1 96.56 269 LYS B CA 1
ATOM 5873 C C . LYS B 1 269 ? 20.953 -17.75 -20.578 1 96.56 269 LYS B C 1
ATOM 5875 O O . LYS B 1 269 ? 21.422 -16.641 -20.844 1 96.56 269 LYS B O 1
ATOM 5880 N N . SER B 1 270 ? 20.188 -18.484 -21.375 1 95.38 270 SER B N 1
ATOM 5881 C CA . SER B 1 270 ? 19.859 -17.969 -22.703 1 95.38 270 SER B CA 1
ATOM 5882 C C . SER B 1 270 ? 19.062 -16.672 -22.609 1 95.38 270 SER B C 1
ATOM 5884 O O . SER B 1 270 ? 19.281 -15.742 -23.391 1 95.38 270 SER B O 1
ATOM 5886 N N . ILE B 1 271 ? 18.156 -16.578 -21.688 1 95.19 271 ILE B N 1
ATOM 5887 C CA . ILE B 1 271 ? 17.297 -15.406 -21.516 1 95.19 271 ILE B CA 1
ATOM 5888 C C . ILE B 1 271 ? 18.125 -14.211 -21.062 1 95.19 271 ILE B C 1
ATOM 5890 O O . ILE B 1 271 ? 18.016 -13.117 -21.625 1 95.19 271 ILE B O 1
ATOM 5894 N N . ILE B 1 272 ? 18.984 -14.383 -20.078 1 94.19 272 ILE B N 1
ATOM 5895 C CA . ILE B 1 272 ? 19.797 -13.297 -19.562 1 94.19 272 ILE B CA 1
ATOM 5896 C C . ILE B 1 272 ? 20.734 -12.773 -20.656 1 94.19 272 ILE B C 1
ATOM 5898 O O . ILE B 1 272 ? 20.891 -11.562 -20.812 1 94.19 272 ILE B O 1
ATOM 5902 N N . GLU B 1 273 ? 21.297 -13.695 -21.375 1 93.38 273 GLU B N 1
ATOM 5903 C CA . GLU B 1 273 ? 22.203 -13.312 -22.453 1 93.38 273 GLU B CA 1
ATOM 5904 C C . GLU B 1 273 ? 21.484 -12.5 -23.516 1 93.38 273 GLU B C 1
ATOM 5906 O O . GLU B 1 273 ? 21.969 -11.453 -23.953 1 93.38 273 GLU B O 1
ATOM 5911 N N . THR B 1 274 ? 20.375 -13.016 -23.906 1 92.44 274 THR B N 1
ATOM 5912 C CA . THR B 1 274 ? 19.609 -12.344 -24.953 1 92.44 274 THR B CA 1
ATOM 5913 C C . THR B 1 274 ? 19.125 -10.969 -24.469 1 92.44 274 THR B C 1
ATOM 5915 O O . THR B 1 274 ? 19.234 -9.984 -25.203 1 92.44 274 THR B O 1
ATOM 5918 N N . CYS B 1 275 ? 18.609 -10.875 -23.25 1 91.44 275 CYS B N 1
ATOM 5919 C CA . CYS B 1 275 ? 18.078 -9.617 -22.719 1 91.44 275 CYS B CA 1
ATOM 5920 C C . CYS B 1 275 ? 19.203 -8.602 -22.516 1 91.44 275 CYS B C 1
ATOM 5922 O O . CYS B 1 275 ? 19.016 -7.41 -22.75 1 91.44 275 CYS B O 1
ATOM 5924 N N . THR B 1 276 ? 20.344 -9.086 -22.094 1 87.44 276 THR B N 1
ATOM 5925 C CA . THR B 1 276 ? 21.5 -8.203 -21.938 1 87.44 276 THR B CA 1
ATOM 5926 C C . THR B 1 276 ? 21.953 -7.664 -23.297 1 87.44 276 THR B C 1
ATOM 5928 O O . THR B 1 276 ? 22.172 -6.457 -23.438 1 87.44 276 THR B O 1
ATOM 5931 N N . LYS B 1 277 ? 22.016 -8.555 -24.25 1 86.81 277 LYS B N 1
ATOM 5932 C CA . LYS B 1 277 ? 22.438 -8.195 -25.594 1 86.81 277 LYS B CA 1
ATOM 5933 C C . LYS B 1 277 ? 21.516 -7.137 -26.203 1 86.81 277 LYS B C 1
ATOM 5935 O O . LYS B 1 277 ? 21.969 -6.215 -26.875 1 86.81 277 LYS B O 1
ATOM 5940 N N . HIS B 1 278 ? 20.312 -7.246 -25.938 1 85.31 278 HIS B N 1
ATOM 5941 C CA . HIS B 1 278 ? 19.328 -6.375 -26.578 1 85.31 278 HIS B CA 1
ATOM 5942 C C . HIS B 1 278 ? 18.844 -5.289 -25.625 1 85.31 278 HIS B C 1
ATOM 5944 O O . HIS B 1 278 ? 17.875 -4.586 -25.906 1 85.31 278 HIS B O 1
ATOM 5950 N N . GLN B 1 279 ? 19.391 -5.18 -24.438 1 84.06 279 GLN B N 1
ATOM 5951 C CA . GLN B 1 279 ? 19.109 -4.148 -23.438 1 84.06 279 GLN B CA 1
ATOM 5952 C C . GLN B 1 279 ? 17.641 -4.184 -23 1 84.06 279 GLN B C 1
ATOM 5954 O O . GLN B 1 279 ? 16.984 -3.145 -22.969 1 84.06 279 GLN B O 1
ATOM 5959 N N . ILE B 1 280 ? 17.172 -5.348 -22.766 1 88.56 280 ILE B N 1
ATOM 5960 C CA . ILE B 1 280 ? 15.805 -5.543 -22.266 1 88.56 280 ILE B CA 1
ATOM 5961 C C . ILE B 1 280 ? 15.828 -5.793 -20.766 1 88.56 280 ILE B C 1
ATOM 5963 O O . ILE B 1 280 ? 16.375 -6.801 -20.312 1 88.56 280 ILE B O 1
ATOM 5967 N N . PRO B 1 281 ? 15.266 -4.883 -19.953 1 90.88 281 PRO B N 1
ATOM 5968 C CA . PRO B 1 281 ? 15.156 -5.18 -18.531 1 90.88 281 PRO B CA 1
ATOM 5969 C C . PRO B 1 281 ? 14.297 -6.414 -18.25 1 90.88 28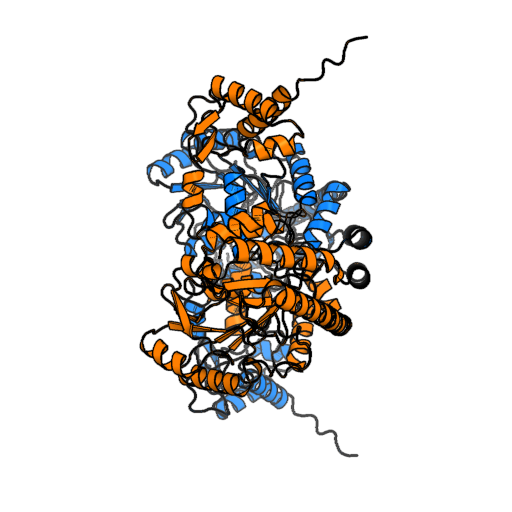1 PRO B C 1
ATOM 5971 O O . PRO B 1 281 ? 13.414 -6.746 -19.031 1 90.88 281 PRO B O 1
ATOM 5974 N N . ILE B 1 282 ? 14.625 -7.082 -17.156 1 95.56 282 ILE B N 1
ATOM 5975 C CA . ILE B 1 282 ? 13.891 -8.281 -16.766 1 95.56 282 ILE B CA 1
ATOM 5976 C C . ILE B 1 282 ? 13.281 -8.094 -15.375 1 95.56 282 ILE B C 1
ATOM 5978 O O . ILE B 1 282 ? 13.969 -7.668 -14.445 1 95.56 282 ILE B O 1
ATOM 5982 N N . ILE B 1 283 ? 12.023 -8.297 -15.273 1 97.31 283 ILE B N 1
ATOM 5983 C CA . ILE B 1 283 ? 11.375 -8.492 -13.977 1 97.31 283 ILE B CA 1
ATOM 5984 C C . ILE B 1 283 ? 11.273 -9.992 -13.68 1 97.31 283 ILE B C 1
ATOM 5986 O O . ILE B 1 283 ? 10.516 -10.711 -14.336 1 97.31 283 ILE B O 1
ATOM 5990 N N . GLU B 1 284 ? 12.008 -10.422 -12.734 1 98.44 284 GLU B N 1
ATOM 5991 C CA . GLU B 1 284 ? 11.992 -11.82 -12.312 1 98.44 284 GLU B CA 1
ATOM 5992 C C . GLU B 1 284 ? 11.086 -12.023 -11.102 1 98.44 284 GLU B C 1
ATOM 5994 O O . GLU B 1 284 ? 11.445 -11.664 -9.977 1 98.44 284 GLU B O 1
ATOM 5999 N N . ASP B 1 285 ? 9.914 -12.57 -11.336 1 98.25 285 ASP B N 1
ATOM 6000 C CA . ASP B 1 285 ? 8.984 -12.938 -10.273 1 98.25 285 ASP B CA 1
ATOM 6001 C C . ASP B 1 285 ? 9.312 -14.305 -9.695 1 98.25 285 ASP B C 1
ATOM 6003 O O . ASP B 1 285 ? 8.969 -15.336 -10.281 1 98.25 285 ASP B O 1
ATOM 6007 N N . ASP B 1 286 ? 9.875 -14.328 -8.477 1 98.38 286 ASP B N 1
ATOM 6008 C CA . ASP B 1 286 ? 10.414 -15.562 -7.93 1 98.38 286 ASP B CA 1
ATOM 6009 C C . ASP B 1 286 ? 9.758 -15.906 -6.594 1 98.38 286 ASP B C 1
ATOM 6011 O O . ASP B 1 286 ? 10.406 -16.438 -5.691 1 98.38 286 ASP B O 1
ATOM 6015 N N . ILE B 1 287 ? 8.484 -15.734 -6.434 1 97.88 287 ILE B N 1
ATOM 6016 C CA . ILE B 1 287 ? 7.801 -15.789 -5.148 1 97.88 287 ILE B CA 1
ATOM 6017 C C . ILE B 1 287 ? 7.52 -17.25 -4.777 1 97.88 287 ILE B C 1
ATOM 6019 O O . ILE B 1 287 ? 7.223 -17.547 -3.623 1 97.88 287 ILE B O 1
ATOM 6023 N N . TYR B 1 288 ? 7.641 -18.25 -5.703 1 98.44 288 TYR B N 1
ATOM 6024 C CA . TYR B 1 288 ? 7.324 -19.641 -5.434 1 98.44 288 TYR B CA 1
ATOM 6025 C C . TYR B 1 288 ? 8.594 -20.469 -5.258 1 98.44 288 TYR B C 1
ATOM 6027 O O . TYR B 1 288 ? 8.531 -21.688 -5.059 1 98.44 288 TYR B O 1
ATOM 6035 N N . ARG B 1 289 ? 9.758 -19.875 -5.32 1 97.81 289 ARG B N 1
ATOM 6036 C CA . ARG B 1 289 ? 11.031 -20.578 -5.441 1 97.81 289 ARG B CA 1
ATOM 6037 C C . ARG B 1 289 ? 11.211 -21.594 -4.316 1 97.81 289 ARG B C 1
ATOM 6039 O O . ARG B 1 289 ? 11.766 -22.672 -4.527 1 97.81 289 ARG B O 1
ATOM 6046 N N . GLU B 1 290 ? 10.75 -21.25 -3.121 1 98.25 290 GLU B N 1
ATOM 6047 C CA . GLU B 1 290 ? 11.016 -22.078 -1.948 1 98.25 290 GLU B CA 1
ATOM 6048 C C . GLU B 1 290 ? 10.102 -23.312 -1.915 1 98.25 290 GLU B C 1
ATOM 6050 O O . GLU B 1 290 ? 10.297 -24.203 -1.102 1 98.25 290 GLU B O 1
ATOM 6055 N N . LEU B 1 291 ? 9.156 -23.359 -2.812 1 98.62 291 LEU B N 1
ATOM 6056 C CA . LEU B 1 291 ? 8.133 -24.391 -2.75 1 98.62 291 LEU B CA 1
ATOM 6057 C C . LEU B 1 291 ? 8.469 -25.547 -3.688 1 98.62 291 LEU B C 1
ATOM 6059 O O . LEU B 1 291 ? 7.613 -26 -4.457 1 98.62 291 LEU B O 1
ATOM 6063 N N . TRP B 1 292 ? 9.703 -25.969 -3.631 1 98.31 292 TRP B N 1
ATOM 6064 C CA . TRP B 1 292 ? 10.172 -27.094 -4.434 1 98.31 292 TRP B CA 1
ATOM 6065 C C . TRP B 1 292 ? 9.969 -28.422 -3.691 1 98.31 292 TRP B C 1
ATOM 6067 O O . TRP B 1 292 ? 9.906 -28.438 -2.461 1 98.31 292 TRP B O 1
ATOM 6077 N N . PHE B 1 293 ? 9.859 -29.578 -4.379 1 96.88 293 PHE B N 1
ATOM 6078 C CA . PHE B 1 293 ? 9.609 -30.875 -3.762 1 96.88 293 PHE B CA 1
ATOM 6079 C C . PHE B 1 293 ? 10.867 -31.719 -3.762 1 96.88 293 PHE B C 1
ATOM 6081 O O . PHE B 1 293 ? 11.602 -31.75 -2.771 1 96.88 293 PHE B O 1
ATOM 6088 N N . GLU B 1 294 ? 11.25 -32.312 -4.887 1 93.94 294 GLU B N 1
ATOM 6089 C CA . GLU B 1 294 ? 12.344 -33.281 -4.945 1 93.94 294 GLU B CA 1
ATOM 6090 C C . GLU B 1 294 ? 13.695 -32.594 -5.039 1 93.94 294 GLU B C 1
ATOM 6092 O O . GLU B 1 294 ? 14.656 -33 -4.402 1 93.94 294 GLU B O 1
ATOM 6097 N N . LYS B 1 295 ? 13.711 -31.594 -5.859 1 95.56 295 LYS B N 1
ATOM 6098 C CA . LYS B 1 295 ? 14.961 -30.891 -6.109 1 95.56 295 LYS B CA 1
ATOM 6099 C C . LYS B 1 295 ? 14.758 -29.391 -6.086 1 95.56 295 LYS B C 1
ATOM 6101 O O . LYS B 1 295 ? 13.758 -28.875 -6.609 1 95.56 295 LYS B O 1
ATOM 6106 N N . ALA B 1 296 ? 15.766 -28.734 -5.457 1 96.62 296 ALA B N 1
ATOM 6107 C CA . ALA B 1 296 ? 15.75 -27.266 -5.488 1 96.62 296 ALA B CA 1
ATOM 6108 C C . ALA B 1 296 ? 15.82 -26.75 -6.926 1 96.62 296 ALA B C 1
ATOM 6110 O O . ALA B 1 296 ? 16.5 -27.344 -7.77 1 96.62 296 ALA B O 1
ATOM 6111 N N . PRO B 1 297 ? 15.125 -25.656 -7.18 1 97.81 297 PRO B N 1
ATOM 6112 C CA . PRO B 1 297 ? 15.172 -25.094 -8.531 1 97.81 297 PRO B CA 1
ATOM 6113 C C . PRO B 1 297 ? 16.547 -24.5 -8.875 1 97.81 297 PRO B C 1
ATOM 6115 O O . PRO B 1 297 ? 17.344 -24.234 -7.977 1 97.81 297 PRO B O 1
ATOM 6118 N N . PRO B 1 298 ? 16.797 -24.297 -10.258 1 97.75 298 PRO B N 1
ATOM 6119 C CA . PRO B 1 298 ? 18.016 -23.594 -10.641 1 97.75 298 PRO B CA 1
ATOM 6120 C C . PRO B 1 298 ? 18.125 -22.203 -9.992 1 97.75 298 PRO B C 1
ATOM 6122 O O . PRO B 1 298 ? 17.109 -21.656 -9.555 1 97.75 298 PRO B O 1
ATOM 6125 N N . LEU B 1 299 ? 19.312 -21.688 -9.898 1 98.06 299 LEU B N 1
ATOM 6126 C CA . LEU B 1 299 ? 19.547 -20.359 -9.352 1 98.06 299 LEU B CA 1
ATOM 6127 C C . LEU B 1 299 ? 18.734 -19.312 -10.109 1 98.06 299 LEU B C 1
ATOM 6129 O O . LEU B 1 299 ? 18.391 -19.516 -11.273 1 98.06 299 LEU B O 1
ATOM 6133 N N . PRO B 1 300 ? 18.406 -18.188 -9.445 1 98.12 300 PRO B N 1
ATOM 6134 C CA . PRO B 1 300 ? 17.641 -17.125 -10.109 1 98.12 300 PRO B CA 1
ATOM 6135 C C . PRO B 1 300 ? 18.406 -16.5 -11.273 1 98.12 300 PRO B C 1
ATOM 6137 O O . PRO B 1 300 ? 19.641 -16.531 -11.305 1 98.12 300 PRO B O 1
ATOM 6140 N N . LEU B 1 301 ? 17.625 -15.898 -12.242 1 97.62 301 LEU B N 1
ATOM 6141 C CA . LEU B 1 301 ? 18.25 -15.078 -13.289 1 97.62 301 LEU B CA 1
ATOM 6142 C C . LEU B 1 301 ? 19.125 -14 -12.68 1 97.62 301 LEU B C 1
ATOM 6144 O O . LEU B 1 301 ? 20.219 -13.719 -13.195 1 97.62 301 LEU B O 1
ATOM 6148 N N . LYS B 1 302 ? 18.688 -13.422 -11.578 1 97.56 302 LYS B N 1
ATOM 6149 C CA . LYS B 1 302 ? 19.375 -12.328 -10.906 1 97.56 302 LYS B CA 1
ATOM 6150 C C . LYS B 1 302 ? 20.797 -12.742 -10.5 1 97.56 302 LYS B C 1
ATOM 6152 O O . LYS B 1 302 ? 21.703 -11.906 -10.469 1 97.56 302 LYS B O 1
ATOM 6157 N N . SER B 1 303 ? 20.984 -13.984 -10.188 1 96.75 303 SER B N 1
ATOM 6158 C CA . SER B 1 303 ? 22.312 -14.469 -9.789 1 96.75 303 SER B CA 1
ATOM 6159 C C . SER B 1 303 ? 23.297 -14.375 -10.945 1 96.75 303 SER B C 1
ATOM 6161 O O . SER B 1 303 ? 24.516 -14.367 -10.727 1 96.75 303 SER B O 1
ATOM 6163 N N . LEU B 1 304 ? 22.781 -14.32 -12.133 1 93.94 304 LEU B N 1
ATOM 6164 C CA . LEU B 1 304 ? 23.609 -14.258 -13.336 1 93.94 304 LEU B CA 1
ATOM 6165 C C . LEU B 1 304 ? 23.766 -12.828 -13.82 1 93.94 304 LEU B C 1
ATOM 6167 O O . LEU B 1 304 ? 24.484 -12.562 -14.781 1 93.94 304 LEU B O 1
ATOM 6171 N N . ASP B 1 305 ? 23.109 -11.906 -13.188 1 91.25 305 ASP B N 1
ATOM 6172 C CA . ASP B 1 305 ? 23.031 -10.516 -13.633 1 91.25 305 ASP B CA 1
ATOM 6173 C C . ASP B 1 305 ? 24.25 -9.727 -13.156 1 91.25 305 ASP B C 1
ATOM 6175 O O . ASP B 1 305 ? 24.406 -9.484 -11.961 1 91.25 305 ASP B O 1
ATOM 6179 N N . GLN B 1 306 ? 25.031 -9.242 -14.047 1 84.44 306 GLN B N 1
ATOM 6180 C CA . GLN B 1 306 ? 26.203 -8.453 -13.695 1 84.44 306 GLN B CA 1
ATOM 6181 C C . GLN B 1 306 ? 26.078 -7.016 -14.195 1 84.44 306 GLN B C 1
ATOM 6183 O O . GLN B 1 306 ? 26.969 -6.195 -13.977 1 84.44 306 GLN B O 1
ATOM 6188 N N . THR B 1 307 ? 25 -6.727 -14.781 1 83.31 307 THR B N 1
ATOM 6189 C CA . THR B 1 307 ? 24.875 -5.434 -15.445 1 83.31 307 THR B CA 1
ATOM 6190 C C . THR B 1 307 ? 23.688 -4.648 -14.883 1 83.31 307 THR B C 1
ATOM 6192 O O . THR B 1 307 ? 23.453 -3.508 -15.281 1 83.31 307 THR B O 1
ATOM 6195 N N . GLY B 1 308 ? 22.938 -5.246 -14.039 1 87 308 GLY B N 1
ATOM 6196 C CA . GLY B 1 308 ? 21.828 -4.547 -13.414 1 87 308 GLY B CA 1
ATOM 6197 C C . GLY B 1 308 ? 20.547 -4.613 -14.234 1 87 308 GLY B C 1
ATOM 6198 O O . GLY B 1 308 ? 19.688 -3.748 -14.109 1 87 308 GLY B O 1
ATOM 6199 N N . HIS B 1 309 ? 20.391 -5.703 -15.078 1 88.56 309 HIS B N 1
ATOM 6200 C CA . HIS B 1 309 ? 19.234 -5.836 -15.961 1 88.56 309 HIS B CA 1
ATOM 6201 C C . HIS B 1 309 ? 18.047 -6.449 -15.227 1 88.56 309 HIS B C 1
ATOM 6203 O O . HIS B 1 309 ? 16.906 -6.309 -15.672 1 88.56 309 HIS B O 1
ATOM 6209 N N . VAL B 1 310 ? 18.297 -7.082 -14.094 1 95.38 310 VAL B N 1
ATOM 6210 C CA . VAL B 1 310 ? 17.25 -7.902 -13.508 1 95.38 310 VAL B CA 1
ATOM 6211 C C . VAL B 1 310 ? 16.688 -7.219 -12.266 1 95.38 310 VAL B C 1
ATOM 6213 O O . VAL B 1 310 ? 17.438 -6.875 -11.352 1 95.38 310 VAL B O 1
ATOM 6216 N N . LEU B 1 311 ? 15.406 -6.953 -12.242 1 97.31 311 LEU B N 1
ATOM 6217 C CA . LEU B 1 311 ? 14.641 -6.605 -11.055 1 97.31 311 LEU B CA 1
ATOM 6218 C C . LEU B 1 311 ? 14.039 -7.852 -10.414 1 97.31 311 LEU B C 1
ATOM 6220 O O . LEU B 1 311 ? 13.07 -8.414 -10.93 1 97.31 311 LEU B O 1
ATOM 6224 N N . TYR B 1 312 ? 14.602 -8.227 -9.281 1 98.5 312 TYR B N 1
ATOM 6225 C CA . TYR B 1 312 ? 14.219 -9.477 -8.633 1 98.5 312 TYR B CA 1
ATOM 6226 C C . TYR B 1 312 ? 13.133 -9.25 -7.594 1 98.5 312 TYR B C 1
ATOM 6228 O O . TYR B 1 312 ? 13.305 -8.445 -6.672 1 98.5 312 TYR B O 1
ATOM 6236 N N . VAL B 1 313 ? 12.023 -10 -7.73 1 98.62 313 VAL B N 1
ATOM 6237 C CA . VAL B 1 313 ? 10.875 -9.805 -6.852 1 98.62 313 VAL B CA 1
ATOM 6238 C C . VAL B 1 313 ? 10.641 -11.062 -6.016 1 98.62 313 VAL B C 1
ATOM 6240 O O . VAL B 1 313 ? 10.555 -12.172 -6.555 1 98.62 313 VAL B O 1
ATOM 6243 N N . GLY B 1 314 ? 10.586 -10.883 -4.672 1 98.25 314 GLY B N 1
ATOM 6244 C CA . GLY B 1 314 ? 10.25 -11.938 -3.732 1 98.25 314 GLY B CA 1
ATOM 6245 C C . GLY B 1 314 ? 9.18 -11.531 -2.734 1 98.25 314 GLY B C 1
ATOM 6246 O O . GLY B 1 314 ? 8.781 -10.367 -2.682 1 98.25 314 GLY B O 1
ATOM 6247 N N . SER B 1 315 ? 8.68 -12.508 -1.983 1 97.69 315 SER B N 1
ATOM 6248 C CA . SER B 1 315 ? 7.625 -12.242 -1.014 1 97.69 315 SER B CA 1
ATOM 6249 C C . SER B 1 315 ? 7.492 -13.383 -0.01 1 97.69 315 SER B C 1
ATOM 6251 O O . SER B 1 315 ? 7.887 -14.516 -0.295 1 97.69 315 SER B O 1
ATOM 6253 N N . LEU B 1 316 ? 6.957 -13.062 1.185 1 98 316 LEU B N 1
ATOM 6254 C CA . LEU B 1 316 ? 6.664 -14.062 2.201 1 98 316 LEU B CA 1
ATOM 6255 C C . LEU B 1 316 ? 5.242 -14.594 2.051 1 98 316 LEU B C 1
ATOM 6257 O O . LEU B 1 316 ? 4.832 -15.5 2.781 1 98 316 LEU B O 1
ATOM 6261 N N . SER B 1 317 ? 4.504 -14.164 1.075 1 96.81 317 SER B N 1
ATOM 6262 C CA . SER B 1 317 ? 3.064 -14.391 0.98 1 96.81 317 SER B CA 1
ATOM 6263 C C . SER B 1 317 ? 2.754 -15.852 0.676 1 96.81 317 SER B C 1
ATOM 6265 O O . SER B 1 317 ? 1.709 -16.359 1.079 1 96.81 317 SER B O 1
ATOM 6267 N N . LYS B 1 318 ? 3.666 -16.5 -0.072 1 97.81 318 LYS B N 1
ATOM 6268 C CA . LYS B 1 318 ? 3.352 -17.844 -0.542 1 97.81 318 LYS B CA 1
ATOM 6269 C C . LYS B 1 318 ? 4.016 -18.906 0.336 1 97.81 318 LYS B C 1
ATOM 6271 O O . LYS B 1 318 ? 3.664 -20.078 0.267 1 97.81 318 LYS B O 1
ATOM 6276 N N . THR B 1 319 ? 4.93 -18.5 1.192 1 97.94 319 THR B N 1
ATOM 6277 C CA . THR B 1 319 ? 5.691 -19.469 1.983 1 97.94 319 THR B CA 1
ATOM 6278 C C . THR B 1 319 ? 5.344 -19.344 3.465 1 97.94 319 THR B C 1
ATOM 6280 O O . THR B 1 319 ? 5.453 -20.312 4.215 1 97.94 319 THR B O 1
ATOM 6283 N N . LEU B 1 320 ? 4.973 -18.188 3.918 1 97.56 320 LEU B N 1
ATOM 6284 C CA . LEU B 1 320 ? 4.668 -17.938 5.32 1 97.56 320 LEU B CA 1
ATOM 6285 C C . LEU B 1 320 ? 3.217 -17.5 5.492 1 97.56 320 LEU B C 1
ATOM 6287 O O . LEU B 1 320 ? 2.34 -18.312 5.762 1 97.56 320 LEU B O 1
ATOM 6291 N N . THR B 1 321 ? 2.943 -16.266 5.207 1 96.5 321 THR B N 1
ATOM 6292 C CA . THR B 1 321 ? 1.568 -15.781 5.258 1 96.5 321 THR B CA 1
ATOM 6293 C C . THR B 1 321 ? 1.425 -14.484 4.477 1 96.5 321 THR B C 1
ATOM 6295 O O . THR B 1 321 ? 2.254 -13.578 4.602 1 96.5 321 THR B O 1
ATOM 6298 N N . PRO B 1 322 ? 0.417 -14.445 3.645 1 95.5 322 PRO B N 1
ATOM 6299 C CA . PRO B 1 322 ? 0.18 -13.188 2.938 1 95.5 322 PRO B CA 1
ATOM 6300 C C . PRO B 1 322 ? -0.319 -12.078 3.859 1 95.5 322 PRO B C 1
ATOM 6302 O O . PRO B 1 322 ? -0.289 -10.898 3.49 1 95.5 322 PRO B O 1
ATOM 6305 N N . GLY B 1 323 ? -0.697 -12.375 5.059 1 95.38 323 GLY B N 1
ATOM 6306 C CA . GLY B 1 323 ? -1.26 -11.398 5.984 1 95.38 323 GLY B CA 1
ATOM 6307 C C . GLY B 1 323 ? -0.246 -10.383 6.465 1 95.38 323 GLY B C 1
ATOM 6308 O O . GLY B 1 323 ? -0.614 -9.273 6.863 1 95.38 323 GLY B O 1
ATOM 6309 N N . LEU B 1 324 ? 1.022 -10.727 6.465 1 96.75 324 LEU B N 1
ATOM 6310 C CA . LEU B 1 324 ? 2.057 -9.781 6.863 1 96.75 324 LEU B CA 1
ATOM 6311 C C . LEU B 1 324 ? 2.227 -8.688 5.816 1 96.75 324 LEU B C 1
ATOM 6313 O O . LEU B 1 324 ? 2.699 -7.59 6.125 1 96.75 324 LEU B O 1
ATOM 6317 N N . ARG B 1 325 ? 1.914 -9.016 4.574 1 96.75 325 ARG B N 1
ATOM 6318 C CA . ARG B 1 325 ? 2.076 -8.102 3.447 1 96.75 325 ARG B CA 1
ATOM 6319 C C . ARG B 1 325 ? 3.523 -7.633 3.324 1 96.75 325 ARG B C 1
ATOM 6321 O O . ARG B 1 325 ? 3.785 -6.434 3.195 1 96.75 325 ARG B O 1
ATOM 6328 N N . ILE B 1 326 ? 4.422 -8.602 3.285 1 98.19 326 ILE B N 1
ATOM 6329 C CA . ILE B 1 326 ? 5.84 -8.273 3.156 1 98.19 326 ILE B CA 1
ATOM 6330 C C . ILE B 1 326 ? 6.418 -8.953 1.918 1 98.19 326 ILE B C 1
ATOM 6332 O O . ILE B 1 326 ? 6.293 -10.172 1.756 1 98.19 326 ILE B O 1
ATOM 6336 N N . GLY B 1 327 ? 6.977 -8.227 1.051 1 98.12 327 GLY B N 1
ATOM 6337 C CA . GLY B 1 327 ? 7.801 -8.617 -0.082 1 98.12 327 GLY B CA 1
ATOM 6338 C C . GLY B 1 327 ? 8.992 -7.707 -0.303 1 98.12 327 GLY B C 1
ATOM 6339 O O . GLY B 1 327 ? 9.273 -6.832 0.518 1 98.12 327 GLY B O 1
ATOM 6340 N N . TRP B 1 328 ? 9.727 -7.945 -1.404 1 98.69 328 TRP B N 1
ATOM 6341 C CA . TRP B 1 328 ? 10.883 -7.105 -1.69 1 98.69 328 TRP B CA 1
ATOM 6342 C C . TRP B 1 328 ? 11.188 -7.094 -3.184 1 98.69 328 TRP B C 1
ATOM 6344 O O . TRP B 1 328 ? 10.789 -8 -3.916 1 98.69 328 TRP B O 1
ATOM 6354 N N . ILE B 1 329 ? 11.797 -6.062 -3.598 1 98.19 329 ILE B N 1
ATOM 6355 C CA . ILE B 1 329 ? 12.398 -5.953 -4.922 1 98.19 329 ILE B CA 1
ATOM 6356 C C . ILE B 1 329 ? 13.883 -5.602 -4.785 1 98.19 329 ILE B C 1
ATOM 6358 O O . ILE B 1 329 ? 14.242 -4.672 -4.059 1 98.19 329 ILE B O 1
ATOM 6362 N N . ALA B 1 330 ? 14.727 -6.434 -5.312 1 98 330 ALA B N 1
ATOM 6363 C CA . ALA B 1 330 ? 16.156 -6.172 -5.422 1 98 330 ALA B CA 1
ATOM 6364 C C . ALA B 1 330 ? 16.516 -5.684 -6.824 1 98 330 ALA B C 1
ATOM 6366 O O . ALA B 1 330 ? 16.266 -6.371 -7.812 1 98 330 ALA B O 1
ATOM 6367 N N . ALA B 1 331 ? 17.094 -4.539 -6.969 1 95.75 331 ALA B N 1
ATOM 6368 C CA . ALA B 1 331 ? 17.391 -3.857 -8.227 1 95.75 331 ALA B CA 1
ATOM 6369 C C . ALA B 1 331 ? 18.531 -2.857 -8.055 1 95.75 331 ALA B C 1
ATOM 6371 O O . ALA B 1 331 ? 19 -2.637 -6.938 1 95.75 331 ALA B O 1
ATOM 6372 N N . PRO B 1 332 ? 19 -2.307 -9.18 1 90.88 332 PRO B N 1
ATOM 6373 C CA . PRO B 1 332 ? 20.031 -1.272 -9.047 1 90.88 332 PRO B CA 1
ATOM 6374 C C . PRO B 1 332 ? 19.578 -0.103 -8.172 1 90.88 332 PRO B C 1
ATOM 6376 O O . PRO B 1 332 ? 18.406 0.246 -8.156 1 90.88 332 PRO B O 1
ATOM 6379 N N . GLU B 1 333 ? 20.484 0.5 -7.488 1 89.69 333 GLU B N 1
ATOM 6380 C CA . GLU B 1 333 ? 20.188 1.525 -6.492 1 89.69 333 GLU B CA 1
ATOM 6381 C C . GLU B 1 333 ? 19.406 2.686 -7.105 1 89.69 333 GLU B C 1
ATOM 6383 O O . GLU B 1 333 ? 18.469 3.199 -6.496 1 89.69 333 GLU B O 1
ATOM 6388 N N . PRO B 1 334 ? 19.734 3.141 -8.328 1 84.62 334 PRO B N 1
ATOM 6389 C CA . PRO B 1 334 ? 18.938 4.219 -8.906 1 84.62 334 PRO B CA 1
ATOM 6390 C C . PRO B 1 334 ? 17.469 3.83 -9.07 1 84.62 334 PRO B C 1
ATOM 6392 O O . PRO B 1 334 ? 16.578 4.664 -8.875 1 84.62 334 PRO B O 1
ATOM 6395 N N . VAL B 1 335 ? 17.25 2.584 -9.438 1 89.06 335 VAL B N 1
ATOM 6396 C CA . VAL B 1 335 ? 15.883 2.076 -9.578 1 89.06 335 VAL B CA 1
ATOM 6397 C C . VAL B 1 335 ? 15.203 2.039 -8.203 1 89.06 335 VAL B C 1
ATOM 6399 O O . VAL B 1 335 ? 14.07 2.496 -8.055 1 89.06 335 VAL B O 1
ATOM 6402 N N . ILE B 1 336 ? 15.953 1.552 -7.203 1 92.75 336 ILE B N 1
ATOM 6403 C CA . ILE B 1 336 ? 15.414 1.433 -5.852 1 92.75 336 ILE B CA 1
ATOM 6404 C C . ILE B 1 336 ? 15.078 2.818 -5.305 1 92.75 336 ILE B C 1
ATOM 6406 O O . ILE B 1 336 ? 14.023 3.016 -4.695 1 92.75 336 ILE B O 1
ATOM 6410 N N . ASN B 1 337 ? 15.969 3.793 -5.547 1 86.75 337 ASN B N 1
ATOM 6411 C CA . ASN B 1 337 ? 15.719 5.16 -5.098 1 86.75 337 ASN B CA 1
ATOM 6412 C C . ASN B 1 337 ? 14.445 5.727 -5.723 1 86.75 337 ASN B C 1
ATOM 6414 O O . ASN B 1 337 ? 13.641 6.355 -5.035 1 86.75 337 ASN B O 1
ATOM 6418 N N . ARG B 1 338 ? 14.297 5.469 -6.945 1 86.81 338 ARG B N 1
ATOM 6419 C CA . ARG B 1 338 ? 13.125 5.941 -7.68 1 86.81 338 ARG B CA 1
ATOM 6420 C C . ARG B 1 338 ? 11.852 5.293 -7.156 1 86.81 338 ARG B C 1
ATOM 6422 O O . ARG B 1 338 ? 10.859 5.98 -6.891 1 86.81 338 ARG B O 1
ATOM 6429 N N . LEU B 1 339 ? 11.922 4.023 -7.008 1 92.12 339 LEU B N 1
ATOM 6430 C CA . LEU B 1 339 ? 10.742 3.293 -6.555 1 92.12 339 LEU B CA 1
ATOM 6431 C C . LEU B 1 339 ? 10.391 3.664 -5.117 1 92.12 339 LEU B C 1
ATOM 6433 O O . LEU B 1 339 ? 9.211 3.734 -4.758 1 92.12 339 LEU B O 1
ATOM 6437 N N . ALA B 1 340 ? 11.391 3.836 -4.309 1 91.69 340 ALA B N 1
ATOM 6438 C CA . ALA B 1 340 ? 11.164 4.238 -2.922 1 91.69 340 ALA B CA 1
ATOM 6439 C C . ALA B 1 340 ? 10.469 5.598 -2.85 1 91.69 340 ALA B C 1
ATOM 6441 O O . ALA B 1 340 ? 9.578 5.801 -2.025 1 91.69 340 ALA B O 1
ATOM 6442 N N . ASP B 1 341 ? 10.914 6.508 -3.67 1 86.69 341 ASP B N 1
ATOM 6443 C CA . ASP B 1 341 ? 10.312 7.832 -3.736 1 86.69 341 ASP B CA 1
ATOM 6444 C C . ASP B 1 341 ? 8.828 7.738 -4.105 1 86.69 341 ASP B C 1
ATOM 6446 O O . ASP B 1 341 ? 7.992 8.414 -3.506 1 86.69 341 ASP B O 1
ATOM 6450 N N . ILE B 1 342 ? 8.516 6.922 -5.043 1 87 342 ILE B N 1
ATOM 6451 C CA . ILE B 1 342 ? 7.137 6.738 -5.496 1 87 342 ILE B CA 1
ATOM 6452 C C . ILE B 1 342 ? 6.312 6.09 -4.387 1 87 342 ILE B C 1
ATOM 6454 O O . ILE B 1 342 ? 5.16 6.473 -4.156 1 87 342 ILE B O 1
ATOM 6458 N N . LYS B 1 343 ? 6.922 5.129 -3.785 1 90.25 343 LYS B N 1
ATOM 6459 C CA . LYS B 1 343 ? 6.219 4.449 -2.701 1 90.25 343 LYS B CA 1
ATOM 6460 C C . LYS B 1 343 ? 5.832 5.426 -1.596 1 90.25 343 LYS B C 1
ATOM 6462 O O . LYS B 1 343 ? 4.738 5.34 -1.033 1 90.25 343 LYS B O 1
ATOM 6467 N N . MET B 1 344 ? 6.66 6.336 -1.303 1 86.94 344 MET B N 1
ATOM 6468 C CA . MET B 1 344 ? 6.371 7.352 -0.295 1 86.94 344 MET B CA 1
ATOM 6469 C C . MET B 1 344 ? 5.172 8.203 -0.705 1 86.94 344 MET B C 1
ATOM 6471 O O . MET B 1 344 ? 4.418 8.664 0.149 1 86.94 344 MET B O 1
ATOM 6475 N N . GLN B 1 345 ? 5.016 8.312 -1.928 1 83.75 345 GLN B N 1
ATOM 6476 C CA . GLN B 1 345 ? 3.916 9.125 -2.438 1 83.75 345 GLN B CA 1
ATOM 6477 C C . GLN B 1 345 ? 2.605 8.344 -2.43 1 83.75 345 GLN B C 1
ATOM 6479 O O . GLN B 1 345 ? 1.524 8.93 -2.506 1 83.75 345 GLN B O 1
ATOM 6484 N N . ILE B 1 346 ? 2.738 7.043 -2.359 1 84.69 346 ILE B N 1
ATOM 6485 C CA . ILE B 1 346 ? 1.547 6.223 -2.539 1 84.69 346 ILE B CA 1
ATOM 6486 C C . ILE B 1 346 ? 0.991 5.816 -1.177 1 84.69 346 ILE B C 1
ATOM 6488 O O . ILE B 1 346 ? -0.203 5.973 -0.913 1 84.69 346 ILE B O 1
ATOM 6492 N N . ASP B 1 347 ? 1.938 5.277 -0.332 1 85.94 347 ASP B N 1
ATOM 6493 C CA . ASP B 1 347 ? 1.405 4.773 0.929 1 85.94 347 ASP B CA 1
ATOM 6494 C C . ASP B 1 347 ? 2.434 4.902 2.051 1 85.94 347 ASP B C 1
ATOM 6496 O O . ASP B 1 347 ? 2.256 4.336 3.131 1 85.94 347 ASP B O 1
ATOM 6500 N N . TYR B 1 348 ? 3.484 5.559 1.875 1 81.25 348 TYR B N 1
ATOM 6501 C CA . TYR B 1 348 ? 4.547 5.824 2.836 1 81.25 348 TYR B CA 1
ATOM 6502 C C . TYR B 1 348 ? 5.227 4.531 3.271 1 81.25 348 TYR B C 1
ATOM 6504 O O . TYR B 1 348 ? 6.16 4.555 4.074 1 81.25 348 TYR B O 1
ATOM 6512 N N . GLY B 1 349 ? 4.773 3.439 2.875 1 86.5 349 GLY B N 1
ATOM 6513 C CA . GLY B 1 349 ? 5.52 2.223 3.158 1 86.5 349 GLY B CA 1
ATOM 6514 C C . GLY B 1 349 ? 4.676 1.141 3.803 1 86.5 349 GLY B C 1
ATOM 6515 O O . GLY B 1 349 ? 3.492 1.352 4.082 1 86.5 349 GLY B O 1
ATOM 6516 N N . SER B 1 350 ? 5.309 0.002 4.023 1 92.62 350 SER B N 1
ATOM 6517 C CA . SER B 1 350 ? 4.688 -1.159 4.648 1 92.62 350 SER B CA 1
ATOM 6518 C C . SER B 1 350 ? 4.695 -1.041 6.168 1 92.62 350 SER B C 1
ATOM 6520 O O . SER B 1 350 ? 5.488 -0.284 6.734 1 92.62 350 SER B O 1
ATOM 6522 N N . SER B 1 351 ? 3.855 -1.79 6.809 1 96.06 351 SER B N 1
ATOM 6523 C CA . SER B 1 351 ? 3.758 -1.804 8.266 1 96.06 351 SER B CA 1
ATOM 6524 C C . SER B 1 351 ? 5.117 -2.045 8.906 1 96.06 351 SER B C 1
ATOM 6526 O O . SER B 1 351 ? 5.793 -3.029 8.602 1 96.06 351 SER B O 1
ATOM 6528 N N . SER B 1 352 ? 5.488 -1.113 9.797 1 96.25 352 SER B N 1
ATOM 6529 C CA . SER B 1 352 ? 6.734 -1.273 10.539 1 96.25 352 SER B CA 1
ATOM 6530 C C . SER B 1 352 ? 6.703 -2.523 11.414 1 96.25 352 SER B C 1
ATOM 6532 O O . SER B 1 352 ? 7.715 -3.209 11.562 1 96.25 352 SER B O 1
ATOM 6534 N N . LEU B 1 353 ? 5.57 -2.801 11.984 1 96.94 353 LEU B N 1
ATOM 6535 C CA . LEU B 1 353 ? 5.41 -3.967 12.844 1 96.94 353 LEU B CA 1
ATOM 6536 C C . LEU B 1 353 ? 5.602 -5.258 12.055 1 96.94 353 LEU B C 1
ATOM 6538 O O . LEU B 1 353 ? 6.332 -6.152 12.484 1 96.94 353 LEU B O 1
ATOM 6542 N N . SER B 1 354 ? 4.953 -5.355 10.914 1 97.56 354 SER B N 1
ATOM 6543 C CA . SER B 1 354 ? 5.094 -6.539 10.07 1 97.56 354 SER B CA 1
ATOM 6544 C C . SER B 1 354 ? 6.535 -6.73 9.625 1 97.56 354 SER B C 1
ATOM 6546 O O . SER B 1 354 ? 7.012 -7.863 9.508 1 97.56 354 SER B O 1
ATOM 6548 N N . GLN B 1 355 ? 7.191 -5.609 9.32 1 98.12 355 GLN B N 1
ATOM 6549 C CA . GLN B 1 355 ? 8.578 -5.695 8.875 1 98.12 355 GLN B CA 1
ATOM 6550 C C . GLN B 1 355 ? 9.477 -6.25 9.977 1 98.12 355 GLN B C 1
ATOM 6552 O O . GLN B 1 355 ? 10.383 -7.043 9.711 1 98.12 355 GLN B O 1
ATOM 6557 N N . ARG B 1 356 ? 9.242 -5.836 11.219 1 98.12 356 ARG B N 1
ATOM 6558 C CA . ARG B 1 356 ? 10.016 -6.34 12.344 1 98.12 356 ARG B CA 1
ATOM 6559 C C . ARG B 1 356 ? 9.766 -7.828 12.562 1 98.12 356 ARG B C 1
ATOM 6561 O O . ARG B 1 356 ? 10.695 -8.586 12.844 1 98.12 356 ARG B O 1
ATOM 6568 N N . VAL B 1 357 ? 8.531 -8.234 12.422 1 98.44 357 VAL B N 1
ATOM 6569 C CA . VAL B 1 357 ? 8.18 -9.641 12.547 1 98.44 357 VAL B CA 1
ATOM 6570 C C . VAL B 1 357 ? 8.859 -10.445 11.438 1 98.44 357 VAL B C 1
ATOM 6572 O O . VAL B 1 357 ? 9.445 -11.492 11.695 1 98.44 357 VAL B O 1
ATOM 6575 N N . ALA B 1 358 ? 8.805 -9.938 10.227 1 98.56 358 ALA B N 1
ATOM 6576 C CA . ALA B 1 358 ? 9.445 -10.602 9.094 1 98.56 358 ALA B CA 1
ATOM 6577 C C . ALA B 1 358 ? 10.953 -10.703 9.305 1 98.56 358 ALA B C 1
ATOM 6579 O O . ALA B 1 358 ? 11.555 -11.742 9.016 1 98.56 358 ALA B O 1
ATOM 6580 N N . ALA B 1 359 ? 11.531 -9.586 9.766 1 98.56 359 ALA B N 1
ATOM 6581 C CA . ALA B 1 359 ? 12.969 -9.602 10.039 1 98.56 359 ALA B CA 1
ATOM 6582 C C . ALA B 1 359 ? 13.336 -10.711 11.023 1 98.56 359 ALA B C 1
ATOM 6584 O O . ALA B 1 359 ? 14.32 -11.43 10.82 1 98.56 359 ALA B O 1
ATOM 6585 N N . GLU B 1 360 ? 12.523 -10.859 12.047 1 98.31 360 GLU B N 1
ATOM 6586 C CA . GLU B 1 360 ? 12.789 -11.867 13.07 1 98.31 360 GLU B CA 1
ATOM 6587 C C . GLU B 1 360 ? 12.664 -13.273 12.5 1 98.31 360 GLU B C 1
ATOM 6589 O O . GLU B 1 360 ? 13.422 -14.172 12.875 1 98.31 360 GLU B O 1
ATOM 6594 N N . TRP B 1 361 ? 11.734 -13.516 11.664 1 98.5 361 TRP B N 1
ATOM 6595 C CA . TRP B 1 361 ? 11.609 -14.812 11.008 1 98.5 361 TRP B CA 1
ATOM 6596 C C . TRP B 1 361 ? 12.898 -15.195 10.289 1 98.5 361 TRP B C 1
ATOM 6598 O O . TRP B 1 361 ? 13.367 -16.328 10.414 1 98.5 361 TRP B O 1
ATOM 6608 N N . PHE B 1 362 ? 13.477 -14.266 9.547 1 98.25 362 PHE B N 1
ATOM 6609 C CA . PHE B 1 362 ? 14.695 -14.531 8.789 1 98.25 362 PHE B CA 1
ATOM 6610 C C . PHE B 1 362 ? 15.883 -14.711 9.727 1 98.25 362 PHE B C 1
ATOM 6612 O O . PHE B 1 362 ? 16.656 -15.648 9.57 1 98.25 362 PHE B O 1
ATOM 6619 N N . GLN B 1 363 ? 16 -13.82 10.688 1 97.25 363 GLN B N 1
ATOM 6620 C CA . GLN B 1 363 ? 17.203 -13.734 11.516 1 97.25 363 GLN B CA 1
ATOM 6621 C C . GLN B 1 363 ? 17.281 -14.914 12.484 1 97.25 363 GLN B C 1
ATOM 6623 O O . GLN B 1 363 ? 18.375 -15.359 12.836 1 97.25 363 GLN B O 1
ATOM 6628 N N . SER B 1 364 ? 16.156 -15.445 12.898 1 96.12 364 SER B N 1
ATOM 6629 C CA . SER B 1 364 ? 16.125 -16.516 13.898 1 96.12 364 SER B CA 1
ATOM 6630 C C . SER B 1 364 ? 16.359 -17.875 13.25 1 96.12 364 SER B C 1
ATOM 6632 O O . SER B 1 364 ? 16.609 -18.859 13.945 1 96.12 364 SER B O 1
ATOM 6634 N N . GLY B 1 365 ? 16.219 -17.969 11.914 1 94.44 365 GLY B N 1
ATOM 6635 C CA . GLY B 1 365 ? 16.344 -19.266 11.242 1 94.44 365 GLY B CA 1
ATOM 6636 C C . GLY B 1 365 ? 15.039 -20.031 11.172 1 94.44 365 GLY B C 1
ATOM 6637 O O . GLY B 1 365 ? 14.938 -21.031 10.469 1 94.44 365 GLY B O 1
ATOM 6638 N N . LEU B 1 366 ? 14.039 -19.547 11.812 1 96.88 366 LEU B N 1
ATOM 6639 C CA . LEU B 1 366 ? 12.75 -20.219 11.867 1 96.88 366 LEU B CA 1
ATOM 6640 C C . LEU B 1 366 ? 12.109 -20.281 10.492 1 96.88 366 LEU B C 1
ATOM 6642 O O . LEU B 1 366 ? 11.344 -21.203 10.195 1 96.88 366 LEU B O 1
ATOM 6646 N N . TYR B 1 367 ? 12.445 -19.312 9.688 1 97.81 367 TYR B N 1
ATOM 6647 C CA . TYR B 1 367 ? 11.875 -19.297 8.344 1 97.81 367 TYR B CA 1
ATOM 6648 C C . TYR B 1 367 ? 12.297 -20.531 7.559 1 97.81 367 TYR B C 1
ATOM 6650 O O . TYR B 1 367 ? 11.469 -21.188 6.922 1 97.81 367 TYR B O 1
ATOM 6658 N N . VAL B 1 368 ? 13.555 -20.859 7.598 1 96.56 368 VAL B N 1
ATOM 6659 C CA . VAL B 1 368 ? 14.094 -22.016 6.871 1 96.56 368 VAL B CA 1
ATOM 6660 C C . VAL B 1 368 ? 13.43 -23.297 7.363 1 96.56 368 VAL B C 1
ATOM 6662 O O . VAL B 1 368 ? 13.047 -24.156 6.562 1 96.56 368 VAL B O 1
ATOM 6665 N N . GLU B 1 369 ? 13.273 -23.406 8.633 1 97.31 369 GLU B N 1
ATOM 6666 C CA . GLU B 1 369 ? 12.625 -24.562 9.219 1 97.31 369 GLU B CA 1
ATOM 6667 C C . GLU B 1 369 ? 11.164 -24.656 8.781 1 97.31 369 GLU B C 1
ATOM 6669 O O . GLU B 1 369 ? 10.688 -25.75 8.438 1 97.31 369 GLU B O 1
ATOM 6674 N N . HIS B 1 370 ? 10.562 -23.562 8.805 1 98.12 370 HIS B N 1
ATOM 6675 C CA . HIS B 1 370 ? 9.156 -23.531 8.445 1 98.12 370 HIS B CA 1
ATOM 6676 C C . HIS B 1 370 ? 8.945 -23.922 6.988 1 98.12 370 HIS B C 1
ATOM 6678 O O . HIS B 1 370 ? 8.055 -24.719 6.684 1 98.12 370 HIS B O 1
ATOM 6684 N N . VAL B 1 371 ? 9.727 -23.422 6.141 1 98 371 VAL B N 1
ATOM 6685 C CA . VAL B 1 371 ? 9.555 -23.672 4.711 1 98 371 VAL B CA 1
ATOM 6686 C C . VAL B 1 371 ? 9.773 -25.141 4.414 1 98 371 VAL B C 1
ATOM 6688 O O . VAL B 1 371 ? 9.117 -25.719 3.537 1 98 371 VAL B O 1
ATOM 6691 N N . LYS B 1 372 ? 10.68 -25.766 5.133 1 97.69 372 LYS B N 1
ATOM 6692 C CA . LYS B 1 372 ? 10.883 -27.203 4.984 1 97.69 372 LYS B CA 1
ATOM 6693 C C . LYS B 1 372 ? 9.602 -27.969 5.297 1 97.69 372 LYS B C 1
ATOM 6695 O O . LYS B 1 372 ? 9.227 -28.875 4.559 1 97.69 372 LYS B O 1
ATOM 6700 N N . LYS B 1 373 ? 8.945 -27.594 6.344 1 97.75 373 LYS B N 1
ATOM 6701 C CA . LYS B 1 373 ? 7.691 -28.234 6.73 1 97.75 373 LYS B CA 1
ATOM 6702 C C . LYS B 1 373 ? 6.602 -27.969 5.695 1 97.75 373 LYS B C 1
ATOM 6704 O O . LYS B 1 373 ? 5.781 -28.844 5.414 1 97.75 373 LYS B O 1
ATOM 6709 N N . VAL B 1 374 ? 6.605 -26.781 5.191 1 98.31 374 VAL B N 1
ATOM 6710 C CA . VAL B 1 374 ? 5.637 -26.422 4.16 1 98.31 374 VAL B CA 1
ATOM 6711 C C . VAL B 1 374 ? 5.832 -27.297 2.936 1 98.31 374 VAL B C 1
ATOM 6713 O O . VAL B 1 374 ? 4.859 -27.812 2.375 1 98.31 374 VAL B O 1
ATOM 6716 N N . ARG B 1 375 ? 7.074 -27.531 2.51 1 98.38 375 ARG B N 1
ATOM 6717 C CA . ARG B 1 375 ? 7.375 -28.359 1.351 1 98.38 375 ARG B CA 1
ATOM 6718 C C . ARG B 1 375 ? 6.883 -29.781 1.562 1 98.38 375 ARG B C 1
ATOM 6720 O O . ARG B 1 375 ? 6.32 -30.391 0.649 1 98.38 375 ARG B O 1
ATOM 6727 N N . GLU B 1 376 ? 7.086 -30.266 2.727 1 98 376 GLU B N 1
ATOM 6728 C CA . GLU B 1 376 ? 6.652 -31.625 3.043 1 98 376 GLU B CA 1
ATOM 6729 C C . GLU B 1 376 ? 5.133 -31.75 2.957 1 98 376 GLU B C 1
ATOM 6731 O O . GLU B 1 376 ? 4.617 -32.719 2.383 1 98 376 GLU B O 1
ATOM 6736 N N . ASN B 1 377 ? 4.492 -30.797 3.549 1 97.88 377 ASN B N 1
ATOM 6737 C CA . ASN B 1 377 ? 3.033 -30.812 3.525 1 97.88 377 ASN B CA 1
ATOM 6738 C C . ASN B 1 377 ? 2.496 -30.672 2.104 1 97.88 377 ASN B C 1
ATOM 6740 O O . ASN B 1 377 ? 1.576 -31.391 1.709 1 97.88 377 ASN B O 1
ATOM 6744 N N . LEU B 1 378 ? 3.074 -29.75 1.363 1 98.38 378 LEU B N 1
ATOM 6745 C CA . LEU B 1 378 ? 2.623 -29.516 -0.005 1 98.38 378 LEU B CA 1
ATOM 6746 C C . LEU B 1 378 ? 2.859 -30.75 -0.868 1 98.38 378 LEU B C 1
ATOM 6748 O O . LEU B 1 378 ? 2.061 -31.047 -1.76 1 98.38 378 LEU B O 1
ATOM 6752 N N . LEU B 1 379 ? 4.008 -31.406 -0.616 1 98.19 379 LEU B N 1
ATOM 6753 C CA . LEU B 1 379 ? 4.285 -32.625 -1.349 1 98.19 379 LEU B CA 1
ATOM 6754 C C . LEU B 1 379 ? 3.193 -33.656 -1.109 1 98.19 379 LEU B C 1
ATOM 6756 O O . LEU B 1 379 ? 2.734 -34.312 -2.049 1 98.19 379 LEU B O 1
ATOM 6760 N N . GLU B 1 380 ? 2.811 -33.844 0.078 1 97.75 380 GLU B N 1
ATOM 6761 C CA . GLU B 1 380 ? 1.731 -34.75 0.415 1 97.75 380 GLU B CA 1
ATOM 6762 C C . GLU B 1 380 ? 0.43 -34.375 -0.275 1 97.75 380 GLU B C 1
ATOM 6764 O O . GLU B 1 380 ? -0.256 -35.219 -0.852 1 97.75 380 GLU B O 1
ATOM 6769 N N . ARG B 1 381 ? 0.073 -33.125 -0.193 1 97.88 381 ARG B N 1
ATOM 6770 C CA . ARG B 1 381 ? -1.15 -32.625 -0.805 1 97.88 381 ARG B CA 1
ATOM 6771 C C . ARG B 1 381 ? -1.128 -32.812 -2.318 1 97.88 381 ARG B C 1
ATOM 6773 O O . ARG B 1 381 ? -2.137 -33.188 -2.914 1 97.88 381 ARG B O 1
ATOM 6780 N N . LYS B 1 382 ? 0.04 -32.469 -2.859 1 98.06 382 LYS B N 1
ATOM 6781 C CA . LYS B 1 382 ? 0.216 -32.688 -4.293 1 98.06 382 LYS B CA 1
ATOM 6782 C C . LYS B 1 382 ? -0.036 -34.156 -4.676 1 98.06 382 LYS B C 1
ATOM 6784 O O . LYS B 1 382 ? -0.743 -34.406 -5.648 1 98.06 382 LYS B O 1
ATOM 6789 N N . ASN B 1 383 ? 0.525 -35.062 -3.99 1 98.12 383 ASN B N 1
ATOM 6790 C CA . ASN B 1 383 ? 0.365 -36.469 -4.273 1 98.12 383 ASN B CA 1
ATOM 6791 C C . ASN B 1 383 ? -1.096 -36.906 -4.168 1 98.12 383 ASN B C 1
ATOM 6793 O O . ASN B 1 383 ? -1.588 -37.656 -5.016 1 98.12 383 ASN B O 1
ATOM 6797 N N . VAL B 1 384 ? -1.752 -36.438 -3.176 1 98 384 VAL B N 1
ATOM 6798 C CA . VAL B 1 384 ? -3.166 -36.75 -2.996 1 98 384 VAL B CA 1
ATOM 6799 C C . VAL B 1 384 ? -3.975 -36.156 -4.152 1 98 384 VAL B C 1
ATOM 6801 O O . VAL B 1 384 ? -4.836 -36.844 -4.723 1 98 384 VAL B O 1
ATOM 6804 N N . ALA B 1 385 ? -3.727 -34.938 -4.461 1 98.31 385 ALA B N 1
ATOM 6805 C CA . ALA B 1 385 ? -4.441 -34.281 -5.555 1 98.31 385 ALA B CA 1
ATOM 6806 C C . ALA B 1 385 ? -4.246 -35.031 -6.867 1 98.31 385 ALA B C 1
ATOM 6808 O O . ALA B 1 385 ? -5.203 -35.25 -7.617 1 98.31 385 ALA B O 1
ATOM 6809 N N . LEU B 1 386 ? -3.018 -35.438 -7.141 1 98.25 386 LEU B N 1
ATOM 6810 C CA . LEU B 1 386 ? -2.719 -36.156 -8.383 1 98.25 386 LEU B CA 1
ATOM 6811 C C . LEU B 1 386 ? -3.432 -37.5 -8.422 1 98.25 386 LEU B C 1
ATOM 6813 O O . LEU B 1 386 ? -3.914 -37.906 -9.477 1 98.25 386 LEU B O 1
ATOM 6817 N N . LYS B 1 387 ? -3.408 -38.125 -7.316 1 98.31 387 LYS B N 1
ATOM 6818 C CA . LYS B 1 387 ? -4.133 -39.406 -7.23 1 98.31 387 LYS B CA 1
ATOM 6819 C C . LYS B 1 387 ? -5.617 -39.188 -7.535 1 98.31 387 LYS B C 1
ATOM 6821 O O . LYS B 1 387 ? -6.207 -39.969 -8.297 1 98.31 387 LYS B O 1
ATOM 6826 N N . LEU B 1 388 ? -6.211 -38.219 -6.918 1 98.5 388 LEU B N 1
ATOM 6827 C CA . LEU B 1 388 ? -7.625 -37.906 -7.113 1 98.5 388 LEU B CA 1
ATOM 6828 C C . LEU B 1 388 ? -7.895 -37.5 -8.555 1 98.5 388 LEU B C 1
ATOM 6830 O O . LEU B 1 388 ? -8.906 -37.875 -9.141 1 98.5 388 LEU B O 1
ATOM 6834 N N . ILE B 1 389 ? -7.062 -36.719 -9.117 1 98.44 389 ILE B N 1
ATOM 6835 C CA . ILE B 1 389 ? -7.199 -36.25 -10.492 1 98.44 389 ILE B CA 1
ATOM 6836 C C . ILE B 1 389 ? -7.145 -37.469 -11.438 1 98.44 389 ILE B C 1
ATOM 6838 O O . ILE B 1 389 ? -7.941 -37.562 -12.375 1 98.44 389 ILE B O 1
ATOM 6842 N N . LYS B 1 390 ? -6.184 -38.312 -11.188 1 98.12 390 LYS B N 1
ATOM 6843 C CA . LYS B 1 390 ? -6.094 -39.531 -11.992 1 98.12 390 LYS B CA 1
ATOM 6844 C C . LYS B 1 390 ? -7.375 -40.375 -11.891 1 98.12 390 LYS B C 1
ATOM 6846 O O . LYS B 1 390 ? -7.891 -40.844 -12.898 1 98.12 390 LYS B O 1
ATOM 6851 N N . GLN B 1 391 ? -7.855 -40.469 -10.758 1 98.19 391 GLN B N 1
ATOM 6852 C CA . GLN B 1 391 ? -9.039 -41.281 -10.484 1 98.19 391 GLN B CA 1
ATOM 6853 C C . GLN B 1 391 ? -10.273 -40.688 -11.156 1 98.19 391 GLN B C 1
ATOM 6855 O O . GLN B 1 391 ? -11.117 -41.438 -11.68 1 98.19 391 GLN B O 1
ATOM 6860 N N . HIS B 1 392 ? -10.391 -39.375 -11.148 1 98.06 392 HIS B N 1
ATOM 6861 C CA . HIS B 1 392 ? -11.68 -38.812 -11.492 1 98.06 392 HIS B CA 1
ATOM 6862 C C . HIS B 1 392 ? -11.625 -38.094 -12.836 1 98.06 392 HIS B C 1
ATOM 6864 O O . HIS B 1 392 ? -12.664 -37.812 -13.453 1 98.06 392 HIS B O 1
ATOM 6870 N N . LEU B 1 393 ? -10.445 -37.781 -13.32 1 97.38 393 LEU B N 1
ATOM 6871 C CA . LEU B 1 393 ? -10.367 -36.938 -14.516 1 97.38 393 LEU B CA 1
ATOM 6872 C C . LEU B 1 393 ? -9.656 -37.688 -15.648 1 97.38 393 LEU B C 1
ATOM 6874 O O . LEU B 1 393 ? -9.578 -37.156 -16.766 1 97.38 393 LEU B O 1
ATOM 6878 N N . GLU B 1 394 ? -9.109 -38.812 -15.336 1 96.31 394 GLU B N 1
ATOM 6879 C CA . GLU B 1 394 ? -8.484 -39.594 -16.406 1 96.31 394 GLU B CA 1
ATOM 6880 C C . GLU B 1 394 ? -9.453 -39.812 -17.578 1 96.31 394 GLU B C 1
ATOM 6882 O O . GLU B 1 394 ? -10.617 -40.156 -17.359 1 96.31 394 GLU B O 1
ATOM 6887 N N . GLY B 1 395 ? -8.922 -39.594 -18.734 1 96.31 395 GLY B N 1
ATOM 6888 C CA . GLY B 1 395 ? -9.758 -39.719 -19.906 1 96.31 395 GLY B CA 1
ATOM 6889 C C . GLY B 1 395 ? -10.508 -38.438 -20.25 1 96.31 395 GLY B C 1
ATOM 6890 O O . GLY B 1 395 ? -10.984 -38.25 -21.375 1 96.31 395 GLY B O 1
ATOM 6891 N N . LEU B 1 396 ? -10.594 -37.562 -19.297 1 97 396 LEU B N 1
ATOM 6892 C CA . LEU B 1 396 ? -11.32 -36.312 -19.484 1 97 396 LEU B CA 1
ATOM 6893 C C . LEU B 1 396 ? -10.352 -35.156 -19.656 1 97 396 LEU B C 1
ATOM 6895 O O . LEU B 1 396 ? -10.711 -34.125 -20.234 1 97 396 LEU B O 1
ATOM 6899 N N . ALA B 1 397 ? -9.188 -35.281 -19.078 1 97.69 397 ALA B N 1
ATOM 6900 C CA . ALA B 1 397 ? -8.227 -34.188 -19.047 1 97.69 397 ALA B CA 1
ATOM 6901 C C . ALA B 1 397 ? -6.793 -34.719 -19.031 1 97.69 397 ALA B C 1
ATOM 6903 O O . ALA B 1 397 ? -6.57 -35.906 -18.797 1 97.69 397 ALA B O 1
ATOM 6904 N N . THR B 1 398 ? -5.867 -33.844 -19.422 1 97.5 398 THR B N 1
ATOM 6905 C CA . THR B 1 398 ? -4.441 -34.094 -19.25 1 97.5 398 THR B CA 1
ATOM 6906 C C . THR B 1 398 ? -3.814 -33.062 -18.312 1 97.5 398 THR B C 1
ATOM 6908 O O . THR B 1 398 ? -4.371 -31.984 -18.109 1 97.5 398 THR B O 1
ATOM 6911 N N . TRP B 1 399 ? -2.773 -33.375 -17.672 1 96.5 399 TRP B N 1
ATOM 6912 C CA . TRP B 1 399 ? -2.066 -32.531 -16.734 1 96.5 399 TRP B CA 1
ATOM 6913 C C . TRP B 1 399 ? -0.602 -32.938 -16.625 1 96.5 399 TRP B C 1
ATOM 6915 O O . TRP B 1 399 ? -0.219 -34.031 -17.047 1 96.5 399 TRP B O 1
ATOM 6925 N N . GLU B 1 400 ? 0.196 -32.031 -16.203 1 90.75 400 GLU B N 1
ATOM 6926 C CA . GLU B 1 400 ? 1.583 -32.344 -15.867 1 90.75 400 GLU B CA 1
ATOM 6927 C C . GLU B 1 400 ? 1.805 -32.344 -14.359 1 90.75 400 GLU B C 1
ATOM 6929 O O . GLU B 1 400 ? 1.163 -31.562 -13.633 1 90.75 400 GLU B O 1
ATOM 6934 N N . GLU B 1 401 ? 2.627 -33.219 -13.953 1 94.88 401 GLU B N 1
ATOM 6935 C CA . GLU B 1 401 ? 2.967 -33.281 -12.539 1 94.88 401 GLU B CA 1
ATOM 6936 C C . GLU B 1 401 ? 3.859 -32.094 -12.148 1 94.88 401 GLU B C 1
ATOM 6938 O O . GLU B 1 401 ? 4.945 -31.922 -12.703 1 94.88 401 GLU B O 1
ATOM 6943 N N . PRO B 1 402 ? 3.416 -31.312 -11.266 1 95.38 402 PRO B N 1
ATOM 6944 C CA . PRO B 1 402 ? 4.25 -30.188 -10.852 1 95.38 402 PRO B CA 1
ATOM 6945 C C . PRO B 1 402 ? 5.477 -30.625 -10.055 1 95.38 402 PRO B C 1
ATOM 6947 O O . PRO B 1 402 ? 5.398 -31.562 -9.258 1 95.38 402 PRO B O 1
ATOM 6950 N N . GLN B 1 403 ? 6.543 -29.891 -10.18 1 97 403 GLN B N 1
ATOM 6951 C CA . GLN B 1 403 ? 7.773 -30.141 -9.43 1 97 403 GLN B CA 1
ATOM 6952 C C . GLN B 1 403 ? 7.859 -29.234 -8.211 1 97 403 GLN B C 1
ATOM 6954 O O . GLN B 1 403 ? 8.812 -29.328 -7.426 1 97 403 GLN B O 1
ATOM 6959 N N . GLY B 1 404 ? 6.914 -28.422 -8 1 98 404 GLY B N 1
ATOM 6960 C CA . GLY B 1 404 ? 6.781 -27.469 -6.918 1 98 404 GLY B CA 1
ATOM 6961 C C . GLY B 1 404 ? 5.605 -26.531 -7.09 1 98 404 GLY B C 1
ATOM 6962 O O . GLY B 1 404 ? 4.809 -26.688 -8.023 1 98 404 GLY B O 1
ATOM 6963 N N . GLY B 1 405 ? 5.418 -25.594 -6.133 1 98.06 405 GLY B N 1
ATOM 6964 C CA . GLY B 1 405 ? 4.379 -24.578 -6.219 1 98.06 405 GLY B CA 1
ATOM 6965 C C . GLY B 1 405 ? 3.045 -25.047 -5.668 1 98.06 405 GLY B C 1
ATOM 6966 O O . GLY B 1 405 ? 2.996 -25.891 -4.77 1 98.06 405 GLY B O 1
ATOM 6967 N N . PHE B 1 406 ? 1.99 -24.391 -6.117 1 97.94 406 PHE B N 1
ATOM 6968 C CA . PHE B 1 406 ? 0.665 -24.562 -5.535 1 97.94 406 PHE B CA 1
ATOM 6969 C C . PHE B 1 406 ? -0.273 -25.25 -6.516 1 97.94 406 PHE B C 1
ATOM 6971 O O . PHE B 1 406 ? -1.351 -25.719 -6.133 1 97.94 406 PHE B O 1
ATOM 6978 N N . PHE B 1 407 ? 0.126 -25.406 -7.848 1 98.19 407 PHE B N 1
ATOM 6979 C CA . PHE B 1 407 ? -0.947 -25.5 -8.828 1 98.19 407 PHE B CA 1
ATOM 6980 C C . PHE B 1 407 ? -0.737 -26.688 -9.75 1 98.19 407 PHE B C 1
ATOM 6982 O O . PHE B 1 407 ? 0.397 -27.125 -9.969 1 98.19 407 PHE B O 1
ATOM 6989 N N . ILE B 1 408 ? -1.786 -27.219 -10.227 1 98.06 408 ILE B N 1
ATOM 6990 C CA . ILE B 1 408 ? -1.842 -28.172 -11.336 1 98.06 408 ILE B CA 1
ATOM 6991 C C . ILE B 1 408 ? -2.635 -27.562 -12.492 1 98.06 408 ILE B C 1
ATOM 6993 O O . ILE B 1 408 ? -3.768 -27.109 -12.305 1 98.06 408 ILE B O 1
ATOM 6997 N N . TRP B 1 409 ? -1.979 -27.469 -13.594 1 97.38 409 TRP B N 1
ATOM 6998 C CA . TRP B 1 409 ? -2.57 -26.938 -14.812 1 97.38 409 TRP B CA 1
ATOM 6999 C C . TRP B 1 409 ? -3.254 -28.031 -15.625 1 97.38 409 TRP B C 1
ATOM 7001 O O . TRP B 1 409 ? -2.586 -28.875 -16.219 1 97.38 409 TRP B O 1
ATOM 7011 N N . ILE B 1 410 ? -4.59 -28 -15.648 1 97.81 410 ILE B N 1
ATOM 7012 C CA . ILE B 1 410 ? -5.375 -29.109 -16.188 1 97.81 410 ILE B CA 1
ATOM 7013 C C . ILE B 1 410 ? -5.953 -28.719 -17.547 1 97.81 410 ILE B C 1
ATOM 7015 O O . ILE B 1 410 ? -6.598 -27.672 -17.672 1 97.81 410 ILE B O 1
ATOM 7019 N N . HIS B 1 411 ? -5.738 -29.531 -18.516 1 97.5 411 HIS B N 1
ATOM 7020 C CA . HIS B 1 411 ? -6.262 -29.328 -19.859 1 97.5 411 HIS B CA 1
ATOM 7021 C C . HIS B 1 411 ? -7.438 -30.266 -20.141 1 97.5 411 HIS B C 1
ATOM 7023 O O . HIS B 1 411 ? -7.277 -31.484 -20.156 1 97.5 411 HIS B O 1
ATOM 7029 N N . LEU B 1 412 ? -8.578 -29.703 -20.359 1 97.75 412 LEU B N 1
ATOM 7030 C CA . LEU B 1 412 ? -9.758 -30.5 -20.656 1 97.75 412 LEU B CA 1
ATOM 7031 C C . LEU B 1 412 ? -9.734 -30.984 -22.109 1 97.75 412 LEU B C 1
ATOM 7033 O O . LEU B 1 412 ? -9.484 -30.203 -23.031 1 97.75 412 LEU B O 1
ATOM 7037 N N . LEU B 1 413 ? -10.016 -32.219 -22.312 1 96.38 413 LEU B N 1
ATOM 7038 C CA . LEU B 1 413 ? -9.945 -32.812 -23.641 1 96.38 413 LEU B CA 1
ATOM 7039 C C . LEU B 1 413 ? -11.164 -32.438 -24.484 1 96.38 413 LEU B C 1
ATOM 7041 O O . LEU B 1 413 ? -11.047 -32.156 -25.672 1 96.38 413 LEU B O 1
ATOM 7045 N N . SER B 1 414 ? -12.352 -32.406 -23.859 1 93.56 414 SER B N 1
ATOM 7046 C CA . SER B 1 414 ? -13.578 -32.031 -24.547 1 93.56 414 SER B CA 1
ATOM 7047 C C . SER B 1 414 ? -13.773 -30.516 -24.516 1 93.56 414 SER B C 1
ATOM 7049 O O . SER B 1 414 ? -13.453 -29.875 -23.516 1 93.56 414 SER B O 1
ATOM 7051 N N . PRO B 1 415 ? -14.266 -29.984 -25.594 1 92.31 415 PRO B N 1
ATOM 7052 C CA . PRO B 1 415 ? -14.555 -28.547 -25.625 1 92.31 415 PRO B CA 1
ATOM 7053 C C . PRO B 1 415 ? -15.828 -28.188 -24.859 1 92.31 415 PRO B C 1
ATOM 7055 O O . PRO B 1 415 ? -16.875 -27.969 -25.469 1 92.31 415 PRO B O 1
ATOM 7058 N N . ILE B 1 416 ? -15.773 -28.141 -23.672 1 93.19 416 ILE B N 1
ATOM 7059 C CA . ILE B 1 416 ? -16.938 -27.75 -22.891 1 93.19 416 ILE B CA 1
ATOM 7060 C C . ILE B 1 416 ? -16.891 -26.266 -22.594 1 93.19 416 ILE B C 1
ATOM 7062 O O . ILE B 1 416 ? -15.828 -25.641 -22.656 1 93.19 416 ILE B O 1
ATOM 7066 N N . SER B 1 417 ? -18.078 -25.703 -22.328 1 93.69 417 SER B N 1
ATOM 7067 C CA . SER B 1 417 ? -18.156 -24.297 -21.938 1 93.69 417 SER B CA 1
ATOM 7068 C C . SER B 1 417 ? -17.562 -24.078 -20.547 1 93.69 417 SER B C 1
ATOM 7070 O O . SER B 1 417 ? -18.141 -24.531 -19.547 1 93.69 417 SER B O 1
ATOM 7072 N N . MET B 1 418 ? -16.516 -23.375 -20.5 1 93.62 418 MET B N 1
ATOM 7073 C CA . MET B 1 418 ? -15.883 -23.078 -19.219 1 93.62 418 MET B CA 1
ATOM 7074 C C . MET B 1 418 ? -16.797 -22.219 -18.344 1 93.62 418 MET B C 1
ATOM 7076 O O . MET B 1 418 ? -16.812 -22.344 -17.125 1 93.62 418 MET B O 1
ATOM 7080 N N . LYS B 1 419 ? -17.547 -21.344 -18.969 1 90.25 419 LYS B N 1
ATOM 7081 C CA . LYS B 1 419 ? -18.516 -20.531 -18.25 1 90.25 419 LYS B CA 1
ATOM 7082 C C . LYS B 1 419 ? -19.531 -21.406 -17.531 1 90.25 419 LYS B C 1
ATOM 7084 O O . LYS B 1 419 ? -19.859 -21.156 -16.375 1 90.25 419 LYS B O 1
ATOM 7089 N N . SER B 1 420 ? -20.016 -22.375 -18.25 1 93.31 420 SER B N 1
ATOM 7090 C CA . SER B 1 420 ? -20.984 -23.297 -17.672 1 93.31 420 SER B CA 1
ATOM 7091 C C . SER B 1 420 ? -20.359 -24.125 -16.547 1 93.31 420 SER B C 1
ATOM 7093 O O . SER B 1 420 ? -20.969 -24.328 -15.492 1 93.31 420 SER B O 1
ATOM 7095 N N . LEU B 1 421 ? -19.188 -24.609 -16.828 1 95.5 421 LEU B N 1
ATOM 7096 C CA . LEU B 1 421 ? -18.5 -25.375 -15.812 1 95.5 421 LEU B CA 1
ATOM 7097 C C . LEU B 1 421 ? -18.297 -24.547 -14.547 1 95.5 421 LEU B C 1
ATOM 7099 O O . LEU B 1 421 ? -18.562 -25.031 -13.438 1 95.5 421 LEU B O 1
ATOM 7103 N N . TYR B 1 422 ? -17.812 -23.344 -14.695 1 93 422 TYR B N 1
ATOM 7104 C CA . TYR B 1 422 ? -17.578 -22.453 -13.57 1 93 422 TYR B CA 1
ATOM 7105 C C . TYR B 1 422 ? -18.859 -22.203 -12.781 1 93 422 TYR B C 1
ATOM 7107 O O . TYR B 1 422 ? -18.859 -22.297 -11.555 1 93 422 TYR B O 1
ATOM 7115 N N . ALA B 1 423 ? -19.891 -21.859 -13.445 1 91.19 423 ALA B N 1
ATOM 7116 C CA . ALA B 1 423 ? -21.172 -21.562 -12.812 1 91.19 423 ALA B CA 1
ATOM 7117 C C . ALA B 1 423 ? -21.703 -22.766 -12.047 1 91.19 423 ALA B C 1
ATOM 7119 O O . ALA B 1 423 ? -22.188 -22.641 -10.922 1 91.19 423 ALA B O 1
ATOM 7120 N N . ARG B 1 424 ? -21.641 -23.906 -12.641 1 93.62 424 ARG B N 1
ATOM 7121 C CA . ARG B 1 424 ? -22.125 -25.125 -12.008 1 93.62 424 ARG B CA 1
ATOM 7122 C C . ARG B 1 424 ? -21.266 -25.5 -10.812 1 93.62 424 ARG B C 1
ATOM 7124 O O . ARG B 1 424 ? -21.766 -25.984 -9.789 1 93.62 424 ARG B O 1
ATOM 7131 N N . ALA B 1 425 ? -19.953 -25.391 -11.008 1 95.5 425 ALA B N 1
ATOM 7132 C CA . ALA B 1 425 ? -19.047 -25.641 -9.883 1 95.5 425 ALA B CA 1
ATOM 7133 C C . ALA B 1 425 ? -19.391 -24.75 -8.695 1 95.5 425 ALA B C 1
ATOM 7135 O O . ALA B 1 425 ? -19.453 -25.234 -7.555 1 95.5 425 ALA B O 1
ATOM 7136 N N . ARG B 1 426 ? -19.594 -23.516 -8.945 1 91.12 426 ARG B N 1
ATOM 7137 C CA . ARG B 1 426 ? -19.953 -22.562 -7.895 1 91.12 426 ARG B CA 1
ATOM 7138 C C . ARG B 1 426 ? -21.234 -22.969 -7.191 1 91.12 426 ARG B C 1
ATOM 7140 O O . ARG B 1 426 ? -21.328 -22.875 -5.965 1 91.12 426 ARG B O 1
ATOM 7147 N N . THR B 1 427 ? -22.203 -23.328 -7.957 1 90.5 427 THR B N 1
ATOM 7148 C CA . THR B 1 427 ? -23.469 -23.766 -7.402 1 90.5 427 THR B CA 1
ATOM 7149 C C . THR B 1 427 ? -23.281 -24.969 -6.484 1 90.5 427 THR B C 1
ATOM 7151 O O . THR B 1 427 ? -24.016 -25.156 -5.52 1 90.5 427 THR B O 1
ATOM 7154 N N . GLN B 1 428 ? -22.266 -25.734 -6.801 1 93.19 428 GLN B N 1
ATOM 7155 C CA . GLN B 1 428 ? -21.984 -26.922 -6 1 93.19 428 GLN B CA 1
ATOM 7156 C C . GLN B 1 428 ? -21 -26.609 -4.875 1 93.19 428 GLN B C 1
ATOM 7158 O O . GLN B 1 428 ? -20.5 -27.516 -4.215 1 93.19 428 GLN B O 1
ATOM 7163 N N . GLY B 1 429 ? -20.625 -25.375 -4.746 1 93 429 GLY B N 1
ATOM 7164 C CA . GLY B 1 429 ? -19.812 -24.938 -3.627 1 93 429 GLY B CA 1
ATOM 7165 C C . GLY B 1 429 ? -18.328 -25.047 -3.9 1 93 429 GLY B C 1
ATOM 7166 O O . GLY B 1 429 ? -17.516 -25.156 -2.973 1 93 429 GLY B O 1
ATOM 7167 N N . ILE B 1 430 ? -17.953 -25.078 -5.164 1 95.19 430 ILE B N 1
ATOM 7168 C CA . ILE B 1 430 ? -16.547 -25.203 -5.539 1 95.19 430 ILE B CA 1
ATOM 7169 C C . ILE B 1 430 ? -16.094 -23.938 -6.27 1 95.19 430 ILE B C 1
ATOM 7171 O O . ILE B 1 430 ? -16.797 -23.438 -7.152 1 95.19 430 ILE B O 1
ATOM 7175 N N . ILE B 1 431 ? -14.961 -23.406 -5.859 1 94 431 ILE B N 1
ATOM 7176 C CA . ILE B 1 431 ? -14.383 -22.266 -6.57 1 94 431 ILE B CA 1
ATOM 7177 C C . ILE B 1 431 ? -13.18 -22.734 -7.395 1 94 431 ILE B C 1
ATOM 7179 O O . ILE B 1 431 ? -12.289 -23.406 -6.879 1 94 431 ILE B O 1
ATOM 7183 N N . LEU B 1 432 ? -13.242 -22.375 -8.68 1 93.06 432 LEU B N 1
ATOM 7184 C CA . LEU B 1 432 ? -12.195 -22.75 -9.633 1 93.06 432 LEU B CA 1
ATOM 7185 C C . LEU B 1 432 ? -11.609 -21.516 -10.297 1 93.06 432 LEU B C 1
ATOM 7187 O O . LEU B 1 432 ? -12.258 -20.469 -10.352 1 93.06 432 LEU B O 1
ATOM 7191 N N . ASN B 1 433 ? -10.391 -21.656 -10.82 1 94.81 433 ASN B N 1
ATOM 7192 C CA . ASN B 1 433 ? -9.812 -20.641 -11.695 1 94.81 433 ASN B CA 1
ATOM 7193 C C . ASN B 1 433 ? -9.805 -21.109 -13.148 1 94.81 433 ASN B C 1
ATOM 7195 O O . ASN B 1 433 ? -8.969 -21.922 -13.547 1 94.81 433 ASN B O 1
ATOM 7199 N N . PRO B 1 434 ? -10.75 -20.516 -13.93 1 94.94 434 PRO B N 1
ATOM 7200 C CA . PRO B 1 434 ? -10.672 -20.844 -15.352 1 94.94 434 PRO B CA 1
ATOM 7201 C C . PRO B 1 434 ? -9.422 -20.281 -16.016 1 94.94 434 PRO B C 1
ATOM 7203 O O . PRO B 1 434 ? -8.984 -19.172 -15.688 1 94.94 434 PRO B O 1
ATOM 7206 N N . GLY B 1 435 ? -8.938 -21.031 -16.969 1 94.88 435 GLY B N 1
ATOM 7207 C CA . GLY B 1 435 ? -7.68 -20.688 -17.625 1 94.88 435 GLY B CA 1
ATOM 7208 C C . GLY B 1 435 ? -7.746 -19.375 -18.391 1 94.88 435 GLY B C 1
ATOM 7209 O O . GLY B 1 435 ? -6.738 -18.688 -18.547 1 94.88 435 GLY B O 1
ATOM 7210 N N . HIS B 1 436 ? -8.938 -19 -18.812 1 92.62 436 HIS B N 1
ATOM 7211 C CA . HIS B 1 436 ? -9.078 -17.812 -19.656 1 92.62 436 HIS B CA 1
ATOM 7212 C C . HIS B 1 436 ? -8.727 -16.547 -18.891 1 92.62 436 HIS B C 1
ATOM 7214 O O . HIS B 1 436 ? -8.469 -15.5 -19.484 1 92.62 436 HIS B O 1
ATOM 7220 N N . ILE B 1 437 ? -8.734 -16.594 -17.531 1 91.62 437 ILE B N 1
ATOM 7221 C CA . ILE B 1 437 ? -8.359 -15.438 -16.734 1 91.62 437 ILE B CA 1
ATOM 7222 C C . ILE B 1 437 ? -6.887 -15.109 -16.938 1 91.62 437 ILE B C 1
ATOM 7224 O O . ILE B 1 437 ? -6.465 -13.969 -16.766 1 91.62 437 ILE B O 1
ATOM 7228 N N . TYR B 1 438 ? -6.117 -16.156 -17.359 1 94.62 438 TYR B N 1
ATOM 7229 C CA . TYR B 1 438 ? -4.676 -15.984 -17.531 1 94.62 438 TYR B CA 1
ATOM 7230 C C . TYR B 1 438 ? -4.324 -15.758 -18.984 1 94.62 438 TYR B C 1
ATOM 7232 O O . TYR B 1 438 ? -3.201 -15.359 -19.312 1 94.62 438 TYR B O 1
ATOM 7240 N N . HIS B 1 439 ? -5.195 -16.109 -19.844 1 92.56 439 HIS B N 1
ATOM 7241 C CA . HIS B 1 439 ? -5.125 -15.797 -21.266 1 92.56 439 HIS B CA 1
ATOM 7242 C C . HIS B 1 439 ? -6.32 -16.375 -22.016 1 92.56 439 HIS B C 1
ATOM 7244 O O . HIS B 1 439 ? -6.773 -17.484 -21.703 1 92.56 439 HIS B O 1
ATOM 7250 N N . GLU B 1 440 ? -6.746 -15.703 -23 1 89.69 440 GLU B N 1
ATOM 7251 C CA . GLU B 1 440 ? -7.949 -16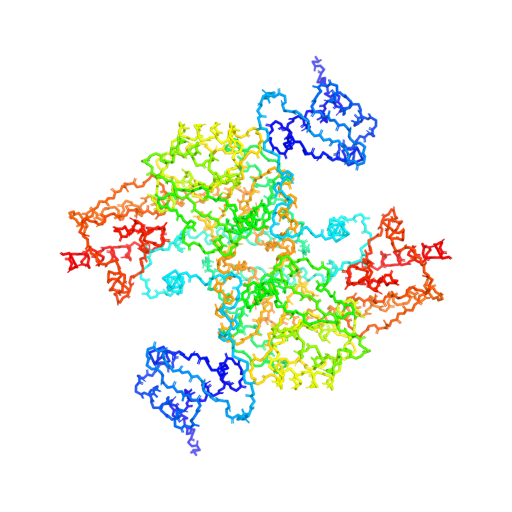.078 -23.734 1 89.69 440 GLU B CA 1
ATOM 7252 C C . GLU B 1 440 ? -7.777 -17.438 -24.406 1 89.69 440 GLU B C 1
ATOM 7254 O O . GLU B 1 440 ? -8.734 -18.203 -24.531 1 89.69 440 GLU B O 1
ATOM 7259 N N . GLN B 1 441 ? -6.598 -17.781 -24.797 1 90.81 441 GLN B N 1
ATOM 7260 C CA . GLN B 1 441 ? -6.328 -19.031 -25.5 1 90.81 441 GLN B CA 1
ATOM 7261 C C . GLN B 1 441 ? -6.289 -20.203 -24.547 1 90.81 441 GLN B C 1
ATOM 7263 O O . GLN B 1 441 ? -6.191 -21.359 -24.969 1 90.81 441 GLN B O 1
ATOM 7268 N N . SER B 1 442 ? -6.395 -19.922 -23.281 1 93.31 442 SER B N 1
ATOM 7269 C CA . SER B 1 442 ? -6.402 -20.969 -22.281 1 93.31 442 SER B CA 1
ATOM 7270 C C . SER B 1 442 ? -7.824 -21.297 -21.828 1 93.31 442 SER B C 1
ATOM 7272 O O . SER B 1 442 ? -8.062 -21.562 -20.656 1 93.31 442 SER B O 1
ATOM 7274 N N . SER B 1 443 ? -8.742 -21.344 -22.75 1 91.88 443 SER B N 1
ATOM 7275 C CA . SER B 1 443 ? -10.156 -21.469 -22.438 1 91.88 443 SER B CA 1
ATOM 7276 C C . SER B 1 443 ? -10.516 -22.891 -22.047 1 91.88 443 SER B C 1
ATOM 7278 O O . SER B 1 443 ? -11.57 -23.141 -21.453 1 91.88 443 SER B O 1
ATOM 7280 N N . ARG B 1 444 ? -9.609 -23.859 -22.312 1 95.44 444 ARG B N 1
ATOM 7281 C CA . ARG B 1 444 ? -9.898 -25.25 -21.953 1 95.44 444 ARG B CA 1
ATOM 7282 C C . ARG B 1 444 ? -9.07 -25.688 -20.75 1 95.44 444 ARG B C 1
ATOM 7284 O O . ARG B 1 444 ? -8.922 -26.891 -20.5 1 95.44 444 ARG B O 1
ATOM 7291 N N . TYR B 1 445 ? -8.523 -24.719 -20.078 1 96.56 445 TYR B N 1
ATOM 7292 C CA . TYR B 1 445 ? -7.656 -25.047 -18.953 1 96.56 445 TYR B CA 1
ATOM 7293 C C . TYR B 1 445 ? -8.281 -24.609 -17.641 1 96.56 445 TYR B C 1
ATOM 7295 O O . TYR B 1 445 ? -9.086 -23.672 -17.609 1 96.56 445 TYR B O 1
ATOM 7303 N N . ILE B 1 446 ? -7.941 -25.328 -16.578 1 96.94 446 ILE B N 1
ATOM 7304 C CA . ILE B 1 446 ? -8.25 -24.984 -15.195 1 96.94 446 ILE B CA 1
ATOM 7305 C C . ILE B 1 446 ? -6.973 -24.984 -14.359 1 96.94 446 ILE B C 1
ATOM 7307 O O . ILE B 1 446 ? -6.148 -25.891 -14.477 1 96.94 446 ILE B O 1
ATOM 7311 N N . ARG B 1 447 ? -6.762 -23.906 -13.641 1 97.44 447 ARG B N 1
ATOM 7312 C CA . ARG B 1 447 ? -5.711 -23.953 -12.625 1 97.44 447 ARG B CA 1
ATOM 7313 C C . ARG B 1 447 ? -6.25 -24.469 -11.297 1 97.44 447 ARG B C 1
ATOM 7315 O O . ARG B 1 447 ? -7.035 -23.797 -10.633 1 97.44 447 ARG B O 1
ATOM 7322 N N . LEU B 1 448 ? -5.852 -25.594 -10.914 1 97.81 448 LEU B N 1
ATOM 7323 C CA . LEU B 1 448 ? -6.285 -26.203 -9.656 1 97.81 448 LEU B CA 1
ATOM 7324 C C . LEU B 1 448 ? -5.242 -26 -8.562 1 97.81 448 LEU B C 1
ATOM 7326 O O . LEU B 1 448 ? -4.066 -26.328 -8.758 1 97.81 448 LEU B O 1
ATOM 7330 N N . SER B 1 449 ? -5.656 -25.5 -7.445 1 97.94 449 SER B N 1
ATOM 7331 C CA . SER B 1 449 ? -4.762 -25.328 -6.309 1 97.94 449 SER B CA 1
ATOM 7332 C C . SER B 1 449 ? -4.902 -26.484 -5.316 1 97.94 449 SER B C 1
ATOM 7334 O O . SER B 1 449 ? -6.016 -26.844 -4.93 1 97.94 449 SER B O 1
ATOM 7336 N N . TYR B 1 450 ? -3.854 -27.062 -4.945 1 97.94 450 TYR B N 1
ATOM 7337 C CA . TYR B 1 450 ? -3.877 -28.094 -3.92 1 97.94 450 TYR B CA 1
ATOM 7338 C C . TYR B 1 450 ? -3.324 -27.562 -2.602 1 97.94 450 TYR B C 1
ATOM 7340 O O . TYR B 1 450 ? -3.148 -28.328 -1.646 1 97.94 450 TYR B O 1
ATOM 7348 N N . ALA B 1 451 ? -3.111 -26.281 -2.523 1 97.38 451 ALA B N 1
ATOM 7349 C CA . ALA B 1 451 ? -2.334 -25.719 -1.421 1 97.38 451 ALA B CA 1
ATOM 7350 C C . ALA B 1 451 ? -3.244 -25.25 -0.29 1 97.38 451 ALA B C 1
ATOM 7352 O O . ALA B 1 451 ? -2.793 -25.062 0.842 1 97.38 451 ALA B O 1
ATOM 7353 N N . TYR B 1 452 ? -4.52 -25.078 -0.515 1 95.81 452 TYR B N 1
ATOM 7354 C CA . TYR B 1 452 ? -5.34 -24.375 0.457 1 95.81 452 TYR B CA 1
ATOM 7355 C C . TYR B 1 452 ? -6.391 -25.297 1.069 1 95.81 452 TYR B C 1
ATOM 7357 O O . TYR B 1 452 ? -6.48 -25.406 2.293 1 95.81 452 TYR B O 1
ATOM 7365 N N . ALA B 1 453 ? -7.207 -25.969 0.3 1 95.81 453 ALA B N 1
ATOM 7366 C CA . ALA B 1 453 ? -8.328 -26.781 0.773 1 95.81 453 ALA B CA 1
ATOM 7367 C C . ALA B 1 453 ? -7.852 -27.891 1.7 1 95.81 453 ALA B C 1
ATOM 7369 O O . ALA B 1 453 ? -6.742 -28.406 1.545 1 95.81 453 ALA B O 1
ATOM 7370 N N . SER B 1 454 ? -8.672 -28.297 2.629 1 95.12 454 SER B N 1
ATOM 7371 C CA . SER B 1 454 ? -8.359 -29.469 3.438 1 95.12 454 SER B CA 1
ATOM 7372 C C . SER B 1 454 ? -8.273 -30.734 2.576 1 95.12 454 SER B C 1
ATOM 7374 O O . SER B 1 454 ? -8.773 -30.75 1.452 1 95.12 454 SER B O 1
ATOM 7376 N N . MET B 1 455 ? -7.625 -31.734 3.125 1 95.44 455 MET B N 1
ATOM 7377 C CA . MET B 1 455 ? -7.527 -33 2.393 1 95.44 455 MET B CA 1
ATOM 7378 C C . MET B 1 455 ? -8.906 -33.531 2.047 1 95.44 455 MET B C 1
ATOM 7380 O O . MET B 1 455 ? -9.125 -34.062 0.947 1 95.44 455 MET B O 1
ATOM 7384 N N . GLN B 1 456 ? -9.805 -33.375 2.975 1 96.31 456 GLN B N 1
ATOM 7385 C CA . GLN B 1 456 ? -11.18 -33.781 2.746 1 96.31 456 GLN B CA 1
ATOM 7386 C C . GLN B 1 456 ? -11.828 -32.969 1.631 1 96.31 456 GLN B C 1
ATOM 7388 O O . GLN B 1 456 ? -12.5 -33.531 0.758 1 96.31 456 GLN B O 1
ATOM 7393 N N . ASP B 1 457 ? -11.633 -31.719 1.699 1 96.44 457 ASP B N 1
ATOM 7394 C CA . ASP B 1 457 ? -12.219 -30.828 0.696 1 96.44 457 ASP B CA 1
ATOM 7395 C C . ASP B 1 457 ? -11.602 -31.078 -0.68 1 96.44 457 ASP B C 1
ATOM 7397 O O . ASP B 1 457 ? -12.281 -30.953 -1.7 1 96.44 457 ASP B O 1
ATOM 7401 N N . LEU B 1 458 ? -10.336 -31.438 -0.727 1 97.06 458 LEU B N 1
ATOM 7402 C CA . LEU B 1 458 ? -9.703 -31.797 -1.989 1 97.06 458 LEU B CA 1
ATOM 7403 C C . LEU B 1 458 ? -10.375 -33 -2.609 1 97.06 458 LEU B C 1
ATOM 7405 O O . LEU B 1 458 ? -10.641 -33.031 -3.812 1 97.06 458 LEU B O 1
ATOM 7409 N N . GLU B 1 459 ? -10.617 -33.938 -1.772 1 97.81 459 GLU B N 1
ATOM 7410 C CA . GLU B 1 459 ? -11.258 -35.156 -2.244 1 97.81 459 GLU B CA 1
ATOM 7411 C C . GLU B 1 459 ? -12.656 -34.875 -2.783 1 97.81 459 GLU B C 1
ATOM 7413 O O . GLU B 1 459 ? -12.984 -35.25 -3.908 1 97.81 459 GLU B O 1
ATOM 7418 N N . ILE B 1 460 ? -13.461 -34.156 -1.987 1 97.94 460 ILE B N 1
ATOM 7419 C CA . ILE B 1 460 ? -14.836 -33.844 -2.367 1 97.94 460 ILE B CA 1
ATOM 7420 C C . ILE B 1 460 ? -14.836 -32.969 -3.617 1 97.94 460 ILE B C 1
ATOM 7422 O O . ILE B 1 460 ? -15.578 -33.219 -4.566 1 97.94 460 ILE B O 1
ATOM 7426 N N . GLY B 1 461 ? -14 -31.969 -3.596 1 98 461 GLY B N 1
ATOM 7427 C CA . GLY B 1 461 ? -13.977 -31 -4.676 1 98 461 GLY B CA 1
ATOM 7428 C C . GLY B 1 461 ? -13.555 -31.594 -6.008 1 98 461 GLY B C 1
ATOM 7429 O O . GLY B 1 461 ? -14.195 -31.344 -7.031 1 98 461 GLY B O 1
ATOM 7430 N N . ILE B 1 462 ? -12.516 -32.406 -6.027 1 98.25 462 ILE B N 1
ATOM 7431 C CA . ILE B 1 462 ? -12 -32.969 -7.266 1 98.25 462 ILE B CA 1
ATOM 7432 C C . ILE B 1 462 ? -12.977 -34.031 -7.793 1 98.25 462 ILE B C 1
ATOM 7434 O O . ILE B 1 462 ? -13.195 -34.125 -9.008 1 98.25 462 ILE B O 1
ATOM 7438 N N . ARG B 1 463 ? -13.562 -34.781 -6.91 1 98.12 463 ARG B N 1
ATOM 7439 C CA . ARG B 1 463 ? -14.586 -35.719 -7.316 1 98.12 463 ARG B CA 1
ATOM 7440 C C . ARG B 1 463 ? -15.75 -35.031 -7.996 1 98.12 463 ARG B C 1
ATOM 7442 O O . ARG B 1 463 ? -16.172 -35.406 -9.086 1 98.12 463 ARG B O 1
ATOM 7449 N N . LYS B 1 464 ? -16.25 -34 -7.363 1 97.94 464 LYS B N 1
ATOM 7450 C CA . LYS B 1 464 ? -17.359 -33.25 -7.926 1 97.94 464 LYS B CA 1
ATOM 7451 C C . LYS B 1 464 ? -16.969 -32.625 -9.258 1 97.94 464 LYS B C 1
ATOM 7453 O O . LYS B 1 464 ? -17.781 -32.562 -10.188 1 97.94 464 LYS B O 1
ATOM 7458 N N . LEU B 1 465 ? -15.773 -32.125 -9.312 1 97.5 465 LEU B N 1
ATOM 7459 C CA . LEU B 1 465 ? -15.281 -31.531 -10.547 1 97.5 465 LEU B CA 1
ATOM 7460 C C . LEU B 1 465 ? -15.297 -32.531 -11.68 1 97.5 465 LEU B C 1
ATOM 7462 O O . LEU B 1 465 ? -15.719 -32.219 -12.797 1 97.5 465 LEU B O 1
ATOM 7466 N N . GLY B 1 466 ? -14.812 -33.75 -11.414 1 97.56 466 GLY B N 1
ATOM 7467 C CA . GLY B 1 466 ? -14.859 -34.812 -12.406 1 97.56 466 GLY B CA 1
ATOM 7468 C C . GLY B 1 466 ? -16.266 -35.094 -12.898 1 97.56 466 GLY B C 1
ATOM 7469 O O . GLY B 1 466 ? -16.484 -35.25 -14.102 1 97.56 466 GLY B O 1
ATOM 7470 N N . LEU B 1 467 ? -17.203 -35.156 -11.961 1 97.56 467 LEU B N 1
ATOM 7471 C CA . LEU B 1 467 ? -18.594 -35.406 -12.312 1 97.56 467 LEU B CA 1
ATOM 7472 C C . LEU B 1 467 ? -19.156 -34.281 -13.195 1 97.56 467 LEU B C 1
ATOM 7474 O O . LEU B 1 467 ? -19.875 -34.562 -14.156 1 97.56 467 LEU B O 1
ATOM 7478 N N . LEU B 1 468 ? -18.828 -33.094 -12.82 1 97.38 468 LEU B N 1
ATOM 7479 C CA . LEU B 1 468 ? -19.297 -31.938 -13.578 1 97.38 468 LEU B CA 1
ATOM 7480 C C . LEU B 1 468 ? -18.75 -31.953 -15 1 97.38 468 LEU B C 1
ATOM 7482 O O . LEU B 1 468 ? -19.469 -31.703 -15.961 1 97.38 468 LEU B O 1
ATOM 7486 N N . ILE B 1 469 ? -17.438 -32.281 -15.148 1 97.25 469 ILE B N 1
ATOM 7487 C CA . ILE B 1 469 ? -16.812 -32.281 -16.469 1 97.25 469 ILE B CA 1
ATOM 7488 C C . ILE B 1 469 ? -17.422 -33.406 -17.312 1 97.25 469 ILE B C 1
ATOM 7490 O O . ILE B 1 469 ? -17.703 -33.188 -18.5 1 97.25 469 ILE B O 1
ATOM 7494 N N . ARG B 1 470 ? -17.703 -34.531 -16.734 1 96.12 470 ARG B N 1
ATOM 7495 C CA . ARG B 1 470 ? -18.312 -35.656 -17.438 1 96.12 470 ARG B CA 1
ATOM 7496 C C . ARG B 1 470 ? -19.719 -35.281 -17.922 1 96.12 470 ARG B C 1
ATOM 7498 O O . ARG B 1 470 ? -20.094 -35.656 -19.031 1 96.12 470 ARG B O 1
ATOM 7505 N N . SER B 1 471 ? -20.375 -34.625 -17.078 1 95.75 471 SER B N 1
ATOM 7506 C CA . SER B 1 471 ? -21.75 -34.281 -17.422 1 95.75 471 SER B CA 1
ATOM 7507 C C . SER B 1 471 ? -21.797 -33.25 -18.547 1 95.75 471 SER B C 1
ATOM 7509 O O . SER B 1 471 ? -22.766 -33.219 -19.312 1 95.75 471 SER B O 1
ATOM 7511 N N . LEU B 1 472 ? -20.844 -32.438 -18.609 1 94.56 472 LEU B N 1
ATOM 7512 C CA . LEU B 1 472 ? -20.828 -31.375 -19.609 1 94.56 472 LEU B CA 1
ATOM 7513 C C . LEU B 1 472 ? -20.219 -31.875 -20.922 1 94.56 472 LEU B C 1
ATOM 7515 O O . LEU B 1 472 ? -20.391 -31.25 -21.969 1 94.56 472 LEU B O 1
ATOM 7519 N N . SER B 1 473 ? -19.453 -32.969 -20.828 1 89.5 473 SER B N 1
ATOM 7520 C CA . SER B 1 473 ? -18.797 -33.531 -22 1 89.5 473 SER B CA 1
ATOM 7521 C C . SER B 1 473 ? -19.766 -34.375 -22.812 1 89.5 473 SER B C 1
ATOM 7523 O O . SER B 1 473 ? -19.703 -34.406 -24.047 1 89.5 473 SER B O 1
#

InterPro domains:
  IPR000524 Transcription regulator HTH, GntR [PF00392] (9-72)
  IPR000524 Transcription regulator HTH, GntR [PR00035] (32-46)
  IPR000524 Transcription regulator HTH, GntR [PR00035] (46-62)
  IPR000524 Transcription regulator HTH, GntR [PS50949] (7-75)
  IPR000524 Transcription regulator HTH, GntR [SM00345] (13-72)
  IPR000524 Transcription regulator HTH, GntR [cd07377] (8-73)
  IPR004839 Aminotransferase, class I/classII, large domain [PF00155] (114-465)
  IPR015421 Pyridoxal phosphate-dependent transferase, major domain [G3DSA:3.40.640.10] (147-366)
  IPR015422 Pyridoxal phosphate-dependent transferase, small domain [G3DSA:3.90.1150.10] (110-467)
  IPR015424 Pyridoxal phosphate-dependent transferase [SSF53383] (94-469)
  IPR036388 Winged helix-like DNA-binding domain superfamily [G3DSA:1.10.10.10] (1-73)
  IPR036390 Winged helix DNA-binding domain superfamily [SSF46785] (5-79)
  IPR051446 HTH-type transcriptional regulator with aminotransferase domain [PTHR46577] (5-471)

Radius of gyration: 29.07 Å; Cα contacts (8 Å, |Δi|>4): 1943; chains: 2; bounding box: 102×83×64 Å

Nearest PDB structures (foldseek):
  3av7-assembly1_C  TM=9.312E-01  e=2.160E-34  Pyrococcus horikoshii OT3
  1wst-assembly1_A-2  TM=9.140E-01  e=2.064E-35  Thermococcus profundus
  2zc0-assembly1_A  TM=9.280E-01  e=1.706E-32  Thermococcus litoralis
  1vp4-assembly1_B  TM=9.245E-01  e=1.503E-30  Thermotoga maritima MSB8
  5yhv-assembly1_B  TM=8.507E-01  e=5.843E-23  Mycobacterium tuberculosis H37Rv

Solvent-accessible surface area (backbone atoms only — not comparable to full-atom values): 47658 Å² total; per-residue (Å²): 129,82,73,80,79,71,76,54,68,34,54,52,51,40,51,51,53,51,47,37,31,54,41,3,36,41,26,48,68,31,71,54,79,50,59,67,55,50,11,60,75,68,70,46,55,54,67,43,40,49,53,25,49,51,50,38,34,72,71,50,34,34,44,79,39,90,96,76,44,41,24,26,66,41,48,89,87,52,81,82,57,62,64,55,53,54,71,62,29,58,69,35,15,53,48,57,73,61,53,69,67,56,48,49,48,59,59,47,70,70,40,83,80,40,39,43,31,42,46,86,38,65,20,67,87,71,39,59,56,70,63,49,30,52,45,47,40,52,44,36,74,66,58,65,73,61,40,74,56,52,65,43,34,56,62,69,32,31,45,37,49,26,56,57,38,40,76,53,52,28,69,52,56,44,75,20,34,30,53,28,34,20,49,54,27,46,53,48,42,45,50,39,34,38,34,34,74,70,22,31,38,35,30,46,45,60,21,56,66,58,59,48,40,61,51,56,42,60,43,32,41,77,45,69,34,71,54,52,84,46,31,64,55,50,71,59,53,61,62,47,49,77,75,38,89,54,49,34,37,43,46,44,50,36,30,18,56,56,62,14,39,48,34,40,61,70,42,44,53,45,38,53,52,50,27,45,72,68,52,34,39,32,38,40,44,43,48,37,50,76,34,30,58,89,55,80,68,61,71,53,64,52,43,73,37,48,56,39,45,40,37,36,30,31,38,39,36,62,68,68,35,38,15,47,28,4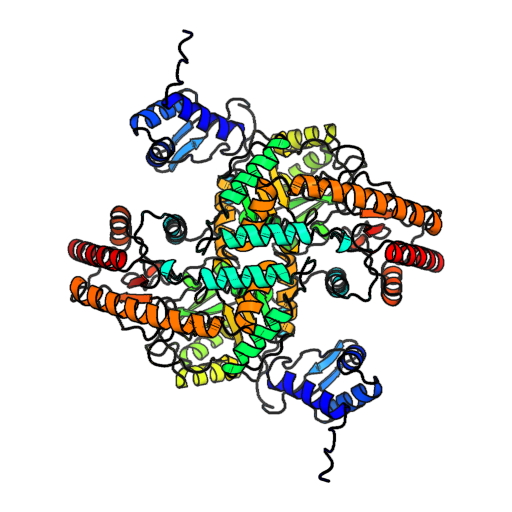4,17,34,37,38,32,22,30,72,57,32,52,48,41,24,54,50,38,49,66,40,38,53,52,58,35,46,62,41,41,50,42,52,22,48,35,55,70,70,48,52,44,63,56,48,37,53,53,48,24,52,52,45,44,52,35,45,53,52,48,52,52,50,43,52,72,43,28,57,91,45,41,50,69,61,86,52,60,24,49,49,34,38,30,34,36,46,70,58,92,48,60,50,68,56,50,50,53,52,35,44,76,72,33,33,42,72,36,61,22,39,51,28,28,74,89,29,48,53,28,35,35,38,23,51,36,32,40,50,74,67,42,47,52,54,46,47,47,50,48,26,52,52,51,59,71,62,94,129,82,74,80,79,73,77,55,68,34,55,51,52,40,52,52,52,51,47,36,30,54,41,4,37,40,25,48,68,31,72,54,79,52,58,67,55,50,12,61,75,69,71,48,55,54,66,44,41,50,52,26,50,51,51,37,33,72,72,50,34,34,44,80,40,88,97,76,44,42,24,27,67,42,47,89,85,49,81,81,57,60,63,55,53,54,70,61,29,59,68,35,16,54,49,56,75,61,52,67,65,55,49,48,48,58,60,46,71,70,39,84,81,42,37,42,30,41,48,88,38,64,21,65,85,73,38,59,54,70,62,49,30,51,45,46,40,52,45,35,75,67,57,65,74,61,40,76,56,53,65,42,36,55,60,68,32,32,45,35,50,25,55,56,37,40,76,52,52,28,69,52,56,44,77,19,33,31,51,28,34,21,48,55,27,46,53,48,42,46,50,38,33,38,33,34,75,68,24,30,38,35,29,46,45,58,20,56,66,58,59,48,40,62,51,56,41,60,44,32,40,78,45,69,35,71,55,49,83,47,31,64,55,49,71,57,53,61,61,48,50,77,73,37,89,54,48,32,38,43,44,46,52,35,31,19,56,54,62,15,39,49,35,40,60,70,42,43,52,46,38,53,50,50,26,44,72,68,51,33,40,32,38,41,44,43,47,37,49,77,33,29,58,89,54,80,67,61,72,54,65,52,44,72,36,49,55,39,46,39,36,37,31,31,39,39,37,61,71,69,33,37,14,48,26,43,18,34,37,37,32,23,31,71,57,32,54,49,40,23,53,51,39,50,67,41,37,52,52,55,34,46,62,41,42,52,42,52,23,47,34,55,72,70,46,53,45,63,57,47,36,54,52,48,26,54,52,46,46,51,34,46,52,52,48,51,52,49,43,52,74,44,29,58,92,46,43,51,69,60,84,53,61,26,47,49,34,37,32,34,38,44,69,57,93,49,61,51,68,57,51,51,54,51,35,43,75,71,33,33,42,73,35,60,24,39,52,27,29,73,88,30,50,53,27,35,35,37,22,51,37,31,39,50,75,66,42,46,52,55,45,48,47,50,48,25,52,52,51,58,70,64,95

Foldseek 3Di:
DPPPPPPPLLVVLLVVVLVCDQVVVADFFRADDALVVSCVVSVHDSVSPVVSLVVCVVVVQWDQDPPPGIHGHDRVPCRPDPIDPCVVVVCVDLFHDFDPLLVVLVVLVVPPLFLEQADLFFAPVLAPVVVLVVLLVVCVVPPDDDDQADLQADQLLLQLVQVVLVVLQQHFHSLQKRKFLAQVVVVLLCLVQPDAQVEEEEEAVQAPCLSGRSNVSRNYHYDHDYADLQGGALVVVVVVCVPGPHYAYEYEQALGVQALHHHAPVRLVSNLVSCVVSVHAYEYEHAFQLFFAPDRGHRHSSSVDDPFRYWYKYDCCNQHNSVLSIIMIGTPSVSSVRSSVVCCVPPSHGDNSSSSSSSSCSVVCVSVVSSVSLNVVQVVLLVLLVVLCCVQCVVQWDWDRRRGRFWIKIFGPDPFQPVVLQVVLVVVRYHWAASCSSPVVSRRITITGSRYGPSVSSNVSSNVSSVSSVVRD/DPPPPPPPLLVVLLVVVLVCDQVVVADFFRADDALVVSCVVSVHDSVSPVVSLVVCVVVVQWDQDPPPGIHGHDNVPCRPDPIDPCVVVVCVDLFHDFDPLLVVLVVLVVPPLFLEQADLFFAPVLAPVVVLVVLLVVCVVPPDDDDFDDLQADQLLLQLVQVVLVVLLQHFHSLQKRKFLAQVVVVLLCLVQPDAQVEEEEEAVQAPCLSGRSNVSRNYHYDHAYADLQGGALVVVVVVCVPGPHYAYEYEQALGVQALHHHAPVRLVSNLVSCVVSVHAYEYEHAFQLFFAPDRGHRHSSSVDDPFRYWYKYDCCNQHNSVLSIIMIGTPSVSSVRSSVVCCVPPSHGDNSSSSSSSSCSVVCVSVVSSVSLNVVQVVLLVLLVVLCCVQCVVQWDWDRRRGRFWIKIFGPDPFQPVVLQVVLVVVRYHWDASCSSPVVSRRITITGSRYGDSVSSNVSSNVSSVSSVVRD

Sequence (946 aa):
MLSKTSIPKYEKIMRYIKEKISNGEWPIGSKIPSQRQLAKEFNVNRSTVITALEELIADGLLEAQTGVGTIVTNNTWNLLSSSLNWNTHVEAGMLKQSRSTVQEINNSESQQQFIQLSKGELSSDMFPLQKMKDIINKVSNHITPFGYEEPRGYLPLRKAVSAYLHKMNVNVSPSSILIVSGALQALQLVSIGLLQKGSTILLEKPSYLYSLRIFQSAGINLTGMPLAHEGLLAQHLEHVKKKRKEAVLYTNPCFHNPTGTLMSEKRRKSIIETCTKHQIPIIEDDIYRELWFEKAPPLPLKSLDQTGHVLYVGSLSKTLTPGLRIGWIAAPEPVINRLADIKMQIDYGSSSLSQRVAAEWFQSGLYVEHVKKVRENLLERKNVALKLIKQHLEGLATWEEPQGGFFIWIHLLSPISMKSLYARARTQGIILNPGHIYHEQSSRYIRLSYAYASMQDLEIGIRKLGLLIRSLSMLSKTSIPKYEKIMRYIKEKISNGEWPIGSKIPSQRQLAKEFNVNRSTVITALEELIADGLLEAQTGVGTIVTNNTWNLLSSSLNWNTHVEAGMLKQSRSTVQEINNSESQQQFIQLSKGELSSDMFPLQKMKDIINKVSNHITPFGYEEPRGYLPLRKAVSAYLHKMNVNVSPSSILIVSGALQALQLVSIGLLQKGSTILLEKPSYLYSLRIFQSAGINLTGMPLAHEGLLAQHLEHVKKKRKEAVLYTNPCFHNPTGTLMSEKRRKSIIETCTKHQIPIIEDDIYRELWFEKAPPLPLKSLDQTGHVLYVGSLSKTLTPGLRIGWIAAPEPVINRLADIKMQIDYGSSSLSQRVAAEWFQSGLYVEHVKKVRENLLERKNVALKLIKQHLEGLATWEEPQGGFFIWIHLLSPISMKSLYARARTQGIILNPGHIYHEQSSRYIRLSYAYASMQDLEIGIRKLGLLIRSLS

Secondary structure (DSSP, 8-state):
--------HHHHHHHHHHHHHHTTSS-TTPBPPPHHHHHHHHT--HHHHHHHHHHHHHTTSEEEETTTEEEE---SS-TT-----HHHHHTTSSSPPPPHHHHHHHHHHT-TTSEESS--S--GGG--HHHHHHHHHHHHHT-----SPPTT--HHHHHHHHHHHHTTT----GGGEEEESSHHHHHHHHHHHTPPTT-EEEEEES-GGGG--HHHHTT-EEEEEEEETTEE-HHHHHHHHTT-SSEEEEE--SS-TTT-----HHHHHHHHHHHHHTT--EEEE-TTTT-BSSSPPPPPGGGG-SSS-EEEEEESTTTT-GGG--EEEE--HHHHHHHHHHHHHHTS-S-HHHHHHHHHHHHHSHHHHHHHHHHHHHHHHHHHHHHHHHHHHBTTEEE---SBSSEEEEEESS---HHHHHHHHHHTTEE-EEGGGT-GGGTTEEEEE-SSS-HHHHHHHHHHHHHHHHHH-/--------HHHHHHHHHHHHHHTTSS-TTPBPPPHHHHHHHHT--HHHHHHHHHHHHHTTSEEEETTTEEEE---SS-TT-----HHHHHTTSSSPPPPHHHHHHHHHHT-TTSEESS--S--GGG--HHHHHHHHHHHHHT-----SPPTT--HHHHHHHHHHHHTTT----GGGEEEESSHHHHHHHHHHHTPPTT-EEEEEES-GGGG--HHHHTT-EEEEEEEETTEE-HHHHHHHHTT-SSEEEEE--SS-TTT-----HHHHHHHHHHHHHTT--EEEE-TTTT-BSSSPPPPPGGGG-SSS-EEEEEESTTTT-GGG--EEEE--HHHHHHHHHHHHHHTS-S-HHHHHHHHHHHHHSHHHHHHHHHHHHHHHHHHHHHHHHHHHHBTTEEE---SBSSEEEEEESS---HHHHHHHHHHTTEE-EEGGGT-GGGTTEEEEE-SSS-HHHHHHHHHHHHHHHHHH-